Protein 3T24 (pdb70)

Sequence (1112 aa):
QSEFIKDSKASIELRNFYFNRDFRQEGASQSKAEEWAQGFLLRYESGYTEGTIGFGVDAIGLLGVKLDSQDDYGEAGITAKLRASKSTLKIGTLTPKLPVIMPNDSRLLPQTFQGGALNSMEIDGLTLDAGRLKKVNQRDSSDNEDMTITGGGKRQIVVRSGLTSDKFDFAGGSYKWTDNLSTSYHYGKLDNFYKQHYLGLVHTLPIADKQSLKSDIRWARSTDDGSSNVDNKALNAMFTYSLGYHAFGVGYQKMSGDTGFAYINGADPYLVNFIQIGDFANKDEKSWQARYDYNFAGVGIPGLTFMTRYVKGDNIDLLTTSGEGKEWERDMDIAYVFQSGPLKNLGVKWRNATMRTNYTNDYDENRLIVSYTLPLWIKDSKASIELRNFYFNRDFRSQSKAEEWAQGFLLRYESGYTEGTIGFGVDAIGLLGVKLDSQDDYGEAGITAKLRASKSTLKIGTLTPKLPVIMPNDSRLLPQTFQGGALNSMEIDGLTLDAGRLKKVNQRDSDNEDMTITGGGKRQIVVRSGLTSDKFDFAGGSYKWTDNLSTSYHYGKLDNFYKQHYLGLVHTLPIADKQSLKSDIRWARSTDDGSSNVDNKALNAMFTYSLGYHAFGVGYQKMSGDTGFAYINGADPYLVNFIQIGDFANKDEKSWQARYDYNFAGVGIPGLTFMTRYVKGDNIDLLTTSGEGKEWERDMDIAYVFQSGPLKNLGVKWRNATMRTNYTNDYDENRLIVSYTLPLWSEFIKDSKASIELRNFYFNRDFRQEGASQSKAEEWAQGFLLRYESGYTEGTIGFGVDAIGLLGDYGEAGITAKLRASKSTLKIGTLTPKLPVIMPNDSRLLPQTFQGGALNSMEIDGLTLDAGRLKKVNQRDSSDNEDMTITGGGKRQIVVRSGLTSDKFDFAGGSYKWTDNLSTSYHYGKLDNFYKQHYLGLVHTLPIADKQSLKSDIRWARSTDDGSSNVDNKALNAMFTYSLGYHAFGVGYQKMSGDTGFAYINGADPYLVNFIQIGDFANKDEKSWQARYDYNFAGVGIPGLTFMTRYVKGDNIDLLTTSGEGKEWERDMDIAYVFQSGPNLGVKWRNATMRTNYTNDYDENRLIVSYTLPLW

Organism: Pseudomonas aeruginosa (strain ATCC 15692 / DSM 22644 / CIP 104116 / JCM 14847 / LMG 12228 / 1C / PRS 101 / PAO1) (NCBI:txid208964)

Structure (mmCIF, N/CA/C/O backbone):
data_3T24
#
_entry.id   3T24
#
_cell.length_a   64.722
_cell.length_b   78.464
_cell.length_c   97.519
_cell.angle_alpha   77.76
_cell.angle_beta   81.50
_cell.angle_gamma   70.04
#
_symmetry.space_group_name_H-M   'P 1'
#
loop_
_entity.id
_entity.type
_entity.pdbx_description
1 polymer porin
2 non-polymer 'SULFATE ION'
3 non-polymer (HYDROXYETHYLOXY)TRI(ETHYLOXY)OCTANE
4 water water
#
loop_
_atom_site.group_PDB
_atom_site.id
_atom_site.type_symbol
_atom_site.label_atom_id
_atom_site.label_alt_id
_atom_site.label_comp_id
_atom_site.label_asym_id
_atom_site.label_entity_id
_atom_site.label_seq_id
_atom_site.pdbx_PDB_ins_code
_atom_site.Cartn_x
_atom_site.Cartn_y
_atom_site.Cartn_z
_atom_site.occupancy
_atom_site.B_iso_or_equiv
_atom_site.auth_seq_id
_atom_site.auth_comp_id
_atom_site.auth_asym_id
_atom_site.auth_atom_id
_atom_site.pdbx_PDB_model_num
ATOM 1 N N . GLN A 1 6 ? -35.341 6.295 -20.947 1.00 76.06 -1 GLN A N 1
ATOM 2 C CA . GLN A 1 6 ? -35.067 4.898 -21.287 1.00 74.44 -1 GLN A CA 1
ATOM 3 C C . GLN A 1 6 ? -35.318 4.581 -22.770 1.00 72.79 -1 GLN A C 1
ATOM 4 O O . GLN A 1 6 ? -35.015 3.473 -23.228 1.00 67.04 -1 GLN A O 1
ATOM 10 N N . SER A 1 7 ? -35.850 5.554 -23.515 1.00 71.10 0 SER A N 1
ATOM 11 C CA . SER A 1 7 ? -36.082 5.370 -24.949 1.00 72.12 0 SER A CA 1
ATOM 12 C C . SER A 1 7 ? -34.781 5.419 -25.756 1.00 69.28 0 SER A C 1
ATOM 13 O O . SER A 1 7 ? -34.577 4.612 -26.662 1.00 68.59 0 SER A O 1
ATOM 16 N N . GLU A 1 8 ? -33.903 6.364 -25.428 1.00 61.45 1 GLU A N 1
ATOM 17 C CA . GLU A 1 8 ? -32.590 6.423 -26.054 1.00 56.42 1 GLU A CA 1
ATOM 18 C C . GLU A 1 8 ? -31.702 5.289 -25.531 1.00 49.34 1 GLU A C 1
ATOM 19 O O . GLU A 1 8 ? -30.942 4.669 -26.282 1.00 45.12 1 GLU A O 1
ATOM 21 N N . PHE A 1 9 ? -31.826 5.004 -24.243 1.00 44.83 2 PHE A N 1
ATOM 22 C CA . PHE A 1 9 ? -30.963 4.024 -23.611 1.00 44.77 2 PHE A CA 1
ATOM 23 C C . PHE A 1 9 ? -31.008 2.701 -24.350 1.00 53.56 2 PHE A C 1
ATOM 24 O O . PHE A 1 9 ? -29.965 2.092 -24.624 1.00 56.16 2 PHE A O 1
ATOM 32 N N . ILE A 1 10 ? -32.228 2.236 -24.631 1.00 53.88 3 ILE A N 1
ATOM 33 C CA . ILE A 1 10 ? -32.427 0.947 -25.281 1.00 52.48 3 ILE A CA 1
ATOM 34 C C . ILE A 1 10 ? -32.226 1.054 -26.790 1.00 51.69 3 ILE A C 1
ATOM 35 O O . ILE A 1 10 ? -31.613 0.182 -27.419 1.00 38.01 3 ILE A O 1
ATOM 40 N N . LYS A 1 11 ? -32.741 2.138 -27.362 1.00 51.16 4 LYS A N 1
ATOM 41 C CA . LYS A 1 11 ? -32.722 2.326 -28.810 1.00 50.60 4 LYS A CA 1
ATOM 42 C C . LYS A 1 11 ? -31.302 2.561 -29.335 1.00 44.98 4 LYS A C 1
ATOM 43 O O . LYS A 1 11 ? -30.943 2.060 -30.394 1.00 43.01 4 LYS A O 1
ATOM 49 N N . ASP A 1 12 ? -30.501 3.316 -28.585 1.00 39.62 5 ASP A N 1
ATOM 50 C CA . ASP A 1 12 ? -29.103 3.550 -28.950 1.00 44.96 5 ASP A CA 1
ATOM 51 C C . ASP A 1 12 ? -28.187 2.410 -28.501 1.00 49.10 5 ASP A C 1
ATOM 52 O O . ASP A 1 12 ? -26.991 2.450 -28.755 1.00 51.51 5 ASP A O 1
ATOM 57 N N . SER A 1 13 ? -28.749 1.410 -27.823 1.00 46.83 6 SER A N 1
ATOM 58 C CA . SER A 1 13 ? -27.957 0.306 -27.316 1.00 42.18 6 SER A CA 1
ATOM 59 C C . SER A 1 13 ? -27.622 -0.647 -28.444 1.00 42.12 6 SER A C 1
ATOM 60 O O . SER A 1 13 ? -28.426 -0.849 -29.365 1.00 45.89 6 SER A O 1
ATOM 63 N N . LYS A 1 14 ? -26.437 -1.243 -28.363 1.00 37.19 7 LYS A N 1
ATOM 64 C CA . LYS A 1 14 ? -25.974 -2.157 -29.398 1.00 37.10 7 LYS A CA 1
ATOM 65 C C . LYS A 1 14 ? -25.231 -3.331 -28.775 1.00 43.57 7 LYS A C 1
ATOM 66 O O . LYS A 1 14 ? -24.659 -3.218 -27.687 1.00 46.73 7 LYS A O 1
ATOM 70 N N . ALA A 1 15 ? -25.236 -4.464 -29.465 1.00 43.90 8 ALA A N 1
ATOM 71 C CA . ALA A 1 15 ? -24.474 -5.614 -29.012 1.00 35.83 8 ALA A CA 1
ATOM 72 C C . ALA A 1 15 ? -24.037 -6.383 -30.228 1.00 38.25 8 ALA A C 1
ATOM 73 O O . ALA A 1 15 ? -24.675 -6.309 -31.271 1.00 39.58 8 ALA A O 1
ATOM 75 N N . SER A 1 16 ? -22.937 -7.114 -30.108 1.00 37.11 9 SER A N 1
ATOM 76 C CA . SER A 1 16 ? -22.450 -7.861 -31.247 1.00 37.31 9 SER A CA 1
ATOM 77 C C . SER A 1 16 ? -21.482 -8.934 -30.803 1.00 36.08 9 SER A C 1
ATOM 78 O O . SER A 1 16 ? -20.941 -8.908 -29.702 1.00 32.81 9 SER A O 1
ATOM 81 N N . ILE A 1 17 ? -21.315 -9.919 -31.657 1.00 35.60 10 ILE A N 1
ATOM 82 C CA . ILE A 1 17 ? -20.380 -10.966 -31.374 1.00 41.45 10 ILE A CA 1
ATOM 83 C C . ILE A 1 17 ? -19.480 -11.025 -32.583 1.00 40.78 10 ILE A C 1
ATOM 84 O O . ILE A 1 17 ? -19.932 -11.084 -33.728 1.00 45.29 10 ILE A O 1
ATOM 89 N N . GLU A 1 18 ? -18.193 -10.940 -32.334 1.00 39.04 11 GLU A N 1
ATOM 90 C CA . GLU A 1 18 ? -17.251 -11.061 -33.421 1.00 43.56 11 GLU A CA 1
ATOM 91 C C . GLU A 1 18 ? -16.514 -12.397 -33.329 1.00 42.46 11 GLU A C 1
ATOM 92 O O . GLU A 1 18 ? -15.982 -12.753 -32.269 1.00 33.90 11 GLU A O 1
ATOM 98 N N . LEU A 1 19 ? -16.522 -13.136 -34.435 1.00 39.69 12 LEU A N 1
ATOM 99 C CA . LEU A 1 19 ? -15.590 -14.228 -34.634 1.00 37.91 12 LEU A CA 1
ATOM 100 C C . LEU A 1 19 ? -14.297 -13.720 -35.324 1.00 43.22 12 LEU A C 1
ATOM 101 O O . LEU A 1 19 ? -14.334 -13.049 -36.364 1.00 41.54 12 LEU A O 1
ATOM 106 N N . ARG A 1 20 ? -13.154 -14.065 -34.756 1.00 34.92 13 ARG A N 1
ATOM 107 C CA . ARG A 1 20 ? -11.896 -13.519 -35.256 1.00 47.40 13 ARG A CA 1
ATOM 108 C C . ARG A 1 20 ? -10.830 -14.606 -35.334 1.00 43.22 13 ARG A C 1
ATOM 109 O O . ARG A 1 20 ? -10.515 -15.262 -34.337 1.00 40.15 13 ARG A O 1
ATOM 117 N N . ASN A 1 21 ? -10.307 -14.817 -36.535 1.00 44.10 14 ASN A N 1
ATOM 118 C CA . ASN A 1 21 ? -9.243 -15.790 -36.732 1.00 43.95 14 ASN A CA 1
ATOM 119 C C . ASN A 1 21 ? -7.927 -15.105 -37.108 1.00 41.77 14 ASN A C 1
ATOM 120 O O . ASN A 1 21 ? -7.868 -14.296 -38.037 1.00 37.84 14 ASN A O 1
ATOM 125 N N . PHE A 1 22 ? -6.881 -15.415 -36.361 1.00 36.38 15 PHE A N 1
ATOM 126 C CA . PHE A 1 22 ? -5.611 -14.720 -36.516 1.00 33.22 15 PHE A CA 1
ATOM 127 C C . PHE A 1 22 ? -4.546 -15.741 -36.811 1.00 39.18 15 PHE A C 1
ATOM 128 O O . PHE A 1 22 ? -4.325 -16.664 -36.028 1.00 40.94 15 PHE A O 1
ATOM 136 N N . TYR A 1 23 ? -3.898 -15.580 -37.957 1.00 38.73 16 TYR A N 1
ATOM 137 C CA . TYR A 1 23 ? -2.780 -16.428 -38.302 1.00 40.99 16 TYR A CA 1
ATOM 138 C C . TYR A 1 23 ? -1.541 -15.612 -38.654 1.00 39.66 16 TYR A C 1
ATOM 139 O O . TYR A 1 23 ? -1.622 -14.628 -39.383 1.00 41.59 16 TYR A O 1
ATOM 148 N N . PHE A 1 24 ? -0.385 -16.024 -38.161 1.00 35.28 17 PHE A N 1
ATOM 149 C CA . PHE A 1 24 ? 0.833 -15.406 -38.646 1.00 40.86 17 PHE A CA 1
ATOM 150 C C . PHE A 1 24 ? 2.030 -16.352 -38.656 1.00 40.58 17 PHE A C 1
ATOM 151 O O . PHE A 1 24 ? 2.153 -17.249 -37.814 1.00 39.40 17 PHE A O 1
ATOM 159 N N . ASN A 1 25 ? 2.887 -16.172 -39.652 1.00 38.18 18 ASN A N 1
ATOM 160 C CA . ASN A 1 25 ? 4.154 -16.884 -39.675 1.00 43.34 18 ASN A CA 1
ATOM 161 C C . ASN A 1 25 ? 5.301 -15.906 -39.860 1.00 37.53 18 ASN A C 1
ATOM 162 O O . ASN A 1 25 ? 5.153 -14.850 -40.466 1.00 37.65 18 ASN A O 1
ATOM 167 N N . ARG A 1 26 ? 6.439 -16.256 -39.301 1.00 35.93 19 ARG A N 1
ATOM 168 C CA . ARG A 1 26 ? 7.589 -15.368 -39.335 1.00 38.91 19 ARG A CA 1
ATOM 169 C C . ARG A 1 26 ? 8.829 -16.183 -39.654 1.00 38.18 19 ARG A C 1
ATOM 170 O O . ARG A 1 26 ? 9.056 -17.239 -39.073 1.00 38.52 19 ARG A O 1
ATOM 178 N N . ASP A 1 27 ? 9.613 -15.703 -40.606 1.00 33.70 20 ASP A N 1
ATOM 179 C CA . ASP A 1 27 ? 10.818 -16.403 -41.015 1.00 36.08 20 ASP A CA 1
ATOM 180 C C . ASP A 1 27 ? 12.063 -15.521 -40.788 1.00 35.80 20 ASP A C 1
ATOM 181 O O . ASP A 1 27 ? 12.273 -14.544 -41.503 1.00 36.07 20 ASP A O 1
ATOM 186 N N . PHE A 1 28 ? 12.873 -15.850 -39.786 1.00 33.59 21 PHE A N 1
ATOM 187 C CA . PHE A 1 28 ? 14.140 -15.121 -39.592 1.00 34.47 21 PHE A CA 1
ATOM 188 C C . PHE A 1 28 ? 15.179 -15.481 -40.641 1.00 37.38 21 PHE A C 1
ATOM 189 O O . PHE A 1 28 ? 15.515 -16.654 -40.846 1.00 39.13 21 PHE A O 1
ATOM 197 N N . ARG A 1 29 ? 15.676 -14.454 -41.309 1.00 40.83 22 ARG A N 1
ATOM 198 C CA . ARG A 1 29 ? 16.612 -14.630 -42.411 1.00 45.72 22 ARG A CA 1
ATOM 199 C C . ARG A 1 29 ? 18.047 -14.274 -42.008 1.00 50.53 22 ARG A C 1
ATOM 200 O O . ARG A 1 29 ? 18.304 -13.208 -41.446 1.00 49.97 22 ARG A O 1
ATOM 208 N N . GLN A 1 30 ? 18.983 -15.168 -42.304 1.00 60.04 23 GLN A N 1
ATOM 209 C CA . GLN A 1 30 ? 20.399 -14.903 -42.050 1.00 67.55 23 GLN A CA 1
ATOM 210 C C . GLN A 1 30 ? 21.150 -15.332 -43.292 1.00 63.73 23 GLN A C 1
ATOM 211 O O . GLN A 1 30 ? 21.054 -16.486 -43.713 1.00 58.03 23 GLN A O 1
ATOM 217 N N . GLU A 1 31 ? 21.879 -14.402 -43.896 1.00 66.52 24 GLU A N 1
ATOM 218 C CA . GLU A 1 31 ? 22.398 -14.665 -45.223 1.00 74.98 24 GLU A CA 1
ATOM 219 C C . GLU A 1 31 ? 21.136 -14.829 -46.070 1.00 78.14 24 GLU A C 1
ATOM 220 O O . GLU A 1 31 ? 20.094 -14.248 -45.741 1.00 84.57 24 GLU A O 1
ATOM 226 N N . GLY A 1 32 ? 21.200 -15.602 -47.146 1.00 70.08 25 GLY A N 1
ATOM 227 C CA . GLY A 1 32 ? 20.017 -15.826 -47.957 1.00 63.42 25 GLY A CA 1
ATOM 228 C C . GLY A 1 32 ? 19.320 -17.110 -47.569 1.00 64.36 25 GLY A C 1
ATOM 229 O O . GLY A 1 32 ? 18.872 -17.872 -48.432 1.00 68.56 25 GLY A O 1
ATOM 230 N N . ALA A 1 33 ? 19.238 -17.358 -46.264 1.00 53.14 26 ALA A N 1
ATOM 231 C CA . ALA A 1 33 ? 18.638 -18.590 -45.753 1.00 53.22 26 ALA A CA 1
ATOM 232 C C . ALA A 1 33 ? 17.812 -18.397 -44.474 1.00 43.67 26 ALA A C 1
ATOM 233 O O . ALA A 1 33 ? 17.921 -17.377 -43.780 1.00 41.13 26 ALA A O 1
ATOM 235 N N . SER A 1 34 ? 17.014 -19.413 -44.167 1.00 37.37 27 SER A N 1
ATOM 236 C CA . SER A 1 34 ? 16.134 -19.410 -43.014 1.00 40.47 27 SER A CA 1
ATOM 237 C C . SER A 1 34 ? 16.855 -19.913 -41.773 1.00 42.15 27 SER A C 1
ATOM 238 O O . SER A 1 34 ? 17.299 -21.057 -41.718 1.00 48.30 27 SER A O 1
ATOM 241 N N . GLN A 1 35 ? 16.961 -19.052 -40.773 1.00 38.69 28 GLN A N 1
ATOM 242 C CA . GLN A 1 35 ? 17.634 -19.409 -39.536 1.00 39.01 28 GLN A CA 1
ATOM 243 C C . GLN A 1 35 ? 16.656 -20.000 -38.516 1.00 39.39 28 GLN A C 1
ATOM 244 O O . GLN A 1 35 ? 17.024 -20.848 -37.708 1.00 42.36 28 GLN A O 1
ATOM 250 N N . SER A 1 36 ? 15.412 -19.530 -38.552 1.00 33.89 29 SER A N 1
ATOM 251 C CA . SER A 1 36 ? 14.378 -20.015 -37.655 1.00 38.55 29 SER A CA 1
ATOM 252 C C . SER A 1 36 ? 13.005 -19.494 -38.094 1.00 40.51 29 SER A C 1
ATOM 253 O O . SER A 1 36 ? 12.907 -18.507 -38.835 1.00 40.40 29 SER A O 1
ATOM 256 N N . LYS A 1 37 ? 11.951 -20.159 -37.633 1.00 42.65 30 LYS A N 1
ATOM 257 C CA . LYS A 1 37 ? 10.581 -19.812 -38.021 1.00 45.05 30 LYS A CA 1
ATOM 258 C C . LYS A 1 37 ? 9.651 -19.800 -36.825 1.00 51.89 30 LYS A C 1
ATOM 259 O O . LYS A 1 37 ? 9.856 -20.527 -35.856 1.00 56.18 30 LYS A O 1
ATOM 265 N N . ALA A 1 38 ? 8.609 -18.987 -36.907 1.00 48.80 31 ALA A N 1
ATOM 266 C CA . ALA A 1 38 ? 7.553 -19.027 -35.922 1.00 41.80 31 ALA A CA 1
ATOM 267 C C . ALA A 1 38 ? 6.204 -19.054 -36.621 1.00 43.08 31 ALA A C 1
ATOM 268 O O . ALA A 1 38 ? 6.034 -18.510 -37.714 1.00 39.61 31 ALA A O 1
ATOM 270 N N . GLU A 1 39 ? 5.238 -19.677 -35.966 1.00 48.20 32 GLU A N 1
ATOM 271 C CA . GLU A 1 39 ? 3.880 -19.725 -36.478 1.00 42.75 32 GLU A CA 1
ATOM 272 C C . GLU A 1 39 ? 2.912 -19.669 -35.299 1.00 40.95 32 GLU A C 1
ATOM 273 O O . GLU A 1 39 ? 3.043 -20.421 -34.333 1.00 36.16 32 GLU A O 1
ATOM 279 N N . GLU A 1 40 ? 1.966 -18.742 -35.357 1.00 39.78 33 GLU A N 1
ATOM 280 C CA . GLU A 1 40 ? 0.901 -18.702 -34.366 1.00 47.38 33 GLU A CA 1
ATOM 281 C C . GLU A 1 40 ? -0.468 -18.774 -35.040 1.00 42.97 33 GLU A C 1
ATOM 282 O O . GLU A 1 40 ? -0.687 -18.209 -36.110 1.00 38.35 33 GLU A O 1
ATOM 285 N N . TRP A 1 41 ? -1.391 -19.490 -34.417 1.00 42.61 34 TRP A N 1
ATOM 286 C CA . TRP A 1 41 ? -2.741 -19.568 -34.941 1.00 35.99 34 TRP A CA 1
ATOM 287 C C . TRP A 1 41 ? -3.736 -19.500 -33.785 1.00 41.01 34 TRP A C 1
ATOM 288 O O . TRP A 1 41 ? -3.657 -20.273 -32.825 1.00 39.96 34 TRP A O 1
ATOM 299 N N . ALA A 1 42 ? -4.672 -18.561 -33.865 1.00 35.63 35 ALA A N 1
ATOM 300 C CA . ALA A 1 42 ? -5.552 -18.339 -32.741 1.00 32.46 35 ALA A CA 1
ATOM 301 C C . ALA A 1 42 ? -6.988 -18.014 -33.157 1.00 33.45 35 ALA A C 1
ATOM 302 O O . ALA A 1 42 ? -7.218 -17.383 -34.186 1.00 35.67 35 ALA A O 1
ATOM 304 N N . GLN A 1 43 ? -7.958 -18.439 -32.351 1.00 35.58 36 GLN A N 1
ATOM 305 C CA . GLN A 1 43 ? -9.355 -18.095 -32.631 1.00 31.30 36 GLN A CA 1
ATOM 306 C C . GLN A 1 43 ? -9.901 -17.192 -31.541 1.00 34.18 36 GLN A C 1
ATOM 307 O O . GLN A 1 43 ? -9.735 -17.466 -30.344 1.00 34.19 36 GLN A O 1
ATOM 313 N N . GLY A 1 44 ? -10.559 -16.115 -31.957 1.00 35.06 37 GLY A N 1
ATOM 314 C CA . GLY A 1 44 ? -11.106 -15.154 -31.023 1.00 32.93 37 GLY A CA 1
ATOM 315 C C . GLY A 1 44 ? -12.633 -15.078 -31.050 1.00 39.23 37 GLY A C 1
ATOM 316 O O . GLY A 1 44 ? -13.263 -15.284 -32.095 1.00 34.01 37 GLY A O 1
ATOM 317 N N . PHE A 1 45 ? -13.207 -14.765 -29.886 1.00 42.27 38 PHE A N 1
ATOM 318 C CA . PHE A 1 45 ? -14.637 -14.539 -29.706 1.00 40.27 38 PHE A CA 1
ATOM 319 C C . PHE A 1 45 ? -14.766 -13.228 -28.948 1.00 42.07 38 PHE A C 1
ATOM 320 O O . PHE A 1 45 ? -14.333 -13.135 -27.793 1.00 40.92 38 PHE A O 1
ATOM 328 N N . LEU A 1 46 ? -15.344 -12.217 -29.593 1.00 37.45 39 LEU A N 1
ATOM 329 C CA . LEU A 1 46 ? -15.462 -10.895 -28.988 1.00 36.84 39 LEU A CA 1
ATOM 330 C C . LEU A 1 46 ? -16.909 -10.437 -28.809 1.00 39.91 39 LEU A C 1
ATOM 331 O O . LEU A 1 46 ? -17.613 -10.101 -29.778 1.00 37.25 39 LEU A O 1
ATOM 336 N N . LEU A 1 47 ? -17.334 -10.414 -27.553 1.00 38.18 40 LEU A N 1
ATOM 337 C CA . LEU A 1 47 ? -18.682 -10.006 -27.212 1.00 40.98 40 LEU A CA 1
ATOM 338 C C . LEU A 1 47 ? -18.667 -8.574 -26.766 1.00 42.08 40 LEU A C 1
ATOM 339 O O . LEU A 1 47 ? -18.001 -8.229 -25.787 1.00 43.56 40 LEU A O 1
ATOM 344 N N . ARG A 1 48 ? -19.396 -7.737 -27.497 1.00 38.73 41 ARG A N 1
ATOM 345 C CA . ARG A 1 48 ? -19.469 -6.314 -27.181 1.00 37.89 41 ARG A CA 1
ATOM 346 C C . ARG A 1 48 ? -20.895 -5.849 -26.888 1.00 44.19 41 ARG A C 1
ATOM 347 O O . ARG A 1 48 ? -21.865 -6.268 -27.550 1.00 42.55 41 ARG A O 1
ATOM 355 N N . TYR A 1 49 ? -21.009 -4.991 -25.880 1.00 39.86 42 TYR A N 1
ATOM 356 C CA . TYR A 1 49 ? -22.268 -4.338 -25.568 1.00 37.23 42 TYR A CA 1
ATOM 357 C C . TYR A 1 49 ? -22.075 -2.865 -25.230 1.00 32.45 42 TYR A C 1
ATOM 358 O O . TYR A 1 49 ? -21.204 -2.497 -24.432 1.00 32.51 42 TYR A O 1
ATOM 367 N N . GLU A 1 50 ? -22.883 -2.016 -25.852 1.00 36.94 43 GLU A N 1
ATOM 368 C CA . GLU A 1 50 ? -22.864 -0.598 -25.509 1.00 37.10 43 GLU A CA 1
ATOM 369 C C . GLU A 1 50 ? -24.293 -0.090 -25.282 1.00 39.82 43 GLU A C 1
ATOM 370 O O . GLU A 1 50 ? -25.125 -0.089 -26.194 1.00 43.00 43 GLU A O 1
ATOM 376 N N . SER A 1 51 ? -24.597 0.316 -24.061 1.00 35.99 44 SER A N 1
ATOM 377 C CA . SER A 1 51 ? -25.923 0.863 -23.812 1.00 43.37 44 SER A CA 1
ATOM 378 C C . SER A 1 51 ? -25.951 2.259 -24.409 1.00 41.52 44 SER A C 1
ATOM 379 O O . SER A 1 51 ? -24.901 2.827 -24.735 1.00 42.97 44 SER A O 1
ATOM 382 N N . GLY A 1 52 ? -27.148 2.799 -24.564 1.00 34.86 45 GLY A N 1
ATOM 383 C CA . GLY A 1 52 ? -27.324 4.224 -24.791 1.00 40.74 45 GLY A CA 1
ATOM 384 C C . GLY A 1 52 ? -27.237 4.946 -23.458 1.00 39.09 45 GLY A C 1
ATOM 385 O O . GLY A 1 52 ? -26.684 4.411 -22.493 1.00 34.56 45 GLY A O 1
ATOM 386 N N . TYR A 1 53 ? -27.780 6.156 -23.403 1.00 41.40 46 TYR A N 1
ATOM 387 C CA . TYR A 1 53 ? -27.794 6.940 -22.170 1.00 40.16 46 TYR A CA 1
ATOM 388 C C . TYR A 1 53 ? -29.209 7.139 -21.628 1.00 44.14 46 TYR A C 1
ATOM 389 O O . TYR A 1 53 ? -30.144 7.411 -22.390 1.00 39.38 46 TYR A O 1
ATOM 398 N N . THR A 1 54 ? -29.361 6.994 -20.314 1.00 46.18 47 THR A N 1
ATOM 399 C CA . THR A 1 54 ? -30.618 7.339 -19.665 1.00 44.58 47 THR A CA 1
ATOM 400 C C . THR A 1 54 ? -30.896 8.829 -19.866 1.00 42.33 47 THR A C 1
ATOM 401 O O . THR A 1 54 ? -29.977 9.636 -19.981 1.00 41.76 47 THR A O 1
ATOM 405 N N . GLU A 1 55 ? -32.173 9.183 -19.915 1.00 43.55 48 GLU A N 1
ATOM 406 C CA . GLU A 1 55 ? -32.591 10.556 -20.151 1.00 43.50 48 GLU A CA 1
ATOM 407 C C . GLU A 1 55 ? -32.289 11.469 -18.954 1.00 43.31 48 GLU A C 1
ATOM 408 O O . GLU A 1 55 ? -32.184 11.018 -17.811 1.00 40.71 48 GLU A O 1
ATOM 414 N N . GLY A 1 56 ? -32.150 12.759 -19.223 1.00 41.29 49 GLY A N 1
ATOM 415 C CA . GLY A 1 56 ? -31.972 13.726 -18.156 1.00 47.03 49 GLY A CA 1
ATOM 416 C C . GLY A 1 56 ? -30.699 14.553 -18.244 1.00 47.44 49 GLY A C 1
ATOM 417 O O . GLY A 1 56 ? -29.846 14.329 -19.106 1.00 46.48 49 GLY A O 1
ATOM 418 N N . THR A 1 57 ? -30.590 15.523 -17.341 1.00 49.34 50 THR A N 1
ATOM 419 C CA . THR A 1 57 ? -29.412 16.372 -17.234 1.00 43.17 50 THR A CA 1
ATOM 420 C C . THR A 1 57 ? -28.141 15.540 -17.264 1.00 41.54 50 THR A C 1
ATOM 421 O O . THR A 1 57 ? -27.236 15.822 -18.049 1.00 39.46 50 THR A O 1
ATOM 425 N N . ILE A 1 58 ? -28.080 14.506 -16.424 1.00 44.48 51 ILE A N 1
ATOM 426 C CA . ILE A 1 58 ? -26.943 13.586 -16.434 1.00 36.21 51 ILE A CA 1
ATOM 427 C C . ILE A 1 58 ? -27.369 12.186 -16.874 1.00 43.36 51 ILE A C 1
ATOM 428 O O . ILE A 1 58 ? -28.119 11.497 -16.180 1.00 37.86 51 ILE A O 1
ATOM 433 N N . GLY A 1 59 ? -26.882 11.764 -18.034 1.00 40.33 52 GLY A N 1
ATOM 434 C CA . GLY A 1 59 ? -27.196 10.440 -18.535 1.00 41.03 52 GLY A CA 1
ATOM 435 C C . GLY A 1 59 ? -26.196 9.399 -18.070 1.00 43.45 52 GLY A C 1
ATOM 436 O O . GLY A 1 59 ? -24.982 9.666 -17.998 1.00 44.05 52 GLY A O 1
ATOM 437 N N . PHE A 1 60 ? -26.700 8.213 -17.747 1.00 34.10 53 PHE A N 1
ATOM 438 C CA . PHE A 1 60 ? -25.844 7.102 -17.351 1.00 33.14 53 PHE A CA 1
ATOM 439 C C . PHE A 1 60 ? -25.974 5.994 -18.379 1.00 38.11 53 PHE A C 1
ATOM 440 O O . PHE A 1 60 ? -27.059 5.751 -18.922 1.00 37.19 53 PHE A O 1
ATOM 448 N N . GLY A 1 61 ? -24.850 5.348 -18.665 1.00 41.11 54 GLY A N 1
ATOM 449 C CA . GLY A 1 61 ? -24.827 4.174 -19.513 1.00 31.68 54 GLY A CA 1
ATOM 450 C C . GLY A 1 61 ? -23.740 3.237 -19.033 1.00 36.64 54 GLY A C 1
ATOM 451 O O . GLY A 1 61 ? -23.008 3.532 -18.090 1.00 30.25 54 GLY A O 1
ATOM 452 N N . VAL A 1 62 ? -23.638 2.093 -19.687 1.00 36.47 55 VAL A N 1
ATOM 453 C CA . VAL A 1 62 ? -22.643 1.106 -19.318 1.00 33.45 55 VAL A CA 1
ATOM 454 C C . VAL A 1 62 ? -22.262 0.331 -20.564 1.00 32.12 55 VAL A C 1
ATOM 455 O O . VAL A 1 62 ? -23.117 0.030 -21.400 1.00 35.18 55 VAL A O 1
ATOM 459 N N . ASP A 1 63 ? -20.967 0.059 -20.698 1.00 36.18 56 ASP A N 1
ATOM 460 C CA . ASP A 1 63 ? -20.446 -0.823 -21.728 1.00 36.68 56 ASP A CA 1
ATOM 461 C C . ASP A 1 63 ? -19.873 -2.067 -21.074 1.00 34.28 56 ASP A C 1
ATOM 462 O O . ASP A 1 63 ? -19.369 -2.020 -19.954 1.00 37.70 56 ASP A O 1
ATOM 467 N N . ALA A 1 64 ? -19.953 -3.181 -21.784 1.00 31.24 57 ALA A N 1
ATOM 468 C CA . ALA A 1 64 ? -19.360 -4.419 -21.321 1.00 33.79 57 ALA A CA 1
ATOM 469 C C . ALA A 1 64 ? -18.592 -5.057 -22.467 1.00 39.77 57 ALA A C 1
ATOM 470 O O . ALA A 1 64 ? -19.009 -4.988 -23.631 1.00 43.34 57 ALA A O 1
ATOM 472 N N . ILE A 1 65 ? -17.484 -5.702 -22.128 1.00 37.00 58 ILE A N 1
ATOM 473 C CA . ILE A 1 65 ? -16.656 -6.352 -23.129 1.00 40.84 58 ILE A CA 1
ATOM 474 C C . ILE A 1 65 ? -16.275 -7.761 -22.652 1.00 41.68 58 ILE A C 1
ATOM 475 O O . ILE A 1 65 ? -15.843 -7.954 -21.514 1.00 42.12 58 ILE A O 1
ATOM 480 N N . GLY A 1 66 ? -16.492 -8.746 -23.518 1.00 41.13 59 GLY A N 1
ATOM 481 C CA . GLY A 1 66 ? -16.099 -10.124 -23.264 1.00 38.03 59 GLY A CA 1
ATOM 482 C C . GLY A 1 66 ? -15.169 -10.629 -24.362 1.00 42.04 59 GLY A C 1
ATOM 483 O O . GLY A 1 66 ? -15.590 -10.885 -25.494 1.00 43.62 59 GLY A O 1
ATOM 484 N N . LEU A 1 67 ? -13.889 -10.768 -24.032 1.00 36.30 60 LEU A N 1
ATOM 485 C CA . LEU A 1 67 ? -12.907 -11.159 -25.028 1.00 32.37 60 LEU A CA 1
ATOM 486 C C . LEU A 1 67 ? -12.294 -12.518 -24.680 1.00 40.74 60 LEU A C 1
ATOM 487 O O . LEU A 1 67 ? -11.723 -12.705 -23.604 1.00 37.65 60 LEU A O 1
ATOM 492 N N . LEU A 1 68 ? -12.437 -13.477 -25.586 1.00 40.30 61 LEU A N 1
ATOM 493 C CA . LEU A 1 68 ? -11.876 -14.796 -25.348 1.00 40.09 61 LEU A CA 1
ATOM 494 C C . LEU A 1 68 ? -10.988 -15.198 -26.496 1.00 38.21 61 LEU A C 1
ATOM 495 O O . LEU A 1 68 ? -11.448 -15.271 -27.642 1.00 33.34 61 LEU A O 1
ATOM 500 N N . GLY A 1 69 ? -9.725 -15.472 -26.174 1.00 33.31 62 GLY A N 1
ATOM 501 C CA . GLY A 1 69 ? -8.774 -15.959 -27.150 1.00 28.89 62 GLY A CA 1
ATOM 502 C C . GLY A 1 69 ? -8.313 -17.373 -26.851 1.00 32.06 62 GLY A C 1
ATOM 503 O O . GLY A 1 69 ? -8.085 -17.753 -25.697 1.00 33.97 62 GLY A O 1
ATOM 504 N N . VAL A 1 70 ? -8.168 -18.168 -27.897 1.00 30.53 63 VAL A N 1
ATOM 505 C CA . VAL A 1 70 ? -7.693 -19.528 -27.716 1.00 40.38 63 VAL A CA 1
ATOM 506 C C . VAL A 1 70 ? -6.677 -19.897 -28.786 1.00 40.67 63 VAL A C 1
ATOM 507 O O . VAL A 1 70 ? -6.955 -19.797 -29.984 1.00 44.70 63 VAL A O 1
ATOM 511 N N . LYS A 1 71 ? -5.487 -20.288 -28.336 1.00 38.09 64 LYS A N 1
ATOM 512 C CA . LYS A 1 71 ? -4.431 -20.697 -29.246 1.00 41.18 64 LYS A CA 1
ATOM 513 C C . LYS A 1 71 ? -4.852 -21.969 -29.960 1.00 44.20 64 LYS A C 1
ATOM 514 O O . LYS A 1 71 ? -5.251 -22.942 -29.327 1.00 41.36 64 LYS A O 1
ATOM 517 N N . LEU A 1 72 ? -4.763 -21.955 -31.282 1.00 42.74 65 LEU A N 1
ATOM 518 C CA . LEU A 1 72 ? -5.031 -23.142 -32.071 1.00 46.87 65 LEU A CA 1
ATOM 519 C C . LEU A 1 72 ? -3.772 -24.024 -32.170 1.00 57.25 65 LEU A C 1
ATOM 520 O O . LEU A 1 72 ? -3.866 -25.249 -32.112 1.00 63.39 65 LEU A O 1
ATOM 525 N N . ASP A 1 73 ? -2.605 -23.399 -32.334 1.00 59.15 66 ASP A N 1
ATOM 526 C CA . ASP A 1 73 ? -1.316 -24.102 -32.247 1.00 73.25 66 ASP A CA 1
ATOM 527 C C . ASP A 1 73 ? -0.110 -23.191 -32.500 1.00 76.90 66 ASP A C 1
ATOM 528 O O . ASP A 1 73 ? -0.255 -21.975 -32.682 1.00 72.87 66 ASP A O 1
ATOM 533 N N . SER A 1 74 ? 1.077 -23.790 -32.508 1.00 83.98 67 SER A N 1
ATOM 534 C CA . SER A 1 74 ? 2.314 -23.046 -32.724 1.00 88.77 67 SER A CA 1
ATOM 535 C C . SER A 1 74 ? 3.454 -23.622 -31.893 1.00 93.84 67 SER A C 1
ATOM 536 O O . SER A 1 74 ? 3.458 -23.508 -30.666 1.00 96.59 67 SER A O 1
ATOM 537 N N . GLN A 1 94 ? -1.781 -19.448 -22.373 1.00 78.73 87 GLN A N 1
ATOM 538 C CA . GLN A 1 94 ? -2.076 -20.658 -21.619 1.00 76.90 87 GLN A CA 1
ATOM 539 C C . GLN A 1 94 ? -3.010 -21.504 -22.466 1.00 66.95 87 GLN A C 1
ATOM 540 O O . GLN A 1 94 ? -3.541 -22.511 -22.011 1.00 70.99 87 GLN A O 1
ATOM 546 N N . ASP A 1 95 ? -3.185 -21.078 -23.711 1.00 58.86 88 ASP A N 1
ATOM 547 C CA . ASP A 1 95 ? -4.174 -21.644 -24.637 1.00 54.50 88 ASP A CA 1
ATOM 548 C C . ASP A 1 95 ? -5.438 -20.801 -24.617 1.00 43.17 88 ASP A C 1
ATOM 549 O O . ASP A 1 95 ? -5.978 -20.471 -25.660 1.00 45.72 88 ASP A O 1
ATOM 554 N N . ASP A 1 96 ? -5.887 -20.446 -23.420 1.00 33.94 89 ASP A N 1
ATOM 555 C CA . ASP A 1 96 ? -7.025 -19.552 -23.256 1.00 33.72 89 ASP A CA 1
ATOM 556 C C . ASP A 1 96 ? -6.568 -18.303 -22.547 1.00 35.62 89 ASP A C 1
ATOM 557 O O . ASP A 1 96 ? -5.865 -18.372 -21.546 1.00 41.43 89 ASP A O 1
ATOM 562 N N . TYR A 1 97 ? -6.993 -17.161 -23.062 1.00 33.04 90 TYR A N 1
ATOM 563 C CA . TYR A 1 97 ? -6.698 -15.894 -22.432 1.00 36.94 90 TYR A CA 1
ATOM 564 C C . TYR A 1 97 ? -7.770 -14.886 -22.854 1.00 36.16 90 TYR A C 1
ATOM 565 O O . TYR A 1 97 ? -8.640 -15.192 -23.665 1.00 34.29 90 TYR A O 1
ATOM 574 N N . GLY A 1 98 ? -7.697 -13.685 -22.298 1.00 33.77 91 GLY A N 1
ATOM 575 C CA . GLY A 1 98 ? -8.652 -12.645 -22.600 1.00 30.42 91 GLY A CA 1
ATOM 576 C C . GLY A 1 98 ? -9.108 -11.951 -21.328 1.00 39.32 91 GLY A C 1
ATOM 577 O O . GLY A 1 98 ? -8.456 -12.046 -20.280 1.00 37.16 91 GLY A O 1
ATOM 578 N N . GLU A 1 99 ? -10.246 -11.267 -21.417 1.00 43.87 92 GLU A N 1
ATOM 579 C CA . GLU A 1 99 ? -10.735 -10.459 -20.313 1.00 42.69 92 GLU A CA 1
ATOM 580 C C . GLU A 1 99 ? -12.203 -10.087 -20.465 1.00 39.31 92 GLU A C 1
ATOM 581 O O . GLU A 1 99 ? -12.781 -10.158 -21.553 1.00 36.20 92 GLU A O 1
ATOM 587 N N . ALA A 1 100 ? -12.793 -9.689 -19.347 1.00 39.74 93 ALA A N 1
ATOM 588 C CA . ALA A 1 100 ? -14.127 -9.120 -19.335 1.00 40.39 93 ALA A CA 1
ATOM 589 C C . ALA A 1 100 ? -13.987 -7.729 -18.752 1.00 44.11 93 ALA A C 1
ATOM 590 O O . ALA A 1 100 ? -13.276 -7.524 -17.765 1.00 41.23 93 ALA A O 1
ATOM 592 N N . GLY A 1 101 ? -14.637 -6.764 -19.382 1.00 45.72 94 GLY A N 1
ATOM 593 C CA . GLY A 1 101 ? -14.501 -5.383 -18.963 1.00 44.58 94 GLY A CA 1
ATOM 594 C C . GLY A 1 101 ? -15.845 -4.696 -18.906 1.00 43.92 94 GLY A C 1
ATOM 595 O O . GLY A 1 101 ? -16.708 -4.914 -19.771 1.00 42.93 94 GLY A O 1
ATOM 596 N N . ILE A 1 102 ? -16.025 -3.893 -17.865 1.00 40.36 95 ILE A N 1
ATOM 597 C CA . ILE A 1 102 ? -17.188 -3.030 -17.727 1.00 44.45 95 ILE A CA 1
ATOM 598 C C . ILE A 1 102 ? -16.725 -1.574 -17.712 1.00 40.45 95 ILE A C 1
ATOM 599 O O . ILE A 1 102 ? -15.652 -1.254 -17.196 1.00 37.68 95 ILE A O 1
ATOM 604 N N . THR A 1 103 ? -17.528 -0.701 -18.297 1.00 35.23 96 THR A N 1
ATOM 605 C CA . THR A 1 103 ? -17.236 0.716 -18.288 1.00 34.50 96 THR A CA 1
ATOM 606 C C . THR A 1 103 ? -18.502 1.468 -17.925 1.00 35.40 96 THR A C 1
ATOM 607 O O . THR A 1 103 ? -19.530 1.302 -18.581 1.00 33.63 96 THR A O 1
ATOM 611 N N . ALA A 1 104 ? -18.431 2.296 -16.887 1.00 35.99 97 ALA A N 1
ATOM 612 C CA . ALA A 1 104 ? -19.536 3.198 -16.578 1.00 37.71 97 ALA A CA 1
ATOM 613 C C . ALA A 1 104 ? -19.392 4.456 -17.413 1.00 39.26 97 ALA A C 1
ATOM 614 O O . ALA A 1 104 ? -18.290 4.978 -17.559 1.00 36.91 97 ALA A O 1
ATOM 616 N N . LYS A 1 105 ? -20.507 4.932 -17.956 1.00 38.48 98 LYS A N 1
ATOM 617 C CA . LYS A 1 105 ? -20.528 6.124 -18.787 1.00 37.81 98 LYS A CA 1
ATOM 618 C C . LYS A 1 105 ? -21.442 7.186 -18.189 1.00 40.73 98 LYS A C 1
ATOM 619 O O . LYS A 1 105 ? -22.606 6.898 -17.849 1.00 40.67 98 LYS A O 1
ATOM 625 N N . LEU A 1 106 ? -20.920 8.409 -18.095 1.00 35.61 99 LEU A N 1
ATOM 626 C CA . LEU A 1 106 ? -21.710 9.583 -17.718 1.00 35.96 99 LEU A CA 1
ATOM 627 C C . LEU A 1 106 ? -21.630 10.634 -18.804 1.00 33.71 99 LEU A C 1
ATOM 628 O O . LEU A 1 106 ? -20.575 10.852 -19.390 1.00 35.82 99 LEU A O 1
ATOM 633 N N . ARG A 1 107 ? -22.756 11.276 -19.080 1.00 31.24 100 ARG A N 1
ATOM 634 C CA . ARG A 1 107 ? -22.817 12.290 -20.115 1.00 31.54 100 ARG A CA 1
ATOM 635 C C . ARG A 1 107 ? -23.689 13.457 -19.657 1.00 41.39 100 ARG A C 1
ATOM 636 O O . ARG A 1 107 ? -24.857 13.275 -19.335 1.00 43.14 100 ARG A O 1
ATOM 644 N N . ALA A 1 108 ? -23.110 14.650 -19.614 1.00 39.02 101 ALA A N 1
ATOM 645 C CA . ALA A 1 108 ? -23.888 15.878 -19.478 1.00 35.52 101 ALA A CA 1
ATOM 646 C C . ALA A 1 108 ? -23.587 16.800 -20.652 1.00 34.22 101 ALA A C 1
ATOM 647 O O . ALA A 1 108 ? -22.429 17.010 -21.012 1.00 40.43 101 ALA A O 1
ATOM 649 N N . SER A 1 109 ? -24.637 17.354 -21.238 1.00 35.47 102 SER A N 1
ATOM 650 C CA . SER A 1 109 ? -24.521 18.193 -22.425 1.00 35.85 102 SER A CA 1
ATOM 651 C C . SER A 1 109 ? -23.670 17.476 -23.486 1.00 42.61 102 SER A C 1
ATOM 652 O O . SER A 1 109 ? -24.136 16.507 -24.073 1.00 43.97 102 SER A O 1
ATOM 655 N N . LYS A 1 110 ? -22.436 17.922 -23.729 1.00 38.00 103 LYS A N 1
ATOM 656 C CA . LYS A 1 110 ? -21.596 17.260 -24.734 1.00 33.96 103 LYS A CA 1
ATOM 657 C C . LYS A 1 110 ? -20.271 16.772 -24.162 1.00 31.31 103 LYS A C 1
ATOM 658 O O . LYS A 1 110 ? -19.266 16.686 -24.849 1.00 38.05 103 LYS A O 1
ATOM 664 N N . SER A 1 111 ? -20.300 16.460 -22.882 1.00 31.17 104 SER A N 1
ATOM 665 C CA . SER A 1 111 ? -19.150 16.000 -22.155 1.00 35.42 104 SER A CA 1
ATOM 666 C C . SER A 1 111 ? -19.467 14.627 -21.603 1.00 34.26 104 SER A C 1
ATOM 667 O O . SER A 1 111 ? -20.545 14.404 -21.069 1.00 39.58 104 SER A O 1
ATOM 670 N N . THR A 1 112 ? -18.516 13.717 -21.739 1.00 33.95 105 THR A N 1
ATOM 671 C CA . THR A 1 112 ? -18.717 12.312 -21.406 1.00 39.73 105 THR A CA 1
ATOM 672 C C . THR A 1 112 ? -17.552 11.848 -20.540 1.00 42.28 105 THR A C 1
ATOM 673 O O . THR A 1 112 ? -16.389 12.043 -20.899 1.00 45.95 105 THR A O 1
ATOM 677 N N . LEU A 1 113 ? -17.872 11.279 -19.382 1.00 31.73 106 LEU A N 1
ATOM 678 C CA . LEU A 1 113 ? -16.875 10.690 -18.498 1.00 33.86 106 LEU A CA 1
ATOM 679 C C . LEU A 1 113 ? -17.049 9.160 -18.500 1.00 42.20 106 LEU A C 1
ATOM 680 O O . LEU A 1 113 ? -18.167 8.657 -18.353 1.00 41.05 106 LEU A O 1
ATOM 685 N N . LYS A 1 114 ? -15.946 8.435 -18.695 1.00 34.71 107 LYS A N 1
ATOM 686 C CA . LYS A 1 114 ? -15.947 6.981 -18.725 1.00 28.44 107 LYS A CA 1
ATOM 687 C C . LYS A 1 114 ? -15.006 6.437 -17.668 1.00 34.24 107 LYS A C 1
ATOM 688 O O . LYS A 1 114 ? -13.865 6.881 -17.566 1.00 37.45 107 LYS A O 1
ATOM 694 N N . ILE A 1 115 ? -15.471 5.455 -16.902 1.00 33.32 108 ILE A N 1
ATOM 695 C CA . ILE A 1 115 ? -14.657 4.842 -15.857 1.00 30.59 108 ILE A CA 1
ATOM 696 C C . ILE A 1 115 ? -14.638 3.320 -16.018 1.00 33.80 108 ILE A C 1
ATOM 697 O O . ILE A 1 115 ? -15.699 2.683 -16.124 1.00 28.69 108 ILE A O 1
ATOM 702 N N . GLY A 1 116 ? -13.436 2.742 -16.003 1.00 31.03 109 GLY A N 1
ATOM 703 C CA . GLY A 1 116 ? -13.267 1.300 -16.107 1.00 27.51 109 GLY A CA 1
ATOM 704 C C . GLY A 1 116 ? -12.395 0.921 -17.295 1.00 30.34 109 GLY A C 1
ATOM 705 O O . GLY A 1 116 ? -11.270 1.385 -17.426 1.00 36.76 109 GLY A O 1
ATOM 706 N N . THR A 1 117 ? -12.929 0.098 -18.181 1.00 29.91 110 THR A N 1
ATOM 707 C CA . THR A 1 117 ? -12.178 -0.376 -19.332 1.00 34.86 110 THR A CA 1
ATOM 708 C C . THR A 1 117 ? -12.221 0.672 -20.444 1.00 35.15 110 THR A C 1
ATOM 709 O O . THR A 1 117 ? -13.286 0.984 -20.955 1.00 35.98 110 THR A O 1
ATOM 713 N N . LEU A 1 118 ? -11.059 1.238 -20.774 1.00 32.06 111 LEU A N 1
ATOM 714 C CA . LEU A 1 118 ? -10.960 2.309 -21.766 1.00 32.46 111 LEU A CA 1
ATOM 715 C C . LEU A 1 118 ? -10.096 1.910 -22.956 1.00 32.96 111 LEU A C 1
ATOM 716 O O . LEU A 1 118 ? -9.178 1.101 -22.827 1.00 28.62 111 LEU A O 1
ATOM 721 N N . THR A 1 119 ? -10.384 2.489 -24.112 1.00 33.31 112 THR A N 1
ATOM 722 C CA . THR A 1 119 ? -9.533 2.275 -25.280 1.00 37.64 112 THR A CA 1
ATOM 723 C C . THR A 1 119 ? -9.367 3.623 -26.004 1.00 39.00 112 THR A C 1
ATOM 724 O O . THR A 1 119 ? -9.944 3.872 -27.062 1.00 39.78 112 THR A O 1
ATOM 728 N N . PRO A 1 120 ? -8.597 4.525 -25.390 1.00 36.82 113 PRO A N 1
ATOM 729 C CA . PRO A 1 120 ? -8.434 5.889 -25.907 1.00 38.97 113 PRO A CA 1
ATOM 730 C C . PRO A 1 120 ? -7.743 5.881 -27.273 1.00 36.12 113 PRO A C 1
ATOM 731 O O . PRO A 1 120 ? -7.048 4.921 -27.580 1.00 33.25 113 PRO A O 1
ATOM 735 N N . LYS A 1 121 ? -8.001 6.891 -28.099 1.00 30.24 114 LYS A N 1
ATOM 736 C CA . LYS A 1 121 ? -7.327 7.018 -29.399 1.00 32.65 114 LYS A CA 1
ATOM 737 C C . LYS A 1 121 ? -6.753 8.422 -29.501 1.00 29.27 114 LYS A C 1
ATOM 738 O O . LYS A 1 121 ? -7.432 9.344 -29.917 1.00 33.82 114 LYS A O 1
ATOM 744 N N . LEU A 1 122 ? -5.500 8.573 -29.114 1.00 24.86 115 LEU A N 1
ATOM 745 C CA . LEU A 1 122 ? -4.898 9.886 -29.008 1.00 23.52 115 LEU A CA 1
ATOM 746 C C . LEU A 1 122 ? -3.433 9.877 -29.475 1.00 32.25 115 LEU A C 1
ATOM 747 O O . LEU A 1 122 ? -2.773 8.843 -29.443 1.00 43.64 115 LEU A O 1
ATOM 752 N N . PRO A 1 123 ? -2.916 11.042 -29.903 1.00 31.10 116 PRO A N 1
ATOM 753 C CA . PRO A 1 123 ? -1.519 11.050 -30.346 1.00 23.49 116 PRO A CA 1
ATOM 754 C C . PRO A 1 123 ? -0.567 10.547 -29.289 1.00 22.71 116 PRO A C 1
ATOM 755 O O . PRO A 1 123 ? 0.477 10.004 -29.639 1.00 23.22 116 PRO A O 1
ATOM 759 N N . VAL A 1 124 ? -0.920 10.687 -28.017 1.00 21.59 117 VAL A N 1
ATOM 760 C CA . VAL A 1 124 ? -0.042 10.194 -26.966 1.00 22.38 117 VAL A CA 1
ATOM 761 C C . VAL A 1 124 ? -0.376 8.809 -26.436 1.00 23.52 117 VAL A C 1
ATOM 762 O O . VAL A 1 124 ? 0.280 8.339 -25.508 1.00 25.02 117 VAL A O 1
ATOM 766 N N . ILE A 1 125 ? -1.381 8.158 -27.023 1.00 25.59 118 ILE A N 1
ATOM 767 C CA . ILE A 1 125 ? -1.716 6.771 -26.666 1.00 21.74 118 ILE A CA 1
ATOM 768 C C . ILE A 1 125 ? -2.600 6.123 -27.744 1.00 23.25 118 ILE A C 1
ATOM 769 O O . ILE A 1 125 ? -3.805 6.417 -27.865 1.00 25.10 118 ILE A O 1
ATOM 774 N N . MET A 1 126 ? -1.984 5.261 -28.546 1.00 21.10 119 MET A N 1
ATOM 775 C CA . MET A 1 126 ? -2.709 4.489 -29.553 1.00 26.67 119 MET A CA 1
ATOM 776 C C . MET A 1 126 ? -2.620 3.017 -29.208 1.00 25.42 119 MET A C 1
ATOM 777 O O . MET A 1 126 ? -1.623 2.364 -29.482 1.00 26.76 119 MET A O 1
ATOM 782 N N . PRO A 1 127 ? -3.680 2.499 -28.589 1.00 38.11 120 PRO A N 1
ATOM 783 C CA . PRO A 1 127 ? -3.740 1.120 -28.096 1.00 27.11 120 PRO A CA 1
ATOM 784 C C . PRO A 1 127 ? -3.577 0.155 -29.257 1.00 29.51 120 PRO A C 1
ATOM 785 O O . PRO A 1 127 ? -4.110 0.401 -30.335 1.00 32.90 120 PRO A O 1
ATOM 789 N N . ASN A 1 128 ? -2.816 -0.914 -29.059 1.00 27.46 121 ASN A N 1
ATOM 790 C CA . ASN A 1 128 ? -2.680 -1.901 -30.114 1.00 25.76 121 ASN A CA 1
ATOM 791 C C . ASN A 1 128 ? -3.953 -2.714 -30.379 1.00 30.40 121 ASN A C 1
ATOM 792 O O . ASN A 1 128 ? -4.638 -3.139 -29.441 1.00 30.88 121 ASN A O 1
ATOM 797 N N . ASP A 1 129 ? -4.261 -2.928 -31.657 1.00 34.11 122 ASP A N 1
ATOM 798 C CA . ASP A 1 129 ? -5.297 -3.884 -32.032 1.00 37.98 122 ASP A CA 1
ATOM 799 C C . ASP A 1 129 ? -5.004 -4.557 -33.373 1.00 35.53 122 ASP A C 1
ATOM 800 O O . ASP A 1 129 ? -5.867 -4.664 -34.234 1.00 41.12 122 ASP A O 1
ATOM 805 N N . SER A 1 130 ? -3.789 -5.045 -33.522 1.00 34.37 123 SER A N 1
ATOM 806 C CA . SER A 1 130 ? -3.353 -5.630 -34.768 1.00 41.26 123 SER A CA 1
ATOM 807 C C . SER A 1 130 ? -3.318 -7.151 -34.674 1.00 47.14 123 SER A C 1
ATOM 808 O O . SER A 1 130 ? -3.211 -7.821 -35.696 1.00 58.78 123 SER A O 1
ATOM 811 N N . ARG A 1 131 ? -3.384 -7.693 -33.457 1.00 41.30 124 ARG A N 1
ATOM 812 C CA . ARG A 1 131 ? -3.406 -9.154 -33.246 1.00 45.91 124 ARG A CA 1
ATOM 813 C C . ARG A 1 131 ? -4.840 -9.678 -33.096 1.00 40.83 124 ARG A C 1
ATOM 814 O O . ARG A 1 131 ? -5.749 -9.197 -33.757 1.00 36.58 124 ARG A O 1
ATOM 822 N N . LEU A 1 132 ? -5.046 -10.653 -32.212 1.00 36.78 125 LEU A N 1
ATOM 823 C CA . LEU A 1 132 ? -6.379 -11.258 -32.062 1.00 41.09 125 LEU A CA 1
ATOM 824 C C . LEU A 1 132 ? -7.333 -10.391 -31.232 1.00 33.56 125 LEU A C 1
ATOM 825 O O . LEU A 1 132 ? -8.448 -10.120 -31.634 1.00 34.88 125 LEU A O 1
ATOM 830 N N . LEU A 1 133 ? -6.860 -9.988 -30.063 1.00 33.67 126 LEU A N 1
ATOM 831 C CA . LEU A 1 133 ? -7.633 -9.233 -29.105 1.00 35.13 126 LEU A CA 1
ATOM 832 C C . LEU A 1 133 ? -6.958 -7.874 -28.868 1.00 32.91 126 LEU A C 1
ATOM 833 O O . LEU A 1 133 ? -5.728 -7.765 -28.855 1.00 35.88 126 LEU A O 1
ATOM 838 N N . PRO A 1 134 ? -7.765 -6.833 -28.701 1.00 27.08 127 PRO A N 1
ATOM 839 C CA . PRO A 1 134 ? -7.242 -5.480 -28.466 1.00 25.26 127 PRO A CA 1
ATOM 840 C C . PRO A 1 134 ? -6.543 -5.339 -27.118 1.00 35.42 127 PRO A C 1
ATOM 841 O O . PRO A 1 134 ? -6.876 -6.018 -26.150 1.00 35.76 127 PRO A O 1
ATOM 845 N N . GLN A 1 135 ? -5.539 -4.474 -27.090 1.00 32.74 128 GLN A N 1
ATOM 846 C CA . GLN A 1 135 ? -4.966 -3.982 -25.851 1.00 26.19 128 GLN A CA 1
ATOM 847 C C . GLN A 1 135 ? -6.008 -3.043 -25.234 1.00 26.05 128 GLN A C 1
ATOM 848 O O . GLN A 1 135 ? -6.602 -2.231 -25.939 1.00 29.61 128 GLN A O 1
ATOM 854 N N . THR A 1 136 ? -6.254 -3.163 -23.932 1.00 28.08 129 THR A N 1
ATOM 855 C CA . THR A 1 136 ? -7.168 -2.250 -23.260 1.00 28.57 129 THR A CA 1
ATOM 856 C C . THR A 1 136 ? -6.527 -1.697 -21.997 1.00 27.37 129 THR A C 1
ATOM 857 O O . THR A 1 136 ? -5.530 -2.221 -21.528 1.00 24.91 129 THR A O 1
ATOM 861 N N . PHE A 1 137 ? -7.138 -0.665 -21.425 1.00 30.43 130 PHE A N 1
ATOM 862 C CA . PHE A 1 137 ? -6.627 -0.025 -20.219 1.00 29.26 130 PHE A CA 1
ATOM 863 C C . PHE A 1 137 ? -7.722 0.122 -19.166 1.00 34.00 130 PHE A C 1
ATOM 864 O O . PHE A 1 137 ? -8.902 0.120 -19.491 1.00 37.24 130 PHE A O 1
ATOM 872 N N . GLN A 1 138 ? -7.322 0.260 -17.907 1.00 36.01 131 GLN A N 1
ATOM 873 C CA . GLN A 1 138 ? -8.261 0.600 -16.847 1.00 30.00 131 GLN A CA 1
ATOM 874 C C . GLN A 1 138 ? -7.978 2.017 -16.371 1.00 29.17 131 GLN A C 1
ATOM 875 O O . GLN A 1 138 ? -6.828 2.395 -16.166 1.00 35.83 131 GLN A O 1
ATOM 881 N N . GLY A 1 139 ? -9.020 2.809 -16.187 1.00 28.08 132 GLY A N 1
ATOM 882 C CA . GLY A 1 139 ? -8.831 4.160 -15.701 1.00 28.42 132 GLY A CA 1
ATOM 883 C C . GLY A 1 139 ? -10.087 4.975 -15.887 1.00 31.62 132 GLY A C 1
ATOM 884 O O . GLY A 1 139 ? -11.182 4.446 -15.849 1.00 35.47 132 GLY A O 1
ATOM 885 N N . GLY A 1 140 ? -9.915 6.269 -16.105 1.00 36.97 133 GLY A N 1
ATOM 886 C CA . GLY A 1 140 ? -11.026 7.175 -16.274 1.00 36.85 133 GLY A CA 1
ATOM 887 C C . GLY A 1 140 ? -10.658 8.224 -17.293 1.00 34.53 133 GLY A C 1
ATOM 888 O O . GLY A 1 140 ? -9.518 8.701 -17.327 1.00 30.90 133 GLY A O 1
ATOM 889 N N . ALA A 1 141 ? -11.617 8.577 -18.134 1.00 31.03 134 ALA A N 1
ATOM 890 C CA . ALA A 1 141 ? -11.350 9.507 -19.214 1.00 33.39 134 ALA A CA 1
ATOM 891 C C . ALA A 1 141 ? -12.524 10.458 -19.416 1.00 39.44 134 ALA A C 1
ATOM 892 O O . ALA A 1 141 ? -13.696 10.111 -19.197 1.00 38.56 134 ALA A O 1
ATOM 894 N N . LEU A 1 142 ? -12.183 11.669 -19.826 1.00 34.59 135 LEU A N 1
ATOM 895 C CA . LEU A 1 142 ? -13.159 12.694 -20.094 1.00 28.89 135 LEU A CA 1
ATOM 896 C C . LEU A 1 142 ? -12.958 13.202 -21.507 1.00 34.46 135 LEU A C 1
ATOM 897 O O . LEU A 1 142 ? -11.849 13.607 -21.889 1.00 35.73 135 LEU A O 1
ATOM 902 N N . ASN A 1 143 ? -14.033 13.165 -22.288 1.00 41.24 136 ASN A N 1
ATOM 903 C CA . ASN A 1 143 ? -14.072 13.803 -23.595 1.00 37.06 136 ASN A CA 1
ATOM 904 C C . ASN A 1 143 ? -15.151 14.887 -23.605 1.00 40.45 136 ASN A C 1
ATOM 905 O O . ASN A 1 143 ? -16.267 14.673 -23.130 1.00 44.54 136 ASN A O 1
ATOM 910 N N . SER A 1 144 ? -14.819 16.049 -24.155 1.00 45.47 137 SER A N 1
ATOM 911 C CA . SER A 1 144 ? -15.672 17.230 -24.040 1.00 39.10 137 SER A CA 1
ATOM 912 C C . SER A 1 144 ? -15.747 17.971 -25.369 1.00 37.91 137 SER A C 1
ATOM 913 O O . SER A 1 144 ? -14.726 18.295 -25.964 1.00 36.17 137 SER A O 1
ATOM 916 N N . MET A 1 145 ? -16.963 18.259 -25.821 1.00 38.52 138 MET A N 1
ATOM 917 C CA . MET A 1 145 ? -17.132 19.001 -27.056 1.00 40.06 138 MET A CA 1
ATOM 918 C C . MET A 1 145 ? -18.132 20.142 -26.901 1.00 40.61 138 MET A C 1
ATOM 919 O O . MET A 1 145 ? -18.929 20.412 -27.803 1.00 40.53 138 MET A O 1
ATOM 924 N N . GLU A 1 146 ? -18.106 20.810 -25.753 1.00 37.30 139 GLU A N 1
ATOM 925 C CA . GLU A 1 146 ? -19.112 21.857 -25.500 1.00 39.74 139 GLU A CA 1
ATOM 926 C C . GLU A 1 146 ? -19.036 23.000 -26.510 1.00 40.40 139 GLU A C 1
ATOM 927 O O . GLU A 1 146 ? -20.046 23.620 -26.845 1.00 42.80 139 GLU A O 1
ATOM 933 N N . ILE A 1 147 ? -17.830 23.264 -27.002 1.00 42.24 140 ILE A N 1
ATOM 934 C CA . ILE A 1 147 ? -17.595 24.378 -27.907 1.00 41.89 140 ILE A CA 1
ATOM 935 C C . ILE A 1 147 ? -17.356 23.923 -29.345 1.00 45.28 140 ILE A C 1
ATOM 936 O O . ILE A 1 147 ? -16.476 23.097 -29.605 1.00 48.32 140 ILE A O 1
ATOM 941 N N . ASP A 1 148 ? -18.141 24.486 -30.265 1.00 48.07 141 ASP A N 1
ATOM 942 C CA . ASP A 1 148 ? -18.078 24.148 -31.683 1.00 50.91 141 ASP A CA 1
ATOM 943 C C . ASP A 1 148 ? -16.637 24.056 -32.166 1.00 45.82 141 ASP A C 1
ATOM 944 O O . ASP A 1 148 ? -15.908 25.032 -32.115 1.00 44.99 141 ASP A O 1
ATOM 949 N N . GLY A 1 149 ? -16.245 22.878 -32.634 1.00 43.60 142 GLY A N 1
ATOM 950 C CA . GLY A 1 149 ? -14.947 22.674 -33.240 1.00 43.41 142 GLY A CA 1
ATOM 951 C C . GLY A 1 149 ? -13.859 22.334 -32.251 1.00 43.27 142 GLY A C 1
ATOM 952 O O . GLY A 1 149 ? -12.763 21.940 -32.647 1.00 44.92 142 GLY A O 1
ATOM 953 N N . LEU A 1 150 ? -14.151 22.486 -30.962 1.00 39.21 143 LEU A N 1
ATOM 954 C CA . LEU A 1 150 ? -13.145 22.223 -29.941 1.00 40.30 143 LEU A CA 1
ATOM 955 C C . LEU A 1 150 ? -13.428 20.942 -29.171 1.00 40.36 143 LEU A C 1
ATOM 956 O O . LEU A 1 150 ? -14.498 20.769 -28.574 1.00 35.28 143 LEU A O 1
ATOM 961 N N . THR A 1 151 ? -12.446 20.055 -29.185 1.00 39.05 144 THR A N 1
ATOM 962 C CA . THR A 1 151 ? -12.562 18.763 -28.547 1.00 38.95 144 THR A CA 1
ATOM 963 C C . THR A 1 151 ? -11.479 18.645 -27.507 1.00 40.69 144 THR A C 1
ATOM 964 O O . THR A 1 151 ? -10.302 18.705 -27.826 1.00 42.08 144 THR A O 1
ATOM 968 N N . LEU A 1 152 ? -11.882 18.473 -26.256 1.00 37.48 145 LEU A N 1
ATOM 969 C CA . LEU A 1 152 ? -10.933 18.367 -25.168 1.00 30.60 145 LEU A CA 1
ATOM 970 C C . LEU A 1 152 ? -11.003 16.965 -24.581 1.00 36.27 145 LEU A C 1
ATOM 971 O O . LEU A 1 152 ? -12.055 16.333 -24.571 1.00 36.42 145 LEU A O 1
ATOM 976 N N . ASP A 1 153 ? -9.872 16.482 -24.091 1.00 32.82 146 ASP A N 1
ATOM 977 C CA . ASP A 1 153 ? -9.828 15.190 -23.445 1.00 31.92 146 ASP A CA 1
ATOM 978 C C . ASP A 1 153 ? -8.947 15.322 -22.210 1.00 31.77 146 ASP A C 1
ATOM 979 O O . ASP A 1 153 ? -8.188 16.268 -22.077 1.00 36.92 146 ASP A O 1
ATOM 984 N N . ALA A 1 154 ? -9.053 14.373 -21.301 1.00 32.06 147 ALA A N 1
ATOM 985 C CA . ALA A 1 154 ? -8.180 14.339 -20.138 1.00 32.15 147 ALA A CA 1
ATOM 986 C C . ALA A 1 154 ? -8.486 13.038 -19.421 1.00 32.97 147 ALA A C 1
ATOM 987 O O . ALA A 1 154 ? -9.623 12.570 -19.438 1.00 38.12 147 ALA A O 1
ATOM 989 N N . GLY A 1 155 ? -7.481 12.447 -18.795 1.00 30.33 148 GLY A N 1
ATOM 990 C CA . GLY A 1 155 ? -7.696 11.205 -18.096 1.00 28.89 148 GLY A CA 1
ATOM 991 C C . GLY A 1 155 ? -6.484 10.607 -17.410 1.00 35.94 148 GLY A C 1
ATOM 992 O O . GLY A 1 155 ? -5.374 11.150 -17.444 1.00 36.04 148 GLY A O 1
ATOM 993 N N . ARG A 1 156 ? -6.732 9.467 -16.775 1.00 34.58 149 ARG A N 1
ATOM 994 C CA . ARG A 1 156 ? -5.712 8.708 -16.100 1.00 32.82 149 ARG A CA 1
ATOM 995 C C . ARG A 1 156 ? -5.929 7.216 -16.288 1.00 31.65 149 ARG A C 1
ATOM 996 O O . ARG A 1 156 ? -6.965 6.667 -15.898 1.00 37.81 149 ARG A O 1
ATOM 1004 N N . LEU A 1 157 ? -4.931 6.566 -16.868 1.00 28.87 150 LEU A N 1
ATOM 1005 C CA . LEU A 1 157 ? -4.906 5.115 -17.010 1.00 23.99 150 LEU A CA 1
ATOM 1006 C C . LEU A 1 157 ? -4.021 4.519 -15.919 1.00 31.58 150 LEU A C 1
ATOM 1007 O O . LEU A 1 157 ? -2.912 5.004 -15.661 1.00 29.44 150 LEU A O 1
ATOM 1012 N N . LYS A 1 158 ? -4.504 3.457 -15.290 1.00 31.29 151 LYS A N 1
ATOM 1013 C CA . LYS A 1 158 ? -3.807 2.877 -14.149 1.00 36.62 151 LYS A CA 1
ATOM 1014 C C . LYS A 1 158 ? -3.181 1.523 -14.457 1.00 33.16 151 LYS A C 1
ATOM 1015 O O . LYS A 1 158 ? -2.254 1.092 -13.778 1.00 35.64 151 LYS A O 1
ATOM 1021 N N . LYS A 1 159 ? -3.702 0.863 -15.482 1.00 26.06 152 LYS A N 1
ATOM 1022 C CA . LYS A 1 159 ? -3.425 -0.544 -15.734 1.00 25.73 152 LYS A CA 1
ATOM 1023 C C . LYS A 1 159 ? -3.629 -0.810 -17.204 1.00 27.83 152 LYS A C 1
ATOM 1024 O O . LYS A 1 159 ? -4.446 -0.151 -17.861 1.00 25.78 152 LYS A O 1
ATOM 1030 N N . VAL A 1 160 ? -2.896 -1.788 -17.715 1.00 28.27 153 VAL A N 1
ATOM 1031 C CA . VAL A 1 160 ? -3.013 -2.168 -19.099 1.00 25.17 153 VAL A CA 1
ATOM 1032 C C . VAL A 1 160 ? -3.280 -3.656 -19.159 1.00 29.96 153 VAL A C 1
ATOM 1033 O O . VAL A 1 160 ? -2.810 -4.430 -18.304 1.00 29.05 153 VAL A O 1
ATOM 1037 N N . ASN A 1 161 ? -4.090 -4.050 -20.131 1.00 33.43 154 ASN A N 1
ATOM 1038 C CA . ASN A 1 161 ? -4.369 -5.455 -20.363 1.00 35.07 154 ASN A CA 1
ATOM 1039 C C . ASN A 1 161 ? -3.906 -5.704 -21.763 1.00 36.65 154 ASN A C 1
ATOM 1040 O O . ASN A 1 161 ? -4.572 -5.299 -22.732 1.00 36.32 154 ASN A O 1
ATOM 1045 N N . GLN A 1 162 ? -2.738 -6.327 -21.862 1.00 39.71 155 GLN A N 1
ATOM 1046 C CA . GLN A 1 162 ? -2.101 -6.527 -23.146 1.00 38.36 155 GLN A CA 1
ATOM 1047 C C . GLN A 1 162 ? -2.921 -7.506 -23.976 1.00 42.59 155 GLN A C 1
ATOM 1048 O O . GLN A 1 162 ? -3.703 -8.294 -23.449 1.00 44.23 155 GLN A O 1
ATOM 1054 N N . ARG A 1 163 ? -2.732 -7.449 -25.282 1.00 43.49 156 ARG A N 1
ATOM 1055 C CA . ARG A 1 163 ? -3.508 -8.245 -26.224 1.00 43.11 156 ARG A CA 1
ATOM 1056 C C . ARG A 1 163 ? -3.436 -9.768 -26.003 1.00 50.03 156 ARG A C 1
ATOM 1057 O O . ARG A 1 163 ? -4.387 -10.489 -26.283 1.00 49.06 156 ARG A O 1
ATOM 1065 N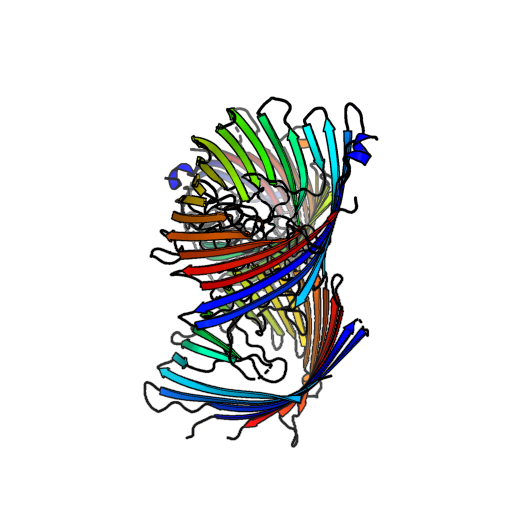 N . ASP A 1 164 ? -2.300 -10.260 -25.523 1.00 55.50 157 ASP A N 1
ATOM 1066 C CA . ASP A 1 164 ? -2.106 -11.703 -25.352 1.00 59.26 157 ASP A CA 1
ATOM 1067 C C . ASP A 1 164 ? -2.300 -12.105 -23.890 1.00 60.94 157 ASP A C 1
ATOM 1068 O O . ASP A 1 164 ? -2.048 -13.242 -23.506 1.00 54.50 157 ASP A O 1
ATOM 1073 N N . SER A 1 165 ? -2.742 -11.157 -23.076 1.00 64.90 158 SER A N 1
ATOM 1074 C CA . SER A 1 165 ? -2.791 -11.332 -21.628 1.00 68.45 158 SER A CA 1
ATOM 1075 C C . SER A 1 165 ? -4.210 -11.553 -21.091 1.00 67.19 158 SER A C 1
ATOM 1076 O O . SER A 1 165 ? -5.194 -11.379 -21.809 1.00 66.66 158 SER A O 1
ATOM 1079 N N . SER A 1 166 ? -4.314 -11.925 -19.820 1.00 65.32 159 SER A N 1
ATOM 1080 C CA . SER A 1 166 ? -5.618 -12.198 -19.234 1.00 66.54 159 SER A CA 1
ATOM 1081 C C . SER A 1 166 ? -6.030 -11.258 -18.113 1.00 75.74 159 SER A C 1
ATOM 1082 O O . SER A 1 166 ? -7.202 -11.226 -17.730 1.00 84.88 159 SER A O 1
ATOM 1085 N N . ASP A 1 167 ? -5.084 -10.497 -17.577 1.00 78.02 160 ASP A N 1
ATOM 1086 C CA . ASP A 1 167 ? -5.443 -9.509 -16.565 1.00 83.07 160 ASP A CA 1
ATOM 1087 C C . ASP A 1 167 ? -4.650 -8.208 -16.647 1.00 75.89 160 ASP A C 1
ATOM 1088 O O . ASP A 1 167 ? -3.821 -8.003 -17.529 1.00 49.21 160 ASP A O 1
ATOM 1093 N N . ASN A 1 168 ? -4.927 -7.335 -15.693 1.00 72.33 161 ASN A N 1
ATOM 1094 C CA . ASN A 1 168 ? -4.430 -5.982 -15.730 1.00 63.57 161 ASN A CA 1
ATOM 1095 C C . ASN A 1 168 ? -3.103 -5.848 -15.003 1.00 46.70 161 ASN A C 1
ATOM 1096 O O . ASN A 1 168 ? -2.901 -6.431 -13.944 1.00 55.02 161 ASN A O 1
ATOM 1101 N N . GLU A 1 169 ? -2.199 -5.081 -15.573 1.00 43.07 162 GLU A N 1
ATOM 1102 C CA . GLU A 1 169 ? -0.882 -4.956 -14.978 1.00 44.67 162 GLU A CA 1
ATOM 1103 C C . GLU A 1 169 ? -0.330 -3.525 -15.128 1.00 39.74 162 GLU A C 1
ATOM 1104 O O . GLU A 1 169 ? -0.809 -2.740 -15.959 1.00 36.55 162 GLU A O 1
ATOM 1110 N N . ASP A 1 170 ? 0.666 -3.188 -14.313 1.00 38.87 163 ASP A N 1
ATOM 1111 C CA . ASP A 1 170 ? 1.317 -1.879 -14.423 1.00 36.46 163 ASP A CA 1
ATOM 1112 C C . ASP A 1 170 ? 1.939 -1.700 -15.808 1.00 34.16 163 ASP A C 1
ATOM 1113 O O . ASP A 1 170 ? 2.378 -2.662 -16.433 1.00 36.74 163 ASP A O 1
ATOM 1118 N N . MET A 1 171 ? 1.972 -0.462 -16.272 1.00 29.85 164 MET A N 1
ATOM 1119 C CA . MET A 1 171 ? 2.522 -0.129 -17.578 1.00 34.58 164 MET A CA 1
ATOM 1120 C C . MET A 1 171 ? 4.049 0.027 -17.583 1.00 34.77 164 MET A C 1
ATOM 1121 O O . MET A 1 171 ? 4.684 0.233 -16.542 1.00 33.71 164 MET A O 1
ATOM 1126 N N . THR A 1 172 ? 4.636 -0.080 -18.765 1.00 26.39 165 THR A N 1
ATOM 1127 C CA . THR A 1 172 ? 6.045 0.227 -18.905 1.00 25.28 165 THR A CA 1
ATOM 1128 C C . THR A 1 172 ? 6.233 0.968 -20.210 1.00 29.76 165 THR A C 1
ATOM 1129 O O . THR A 1 172 ? 5.267 1.304 -20.897 1.00 25.39 165 THR A O 1
ATOM 1133 N N . ILE A 1 173 ? 7.492 1.205 -20.553 1.00 28.92 166 ILE A N 1
ATOM 1134 C CA . ILE A 1 173 ? 7.811 1.922 -21.765 1.00 27.75 166 ILE A CA 1
ATOM 1135 C C . ILE A 1 173 ? 8.303 0.928 -22.811 1.00 19.11 166 ILE A C 1
ATOM 1136 O O . ILE A 1 173 ? 8.887 -0.104 -22.489 1.00 23.85 166 ILE A O 1
ATOM 1141 N N . THR A 1 174 ? 8.049 1.215 -24.070 1.00 19.00 167 THR A N 1
ATOM 1142 C CA . THR A 1 174 ? 8.638 0.394 -25.117 1.00 22.44 167 THR A CA 1
ATOM 1143 C C . THR A 1 174 ? 10.156 0.554 -25.100 1.00 26.12 167 THR A C 1
ATOM 1144 O O . THR A 1 174 ? 10.668 1.670 -25.161 1.00 25.88 167 THR A O 1
ATOM 1148 N N . GLY A 1 175 ? 10.880 -0.554 -25.008 1.00 25.22 168 GLY A N 1
ATOM 1149 C CA . GLY A 1 175 ? 12.331 -0.482 -24.962 1.00 25.64 168 GLY A CA 1
ATOM 1150 C C . GLY A 1 175 ? 12.985 -1.336 -26.034 1.00 29.22 168 GLY A C 1
ATOM 1151 O O . GLY A 1 175 ? 12.313 -1.847 -26.926 1.00 34.35 168 GLY A O 1
ATOM 1152 N N . GLY A 1 176 ? 14.299 -1.499 -25.954 1.00 25.74 169 GLY A N 1
ATOM 1153 C CA . GLY A 1 176 ? 14.977 -2.446 -26.827 1.00 30.04 169 GLY A CA 1
ATOM 1154 C C . GLY A 1 176 ? 15.445 -1.852 -28.144 1.00 28.17 169 GLY A C 1
ATOM 1155 O O . GLY A 1 176 ? 15.486 -0.633 -28.283 1.00 27.56 169 GLY A O 1
ATOM 1156 N N . GLY A 1 177 ? 15.799 -2.720 -29.097 1.00 31.50 170 GLY A N 1
ATOM 1157 C CA . GLY A 1 177 ? 16.384 -2.307 -30.362 1.00 30.30 170 GLY A CA 1
ATOM 1158 C C . GLY A 1 177 ? 17.503 -1.291 -30.144 1.00 28.69 170 GLY A C 1
ATOM 1159 O O . GLY A 1 177 ? 18.299 -1.415 -29.231 1.00 25.79 170 GLY A O 1
ATOM 1160 N N . LYS A 1 178 ? 17.545 -0.253 -30.960 1.00 27.54 171 LYS A N 1
ATOM 1161 C CA . LYS A 1 178 ? 18.521 0.803 -30.738 1.00 34.39 171 LYS A CA 1
ATOM 1162 C C . LYS A 1 178 ? 17.833 2.099 -30.287 1.00 34.53 171 LYS A C 1
ATOM 1163 O O . LYS A 1 178 ? 18.308 3.191 -30.594 1.00 34.64 171 LYS A O 1
ATOM 1169 N N . ARG A 1 179 ? 16.702 1.960 -29.592 1.00 29.55 172 ARG A N 1
ATOM 1170 C CA . ARG A 1 179 ? 15.963 3.102 -29.042 1.00 29.23 172 ARG A CA 1
ATOM 1171 C C . ARG A 1 179 ? 16.811 3.749 -27.976 1.00 28.96 172 ARG A C 1
ATOM 1172 O O . ARG A 1 179 ? 16.735 4.957 -27.728 1.00 28.78 172 ARG A O 1
ATOM 1180 N N . GLN A 1 180 ? 17.603 2.917 -27.319 1.00 28.85 173 GLN A N 1
ATOM 1181 C CA . GLN A 1 180 ? 18.561 3.431 -26.386 1.00 27.19 173 GLN A CA 1
ATOM 1182 C C . GLN A 1 180 ? 17.844 4.080 -25.167 1.00 32.01 173 GLN A C 1
ATOM 1183 O O . GLN A 1 180 ? 18.362 4.960 -24.458 1.00 25.52 173 GLN A O 1
ATOM 1189 N N . ILE A 1 181 ? 16.625 3.605 -24.927 1.00 28.84 174 ILE A N 1
ATOM 1190 C CA . ILE A 1 181 ? 15.879 3.983 -23.738 1.00 27.58 174 ILE A CA 1
ATOM 1191 C C . ILE A 1 181 ? 16.311 3.154 -22.533 1.00 24.59 174 ILE A C 1
ATOM 1192 O O . ILE A 1 181 ? 16.314 1.929 -22.551 1.00 31.63 174 ILE A O 1
ATOM 1197 N N . VAL A 1 182 ? 16.709 3.843 -21.486 1.00 26.45 175 VAL A N 1
ATOM 1198 C CA . VAL A 1 182 ? 17.270 3.176 -20.335 1.00 35.61 175 VAL A CA 1
ATOM 1199 C C . VAL A 1 182 ? 16.501 3.597 -19.100 1.00 33.56 175 VAL A C 1
ATOM 1200 O O . VAL A 1 182 ? 16.270 4.776 -18.852 1.00 36.37 175 VAL A O 1
ATOM 1204 N N . VAL A 1 183 ? 16.156 2.613 -18.297 1.00 28.85 176 VAL A N 1
ATOM 1205 C CA . VAL A 1 183 ? 15.216 2.812 -17.222 1.00 28.43 176 VAL A CA 1
ATOM 1206 C C . VAL A 1 183 ? 15.767 2.161 -15.964 1.00 28.96 176 VAL A C 1
ATOM 1207 O O . VAL A 1 183 ? 16.459 1.137 -16.042 1.00 31.23 176 VAL A O 1
ATOM 1211 N N . ARG A 1 184 ? 15.493 2.768 -14.811 1.00 27.96 177 ARG A N 1
ATOM 1212 C CA . ARG A 1 184 ? 15.820 2.160 -13.527 1.00 34.86 177 ARG A CA 1
ATOM 1213 C C . ARG A 1 184 ? 15.361 0.694 -13.484 1.00 37.50 177 ARG A C 1
ATOM 1214 O O . ARG A 1 184 ? 14.279 0.361 -13.951 1.00 27.22 177 ARG A O 1
ATOM 1222 N N . SER A 1 185 ? 16.185 -0.193 -12.947 1.00 30.47 178 SER A N 1
ATOM 1223 C CA . SER A 1 185 ? 15.792 -1.597 -12.905 1.00 36.42 178 SER A CA 1
ATOM 1224 C C . SER A 1 185 ? 14.443 -1.828 -12.190 1.00 30.36 178 SER A C 1
ATOM 1225 O O . SER A 1 185 ? 14.194 -1.286 -11.115 1.00 32.56 178 SER A O 1
ATOM 1228 N N . GLY A 1 186 ? 13.609 -2.685 -12.774 1.00 32.14 179 GLY A N 1
ATOM 1229 C CA . GLY A 1 186 ? 12.355 -3.079 -12.153 1.00 29.35 179 GLY A CA 1
ATOM 1230 C C . GLY A 1 186 ? 11.280 -2.007 -12.227 1.00 36.74 179 GLY A C 1
ATOM 1231 O O . GLY A 1 186 ? 10.215 -2.155 -11.652 1.00 37.62 179 GLY A O 1
ATOM 1232 N N . LEU A 1 187 ? 11.541 -0.919 -12.940 1.00 32.58 180 LEU A N 1
ATOM 1233 C CA . LEU A 1 187 ? 10.617 0.201 -12.880 1.00 32.57 180 LEU A CA 1
ATOM 1234 C C . LEU A 1 187 ? 9.290 -0.081 -13.568 1.00 29.50 180 LEU A C 1
ATOM 1235 O O . LEU A 1 187 ? 9.236 -0.571 -14.697 1.00 34.38 180 LEU A O 1
ATOM 1240 N N . THR A 1 188 ? 8.216 0.313 -12.920 1.00 30.20 181 THR A N 1
ATOM 1241 C CA . THR A 1 188 ? 6.896 0.123 -13.503 1.00 35.81 181 THR A CA 1
ATOM 1242 C C . THR A 1 188 ? 6.040 1.342 -13.135 1.00 35.61 181 THR A C 1
ATOM 1243 O O . THR A 1 188 ? 6.428 2.102 -12.265 1.00 35.55 181 THR A O 1
ATOM 1247 N N . SER A 1 189 ? 4.906 1.552 -13.802 1.00 36.43 182 SER A N 1
ATOM 1248 C CA . SER A 1 189 ? 4.051 2.723 -13.522 1.00 28.85 182 SER A CA 1
ATOM 1249 C C . SER A 1 189 ? 2.546 2.414 -13.459 1.00 34.59 182 SER A C 1
ATOM 1250 O O . SER A 1 189 ? 1.979 1.829 -14.390 1.00 40.00 182 SER A O 1
ATOM 1253 N N . ASP A 1 190 ? 1.882 2.858 -12.404 1.00 37.14 183 ASP A N 1
ATOM 1254 C CA . ASP A 1 190 ? 0.416 2.759 -12.362 1.00 42.31 183 ASP A CA 1
ATOM 1255 C C . ASP A 1 190 ? -0.286 4.106 -12.568 1.00 35.31 183 ASP A C 1
ATOM 1256 O O . ASP A 1 190 ? -1.409 4.305 -12.119 1.00 42.90 183 ASP A O 1
ATOM 1261 N N . LYS A 1 191 ? 0.370 5.009 -13.282 1.00 35.22 184 LYS A N 1
ATOM 1262 C CA . LYS A 1 191 ? -0.204 6.309 -13.588 1.00 36.55 184 LYS A CA 1
ATOM 1263 C C . LYS A 1 191 ? 0.272 6.797 -14.952 1.00 38.47 184 LYS A C 1
ATOM 1264 O O . LYS A 1 191 ? 1.468 7.074 -15.155 1.00 38.69 184 LYS A O 1
ATOM 1268 N N . PHE A 1 192 ? -0.658 6.845 -15.901 1.00 34.29 185 PHE A N 1
ATOM 1269 C CA . PHE A 1 192 ? -0.437 7.546 -17.157 1.00 25.04 185 PHE A CA 1
ATOM 1270 C C . PHE A 1 192 ? -1.476 8.634 -17.259 1.00 28.23 185 PHE A C 1
ATOM 1271 O O . PHE A 1 192 ? -2.656 8.346 -17.455 1.00 27.59 185 PHE A O 1
ATOM 1279 N N . ASP A 1 193 ? -1.042 9.882 -17.109 1.00 27.99 186 ASP A N 1
ATOM 1280 C CA . ASP A 1 193 ? -1.968 11.003 -17.171 1.00 29.71 186 ASP A CA 1
ATOM 1281 C C . ASP A 1 193 ? -1.922 11.632 -18.540 1.00 35.69 186 ASP A C 1
ATOM 1282 O O . ASP A 1 193 ? -0.840 11.766 -19.138 1.00 36.23 186 ASP A O 1
ATOM 1287 N N . PHE A 1 194 ? -3.088 12.038 -19.037 1.00 30.07 187 PHE A N 1
ATOM 1288 C CA . PHE A 1 194 ? -3.130 12.702 -20.325 1.00 23.10 187 PHE A CA 1
ATOM 1289 C C . PHE A 1 194 ? -4.151 13.821 -20.349 1.00 30.77 187 PHE A C 1
ATOM 1290 O O . PHE A 1 194 ? -5.109 13.826 -19.575 1.00 35.64 187 PHE A O 1
ATOM 1298 N N . ALA A 1 195 ? -3.894 14.808 -21.202 1.00 32.01 188 ALA A N 1
ATOM 1299 C CA . ALA A 1 195 ? -4.808 15.931 -21.425 1.00 35.35 188 ALA A CA 1
ATOM 1300 C C . ALA A 1 195 ? -4.457 16.519 -22.768 1.00 29.16 188 ALA A C 1
ATOM 1301 O O . ALA A 1 195 ? -3.317 16.423 -23.219 1.00 33.20 188 ALA A O 1
ATOM 1303 N N . GLY A 1 196 ? -5.444 17.077 -23.442 1.00 30.20 189 GLY A N 1
ATOM 1304 C CA . GLY A 1 196 ? -5.181 17.657 -24.742 1.00 25.07 189 GLY A CA 1
ATOM 1305 C C . GLY A 1 196 ? -6.418 18.201 -25.403 1.00 32.29 189 GLY A C 1
ATOM 1306 O O . GLY A 1 196 ? -7.493 18.262 -24.805 1.00 39.77 189 GLY A O 1
ATOM 1307 N N . GLY A 1 197 ? -6.272 18.573 -26.661 1.00 33.08 190 GLY A N 1
ATOM 1308 C CA . GLY A 1 197 ? -7.366 19.181 -27.380 1.00 34.68 190 GLY A CA 1
ATOM 1309 C C . GLY A 1 197 ? -7.037 19.312 -28.846 1.00 36.79 190 GLY A C 1
ATOM 1310 O O . GLY A 1 197 ? -5.891 19.140 -29.279 1.00 32.36 190 GLY A O 1
ATOM 1311 N N . SER A 1 198 ? -8.056 19.628 -29.621 1.00 34.89 191 SER A N 1
ATOM 1312 C CA . SER A 1 198 ? -7.868 19.829 -31.029 1.00 38.61 191 SER A CA 1
ATOM 1313 C C . SER A 1 198 ? -8.949 20.791 -31.448 1.00 43.28 191 SER A C 1
ATOM 1314 O O . SER A 1 198 ? -10.049 20.778 -30.888 1.00 41.04 191 SER A O 1
ATOM 1317 N N . TYR A 1 199 ? -8.616 21.632 -32.423 1.00 46.61 192 TYR A N 1
ATOM 1318 C CA . TYR A 1 199 ? -9.493 22.694 -32.881 1.00 47.38 192 TYR A CA 1
ATOM 1319 C C . TYR A 1 199 ? -9.567 22.704 -34.397 1.00 49.45 192 TYR A C 1
ATOM 1320 O O . TYR A 1 199 ? -8.544 22.769 -35.075 1.00 52.64 192 TYR A O 1
ATOM 1329 N N . LYS A 1 200 ? -10.783 22.643 -34.922 1.00 51.49 193 LYS A N 1
ATOM 1330 C CA . LYS A 1 200 ? -11.004 22.740 -36.354 1.00 55.28 193 LYS A CA 1
ATOM 1331 C C . LYS A 1 200 ? -11.133 24.209 -36.726 1.00 55.29 193 LYS A C 1
ATOM 1332 O O . LYS A 1 200 ? -12.140 24.850 -36.434 1.00 60.29 193 LYS A O 1
ATOM 1338 N N . TRP A 1 201 ? -10.090 24.747 -37.342 1.00 52.03 194 TRP A N 1
ATOM 1339 C CA . TRP A 1 201 ? -10.073 26.146 -37.741 1.00 55.25 194 TRP A CA 1
ATOM 1340 C C . TRP A 1 201 ? -11.007 26.351 -38.914 1.00 58.40 194 TRP A C 1
ATOM 1341 O O . TRP A 1 201 ? -11.707 27.356 -39.000 1.00 61.57 194 TRP A O 1
ATOM 1352 N N . THR A 1 202 ? -10.988 25.394 -39.834 1.00 59.37 195 THR A N 1
ATOM 1353 C CA . THR A 1 202 ? -11.931 25.366 -40.940 1.00 65.34 195 THR A CA 1
ATOM 1354 C C . THR A 1 202 ? -12.259 23.905 -41.096 1.00 70.36 195 THR A C 1
ATOM 1355 O O . THR A 1 202 ? -11.658 23.071 -40.422 1.00 68.87 195 THR A O 1
ATOM 1359 N N . ASP A 1 203 ? -13.194 23.580 -41.982 1.00 78.02 196 ASP A N 1
ATOM 1360 C CA . ASP A 1 203 ? -13.524 22.180 -42.204 1.00 84.73 196 ASP A CA 1
ATOM 1361 C C . ASP A 1 203 ? -12.394 21.449 -42.925 1.00 83.04 196 ASP A C 1
ATOM 1362 O O . ASP A 1 203 ? -12.516 20.266 -43.232 1.00 86.40 196 ASP A O 1
ATOM 1367 N N . ASN A 1 204 ? -11.287 22.151 -43.167 1.00 75.10 197 ASN A N 1
ATOM 1368 C CA . ASN A 1 204 ? -10.128 21.551 -43.830 1.00 69.59 197 ASN A CA 1
ATOM 1369 C C . ASN A 1 204 ? -8.823 21.586 -43.030 1.00 61.12 197 ASN A C 1
ATOM 1370 O O . ASN A 1 204 ? -7.861 20.921 -43.390 1.00 64.18 197 ASN A O 1
ATOM 1375 N N . LEU A 1 205 ? -8.792 22.368 -41.957 1.00 59.11 198 LEU A N 1
ATOM 1376 C CA . LEU A 1 205 ? -7.577 22.564 -41.176 1.00 54.79 198 LEU A CA 1
ATOM 1377 C C . LEU A 1 205 ? -7.794 22.421 -39.677 1.00 52.94 198 LEU A C 1
ATOM 1378 O O . LEU A 1 205 ? -8.506 23.208 -39.059 1.00 54.48 198 LEU A O 1
ATOM 1383 N N . SER A 1 206 ? -7.153 21.431 -39.073 1.00 49.80 199 SER A N 1
ATOM 1384 C CA . SER A 1 206 ? -7.191 21.364 -37.625 1.00 54.46 199 SER A CA 1
ATOM 1385 C C . SER A 1 206 ? -5.799 21.272 -37.056 1.00 50.59 199 SER A C 1
ATOM 1386 O O . SER A 1 206 ? -4.877 20.791 -37.710 1.00 50.33 199 SER A O 1
ATOM 1389 N N . THR A 1 207 ? -5.648 21.757 -35.833 1.00 50.31 200 THR A N 1
ATOM 1390 C CA . THR A 1 207 ? -4.411 21.559 -35.102 1.00 49.30 200 THR A CA 1
ATOM 1391 C C . THR A 1 207 ? -4.743 20.926 -33.763 1.00 49.78 200 THR A C 1
ATOM 1392 O O . THR A 1 207 ? -5.880 21.019 -33.278 1.00 42.80 200 THR A O 1
ATOM 1396 N N . SER A 1 208 ? -3.746 20.277 -33.175 1.00 44.97 201 SER A N 1
ATOM 1397 C CA . SER A 1 208 ? -3.922 19.619 -31.898 1.00 41.99 201 SER A CA 1
ATOM 1398 C C . SER A 1 208 ? -2.700 19.779 -31.006 1.00 40.86 201 SER A C 1
ATOM 1399 O O . SER A 1 208 ? -1.572 19.897 -31.477 1.00 41.49 201 SER A O 1
ATOM 1402 N N . TYR A 1 209 ? -2.946 19.786 -29.706 1.00 44.13 202 TYR A N 1
ATOM 1403 C CA . TYR A 1 209 ? -1.897 19.803 -28.704 1.00 39.68 202 TYR A CA 1
ATOM 1404 C C . TYR A 1 209 ? -2.247 18.742 -27.639 1.00 34.10 202 TYR A C 1
ATOM 1405 O O . TYR A 1 209 ? -3.312 18.771 -27.040 1.00 34.83 202 TYR A O 1
ATOM 1414 N N . HIS A 1 210 ? -1.353 17.787 -27.430 1.00 32.09 203 HIS A N 1
ATOM 1415 C CA . HIS A 1 210 ? -1.613 16.720 -26.482 1.00 30.70 203 HIS A CA 1
ATOM 1416 C C . HIS A 1 210 ? -0.430 16.520 -25.557 1.00 34.21 203 HIS A C 1
ATOM 1417 O O . HIS A 1 210 ? 0.719 16.600 -25.984 1.00 29.25 203 HIS A O 1
ATOM 1424 N N . TYR A 1 211 ? -0.752 16.259 -24.293 1.00 37.06 204 TYR A N 1
ATOM 1425 C CA . TYR A 1 211 ? 0.202 15.955 -23.248 1.00 33.28 204 TYR A CA 1
ATOM 1426 C C . TYR A 1 211 ? -0.054 14.571 -22.665 1.00 33.61 204 TYR A C 1
ATOM 1427 O O . TYR A 1 211 ? -1.195 14.194 -22.401 1.00 31.71 204 TYR A O 1
ATOM 1436 N N . GLY A 1 212 ? 1.017 13.827 -22.447 1.00 26.32 205 GLY A N 1
ATOM 1437 C CA . GLY A 1 212 ? 0.945 12.555 -21.761 1.00 31.25 205 GLY A CA 1
ATOM 1438 C C . GLY A 1 212 ? 2.125 12.358 -20.820 1.00 33.70 205 GLY A C 1
ATOM 1439 O O . GLY A 1 212 ? 3.266 12.690 -21.149 1.00 27.66 205 GLY A O 1
ATOM 1440 N N . LYS A 1 213 ? 1.853 11.802 -19.647 1.00 31.96 206 LYS A N 1
ATOM 1441 C CA . LYS A 1 213 ? 2.908 11.489 -18.702 1.00 27.51 206 LYS A CA 1
ATOM 1442 C C . LYS A 1 213 ? 2.783 10.087 -18.126 1.00 27.45 206 LYS A C 1
ATOM 1443 O O . LYS A 1 213 ? 1.852 9.785 -17.388 1.00 30.81 206 LYS A O 1
ATOM 1449 N N . LEU A 1 214 ? 3.724 9.220 -18.467 1.00 24.90 207 LEU A N 1
ATOM 1450 C CA . LEU A 1 214 ? 3.801 7.919 -17.824 1.00 22.58 207 LEU A CA 1
ATOM 1451 C C . LEU A 1 214 ? 4.664 8.104 -16.575 1.00 26.34 207 LEU A C 1
ATOM 1452 O O . LEU A 1 214 ? 5.885 8.280 -16.664 1.00 29.62 207 LEU A O 1
ATOM 1457 N N . ASP A 1 215 ? 4.031 8.082 -15.411 1.00 24.64 208 ASP A N 1
ATOM 1458 C CA . ASP A 1 215 ? 4.725 8.496 -14.200 1.00 29.34 208 ASP A CA 1
ATOM 1459 C C . ASP A 1 215 ? 6.067 7.774 -14.052 1.00 31.15 208 ASP A C 1
ATOM 1460 O O . ASP A 1 215 ? 6.152 6.545 -14.214 1.00 24.62 208 ASP A O 1
ATOM 1465 N N . ASN A 1 216 ? 7.103 8.569 -13.759 1.00 31.04 209 ASN A N 1
ATOM 1466 C CA . ASN A 1 216 ? 8.484 8.103 -13.594 1.00 30.28 209 ASN A CA 1
ATOM 1467 C C . ASN A 1 216 ? 9.229 7.738 -14.885 1.00 33.17 209 ASN A C 1
ATOM 1468 O O . ASN A 1 216 ? 10.468 7.640 -14.892 1.00 36.17 209 ASN A O 1
ATOM 1473 N N . PHE A 1 217 ? 8.490 7.577 -15.978 1.00 26.37 210 PHE A N 1
ATOM 1474 C CA . PHE A 1 217 ? 9.110 7.240 -17.255 1.00 22.29 210 PHE A CA 1
ATOM 1475 C C . PHE A 1 217 ? 9.397 8.453 -18.118 1.00 28.95 210 PHE A C 1
ATOM 1476 O O . PHE A 1 217 ? 10.550 8.718 -18.440 1.00 36.10 210 PHE A O 1
ATOM 1484 N N . TYR A 1 218 ? 8.348 9.184 -18.492 1.00 24.15 211 TYR A N 1
ATOM 1485 C CA . TYR A 1 218 ? 8.484 10.292 -19.432 1.00 22.87 211 TYR A CA 1
ATOM 1486 C C . TYR A 1 218 ? 7.295 11.235 -19.438 1.00 32.65 211 TYR A C 1
ATOM 1487 O O . TYR A 1 218 ? 6.175 10.885 -19.012 1.00 33.60 211 TYR A O 1
ATOM 1496 N N . LYS A 1 219 ? 7.557 12.435 -19.941 1.00 32.92 212 LYS A N 1
ATOM 1497 C CA . LYS A 1 219 ? 6.530 13.410 -20.269 1.00 30.31 212 LYS A CA 1
ATOM 1498 C C . LYS A 1 219 ? 6.640 13.646 -21.756 1.00 31.87 212 LYS A C 1
ATOM 1499 O O . LYS A 1 219 ? 7.737 13.653 -22.318 1.00 33.83 212 LYS A O 1
ATOM 1505 N N . GLN A 1 220 ? 5.515 13.897 -22.400 1.00 34.70 213 GLN A N 1
ATOM 1506 C CA . GLN A 1 220 ? 5.535 14.093 -23.832 1.00 24.89 213 GLN A CA 1
ATOM 1507 C C . GLN A 1 220 ? 4.515 15.156 -24.211 1.00 34.65 213 GLN A C 1
ATOM 1508 O O . GLN A 1 220 ? 3.388 15.156 -23.704 1.00 26.67 213 GLN A O 1
ATOM 1514 N N . HIS A 1 221 ? 4.941 16.070 -25.081 1.00 29.55 214 HIS A N 1
ATOM 1515 C CA . HIS A 1 221 ? 4.064 17.063 -25.690 1.00 33.98 214 HIS A CA 1
ATOM 1516 C C . HIS A 1 221 ? 3.994 16.723 -27.168 1.00 34.58 214 HIS A C 1
ATOM 1517 O O . HIS A 1 221 ? 5.030 16.568 -27.826 1.00 31.50 214 HIS A O 1
ATOM 1524 N N . TYR A 1 222 ? 2.780 16.569 -27.678 1.00 32.70 215 TYR A N 1
ATOM 1525 C CA . TYR A 1 222 ? 2.592 16.221 -29.071 1.00 33.47 215 TYR A CA 1
ATOM 1526 C C . TYR A 1 222 ? 1.855 17.346 -29.769 1.00 34.25 215 TYR A C 1
ATOM 1527 O O . TYR A 1 222 ? 0.763 17.723 -29.350 1.00 41.99 215 TYR A O 1
ATOM 1536 N N . LEU A 1 223 ? 2.434 17.887 -30.830 1.00 31.10 216 LEU A N 1
ATOM 1537 C CA . LEU A 1 223 ? 1.723 18.890 -31.614 1.00 43.45 216 LEU A CA 1
ATOM 1538 C C . LEU A 1 223 ? 1.344 18.319 -32.965 1.00 38.57 216 LEU A C 1
ATOM 1539 O O . LEU A 1 223 ? 2.105 17.577 -33.568 1.00 40.47 216 LEU A O 1
ATOM 1544 N N . GLY A 1 224 ? 0.153 18.656 -33.428 1.00 39.24 217 GLY A N 1
ATOM 1545 C CA . GLY A 1 224 ? -0.314 18.177 -34.708 1.00 34.96 217 GLY A CA 1
ATOM 1546 C C . GLY A 1 224 ? -0.982 19.261 -35.522 1.00 44.12 217 GLY A C 1
ATOM 1547 O O . GLY A 1 224 ? -1.503 20.246 -34.981 1.00 42.10 217 GLY A O 1
ATOM 1548 N N . LEU A 1 225 ? -0.950 19.069 -36.835 1.00 45.88 218 LEU A N 1
ATOM 1549 C CA . LEU A 1 225 ? -1.547 19.977 -37.798 1.00 45.40 218 LEU A CA 1
ATOM 1550 C C . LEU A 1 225 ? -1.973 19.075 -38.934 1.00 44.46 218 LEU A C 1
ATOM 1551 O O . LEU A 1 225 ? -1.150 18.388 -39.521 1.00 44.68 218 LEU A O 1
ATOM 1556 N N . VAL A 1 226 ? -3.264 19.051 -39.227 1.00 47.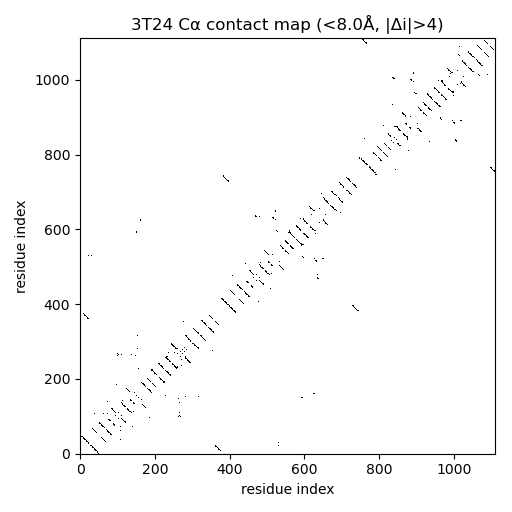00 219 VAL A N 1
ATOM 1557 C CA . VAL A 1 226 ? -3.763 18.247 -40.333 1.00 49.05 219 VAL A CA 1
ATOM 1558 C C . VAL A 1 226 ? -4.493 19.135 -41.337 1.00 49.42 219 VAL A C 1
ATOM 1559 O O . VAL A 1 226 ? -5.431 19.842 -40.992 1.00 52.54 219 VAL A O 1
ATOM 1563 N N . HIS A 1 227 ? -4.053 19.106 -42.585 1.00 56.11 220 HIS A N 1
ATOM 1564 C CA . HIS A 1 227 ? -4.665 19.948 -43.602 1.00 64.04 220 HIS A CA 1
ATOM 1565 C C . HIS A 1 227 ? -5.072 19.110 -44.806 1.00 67.50 220 HIS A C 1
ATOM 1566 O O . HIS A 1 227 ? -4.250 18.400 -45.388 1.00 69.39 220 HIS A O 1
ATOM 1573 N N . THR A 1 228 ? -6.349 19.171 -45.162 1.00 68.28 221 THR A N 1
ATOM 1574 C CA . THR A 1 228 ? -6.816 18.503 -46.367 1.00 69.48 221 THR A CA 1
ATOM 1575 C C . THR A 1 228 ? -7.138 19.567 -47.403 1.00 73.94 221 THR A C 1
ATOM 1576 O O . THR A 1 228 ? -7.840 20.532 -47.114 1.00 71.98 221 THR A O 1
ATOM 1580 N N . LEU A 1 229 ? -6.593 19.394 -48.602 1.00 75.43 222 LEU A N 1
ATOM 1581 C CA . LEU A 1 229 ? -6.686 20.401 -49.644 1.00 75.53 222 LEU A CA 1
ATOM 1582 C C . LEU A 1 229 ? -7.274 19.799 -50.909 1.00 79.89 222 LEU A C 1
ATOM 1583 O O . LEU A 1 229 ? -6.589 19.083 -51.636 1.00 77.58 222 LEU A O 1
ATOM 1588 N N . PRO A 1 230 ? -8.555 20.092 -51.178 1.00 87.78 223 PRO A N 1
ATOM 1589 C CA . PRO A 1 230 ? -9.205 19.570 -52.380 1.00 90.16 223 PRO A CA 1
ATOM 1590 C C . PRO A 1 230 ? -8.787 20.381 -53.592 1.00 89.60 223 PRO A C 1
ATOM 1591 O O . PRO A 1 230 ? -9.112 21.562 -53.663 1.00 87.37 223 PRO A O 1
ATOM 1595 N N . ILE A 1 231 ? -8.051 19.765 -54.511 1.00 91.57 224 ILE A N 1
ATOM 1596 C CA . ILE A 1 231 ? -7.678 20.428 -55.751 1.00 97.42 224 ILE A CA 1
ATOM 1597 C C . ILE A 1 231 ? -8.905 20.485 -56.653 1.00 100.91 224 ILE A C 1
ATOM 1598 O O . ILE A 1 231 ? -9.217 21.518 -57.251 1.00 101.30 224 ILE A O 1
ATOM 1600 N N . ALA A 1 232 ? -9.597 19.354 -56.735 1.00 99.77 225 ALA A N 1
ATOM 1601 C CA . ALA A 1 232 ? -10.868 19.251 -57.437 1.00 102.92 225 ALA A CA 1
ATOM 1602 C C . ALA A 1 232 ? -11.551 18.005 -56.901 1.00 104.34 225 ALA A C 1
ATOM 1603 O O . ALA A 1 232 ? -11.205 17.525 -55.823 1.00 103.01 225 ALA A O 1
ATOM 1605 N N . ASP A 1 233 ? -12.519 17.478 -57.640 1.00 107.95 226 ASP A N 1
ATOM 1606 C CA . ASP A 1 233 ? -13.049 16.159 -57.318 1.00 109.68 226 ASP A CA 1
ATOM 1607 C C . ASP A 1 233 ? -12.910 15.209 -58.502 1.00 112.66 226 ASP A C 1
ATOM 1608 O O . ASP A 1 233 ? -13.294 15.526 -59.628 1.00 119.61 226 ASP A O 1
ATOM 1613 N N . LYS A 1 234 ? -12.352 14.039 -58.222 1.00 106.03 227 LYS A N 1
ATOM 1614 C CA . LYS A 1 234 ? -11.985 13.722 -56.852 1.00 102.08 227 LYS A CA 1
ATOM 1615 C C . LYS A 1 234 ? -10.470 13.739 -56.639 1.00 95.42 227 LYS A C 1
ATOM 1616 O O . LYS A 1 234 ? -9.793 12.720 -56.780 1.00 91.46 227 LYS A O 1
ATOM 1621 N N . GLN A 1 235 ? -9.951 14.918 -56.311 1.00 92.42 228 GLN A N 1
ATOM 1622 C CA . GLN A 1 235 ? -8.533 15.097 -56.039 1.00 87.23 228 GLN A CA 1
ATOM 1623 C C . GLN A 1 235 ? -8.330 15.862 -54.747 1.00 82.75 228 GLN A C 1
ATOM 1624 O O . GLN A 1 235 ? -9.004 16.858 -54.484 1.00 84.18 228 GLN A O 1
ATOM 1630 N N . SER A 1 236 ? -7.373 15.399 -53.955 1.00 78.35 229 SER A N 1
ATOM 1631 C CA . SER A 1 236 ? -7.150 15.959 -52.638 1.00 75.51 229 SER A CA 1
ATOM 1632 C C . SER A 1 236 ? -5.714 15.733 -52.193 1.00 68.58 229 SER A C 1
ATOM 1633 O O . SER A 1 236 ? -5.095 14.719 -52.524 1.00 64.30 229 SER A O 1
ATOM 1636 N N . LEU A 1 237 ? -5.192 16.700 -51.448 1.00 71.04 230 LEU A N 1
ATOM 1637 C CA . LEU A 1 237 ? -3.883 16.583 -50.824 1.00 70.13 230 LEU A CA 1
ATOM 1638 C C . LEU A 1 237 ? -4.019 16.748 -49.316 1.00 66.06 230 LEU A C 1
ATOM 1639 O O . LEU A 1 237 ? -4.323 17.839 -48.829 1.00 65.21 230 LEU A O 1
ATOM 1644 N N . LYS A 1 238 ? -3.795 15.663 -48.582 1.00 62.83 231 LYS A N 1
ATOM 1645 C CA . LYS A 1 238 ? -3.838 15.705 -47.126 1.00 61.76 231 LYS A CA 1
ATOM 1646 C C . LYS A 1 238 ? -2.439 15.904 -46.572 1.00 62.18 231 LYS A C 1
ATOM 1647 O O . LYS A 1 238 ? -1.527 15.149 -46.898 1.00 64.86 231 LYS A O 1
ATOM 1653 N N . SER A 1 239 ? -2.275 16.927 -45.739 1.00 61.23 232 SER A N 1
ATOM 1654 C CA . SER A 1 239 ? -1.003 17.183 -45.073 1.00 57.64 232 SER A CA 1
ATOM 1655 C C . SER A 1 239 ? -1.120 16.876 -43.590 1.00 56.32 232 SER A C 1
ATOM 1656 O O . SER A 1 239 ? -1.914 17.495 -42.883 1.00 59.64 232 SER A O 1
ATOM 1659 N N . ASP A 1 240 ? -0.330 15.912 -43.132 1.00 50.35 233 ASP A N 1
ATOM 1660 C CA . ASP A 1 240 ? -0.356 15.453 -41.750 1.00 45.10 233 ASP A CA 1
ATOM 1661 C C . ASP A 1 240 ? 1.000 15.747 -41.123 1.00 49.18 233 ASP A C 1
ATOM 1662 O O . ASP A 1 240 ? 1.952 14.982 -41.312 1.00 46.80 233 ASP A O 1
ATOM 1667 N N . ILE A 1 241 ? 1.104 16.857 -40.395 1.00 49.67 234 ILE A N 1
ATOM 1668 C CA . ILE A 1 241 ? 2.393 17.249 -39.815 1.00 51.12 234 ILE A CA 1
ATOM 1669 C C . ILE A 1 241 ? 2.359 17.097 -38.294 1.00 44.79 234 ILE A C 1
ATOM 1670 O O . ILE A 1 241 ? 1.387 17.479 -37.647 1.00 46.25 234 ILE A O 1
ATOM 1675 N N . ARG A 1 242 ? 3.432 16.532 -37.747 1.00 42.95 235 ARG A N 1
ATOM 1676 C CA . ARG A 1 242 ? 3.484 16.103 -36.356 1.00 41.75 235 ARG A CA 1
ATOM 1677 C C . ARG A 1 242 ? 4.828 16.410 -35.724 1.00 41.48 235 ARG A C 1
ATOM 1678 O O . ARG A 1 242 ? 5.868 16.342 -36.383 1.00 45.83 235 ARG A O 1
ATOM 1686 N N . TRP A 1 243 ? 4.813 16.709 -34.432 1.00 35.20 236 TRP A N 1
ATOM 1687 C CA . TRP A 1 243 ? 6.052 16.969 -33.715 1.00 33.60 236 TRP A CA 1
ATOM 1688 C C . TRP A 1 243 ? 5.858 16.707 -32.240 1.00 31.83 236 TRP A C 1
ATOM 1689 O O . TRP A 1 243 ? 4.925 17.209 -31.635 1.00 35.29 236 TRP A O 1
ATOM 1700 N N . ALA A 1 244 ? 6.736 15.900 -31.660 1.00 36.56 237 ALA A N 1
ATOM 1701 C CA . ALA A 1 244 ? 6.578 15.507 -30.267 1.00 35.79 237 ALA A CA 1
ATOM 1702 C C . ALA A 1 244 ? 7.894 15.657 -29.533 1.00 36.77 237 ALA A C 1
ATOM 1703 O O . ALA A 1 244 ? 8.943 15.249 -30.029 1.00 29.61 237 ALA A O 1
ATOM 1705 N N . ARG A 1 245 ? 7.819 16.242 -28.346 1.00 35.57 238 ARG A N 1
ATOM 1706 C CA . ARG A 1 245 ? 8.959 16.357 -27.463 1.00 34.91 238 ARG A CA 1
ATOM 1707 C C . ARG A 1 245 ? 8.687 15.431 -26.280 1.00 35.39 238 ARG A C 1
ATOM 1708 O O . ARG A 1 245 ? 7.643 15.539 -25.615 1.00 32.03 238 ARG A O 1
ATOM 1716 N N . SER A 1 246 ? 9.604 14.495 -26.047 1.00 28.33 239 SER A N 1
ATOM 1717 C CA . SER A 1 246 ? 9.487 13.592 -24.913 1.00 31.22 239 SER A CA 1
ATOM 1718 C C . SER A 1 246 ? 10.684 13.826 -24.018 1.00 35.22 239 SER A C 1
ATOM 1719 O O . SER A 1 246 ? 11.783 14.065 -24.498 1.00 37.35 239 SER A O 1
ATOM 1722 N N . THR A 1 247 ? 10.464 13.743 -22.713 1.00 30.06 240 THR A N 1
ATOM 1723 C CA . THR A 1 247 ? 11.478 14.107 -21.751 1.00 28.68 240 THR A CA 1
ATOM 1724 C C . THR A 1 247 ? 11.328 13.133 -20.588 1.00 33.87 240 THR A C 1
ATOM 1725 O O . THR A 1 247 ? 10.267 12.535 -20.407 1.00 34.71 240 THR A O 1
ATOM 1729 N N . ASP A 1 248 ? 12.373 12.936 -19.803 1.00 31.90 241 ASP A N 1
ATOM 1730 C CA . ASP A 1 248 ? 12.290 11.911 -18.772 1.00 34.27 241 ASP A CA 1
ATOM 1731 C C . ASP A 1 248 ? 11.502 12.383 -17.539 1.00 35.89 241 ASP A C 1
ATOM 1732 O O . ASP A 1 248 ? 11.261 13.569 -17.375 1.00 35.54 241 ASP A O 1
ATOM 1737 N N . ASP A 1 249 ? 11.100 11.454 -16.676 1.00 37.71 242 ASP A N 1
ATOM 1738 C CA . ASP A 1 249 ? 10.341 11.808 -15.472 1.00 37.45 242 ASP A CA 1
ATOM 1739 C C . ASP A 1 249 ? 11.019 11.299 -14.191 1.00 40.92 242 ASP A C 1
ATOM 1740 O O . ASP A 1 249 ? 10.354 10.870 -13.251 1.00 39.94 242 ASP A O 1
ATOM 1745 N N . GLY A 1 250 ? 12.346 11.334 -14.170 1.00 42.91 243 GLY A N 1
ATOM 1746 C CA . GLY A 1 250 ? 13.092 11.027 -12.966 1.00 38.06 243 GLY A CA 1
ATOM 1747 C C . GLY A 1 250 ? 13.777 9.668 -12.930 1.00 38.43 243 GLY A C 1
ATOM 1748 O O . GLY A 1 250 ? 14.759 9.487 -12.237 1.00 34.75 243 GLY A O 1
ATOM 1749 N N . SER A 1 251 ? 13.272 8.691 -13.667 1.00 41.57 244 SER A N 1
ATOM 1750 C CA . SER A 1 251 ? 13.829 7.356 -13.524 1.00 27.30 244 SER A CA 1
ATOM 1751 C C . SER A 1 251 ? 14.136 6.698 -14.855 1.00 31.92 244 SER A C 1
ATOM 1752 O O . SER A 1 251 ? 14.361 5.499 -14.890 1.00 27.55 244 SER A O 1
ATOM 1755 N N . SER A 1 252 ? 14.167 7.494 -15.930 1.00 32.85 245 SER A N 1
ATOM 1756 C CA . SER A 1 252 ? 14.649 7.032 -17.237 1.00 34.51 245 SER A CA 1
ATOM 1757 C C . SER A 1 252 ? 15.632 8.033 -17.827 1.00 32.72 245 SER A C 1
ATOM 1758 O O . SER A 1 252 ? 15.974 9.001 -17.182 1.00 32.52 245 SER A O 1
ATOM 1761 N N . ASN A 1 253 ? 16.057 7.807 -19.070 1.00 33.02 246 ASN A N 1
ATOM 1762 C CA . ASN A 1 253 ? 16.945 8.745 -19.759 1.00 37.06 246 ASN A CA 1
ATOM 1763 C C . ASN A 1 253 ? 16.249 9.292 -20.995 1.00 36.18 246 ASN A C 1
ATOM 1764 O O . ASN A 1 253 ? 16.890 9.870 -21.875 1.00 33.61 246 ASN A O 1
ATOM 1769 N N . VAL A 1 254 ? 14.940 9.080 -21.066 1.00 27.67 247 VAL A N 1
ATOM 1770 C CA . VAL A 1 254 ? 14.173 9.516 -22.221 1.00 28.70 247 VAL A CA 1
ATOM 1771 C C . VAL A 1 254 ? 14.484 10.966 -22.598 1.00 23.22 247 VAL A C 1
ATOM 1772 O O . VAL A 1 254 ? 14.449 11.865 -21.762 1.00 27.67 247 VAL A O 1
ATOM 1776 N N . ASP A 1 255 ? 14.774 11.183 -23.871 1.00 25.19 248 ASP A N 1
ATOM 1777 C CA . ASP A 1 255 ? 15.091 12.516 -24.376 1.00 26.89 248 ASP A CA 1
ATOM 1778 C C . ASP A 1 255 ? 14.972 12.496 -25.899 1.00 26.53 248 ASP A C 1
ATOM 1779 O O . ASP A 1 255 ? 15.891 12.056 -26.606 1.00 28.84 248 ASP A O 1
ATOM 1784 N N . ASN A 1 256 ? 13.827 12.938 -26.407 1.00 25.89 249 ASN A N 1
ATOM 1785 C CA . ASN A 1 256 ? 13.527 12.714 -27.808 1.00 25.48 249 ASN A CA 1
ATOM 1786 C C . ASN A 1 256 ? 12.688 13.804 -28.425 1.00 27.46 249 ASN A C 1
ATOM 1787 O O . ASN A 1 256 ? 11.750 14.324 -27.807 1.00 26.76 249 ASN A O 1
ATOM 1792 N N . LYS A 1 257 ? 13.025 14.135 -29.658 1.00 25.21 250 LYS A N 1
ATOM 1793 C CA . LYS A 1 257 ? 12.134 14.925 -30.483 1.00 37.13 250 LYS A CA 1
ATOM 1794 C C . LYS A 1 257 ? 11.814 14.098 -31.719 1.00 31.94 250 LYS A C 1
ATOM 1795 O O . LYS A 1 257 ? 12.693 13.458 -32.297 1.00 33.56 250 LYS A O 1
ATOM 1801 N N . ALA A 1 258 ? 10.553 14.091 -32.112 1.00 31.37 251 ALA A N 1
ATOM 1802 C CA . ALA A 1 258 ? 10.131 13.274 -33.228 1.00 26.95 251 ALA A CA 1
ATOM 1803 C C . ALA A 1 258 ? 9.383 14.130 -34.221 1.00 31.15 251 ALA A C 1
ATOM 1804 O O . ALA A 1 258 ? 8.218 14.452 -34.008 1.00 39.82 251 ALA A O 1
ATOM 1806 N N . LEU A 1 259 ? 10.050 14.502 -35.306 1.00 33.24 252 LEU A N 1
ATOM 1807 C CA . LEU A 1 259 ? 9.370 15.195 -36.385 1.00 38.95 252 LEU A CA 1
ATOM 1808 C C . LEU A 1 259 ? 8.947 14.144 -37.392 1.00 36.80 252 LEU A C 1
ATOM 1809 O O . LEU A 1 259 ? 9.758 13.334 -37.842 1.00 35.37 252 LEU A O 1
ATOM 1814 N N . ASN A 1 260 ? 7.666 14.138 -37.720 1.00 35.16 253 ASN A N 1
ATOM 1815 C CA . ASN A 1 260 ? 7.155 13.175 -38.678 1.00 37.57 253 ASN A CA 1
ATOM 1816 C C . ASN A 1 260 ? 5.925 13.716 -39.388 1.00 42.12 253 ASN A C 1
ATOM 1817 O O . ASN A 1 260 ? 5.016 14.246 -38.765 1.00 47.75 253 ASN A O 1
ATOM 1822 N N . ALA A 1 261 ? 5.933 13.596 -40.707 1.00 39.63 254 ALA A N 1
ATOM 1823 C CA . ALA A 1 261 ? 4.903 14.173 -41.538 1.00 42.67 254 ALA A CA 1
ATOM 1824 C C . ALA A 1 261 ? 4.608 13.264 -42.730 1.00 43.85 254 ALA A C 1
ATOM 1825 O O . ALA A 1 261 ? 5.497 12.604 -43.266 1.00 44.69 254 ALA A O 1
ATOM 1827 N N . MET A 1 262 ? 3.349 13.238 -43.137 1.00 43.02 255 MET A N 1
ATOM 1828 C CA . MET A 1 262 ? 2.934 12.449 -44.282 1.00 45.34 255 MET A CA 1
ATOM 1829 C C . MET A 1 262 ? 2.098 13.313 -45.194 1.00 46.83 255 MET A C 1
ATOM 1830 O O . MET A 1 262 ? 1.271 14.114 -44.739 1.00 41.53 255 MET A O 1
ATOM 1835 N N . PHE A 1 263 ? 2.315 13.139 -46.488 1.00 45.59 256 PHE A N 1
ATOM 1836 C CA . PHE A 1 263 ? 1.563 13.871 -47.484 1.00 47.70 256 PHE A CA 1
ATOM 1837 C C . PHE A 1 263 ? 0.928 12.843 -48.387 1.00 52.16 256 PHE A C 1
ATOM 1838 O O . PHE A 1 263 ? 1.619 11.986 -48.931 1.00 56.89 256 PHE A O 1
ATOM 1846 N N . THR A 1 264 ? -0.391 12.904 -48.521 1.00 45.86 257 THR A N 1
ATOM 1847 C CA . THR A 1 264 ? -1.114 11.905 -49.299 1.00 58.38 257 THR A CA 1
ATOM 1848 C C . THR A 1 264 ? -2.006 12.573 -50.335 1.00 64.99 257 THR A C 1
ATOM 1849 O O . THR A 1 264 ? -3.039 13.165 -50.011 1.00 66.36 257 THR A O 1
ATOM 1853 N N . TYR A 1 265 ? -1.585 12.476 -51.589 1.00 65.92 258 TYR A N 1
ATOM 1854 C CA . TYR A 1 265 ? -2.344 13.016 -52.698 1.00 65.27 258 TYR A CA 1
ATOM 1855 C C . TYR A 1 265 ? -3.303 11.951 -53.204 1.00 61.07 258 TYR A C 1
ATOM 1856 O O . TYR A 1 265 ? -2.874 10.884 -53.639 1.00 58.73 258 TYR A O 1
ATOM 1865 N N . SER A 1 266 ? -4.600 12.233 -53.144 1.00 58.16 259 SER A N 1
ATOM 1866 C CA . SER A 1 266 ? -5.590 11.239 -53.526 1.00 59.06 259 SER A CA 1
ATOM 1867 C C . SER A 1 266 ? -6.239 11.613 -54.847 1.00 68.12 259 SER A C 1
ATOM 1868 O O . SER A 1 266 ? -6.696 12.744 -55.019 1.00 68.59 259 SER A O 1
ATOM 1871 N N . LEU A 1 267 ? -6.288 10.667 -55.780 1.00 71.52 260 LEU A N 1
ATOM 1872 C CA . LEU A 1 267 ? -7.032 10.894 -57.012 1.00 78.76 260 LEU A CA 1
ATOM 1873 C C . LEU A 1 267 ? -7.810 9.657 -57.463 1.00 76.63 260 LEU A C 1
ATOM 1874 O O . LEU A 1 267 ? -7.236 8.603 -57.740 1.00 74.71 260 LEU A O 1
ATOM 1879 N N . GLY A 1 268 ? -9.131 9.805 -57.523 1.00 77.21 261 GLY A N 1
ATOM 1880 C CA . GLY A 1 268 ? -10.009 8.695 -57.837 1.00 76.51 261 GLY A CA 1
ATOM 1881 C C . GLY A 1 268 ? -9.890 7.616 -56.782 1.00 73.04 261 GLY A C 1
ATOM 1882 O O . GLY A 1 268 ? -10.106 7.863 -55.591 1.00 71.23 261 GLY A O 1
ATOM 1883 N N . TYR A 1 269 ? -9.533 6.415 -57.216 1.00 72.53 262 TYR A N 1
ATOM 1884 C CA . TYR A 1 269 ? -9.372 5.300 -56.296 1.00 72.88 262 TYR A CA 1
ATOM 1885 C C . TYR A 1 269 ? -7.893 5.003 -56.000 1.00 73.69 262 TYR A C 1
ATOM 1886 O O . TYR A 1 269 ? -7.551 3.961 -55.439 1.00 73.76 262 TYR A O 1
ATOM 1895 N N . HIS A 1 270 ? -7.026 5.935 -56.381 1.00 70.70 263 HIS A N 1
ATOM 1896 C CA . HIS A 1 270 ? -5.606 5.828 -56.079 1.00 65.12 263 HIS A CA 1
ATOM 1897 C C . HIS A 1 270 ? -5.275 6.817 -54.986 1.00 66.29 263 HIS A C 1
ATOM 1898 O O . HIS A 1 270 ? -5.924 7.860 -54.861 1.00 69.82 263 HIS A O 1
ATOM 1905 N N . ALA A 1 271 ? -4.250 6.487 -54.207 1.00 61.09 264 ALA A N 1
ATOM 1906 C CA . ALA A 1 271 ? -3.655 7.414 -53.259 1.00 54.21 264 ALA A CA 1
ATOM 1907 C C . ALA A 1 271 ? -2.162 7.171 -53.279 1.00 54.79 264 ALA A C 1
ATOM 1908 O O . ALA A 1 271 ? -1.717 6.021 -53.219 1.00 60.59 264 ALA A O 1
ATOM 1910 N N . PHE A 1 272 ? -1.384 8.242 -53.395 1.00 55.44 265 PHE A N 1
ATOM 1911 C CA . PHE A 1 272 ? 0.066 8.126 -53.377 1.00 51.20 265 PHE A CA 1
ATOM 1912 C C . PHE A 1 272 ? 0.567 8.932 -52.196 1.00 55.05 265 PHE A C 1
ATOM 1913 O O . PHE A 1 272 ? 0.287 10.125 -52.089 1.00 58.98 265 PHE A O 1
ATOM 1921 N N . GLY A 1 273 ? 1.303 8.291 -51.300 1.00 51.42 266 GLY A N 1
ATOM 1922 C CA . GLY A 1 273 ? 1.701 8.957 -50.082 1.00 45.38 266 GLY A CA 1
ATOM 1923 C C . GLY A 1 273 ? 3.199 8.981 -49.912 1.00 46.01 266 GLY A C 1
ATOM 1924 O O . GLY A 1 273 ? 3.889 8.050 -50.290 1.00 46.34 266 GLY A O 1
ATOM 1925 N N . VAL A 1 274 ? 3.692 10.067 -49.339 1.00 46.94 267 VAL A N 1
ATOM 1926 C CA . VAL A 1 274 ? 5.087 10.186 -48.981 1.00 45.13 267 VAL A CA 1
ATOM 1927 C C . VAL A 1 274 ? 5.209 10.564 -47.508 1.00 40.01 267 VAL A C 1
ATOM 1928 O O . VAL A 1 274 ? 4.492 11.435 -47.024 1.00 42.94 267 VAL A O 1
ATOM 1932 N N . GLY A 1 275 ? 6.111 9.908 -46.785 1.00 36.82 268 GLY A N 1
ATOM 1933 C CA . GLY A 1 275 ? 6.278 10.211 -45.374 1.00 34.79 268 GLY A CA 1
ATOM 1934 C C . GLY A 1 275 ? 7.726 10.415 -44.987 1.00 39.76 268 GLY A C 1
ATOM 1935 O O . GLY A 1 275 ? 8.621 9.790 -45.555 1.00 37.04 268 GLY A O 1
ATOM 1936 N N . TYR A 1 276 ? 7.946 11.291 -44.013 1.00 37.52 269 TYR A N 1
ATOM 1937 C CA . TYR A 1 276 ? 9.272 11.606 -43.511 1.00 38.78 269 TYR A CA 1
ATOM 1938 C C . TYR A 1 276 ? 9.239 11.553 -42.003 1.00 34.83 269 TYR A C 1
ATOM 1939 O O . TYR A 1 276 ? 8.287 12.009 -41.379 1.00 34.85 269 TYR A O 1
ATOM 1948 N N . GLN A 1 277 ? 10.291 11.014 -41.409 1.00 31.43 270 GLN A N 1
ATOM 1949 C CA . GLN A 1 277 ? 10.309 10.845 -39.970 1.00 31.75 270 GLN A CA 1
ATOM 1950 C C . GLN A 1 277 ? 11.745 10.993 -39.481 1.00 35.15 270 GLN A C 1
ATOM 1951 O O . GLN A 1 277 ? 12.672 10.448 -40.088 1.00 32.62 270 GLN A O 1
ATOM 1957 N N . LYS A 1 278 ? 11.929 11.749 -38.403 1.00 33.94 271 LYS A N 1
ATOM 1958 C CA . LYS A 1 278 ? 13.265 12.007 -37.881 1.00 35.48 271 LYS A CA 1
ATOM 1959 C C . LYS A 1 278 ? 13.280 12.035 -36.358 1.00 35.79 271 LYS A C 1
ATOM 1960 O O . LYS A 1 278 ? 12.569 12.819 -35.729 1.00 37.07 271 LYS A O 1
ATOM 1966 N N . MET A 1 279 ? 14.084 11.143 -35.790 1.00 28.10 272 MET A N 1
ATOM 1967 C CA . MET A 1 279 ? 14.350 11.100 -34.371 1.00 26.70 272 MET A CA 1
ATOM 1968 C C . MET A 1 279 ? 15.605 11.925 -34.073 1.00 35.08 272 MET A C 1
ATOM 1969 O O . MET A 1 279 ? 16.589 11.854 -34.804 1.00 34.35 272 MET A O 1
ATOM 1974 N N . SER A 1 280 ? 15.579 12.680 -32.982 1.00 31.97 273 SER A N 1
ATOM 1975 C CA . SER A 1 280 ? 16.796 13.262 -32.461 1.00 30.51 273 SER A CA 1
ATOM 1976 C C . SER A 1 280 ? 16.722 13.322 -30.950 1.00 30.39 273 SER A C 1
ATOM 1977 O O . SER A 1 280 ? 15.651 13.112 -30.374 1.00 29.04 273 SER A O 1
ATOM 1980 N N . GLY A 1 281 ? 17.871 13.588 -30.325 1.00 27.49 274 GLY A N 1
ATOM 1981 C CA . GLY A 1 281 ? 18.015 13.576 -28.882 1.00 26.60 274 GLY A CA 1
ATOM 1982 C C . GLY A 1 281 ? 18.698 12.288 -28.503 1.00 28.94 274 GLY A C 1
ATOM 1983 O O . GLY A 1 281 ? 19.053 11.507 -29.373 1.00 29.31 274 GLY A O 1
ATOM 1984 N N . ASP A 1 282 ? 18.834 12.029 -27.211 1.00 25.47 275 ASP A N 1
ATOM 1985 C CA . ASP A 1 282 ? 19.605 10.884 -26.747 1.00 32.10 275 ASP A CA 1
ATOM 1986 C C . ASP A 1 282 ? 18.900 9.518 -26.852 1.00 29.21 275 ASP A C 1
ATOM 1987 O O . ASP A 1 282 ? 19.557 8.488 -26.691 1.00 34.00 275 ASP A O 1
ATOM 1992 N N . THR A 1 283 ? 17.593 9.500 -27.131 1.00 23.81 276 THR A N 1
ATOM 1993 C CA . THR A 1 283 ? 16.859 8.229 -27.291 1.00 26.97 276 THR A CA 1
ATOM 1994 C C . THR A 1 283 ? 15.879 8.322 -28.449 1.00 23.78 276 THR A C 1
ATOM 1995 O O . THR A 1 283 ? 15.614 9.409 -28.945 1.00 22.21 276 THR A O 1
ATOM 1999 N N . GLY A 1 284 ? 15.335 7.185 -28.870 1.00 24.52 277 GLY A N 1
ATOM 2000 C CA . GLY A 1 284 ? 14.216 7.186 -29.801 1.00 23.18 277 GLY A CA 1
ATOM 2001 C C . GLY A 1 284 ? 12.867 7.616 -29.176 1.00 24.91 277 GLY A C 1
ATOM 2002 O O . GLY A 1 284 ? 12.793 8.072 -28.023 1.00 22.21 277 GLY A O 1
ATOM 2003 N N . PHE A 1 285 ? 11.796 7.489 -29.953 1.00 25.20 278 PHE A N 1
ATOM 2004 C CA . PHE A 1 285 ? 10.439 7.869 -29.516 1.00 27.50 278 PHE A CA 1
ATOM 2005 C C . PHE A 1 285 ? 9.926 7.139 -28.263 1.00 26.85 278 PHE A C 1
ATOM 2006 O O . PHE A 1 285 ? 10.167 5.942 -28.084 1.00 26.14 278 PHE A O 1
ATOM 2014 N N . ALA A 1 286 ? 9.229 7.868 -27.397 1.00 21.97 279 ALA A N 1
ATOM 2015 C CA . ALA A 1 286 ? 8.675 7.292 -26.159 1.00 22.73 279 ALA A CA 1
ATOM 2016 C C . ALA A 1 286 ? 7.189 6.934 -26.277 1.00 24.51 279 ALA A C 1
ATOM 2017 O O . ALA A 1 286 ? 6.361 7.793 -26.627 1.00 23.08 279 ALA A O 1
ATOM 2019 N N . TYR A 1 287 ? 6.853 5.674 -25.989 1.00 20.13 280 TYR A N 1
ATOM 2020 C CA . TYR A 1 287 ? 5.433 5.250 -25.967 1.00 24.42 280 TYR A CA 1
ATOM 2021 C C . TYR A 1 287 ? 5.176 4.021 -25.103 1.00 23.79 280 TYR A C 1
ATOM 2022 O O . TYR A 1 287 ? 6.075 3.209 -24.892 1.00 25.20 280 TYR A O 1
ATOM 2031 N N . ILE A 1 288 ? 3.952 3.912 -24.581 1.00 21.55 281 ILE A N 1
ATOM 2032 C CA . ILE A 1 288 ? 3.608 2.814 -23.673 1.00 25.25 281 ILE A CA 1
ATOM 2033 C C . ILE A 1 288 ? 3.926 1.474 -24.312 1.00 22.85 281 ILE A C 1
ATOM 2034 O O . ILE A 1 288 ? 3.614 1.236 -25.478 1.00 22.38 281 ILE A O 1
ATOM 2039 N N . ASN A 1 289 ? 4.574 0.612 -23.539 1.00 20.66 282 ASN A N 1
ATOM 2040 C CA . ASN A 1 289 ? 4.924 -0.703 -24.023 1.00 22.31 282 ASN A CA 1
ATOM 2041 C C . ASN A 1 289 ? 3.650 -1.507 -24.336 1.00 24.80 282 ASN A C 1
ATOM 2042 O O . ASN A 1 289 ? 2.789 -1.651 -23.483 1.00 29.30 282 ASN A O 1
ATOM 2047 N N . GLY A 1 290 ? 3.548 -2.016 -25.559 1.00 21.77 283 GLY A N 1
ATOM 2048 C CA . GLY A 1 290 ? 2.375 -2.728 -25.995 1.00 22.75 283 GLY A CA 1
ATOM 2049 C C . GLY A 1 290 ? 1.514 -1.872 -26.906 1.00 30.25 283 GLY A C 1
ATOM 2050 O O . GLY A 1 290 ? 0.793 -2.396 -27.746 1.00 28.83 283 GLY A O 1
ATOM 2051 N N . ALA A 1 291 ? 1.578 -0.553 -26.758 1.00 22.26 284 ALA A N 1
ATOM 2052 C CA . ALA A 1 291 ? 0.775 0.285 -27.631 1.00 24.80 284 ALA A CA 1
ATOM 2053 C C . ALA A 1 291 ? 1.489 0.485 -28.954 1.00 24.10 284 ALA A C 1
ATOM 2054 O O . ALA A 1 291 ? 2.626 0.053 -29.109 1.00 25.00 284 ALA A O 1
ATOM 2056 N N . ASP A 1 292 ? 0.807 1.136 -29.891 1.00 24.67 285 ASP A N 1
ATOM 2057 C CA . ASP A 1 292 ? 1.391 1.596 -31.149 1.00 26.34 285 ASP A CA 1
ATOM 2058 C C . ASP A 1 292 ? 1.888 3.027 -31.014 1.00 32.90 285 ASP A C 1
ATOM 2059 O O . ASP A 1 292 ? 1.203 3.885 -30.419 1.00 35.45 285 ASP A O 1
ATOM 2064 N N . PRO A 1 293 ? 3.039 3.327 -31.629 1.00 31.41 286 PRO A N 1
ATOM 2065 C CA . PRO A 1 293 ? 3.475 4.714 -31.541 1.00 26.42 286 PRO A CA 1
ATOM 2066 C C . PRO A 1 293 ? 2.756 5.464 -32.626 1.00 26.30 286 PRO A C 1
ATOM 2067 O O . PRO A 1 293 ? 2.640 4.973 -33.735 1.00 26.91 286 PRO A O 1
ATOM 2071 N N . TYR A 1 294 ? 2.291 6.657 -32.313 1.00 20.48 287 TYR A N 1
ATOM 2072 C CA . TYR A 1 294 ? 1.677 7.476 -33.313 1.00 21.77 287 TYR A CA 1
ATOM 2073 C C . TYR A 1 294 ? 2.754 8.132 -34.174 1.00 32.62 287 TYR A C 1
ATOM 2074 O O . TYR A 1 294 ? 3.116 9.277 -33.948 1.00 30.99 287 TYR A O 1
ATOM 2083 N N . LEU A 1 295 ? 3.255 7.395 -35.164 1.00 34.24 288 LEU A N 1
ATOM 2084 C CA . LEU A 1 295 ? 4.338 7.861 -36.041 1.00 25.96 288 LEU A CA 1
ATOM 2085 C C . LEU A 1 295 ? 4.035 7.487 -37.493 1.00 28.78 288 LEU A C 1
ATOM 2086 O O . LEU A 1 295 ? 3.643 6.363 -37.778 1.00 30.80 288 LEU A O 1
ATOM 2091 N N . VAL A 1 296 ? 4.248 8.407 -38.422 1.00 27.30 289 VAL A N 1
ATOM 2092 C CA . VAL A 1 296 ? 3.883 8.144 -39.812 1.00 29.54 289 VAL A CA 1
ATOM 2093 C C . VAL A 1 296 ? 4.633 6.976 -40.452 1.00 31.27 289 VAL A C 1
ATOM 2094 O O . VAL A 1 296 ? 4.134 6.369 -41.386 1.00 35.21 289 VAL A O 1
ATOM 2098 N N . ASN A 1 297 ? 5.836 6.669 -39.981 1.00 36.63 290 ASN A N 1
ATOM 2099 C CA . ASN A 1 297 ? 6.585 5.554 -40.572 1.00 36.81 290 ASN A CA 1
ATOM 2100 C C . ASN A 1 297 ? 6.588 4.288 -39.741 1.00 33.76 290 ASN A C 1
ATOM 2101 O O . ASN A 1 297 ? 7.342 3.355 -40.007 1.00 32.71 290 ASN A O 1
ATOM 2106 N N . PHE A 1 298 ? 5.725 4.265 -38.738 1.00 31.97 291 PHE A N 1
ATOM 2107 C CA . PHE A 1 298 ? 5.447 3.052 -38.018 1.00 29.36 291 PHE A CA 1
ATOM 2108 C C . PHE A 1 298 ? 4.618 2.186 -38.946 1.00 34.15 291 PHE A C 1
ATOM 2109 O O . PHE A 1 298 ? 3.530 2.583 -39.351 1.00 36.74 291 PHE A O 1
ATOM 2117 N N . ILE A 1 299 ? 5.128 1.002 -39.277 1.00 30.55 292 ILE A N 1
ATOM 2118 C CA . ILE A 1 299 ? 4.441 0.099 -40.206 1.00 30.49 292 ILE A CA 1
ATOM 2119 C C . ILE A 1 299 ? 4.396 -1.333 -39.671 1.00 34.60 292 ILE A C 1
ATOM 2120 O O . ILE A 1 299 ? 4.338 -1.534 -38.459 1.00 32.18 292 ILE A O 1
ATOM 2125 N N . GLN A 1 300 ? 4.429 -2.334 -40.547 1.00 34.30 293 GLN A N 1
ATOM 2126 C CA . GLN A 1 300 ? 4.098 -3.670 -40.064 1.00 33.98 293 GLN A CA 1
ATOM 2127 C C . GLN A 1 300 ? 5.120 -4.210 -39.089 1.00 31.80 293 GLN A C 1
ATOM 2128 O O . GLN A 1 300 ? 4.761 -4.719 -38.032 1.00 30.59 293 GLN A O 1
ATOM 2134 N N . ILE A 1 301 ? 6.401 -4.105 -39.424 1.00 29.98 294 ILE A N 1
ATOM 2135 C CA . ILE A 1 301 ? 7.399 -4.708 -38.545 1.00 25.01 294 ILE A CA 1
ATOM 2136 C C . ILE A 1 301 ? 8.147 -3.672 -37.733 1.00 32.02 294 ILE A C 1
ATOM 2137 O O . ILE A 1 301 ? 8.242 -3.804 -36.515 1.00 34.78 294 ILE A O 1
ATOM 2142 N N . GLY A 1 302 ? 8.643 -2.633 -38.405 1.00 28.51 295 GLY A N 1
ATOM 2143 C CA . GLY A 1 302 ? 9.458 -1.619 -37.762 1.00 25.63 295 GLY A CA 1
ATOM 2144 C C . GLY A 1 302 ? 8.748 -0.302 -37.490 1.00 27.88 295 GLY A C 1
ATOM 2145 O O . GLY A 1 302 ? 7.847 0.107 -38.226 1.00 31.24 295 GLY A O 1
ATOM 2146 N N . ASP A 1 303 ? 9.140 0.367 -36.414 1.00 23.02 296 ASP A N 1
ATOM 2147 C CA . ASP A 1 303 ? 8.621 1.705 -36.158 1.00 26.22 296 ASP A CA 1
ATOM 2148 C C . ASP A 1 303 ? 9.601 2.826 -36.558 1.00 26.85 296 ASP A C 1
ATOM 2149 O O . ASP A 1 303 ? 9.275 4.011 -36.488 1.00 32.12 296 ASP A O 1
ATOM 2154 N N . PHE A 1 304 ? 10.798 2.434 -36.989 1.00 22.39 297 PHE A N 1
ATOM 2155 C CA . PHE A 1 304 ? 11.809 3.378 -37.447 1.00 24.91 297 PHE A CA 1
ATOM 2156 C C . PHE A 1 304 ? 12.012 4.496 -36.458 1.00 30.09 297 PHE A C 1
ATOM 2157 O O . PHE A 1 304 ? 12.223 5.648 -36.828 1.00 33.49 297 PHE A O 1
ATOM 2165 N N . ALA A 1 305 ? 11.975 4.115 -35.185 1.00 25.56 298 ALA A N 1
ATOM 2166 C CA . ALA A 1 305 ? 12.022 5.058 -34.090 1.00 21.15 298 ALA A CA 1
ATOM 2167 C C . ALA A 1 305 ? 13.258 4.879 -33.205 1.00 23.44 298 ALA A C 1
ATOM 2168 O O . ALA A 1 305 ? 13.205 5.190 -32.019 1.00 24.16 298 ALA A O 1
ATOM 2170 N N . ASN A 1 306 ? 14.348 4.355 -33.770 1.00 25.24 299 ASN A N 1
ATOM 2171 C CA . ASN A 1 306 ? 15.620 4.229 -33.049 1.00 30.54 299 ASN A CA 1
ATOM 2172 C C . ASN A 1 306 ? 16.343 5.577 -32.898 1.00 29.27 299 ASN A C 1
ATOM 2173 O O . ASN A 1 306 ? 16.048 6.530 -33.613 1.00 29.43 299 ASN A O 1
ATOM 2178 N N . LYS A 1 307 ? 17.278 5.654 -31.959 1.00 30.95 300 LYS A N 1
ATOM 2179 C CA . LYS A 1 307 ? 18.049 6.880 -31.736 1.00 25.50 300 LYS A CA 1
ATOM 2180 C C . LYS A 1 307 ? 18.609 7.446 -33.049 1.00 30.91 300 LYS A C 1
ATOM 2181 O O . LYS A 1 307 ? 19.235 6.722 -33.819 1.00 31.16 300 LYS A O 1
ATOM 2187 N N . ASP A 1 308 ? 18.320 8.719 -33.315 1.00 33.56 301 ASP A N 1
ATOM 2188 C CA . ASP A 1 308 ? 18.817 9.433 -34.497 1.00 32.81 301 ASP A CA 1
ATOM 2189 C C . ASP A 1 308 ? 18.258 8.952 -35.832 1.00 29.94 301 ASP A C 1
ATOM 2190 O O . ASP A 1 308 ? 18.590 9.503 -36.887 1.00 35.64 301 ASP A O 1
ATOM 2195 N N . GLU A 1 309 ? 17.416 7.934 -35.806 1.00 27.67 302 GLU A N 1
ATOM 2196 C CA . GLU A 1 309 ? 16.915 7.379 -37.057 1.00 25.91 302 GLU A CA 1
ATOM 2197 C C . GLU A 1 309 ? 16.153 8.403 -37.908 1.00 28.75 302 GLU A C 1
ATOM 2198 O O . GLU A 1 309 ? 15.309 9.142 -37.405 1.00 33.91 302 GLU A O 1
ATOM 2204 N N . LYS A 1 310 ? 16.490 8.456 -39.196 1.00 27.93 303 LYS A N 1
ATOM 2205 C CA . LYS A 1 310 ? 15.727 9.205 -40.183 1.00 30.02 303 LYS A CA 1
ATOM 2206 C C . LYS A 1 310 ? 15.192 8.176 -41.155 1.00 32.97 303 LYS A C 1
ATOM 2207 O O . LYS A 1 310 ? 15.900 7.234 -41.502 1.00 30.31 303 LYS A O 1
ATOM 2210 N N . SER A 1 311 ? 13.966 8.370 -41.622 1.00 28.26 304 SER A N 1
ATOM 2211 C CA . SER A 1 311 ? 13.354 7.409 -42.528 1.00 36.62 304 SER A CA 1
ATOM 2212 C C . SER A 1 311 ? 12.419 8.086 -43.528 1.00 36.88 304 SER A C 1
ATOM 2213 O O . SER A 1 311 ? 11.820 9.129 -43.247 1.00 35.61 304 SER A O 1
ATOM 2216 N N . TRP A 1 312 ? 12.307 7.495 -44.708 1.00 38.09 305 TRP A N 1
ATOM 2217 C CA . TRP A 1 312 ? 11.413 8.013 -45.728 1.00 37.61 305 TRP A CA 1
ATOM 2218 C C . TRP A 1 312 ? 10.491 6.887 -46.098 1.00 39.17 305 TRP A C 1
ATOM 2219 O O . TRP A 1 312 ? 10.925 5.733 -46.173 1.00 38.05 305 TRP A O 1
ATOM 2230 N N . GLN A 1 313 ? 9.227 7.224 -46.346 1.00 39.76 306 GLN A N 1
ATOM 2231 C CA . GLN A 1 313 ? 8.248 6.239 -46.781 1.00 39.75 306 GLN A CA 1
ATOM 2232 C C . GLN A 1 313 ? 7.602 6.623 -48.104 1.00 42.19 306 GLN A C 1
ATOM 2233 O O . GLN A 1 313 ? 7.319 7.794 -48.362 1.00 42.95 306 GLN A O 1
ATOM 2239 N N . ALA A 1 314 ? 7.367 5.619 -48.938 1.00 40.14 307 ALA A N 1
ATOM 2240 C CA . ALA A 1 314 ? 6.522 5.789 -50.104 1.00 42.82 307 ALA A CA 1
ATOM 2241 C C . ALA A 1 314 ? 5.412 4.747 -50.045 1.00 42.42 307 ALA A C 1
ATOM 2242 O O . ALA A 1 314 ? 5.664 3.567 -49.815 1.00 38.62 307 ALA A O 1
ATOM 2244 N N . ARG A 1 315 ? 4.182 5.185 -50.261 1.00 46.36 308 ARG A N 1
ATOM 2245 C CA . ARG A 1 315 ? 3.037 4.293 -50.145 1.00 46.68 308 ARG A CA 1
ATOM 2246 C C . ARG A 1 315 ? 2.078 4.447 -51.318 1.00 46.24 308 ARG A C 1
ATOM 2247 O O . ARG A 1 315 ? 1.824 5.555 -51.791 1.00 53.54 308 ARG A O 1
ATOM 2255 N N . TYR A 1 316 ? 1.565 3.323 -51.796 1.00 44.84 309 TYR A N 1
ATOM 2256 C CA . TYR A 1 316 ? 0.540 3.344 -52.824 1.00 54.07 309 TYR A CA 1
ATOM 2257 C C . TYR A 1 316 ? -0.699 2.573 -52.388 1.00 50.21 309 TYR A C 1
ATOM 2258 O O . TYR A 1 316 ? -0.600 1.452 -51.888 1.00 49.12 309 TYR A O 1
ATOM 2267 N N . ASP A 1 317 ? -1.862 3.182 -52.584 1.00 53.45 310 ASP A N 1
ATOM 2268 C CA . ASP A 1 317 ? -3.132 2.522 -52.316 1.00 55.33 310 ASP A CA 1
ATOM 2269 C C . ASP A 1 317 ? -3.981 2.481 -53.569 1.00 58.70 310 ASP A C 1
ATOM 2270 O O . ASP A 1 317 ? -4.075 3.472 -54.295 1.00 57.60 310 ASP A O 1
ATOM 2275 N N . TYR A 1 318 ? -4.613 1.339 -53.817 1.00 62.02 311 TYR A N 1
ATOM 2276 C CA . TYR A 1 318 ? -5.697 1.303 -54.788 1.00 64.67 311 TYR A CA 1
ATOM 2277 C C . TYR A 1 318 ? -6.926 0.601 -54.243 1.00 63.78 311 TYR A C 1
ATOM 2278 O O . TYR A 1 318 ? -6.830 -0.432 -53.587 1.00 60.73 311 TYR A O 1
ATOM 2287 N N . ASN A 1 319 ? -8.085 1.188 -54.528 1.00 70.01 312 ASN A N 1
ATOM 2288 C CA . ASN A 1 319 ? -9.378 0.622 -54.161 1.00 63.18 312 ASN A CA 1
ATOM 2289 C C . ASN A 1 319 ? -10.079 0.076 -55.411 1.00 65.14 312 ASN A C 1
ATOM 2290 O O . ASN A 1 319 ? -10.537 0.841 -56.261 1.00 69.60 312 ASN A O 1
ATOM 2295 N N . PHE A 1 320 ? -10.146 -1.250 -55.528 1.00 63.54 313 PHE A N 1
ATOM 2296 C CA . PHE A 1 320 ? -10.697 -1.897 -56.724 1.00 67.34 313 PHE A CA 1
ATOM 2297 C C . PHE A 1 320 ? -12.155 -1.547 -57.029 1.00 86.33 313 PHE A C 1
ATOM 2298 O O . PHE A 1 320 ? -12.662 -1.916 -58.092 1.00 91.83 313 PHE A O 1
ATOM 2306 N N . ALA A 1 321 ? -12.840 -0.852 -56.123 1.00 68.89 314 ALA A N 1
ATOM 2307 C CA . ALA A 1 321 ? -14.195 -0.386 -56.443 1.00 87.88 314 ALA A CA 1
ATOM 2308 C C . ALA A 1 321 ? -14.129 0.453 -57.706 1.00 92.13 314 ALA A C 1
ATOM 2309 O O . ALA A 1 321 ? -15.061 0.457 -58.506 1.00 98.44 314 ALA A O 1
ATOM 2311 N N . GLY A 1 322 ? -13.007 1.154 -57.877 1.00 90.50 315 GLY A N 1
ATOM 2312 C CA . GLY A 1 322 ? -12.784 2.009 -59.026 1.00 92.77 315 GLY A CA 1
ATOM 2313 C C . GLY A 1 322 ? -13.047 1.256 -60.305 1.00 99.00 315 GLY A C 1
ATOM 2314 O O . GLY A 1 322 ? -13.112 1.830 -61.394 1.00 105.55 315 GLY A O 1
ATOM 2315 N N . VAL A 1 323 ? -13.200 -0.052 -60.169 1.00 96.44 316 VAL A N 1
ATOM 2316 C CA . VAL A 1 323 ? -13.507 -0.890 -61.306 1.00 96.86 316 VAL A CA 1
ATOM 2317 C C . VAL A 1 323 ? -14.426 -2.007 -60.831 1.00 96.62 316 VAL A C 1
ATOM 2318 O O . VAL A 1 323 ? -15.400 -1.758 -60.104 1.00 93.15 316 VAL A O 1
ATOM 2322 N N . GLY A 1 324 ? -14.133 -3.238 -61.229 1.00 99.77 317 GLY A N 1
ATOM 2323 C CA . GLY A 1 324 ? -14.923 -4.361 -60.715 1.00 104.80 317 GLY A CA 1
ATOM 2324 C C . GLY A 1 324 ? -14.208 -4.952 -59.485 1.00 103.70 317 GLY A C 1
ATOM 2325 O O . GLY A 1 324 ? -12.939 -5.066 -59.485 1.00 97.16 317 GLY A O 1
ATOM 2326 N N . ILE A 1 325 ? -15.008 -5.331 -58.486 1.00 103.05 318 ILE A N 1
ATOM 2327 C CA . ILE A 1 325 ? -14.583 -5.887 -57.193 1.00 91.82 318 ILE A CA 1
ATOM 2328 C C . ILE A 1 325 ? -14.553 -4.820 -56.096 1.00 83.99 318 ILE A C 1
ATOM 2329 O O . ILE A 1 325 ? -13.500 -4.489 -55.548 1.00 83.43 318 ILE A O 1
ATOM 2334 N N . PRO A 1 326 ? -15.728 -4.260 -55.786 1.00 81.45 319 PRO A N 1
ATOM 2335 C CA . PRO A 1 326 ? -15.852 -3.418 -54.599 1.00 70.18 319 PRO A CA 1
ATOM 2336 C C . PRO A 1 326 ? -15.544 -4.261 -53.368 1.00 71.40 319 PRO A C 1
ATOM 2337 O O . PRO A 1 326 ? -15.865 -5.450 -53.352 1.00 71.45 319 PRO A O 1
ATOM 2341 N N . GLY A 1 327 ? -14.927 -3.659 -52.356 1.00 67.26 320 GLY A N 1
ATOM 2342 C CA . GLY A 1 327 ? -14.607 -4.375 -51.136 1.00 67.09 320 GLY A CA 1
ATOM 2343 C C . GLY A 1 327 ? -13.236 -5.022 -51.183 1.00 65.08 320 GLY A C 1
ATOM 2344 O O . GLY A 1 327 ? -12.789 -5.627 -50.206 1.00 61.17 320 GLY A O 1
ATOM 2345 N N . LEU A 1 328 ? -12.576 -4.900 -52.330 1.00 64.66 321 LEU A N 1
ATOM 2346 C CA . LEU A 1 328 ? -11.206 -5.371 -52.492 1.00 61.79 321 LEU A CA 1
ATOM 2347 C C . LEU A 1 328 ? -10.262 -4.177 -52.523 1.00 59.23 321 LEU A C 1
ATOM 2348 O O . LEU A 1 328 ? -10.407 -3.285 -53.361 1.00 62.20 321 LEU A O 1
ATOM 2353 N N . THR A 1 329 ? -9.297 -4.162 -51.613 1.00 53.81 322 THR A N 1
ATOM 2354 C CA . THR A 1 329 ? -8.326 -3.077 -51.558 1.00 58.30 322 THR A CA 1
ATOM 2355 C C . THR A 1 329 ? -6.888 -3.588 -51.593 1.00 56.60 322 THR A C 1
ATOM 2356 O O . THR A 1 329 ? -6.587 -4.672 -51.094 1.00 55.56 322 THR A O 1
ATOM 2360 N N . PHE A 1 330 ? -6.009 -2.796 -52.195 1.00 54.16 323 PHE A N 1
ATOM 2361 C CA . PHE A 1 330 ? -4.599 -3.119 -52.254 1.00 51.79 323 PHE A CA 1
ATOM 2362 C C . PHE A 1 330 ? -3.848 -1.996 -51.594 1.00 56.12 323 PHE A C 1
ATOM 2363 O O . PHE A 1 330 ? -4.281 -0.844 -51.620 1.00 66.28 323 PHE A O 1
ATOM 2371 N N . MET A 1 331 ? -2.723 -2.331 -50.986 1.00 49.39 324 MET A N 1
ATOM 2372 C CA . MET A 1 331 ? -1.844 -1.319 -50.440 1.00 46.03 324 MET A CA 1
ATOM 2373 C C . MET A 1 331 ? -0.432 -1.864 -50.462 1.00 49.16 324 MET A C 1
ATOM 2374 O O . MET A 1 331 ? -0.215 -3.047 -50.217 1.00 51.63 324 MET A O 1
ATOM 2379 N N . THR A 1 332 ? 0.527 -1.010 -50.791 1.00 51.87 325 THR A N 1
ATOM 2380 C CA . THR A 1 332 ? 1.927 -1.365 -50.628 1.00 45.01 325 THR A CA 1
ATOM 2381 C C . THR A 1 332 ? 2.712 -0.144 -50.188 1.00 42.03 325 THR A C 1
ATOM 2382 O O . THR A 1 332 ? 2.390 0.984 -50.557 1.00 45.19 325 THR A O 1
ATOM 2386 N N . ARG A 1 333 ? 3.730 -0.372 -49.373 1.00 38.93 326 ARG A N 1
ATOM 2387 C CA . ARG A 1 333 ? 4.567 0.717 -48.914 1.00 39.86 326 ARG A CA 1
ATOM 2388 C C . ARG A 1 333 ? 6.005 0.277 -48.698 1.00 42.89 326 ARG A C 1
ATOM 2389 O O . ARG A 1 333 ? 6.301 -0.899 -48.452 1.00 38.81 326 ARG A O 1
ATOM 2397 N N . TYR A 1 334 ? 6.893 1.257 -48.784 1.00 44.29 327 TYR A N 1
ATOM 2398 C CA . TYR A 1 334 ? 8.315 1.038 -48.631 1.00 37.86 327 TYR A CA 1
ATOM 2399 C C . TYR A 1 334 ? 8.853 2.083 -47.677 1.00 38.29 327 TYR A C 1
ATOM 2400 O O . TYR A 1 334 ? 8.533 3.266 -47.788 1.00 39.37 327 TYR A O 1
ATOM 2409 N N . VAL A 1 335 ? 9.651 1.648 -46.716 1.00 34.88 328 VAL A N 1
ATOM 2410 C CA . VAL A 1 335 ? 10.274 2.593 -45.808 1.00 36.65 328 VAL A CA 1
ATOM 2411 C C . VAL A 1 335 ? 11.774 2.350 -45.654 1.00 35.87 328 VAL A C 1
ATOM 2412 O O . VAL A 1 335 ? 12.222 1.231 -45.384 1.00 33.69 328 VAL A O 1
ATOM 2416 N N . LYS A 1 336 ? 12.542 3.416 -45.803 1.00 37.28 329 LYS A N 1
ATOM 2417 C CA . LYS A 1 336 ? 13.993 3.320 -45.712 1.00 37.61 329 LYS A CA 1
ATOM 2418 C C . LYS A 1 336 ? 14.506 4.152 -44.544 1.00 38.92 329 LYS A C 1
ATOM 2419 O O . LYS A 1 336 ? 14.231 5.352 -44.459 1.00 39.33 329 LYS A O 1
ATOM 2422 N N . GLY A 1 337 ? 15.226 3.510 -43.629 1.00 34.40 330 GLY A N 1
ATOM 2423 C CA . GLY A 1 337 ? 15.753 4.206 -42.468 1.00 27.84 330 GLY A CA 1
ATOM 2424 C C . GLY A 1 337 ? 17.280 4.183 -42.378 1.00 30.40 330 GLY A C 1
ATOM 2425 O O . GLY A 1 337 ? 17.938 3.194 -42.735 1.00 29.57 330 GLY A O 1
ATOM 2426 N N . ASP A 1 338 ? 17.859 5.273 -41.896 1.00 28.92 331 ASP A N 1
ATOM 2427 C CA . ASP A 1 338 ? 19.297 5.282 -41.667 1.00 40.51 331 ASP A CA 1
ATOM 2428 C C . ASP A 1 338 ? 19.680 6.230 -40.546 1.00 39.00 331 ASP A C 1
ATOM 2429 O O . ASP A 1 338 ? 18.808 6.792 -39.880 1.00 40.31 331 ASP A O 1
ATOM 2434 N N . ASN A 1 339 ? 20.985 6.391 -40.340 1.00 35.00 332 ASN A N 1
ATOM 2435 C CA . ASN A 1 339 ? 21.497 7.352 -39.370 1.00 32.63 332 ASN A CA 1
ATOM 2436 C C . ASN A 1 339 ? 21.291 6.842 -37.961 1.00 31.65 332 ASN A C 1
ATOM 2437 O O . ASN A 1 339 ? 21.344 7.603 -36.996 1.00 35.97 332 ASN A O 1
ATOM 2442 N N . ILE A 1 340 ? 21.061 5.541 -37.852 1.00 27.62 333 ILE A N 1
ATOM 2443 C CA . ILE A 1 340 ? 20.824 4.937 -36.560 1.00 32.24 333 ILE A CA 1
ATOM 2444 C C . ILE A 1 340 ? 22.099 4.873 -35.762 1.00 29.70 333 ILE A C 1
ATOM 2445 O O . ILE A 1 340 ? 23.099 4.354 -36.228 1.00 31.96 333 ILE A O 1
ATOM 2450 N N . ASP A 1 341 ? 22.056 5.413 -34.553 1.00 30.91 334 ASP A N 1
ATOM 2451 C CA . ASP A 1 341 ? 23.149 5.250 -33.630 1.00 34.38 334 ASP A CA 1
ATOM 2452 C C . ASP A 1 341 ? 23.149 3.811 -33.085 1.00 33.16 334 ASP A C 1
ATOM 2453 O O . ASP A 1 341 ? 22.170 3.352 -32.476 1.00 29.89 334 ASP A O 1
ATOM 2458 N N . LEU A 1 342 ? 24.255 3.107 -33.305 1.00 29.81 335 LEU A N 1
ATOM 2459 C CA . LEU A 1 342 ? 24.352 1.708 -32.920 1.00 27.20 335 LEU A CA 1
ATOM 2460 C C . LEU A 1 342 ? 24.745 1.551 -31.466 1.00 29.78 335 LEU A C 1
ATOM 2461 O O . LEU A 1 342 ? 24.717 0.434 -30.934 1.00 32.38 335 LEU A O 1
ATOM 2466 N N . LEU A 1 343 ? 25.128 2.656 -30.827 1.00 25.29 336 LEU A N 1
ATOM 2467 C CA . LEU A 1 343 ? 25.168 2.699 -29.357 1.00 34.23 336 LEU A CA 1
ATOM 2468 C C . LEU A 1 343 ? 26.420 2.051 -28.753 1.00 34.94 336 LEU A C 1
ATOM 2469 O O . LEU A 1 343 ? 27.053 2.609 -27.862 1.00 36.18 336 LEU A O 1
ATOM 2474 N N . THR A 1 344 ? 26.764 0.862 -29.219 1.00 26.54 337 THR A N 1
ATOM 2475 C CA . THR A 1 344 ? 27.893 0.141 -28.639 1.00 34.07 337 THR A CA 1
ATOM 2476 C C . THR A 1 344 ? 28.982 -0.119 -29.659 1.00 37.07 337 THR A C 1
ATOM 2477 O O . THR A 1 344 ? 29.976 -0.771 -29.368 1.00 37.96 337 THR A O 1
ATOM 2481 N N . THR A 1 345 ? 28.769 0.377 -30.865 1.00 37.43 338 THR A N 1
ATOM 2482 C CA . THR A 1 345 ? 29.729 0.220 -31.938 1.00 36.70 338 THR A CA 1
ATOM 2483 C C . THR A 1 345 ? 29.539 1.407 -32.853 1.00 40.40 338 THR A C 1
ATOM 2484 O O . THR A 1 345 ? 28.433 1.973 -32.942 1.00 41.77 338 THR A O 1
ATOM 2488 N N . SER A 1 346 ? 30.628 1.781 -33.506 1.00 40.46 339 SER A N 1
ATOM 2489 C CA . SER A 1 346 ? 30.677 2.875 -34.463 1.00 43.59 339 SER A CA 1
ATOM 2490 C C . SER A 1 346 ? 30.037 2.444 -35.758 1.00 43.24 339 SER A C 1
ATOM 2491 O O . SER A 1 346 ? 29.946 1.245 -36.059 1.00 42.02 339 SER A O 1
ATOM 2494 N N . GLY A 1 347 ? 29.634 3.423 -36.553 1.00 36.28 340 GLY A N 1
ATOM 2495 C CA . GLY A 1 347 ? 29.055 3.098 -37.841 1.00 37.82 340 GLY A CA 1
ATOM 2496 C C . GLY A 1 347 ? 27.576 3.419 -37.846 1.00 44.84 340 GLY A C 1
ATOM 2497 O O . GLY A 1 347 ? 26.955 3.643 -36.799 1.00 45.53 340 GLY A O 1
ATOM 2498 N N . GLU A 1 348 ? 27.013 3.454 -39.041 1.00 41.18 341 GLU A N 1
ATOM 2499 C CA . GLU A 1 348 ? 25.651 3.879 -39.219 1.00 38.93 341 GLU A CA 1
ATOM 2500 C C . GLU A 1 348 ? 24.717 2.666 -39.350 1.00 37.24 341 GLU A C 1
ATOM 2501 O O . GLU A 1 348 ? 24.940 1.787 -40.170 1.00 39.99 341 GLU A O 1
ATOM 2507 N N . GLY A 1 349 ? 23.684 2.610 -38.520 1.00 38.79 342 GLY A N 1
ATOM 2508 C CA . GLY A 1 349 ? 22.677 1.566 -38.635 1.00 36.31 342 GLY A CA 1
ATOM 2509 C C . GLY A 1 349 ? 21.683 1.920 -39.722 1.00 35.89 342 GLY A C 1
ATOM 2510 O O . GLY A 1 349 ? 21.240 3.072 -39.827 1.00 31.39 342 GLY A O 1
ATOM 2511 N N . LYS A 1 350 ? 21.348 0.941 -40.552 1.00 35.31 343 LYS A N 1
ATOM 2512 C CA . LYS A 1 350 ? 20.360 1.158 -41.610 1.00 38.83 343 LYS A CA 1
ATOM 2513 C C . LYS A 1 350 ? 19.374 0.006 -41.663 1.00 35.49 343 LYS A C 1
ATOM 2514 O O . LYS A 1 350 ? 19.721 -1.134 -41.366 1.00 33.86 343 LYS A O 1
ATOM 2520 N N . GLU A 1 351 ? 18.151 0.292 -42.077 1.00 27.26 344 GLU A N 1
ATOM 2521 C CA . GLU A 1 351 ? 17.168 -0.761 -42.164 1.00 31.20 344 GLU A CA 1
ATOM 2522 C C . GLU A 1 351 ? 16.115 -0.367 -43.164 1.00 32.20 344 GLU A C 1
ATOM 2523 O O . GLU A 1 351 ? 15.865 0.818 -43.394 1.00 29.37 344 GLU A O 1
ATOM 2529 N N . TRP A 1 352 ? 15.491 -1.359 -43.777 1.00 34.12 345 TRP A N 1
ATOM 2530 C CA . TRP A 1 352 ? 14.414 -1.036 -44.681 1.00 35.58 345 TRP A CA 1
ATOM 2531 C C . TRP A 1 352 ? 13.345 -2.101 -44.703 1.00 36.06 345 TRP A C 1
ATOM 2532 O O . TRP A 1 352 ? 13.617 -3.298 -44.559 1.00 35.96 345 TRP A O 1
ATOM 2543 N N . GLU A 1 353 ? 12.117 -1.651 -44.903 1.00 35.10 346 GLU A N 1
ATOM 2544 C CA . GLU A 1 353 ? 10.983 -2.550 -44.896 1.00 36.29 346 GLU A CA 1
ATOM 2545 C C . GLU A 1 353 ? 10.082 -2.309 -46.100 1.00 44.25 346 GLU A C 1
ATOM 2546 O O . GLU A 1 353 ? 9.920 -1.175 -46.557 1.00 43.42 346 GLU A O 1
ATOM 2552 N N . ARG A 1 354 ? 9.513 -3.392 -46.617 1.00 31.84 347 ARG A N 1
ATOM 2553 C CA . ARG A 1 354 ? 8.474 -3.295 -47.625 1.00 34.79 347 ARG A CA 1
ATOM 2554 C C . ARG A 1 354 ? 7.254 -4.058 -47.125 1.00 34.94 347 ARG A C 1
ATOM 2555 O O . ARG A 1 354 ? 7.395 -5.184 -46.650 1.00 40.97 347 ARG A O 1
ATOM 2563 N N . ASP A 1 355 ? 6.073 -3.449 -47.246 1.00 35.53 348 ASP A N 1
ATOM 2564 C CA . ASP A 1 355 ? 4.808 -4.096 -46.870 1.00 38.98 348 ASP A CA 1
ATOM 2565 C C . ASP A 1 355 ? 3.862 -4.212 -48.051 1.00 44.31 348 ASP A C 1
ATOM 2566 O O . ASP A 1 355 ? 3.816 -3.333 -48.918 1.00 45.23 348 ASP A O 1
ATOM 2571 N N . MET A 1 356 ? 3.077 -5.282 -48.050 1.00 44.77 349 MET A N 1
ATOM 2572 C CA . MET A 1 356 ? 2.044 -5.483 -49.051 1.00 48.19 349 MET A CA 1
ATOM 2573 C C . MET A 1 356 ? 0.750 -5.988 -48.355 1.00 49.32 349 MET A C 1
ATOM 2574 O O . MET A 1 356 ? 0.748 -7.038 -47.720 1.00 49.63 349 MET A O 1
ATOM 2579 N N . ASP A 1 357 ? -0.331 -5.218 -48.445 1.00 46.82 350 ASP A N 1
ATOM 2580 C CA . ASP A 1 357 ? -1.617 -5.616 -47.865 1.00 47.02 350 ASP A CA 1
ATOM 2581 C C . ASP A 1 357 ? -2.676 -5.855 -48.913 1.00 50.50 350 ASP A C 1
ATOM 2582 O O . ASP A 1 357 ? -2.874 -5.039 -49.804 1.00 56.51 350 ASP A O 1
ATOM 2587 N N . ILE A 1 358 ? -3.357 -6.986 -48.801 1.00 52.61 351 ILE A N 1
ATOM 2588 C CA . ILE A 1 358 ? -4.516 -7.259 -49.634 1.00 52.54 351 ILE A CA 1
ATOM 2589 C C . ILE A 1 358 ? -5.702 -7.590 -48.748 1.00 51.11 351 ILE A C 1
ATOM 2590 O O . ILE A 1 358 ? -5.620 -8.465 -47.896 1.00 56.32 351 ILE A O 1
ATOM 2595 N N . ALA A 1 359 ? -6.801 -6.876 -48.939 1.00 52.41 352 ALA A N 1
ATOM 2596 C CA . ALA A 1 359 ? -7.973 -7.031 -48.084 1.00 50.76 352 ALA A CA 1
ATOM 2597 C C . ALA A 1 359 ? -9.267 -7.120 -48.890 1.00 52.48 352 ALA A C 1
ATOM 2598 O O . ALA A 1 359 ? -9.486 -6.349 -49.823 1.00 59.26 352 ALA A O 1
ATOM 2600 N N . TYR A 1 360 ? -10.119 -8.065 -48.514 1.00 53.11 353 TYR A N 1
ATOM 2601 C CA . TYR A 1 360 ? -11.412 -8.238 -49.160 1.00 56.20 353 TYR A CA 1
ATOM 2602 C C . TYR A 1 360 ? -12.544 -8.324 -48.133 1.00 58.58 353 TYR A C 1
ATOM 2603 O O . TYR A 1 360 ? -12.424 -8.984 -47.090 1.00 51.28 353 TYR A O 1
ATOM 2612 N N . VAL A 1 361 ? -13.637 -7.633 -48.434 1.00 62.60 354 VAL A N 1
ATOM 2613 C CA . VAL A 1 361 ? -14.845 -7.703 -47.626 1.00 55.15 354 VAL A CA 1
ATOM 2614 C C . VAL A 1 361 ? -15.999 -8.132 -48.507 1.00 58.99 354 VAL A C 1
ATOM 2615 O O . VAL A 1 361 ? -16.298 -7.475 -49.506 1.00 63.92 354 VAL A O 1
ATOM 2619 N N . PHE A 1 362 ? -16.630 -9.250 -48.164 1.00 62.34 355 PHE A N 1
ATOM 2620 C CA . PHE A 1 362 ? -17.752 -9.737 -48.968 1.00 68.25 355 PHE A CA 1
ATOM 2621 C C . PHE A 1 362 ? -18.906 -8.742 -48.971 1.00 65.29 355 PHE A C 1
ATOM 2622 O O . PHE A 1 362 ? -19.342 -8.273 -47.916 1.00 63.78 355 PHE A O 1
ATOM 2630 N N . GLN A 1 363 ? -19.375 -8.415 -50.171 1.00 68.42 356 GLN A N 1
ATOM 2631 C CA . GLN A 1 363 ? -20.370 -7.375 -50.362 1.00 70.16 356 GLN A CA 1
ATOM 2632 C C . GLN A 1 363 ? -21.790 -7.956 -50.423 1.00 82.52 356 GLN A C 1
ATOM 2633 O O . GLN A 1 363 ? -22.774 -7.222 -50.319 1.00 74.86 356 GLN A O 1
ATOM 2639 N N . SER A 1 364 ? -21.889 -9.272 -50.600 1.00 82.17 357 SER A N 1
ATOM 2640 C CA . SER A 1 364 ? -23.184 -9.929 -50.732 1.00 86.21 357 SER A CA 1
ATOM 2641 C C . SER A 1 364 ? -23.089 -11.442 -50.574 1.00 86.15 357 SER A C 1
ATOM 2642 O O . SER A 1 364 ? -22.005 -12.002 -50.382 1.00 76.62 357 SER A O 1
ATOM 2645 N N . GLY A 1 365 ? -24.241 -12.099 -50.672 1.00 87.00 358 GLY A N 1
ATOM 2646 C CA . GLY A 1 365 ? -24.336 -13.519 -50.399 1.00 87.81 358 GLY A CA 1
ATOM 2647 C C . GLY A 1 365 ? -24.413 -13.762 -48.904 1.00 88.55 358 GLY A C 1
ATOM 2648 O O . GLY A 1 365 ? -24.413 -12.817 -48.117 1.00 77.84 358 GLY A O 1
ATOM 2649 N N . PRO A 1 366 ? -24.477 -15.037 -48.501 1.00 93.74 359 PRO A N 1
ATOM 2650 C CA . PRO A 1 366 ? -24.571 -15.416 -47.085 1.00 93.47 359 PRO A CA 1
ATOM 2651 C C . PRO A 1 366 ? -23.290 -15.073 -46.341 1.00 89.67 359 PRO A C 1
ATOM 2652 O O . PRO A 1 366 ? -23.257 -15.050 -45.105 1.00 85.47 359 PRO A O 1
ATOM 2656 N N . LEU A 1 367 ? -22.236 -14.815 -47.105 1.00 87.91 360 LEU A N 1
ATOM 2657 C CA . LEU A 1 367 ? -20.935 -14.512 -46.533 1.00 78.02 360 LEU A CA 1
ATOM 2658 C C . LEU A 1 367 ? -20.766 -13.010 -46.307 1.00 73.03 360 LEU A C 1
ATOM 2659 O O . LEU A 1 367 ? -19.728 -12.564 -45.828 1.00 69.77 360 LEU A O 1
ATOM 2664 N N . LYS A 1 368 ? -21.800 -12.239 -46.633 1.00 76.62 361 LYS A N 1
ATOM 2665 C CA . LYS A 1 368 ? -21.704 -10.785 -46.581 1.00 78.74 361 LYS A CA 1
ATOM 2666 C C . LYS A 1 368 ? -21.043 -10.281 -45.297 1.00 74.48 361 LYS A C 1
ATOM 2667 O O . LYS A 1 368 ? -21.289 -10.799 -44.211 1.00 75.58 361 LYS A O 1
ATOM 2673 N N . ASN A 1 369 ? -20.191 -9.273 -45.446 1.00 70.47 362 ASN A N 1
ATOM 2674 C CA . ASN A 1 369 ? -19.500 -8.647 -44.320 1.00 64.00 362 ASN A CA 1
ATOM 2675 C C . ASN A 1 369 ? -18.344 -9.454 -43.747 1.00 56.74 362 ASN A C 1
ATOM 2676 O O . ASN A 1 369 ? -17.619 -8.966 -42.887 1.00 53.65 362 ASN A O 1
ATOM 2681 N N . LEU A 1 370 ? -18.179 -10.688 -44.209 1.00 57.94 363 LEU A N 1
ATOM 2682 C CA . LEU A 1 370 ? -17.003 -11.453 -43.827 1.00 59.58 363 LEU A CA 1
ATOM 2683 C C . LEU A 1 370 ? -15.787 -10.694 -44.330 1.00 53.80 363 LEU A C 1
ATOM 2684 O O . LEU A 1 370 ? -15.722 -10.335 -45.510 1.00 60.78 363 LEU A O 1
ATOM 2689 N N . GLY A 1 371 ? -14.845 -10.430 -43.432 1.00 42.10 364 GLY A N 1
ATOM 2690 C CA . GLY A 1 371 ? -13.614 -9.752 -43.792 1.00 41.40 364 GLY A CA 1
ATOM 2691 C C . GLY A 1 371 ? -12.390 -10.652 -43.753 1.00 45.24 364 GLY A C 1
ATOM 2692 O O . GLY A 1 371 ? -12.215 -11.448 -42.831 1.00 43.83 364 GLY A O 1
ATOM 2693 N N . VAL A 1 372 ? -11.529 -10.518 -44.757 1.00 50.82 365 VAL A N 1
ATOM 2694 C CA . VAL A 1 372 ? -10.283 -11.277 -44.805 1.00 52.50 365 VAL A CA 1
ATOM 2695 C C . VAL A 1 372 ? -9.143 -10.354 -45.218 1.00 50.55 365 VAL A C 1
ATOM 2696 O O . VAL A 1 372 ? -9.254 -9.612 -46.197 1.00 48.07 365 VAL A O 1
ATOM 2700 N N . LYS A 1 373 ? -8.054 -10.377 -44.464 1.00 46.25 366 LYS A N 1
ATOM 2701 C CA . LYS A 1 373 ? -6.951 -9.461 -44.749 1.00 53.27 366 LYS A CA 1
ATOM 2702 C C . LYS A 1 373 ? -5.609 -10.149 -44.638 1.00 43.92 366 LYS A C 1
ATOM 2703 O O . LYS A 1 373 ? -5.312 -10.788 -43.625 1.00 39.87 366 LYS A O 1
ATOM 2709 N N . TRP A 1 374 ? -4.822 -10.032 -45.706 1.00 44.13 367 TRP A N 1
ATOM 2710 C CA . TRP A 1 374 ? -3.468 -10.567 -45.765 1.00 43.84 367 TRP A CA 1
ATOM 2711 C C . TRP A 1 374 ? -2.449 -9.423 -45.671 1.00 42.23 367 TRP A C 1
ATOM 2712 O O . TRP A 1 374 ? -2.487 -8.473 -46.462 1.00 44.00 367 TRP A O 1
ATOM 2723 N N . ARG A 1 375 ? -1.554 -9.515 -44.694 1.00 42.96 368 ARG A N 1
ATOM 2724 C CA . ARG A 1 375 ? -0.507 -8.512 -44.489 1.00 40.93 368 ARG A CA 1
ATOM 2725 C C . ARG A 1 375 ? 0.870 -9.154 -44.614 1.00 41.68 368 ARG A C 1
ATOM 2726 O O . ARG A 1 375 ? 1.251 -10.025 -43.828 1.00 40.26 368 ARG A O 1
ATOM 2734 N N . ASN A 1 376 ? 1.611 -8.721 -45.622 1.00 42.14 369 ASN A N 1
ATOM 2735 C CA . ASN A 1 376 ? 2.921 -9.284 -45.902 1.00 45.47 369 ASN A CA 1
ATOM 2736 C C . ASN A 1 376 ? 4.072 -8.296 -45.691 1.00 39.18 369 ASN A C 1
ATOM 2737 O O . ASN A 1 376 ? 4.021 -7.159 -46.172 1.00 37.75 369 ASN A O 1
ATOM 2742 N N . ALA A 1 377 ? 5.125 -8.731 -45.009 1.00 34.04 370 ALA A N 1
ATOM 2743 C CA . ALA A 1 377 ? 6.216 -7.803 -44.706 1.00 35.16 370 ALA A CA 1
ATOM 2744 C C . ALA A 1 377 ? 7.610 -8.404 -44.832 1.00 39.13 370 ALA A C 1
ATOM 2745 O O . ALA A 1 377 ? 7.829 -9.561 -44.461 1.00 39.35 370 ALA A O 1
ATOM 2747 N N . THR A 1 378 ? 8.545 -7.597 -45.342 1.00 38.68 371 THR A N 1
ATOM 2748 C CA . THR A 1 378 ? 9.966 -7.934 -45.338 1.00 34.64 371 THR A CA 1
ATOM 2749 C C . THR A 1 378 ? 10.737 -6.824 -44.641 1.00 33.93 371 THR A C 1
ATOM 2750 O O . THR A 1 378 ? 10.566 -5.647 -44.970 1.00 34.57 371 THR A O 1
ATOM 2754 N N . MET A 1 379 ? 11.567 -7.200 -43.672 1.00 30.21 372 MET A N 1
ATOM 2755 C CA . MET A 1 379 ? 12.409 -6.251 -42.948 1.00 30.96 372 MET A CA 1
ATOM 2756 C C . MET A 1 379 ? 13.880 -6.643 -43.118 1.00 30.21 372 MET A C 1
ATOM 2757 O O . MET A 1 379 ? 14.259 -7.783 -42.828 1.00 30.60 372 MET A O 1
ATOM 2762 N N . ARG A 1 380 ? 14.704 -5.727 -43.615 1.00 27.26 373 ARG A N 1
ATOM 2763 C CA . ARG A 1 380 ? 16.152 -6.006 -43.699 1.00 33.46 373 ARG A CA 1
ATOM 2764 C C . ARG A 1 380 ? 16.993 -4.938 -43.010 1.00 32.10 373 ARG A C 1
ATOM 2765 O O . ARG A 1 380 ? 16.675 -3.743 -43.060 1.00 31.02 373 ARG A O 1
ATOM 2773 N N . THR A 1 381 ? 18.072 -5.361 -42.366 1.00 38.66 374 THR A N 1
ATOM 2774 C CA . THR A 1 381 ? 18.938 -4.401 -41.686 1.00 35.26 374 THR A CA 1
ATOM 2775 C C . THR A 1 381 ? 20.415 -4.683 -41.922 1.00 37.89 374 THR A C 1
ATOM 2776 O O . THR A 1 381 ? 20.786 -5.710 -42.494 1.00 30.67 374 THR A O 1
ATOM 2780 N N . ASN A 1 382 ? 21.260 -3.753 -41.492 1.00 41.12 375 ASN A N 1
ATOM 2781 C CA . ASN A 1 382 ? 22.698 -3.967 -41.576 1.00 38.39 375 ASN A CA 1
ATOM 2782 C C . ASN A 1 382 ? 23.299 -4.222 -40.209 1.00 32.72 375 ASN A C 1
ATOM 2783 O O . ASN A 1 382 ? 24.496 -4.177 -40.062 1.00 34.47 375 ASN A O 1
ATOM 2788 N N . TYR A 1 383 ? 22.471 -4.483 -39.204 1.00 30.47 376 TYR A N 1
ATOM 2789 C CA . TYR A 1 383 ? 22.994 -4.553 -37.847 1.00 30.10 376 TYR A CA 1
ATOM 2790 C C . TYR A 1 383 ? 22.290 -5.528 -36.894 1.00 35.05 376 TYR A C 1
ATOM 2791 O O . TYR A 1 383 ? 22.827 -5.823 -35.840 1.00 38.88 376 TYR A O 1
ATOM 2800 N N . THR A 1 384 ? 21.100 -6.014 -37.245 1.00 34.69 377 THR A N 1
ATOM 2801 C CA . THR A 1 384 ? 20.359 -6.900 -36.350 1.00 34.57 377 THR A CA 1
ATOM 2802 C C . THR A 1 384 ? 19.548 -7.965 -37.113 1.00 40.69 377 THR A C 1
ATOM 2803 O O . THR A 1 384 ? 19.784 -8.183 -38.297 1.00 39.33 377 THR A O 1
ATOM 2807 N N . ASN A 1 385 ? 18.603 -8.623 -36.434 1.00 47.41 378 ASN A N 1
ATOM 2808 C CA . ASN A 1 385 ? 17.857 -9.751 -37.022 1.00 48.30 378 ASN A CA 1
ATOM 2809 C C . ASN A 1 385 ? 17.007 -9.338 -38.204 1.00 42.35 378 ASN A C 1
ATOM 2810 O O . ASN A 1 385 ? 16.289 -8.362 -38.133 1.00 36.77 378 ASN A O 1
ATOM 2815 N N . ASP A 1 386 ? 17.059 -10.098 -39.285 1.00 49.75 379 ASP A N 1
ATOM 2816 C CA . ASP A 1 386 ? 16.138 -9.877 -40.396 1.00 42.95 379 ASP A CA 1
ATOM 2817 C C . ASP A 1 386 ? 15.000 -10.891 -40.380 1.00 34.20 379 ASP A C 1
ATOM 2818 O O . ASP A 1 386 ? 15.229 -12.077 -40.151 1.00 35.02 379 ASP A O 1
ATOM 2823 N N . TYR A 1 387 ? 13.780 -10.456 -40.668 1.00 31.34 380 TYR A N 1
ATOM 2824 C CA . TYR A 1 387 ? 12.740 -11.444 -40.945 1.00 34.18 380 TYR A CA 1
ATOM 2825 C C . TYR A 1 387 ? 11.644 -11.011 -41.895 1.00 27.82 380 TYR A C 1
ATOM 2826 O O . TYR A 1 387 ? 11.432 -9.826 -42.111 1.00 34.21 380 TYR A O 1
ATOM 2835 N N . ASP A 1 388 ? 10.993 -12.016 -42.477 1.00 28.86 381 ASP A N 1
ATOM 2836 C CA . ASP A 1 388 ? 9.746 -11.875 -43.220 1.00 33.34 381 ASP A CA 1
ATOM 2837 C C . ASP A 1 388 ? 8.598 -12.329 -42.339 1.00 37.65 381 ASP A C 1
ATOM 2838 O O . ASP A 1 388 ? 8.775 -13.132 -41.421 1.00 38.54 381 ASP A O 1
ATOM 2843 N N . GLU A 1 389 ? 7.402 -11.856 -42.653 1.00 42.73 382 GLU A N 1
ATOM 2844 C CA . GLU A 1 389 ? 6.255 -12.146 -41.819 1.00 39.27 382 GLU A CA 1
ATOM 2845 C C . GLU A 1 389 ? 4.994 -12.039 -42.644 1.00 38.03 382 GLU A C 1
ATOM 2846 O O . GLU A 1 389 ? 4.851 -11.122 -43.446 1.00 39.17 382 GLU A O 1
ATOM 2852 N N . ASN A 1 390 ? 4.099 -13.005 -42.466 1.00 40.51 383 ASN A N 1
ATOM 2853 C CA . ASN A 1 390 ? 2.765 -12.962 -43.063 1.00 40.60 383 ASN A CA 1
ATOM 2854 C C . ASN A 1 390 ? 1.713 -13.034 -41.967 1.00 38.76 383 ASN A C 1
ATOM 2855 O O . ASN A 1 390 ? 1.797 -13.879 -41.077 1.00 41.27 383 ASN A O 1
ATOM 2860 N N . ARG A 1 391 ? 0.733 -12.145 -42.037 1.00 39.38 384 ARG A N 1
ATOM 2861 C CA . ARG A 1 391 ? -0.448 -12.220 -41.184 1.00 38.51 384 ARG A CA 1
ATOM 2862 C C . ARG A 1 391 ? -1.694 -12.435 -42.022 1.00 40.97 384 ARG A C 1
ATOM 2863 O O . ARG A 1 391 ? -1.934 -11.707 -42.991 1.00 40.83 384 ARG A O 1
ATOM 2871 N N . LEU A 1 392 ? -2.499 -13.413 -41.632 1.00 41.97 385 LEU A N 1
ATOM 2872 C CA . LEU A 1 392 ? -3.858 -13.522 -42.157 1.00 42.34 385 LEU A CA 1
ATOM 2873 C C . LEU A 1 392 ? -4.856 -13.276 -41.024 1.00 41.88 385 LEU A C 1
ATOM 2874 O O . LEU A 1 392 ? -4.807 -13.933 -39.980 1.00 41.65 385 LEU A O 1
ATOM 2879 N N . ILE A 1 393 ? -5.737 -12.301 -41.214 1.00 37.45 386 ILE A N 1
ATOM 2880 C CA . ILE A 1 393 ? -6.781 -12.028 -40.238 1.00 37.57 386 ILE A CA 1
ATOM 2881 C C . ILE A 1 393 ? -8.164 -12.266 -40.881 1.00 40.54 386 ILE A C 1
ATOM 2882 O O . ILE A 1 393 ? -8.498 -11.653 -41.894 1.00 40.53 386 ILE A O 1
ATOM 2887 N N . VAL A 1 394 ? -8.941 -13.192 -40.321 1.00 42.35 387 VAL A N 1
ATOM 2888 C CA . VAL A 1 394 ? -10.296 -13.457 -40.815 1.00 42.71 387 VAL A CA 1
ATOM 2889 C C . VAL A 1 394 ? -11.298 -12.970 -39.791 1.00 40.94 387 VAL A C 1
ATOM 2890 O O . VAL A 1 394 ? -11.233 -13.342 -38.619 1.00 43.69 387 VAL A O 1
ATOM 2894 N N . SER A 1 395 ? -12.224 -12.125 -40.224 1.00 43.23 388 SER A N 1
ATOM 2895 C CA . SER A 1 395 ? -13.097 -11.449 -39.276 1.00 42.94 388 SER A CA 1
ATOM 2896 C C . SER A 1 395 ? -14.570 -11.370 -39.702 1.00 45.11 388 SER A C 1
ATOM 2897 O O . SER A 1 395 ? -14.903 -10.987 -40.829 1.00 45.66 388 SER A O 1
ATOM 2900 N N . TYR A 1 396 ? -15.456 -11.721 -38.783 1.00 41.06 389 TYR A N 1
ATOM 2901 C CA . TYR A 1 396 ? -16.885 -11.636 -39.061 1.00 39.45 389 TYR A CA 1
ATOM 2902 C C . TYR A 1 396 ? -17.608 -11.130 -37.835 1.00 40.17 389 TYR A C 1
ATOM 2903 O O . TYR A 1 396 ? -17.527 -11.750 -36.771 1.00 40.03 389 TYR A O 1
ATOM 2912 N N . THR A 1 397 ? -18.308 -10.005 -37.985 1.00 42.36 390 THR A N 1
ATOM 2913 C CA . THR A 1 397 ? -19.059 -9.404 -36.884 1.00 45.95 390 THR A CA 1
ATOM 2914 C C . THR A 1 397 ? -20.580 -9.544 -37.044 1.00 53.83 390 THR A C 1
ATOM 2915 O O . THR A 1 397 ? -21.151 -9.138 -38.055 1.00 58.57 390 THR A O 1
ATOM 2919 N N . LEU A 1 398 ? -21.236 -10.121 -36.044 1.00 54.03 391 LEU A N 1
ATOM 2920 C CA . LEU A 1 398 ? -22.686 -10.298 -36.096 1.00 48.36 391 LEU A CA 1
ATOM 2921 C C . LEU A 1 398 ? -23.393 -9.517 -34.994 1.00 46.65 391 LEU A C 1
ATOM 2922 O O . LEU A 1 398 ? -23.282 -9.845 -33.814 1.00 43.37 391 LEU A O 1
ATOM 2927 N N . PRO A 1 399 ? -24.124 -8.471 -35.384 1.00 54.69 392 PRO A N 1
ATOM 2928 C CA . PRO A 1 399 ? -24.947 -7.697 -34.454 1.00 57.04 392 PRO A CA 1
ATOM 2929 C C . PRO A 1 399 ? -25.908 -8.639 -33.773 1.00 59.75 392 PRO A C 1
ATOM 2930 O O . PRO A 1 399 ? -26.361 -9.597 -34.392 1.00 59.14 392 PRO A O 1
ATOM 2934 N N . LEU A 1 400 ? -26.208 -8.393 -32.509 1.00 58.98 393 LEU A N 1
ATOM 2935 C CA . LEU A 1 400 ? -27.197 -9.212 -31.845 1.00 54.62 393 LEU A CA 1
ATOM 2936 C C . LEU A 1 400 ? -28.547 -8.548 -32.082 1.00 58.83 393 LEU A C 1
ATOM 2937 O O . LEU A 1 400 ? -29.592 -9.133 -31.806 1.00 54.69 393 LEU A O 1
ATOM 2942 N N . TRP A 1 401 ? -28.509 -7.324 -32.611 1.00 57.66 394 TRP A N 1
ATOM 2943 C CA . TRP A 1 401 ? -29.732 -6.582 -32.916 1.00 64.63 394 TRP A CA 1
ATOM 2944 C C . TRP A 1 401 ? -29.415 -5.206 -33.491 1.00 71.53 394 TRP A C 1
ATOM 2945 O O . TRP A 1 401 ? -28.742 -5.084 -34.514 1.00 76.26 394 TRP A O 1
ATOM 2956 N N . ILE B 1 10 ? 48.572 -44.325 -30.888 1.00 113.58 3 ILE B N 1
ATOM 2957 C CA . ILE B 1 10 ? 47.650 -43.283 -30.448 1.00 111.81 3 ILE B CA 1
ATOM 2958 C C . ILE B 1 10 ? 48.061 -42.724 -29.089 1.00 114.67 3 ILE B C 1
ATOM 2959 O O . ILE B 1 10 ? 48.522 -41.584 -28.988 1.00 118.68 3 ILE B O 1
ATOM 2960 N N . LYS B 1 11 ? 47.885 -43.537 -28.050 1.00 112.90 4 LYS B N 1
ATOM 2961 C CA . LYS B 1 11 ? 48.321 -43.189 -26.700 1.00 112.23 4 LYS B CA 1
ATOM 2962 C C . LYS B 1 11 ? 49.676 -42.468 -26.723 1.00 113.99 4 LYS B C 1
ATOM 2963 O O . LYS B 1 11 ? 50.439 -42.607 -27.682 1.00 112.99 4 LYS B O 1
ATOM 2965 N N . ASP B 1 12 ? 49.993 -41.712 -25.674 1.00 116.53 5 ASP B N 1
ATOM 2966 C CA . ASP B 1 12 ? 49.185 -41.618 -24.463 1.00 116.29 5 ASP B CA 1
ATOM 2967 C C . ASP B 1 12 ? 47.882 -40.849 -24.666 1.00 114.69 5 ASP B C 1
ATOM 2968 O O . ASP B 1 12 ? 47.883 -39.693 -25.092 1.00 118.10 5 ASP B O 1
ATOM 2973 N N . SER B 1 13 ? 46.772 -41.511 -24.356 1.00 106.58 6 SER B N 1
ATOM 2974 C CA . SER B 1 13 ? 45.468 -40.877 -24.353 1.00 94.53 6 SER B CA 1
ATOM 2975 C C . SER B 1 13 ? 44.751 -41.282 -23.072 1.00 90.32 6 SER B C 1
ATOM 2976 O O . SER B 1 13 ? 45.272 -42.074 -22.283 1.00 90.70 6 SER B O 1
ATOM 2979 N N . LYS B 1 14 ? 43.567 -40.719 -22.864 1.00 68.46 7 LYS B N 1
ATOM 2980 C CA . LYS B 1 14 ? 42.633 -41.234 -21.875 1.00 68.80 7 LYS B CA 1
ATOM 2981 C C . LYS B 1 14 ? 41.367 -41.655 -22.611 1.00 64.98 7 LYS B C 1
ATOM 2982 O O . LYS B 1 14 ? 41.028 -41.090 -23.655 1.00 65.55 7 LYS B O 1
ATOM 2985 N N . ALA B 1 15 ? 40.674 -42.654 -22.080 1.00 64.71 8 ALA B N 1
ATOM 2986 C CA . ALA B 1 15 ? 39.441 -43.120 -22.695 1.00 60.13 8 ALA B CA 1
ATOM 2987 C C . ALA B 1 15 ? 38.553 -43.813 -21.664 1.00 60.34 8 ALA B C 1
ATOM 2988 O O . ALA B 1 15 ? 39.031 -44.596 -20.833 1.00 62.34 8 ALA B O 1
ATOM 2990 N N . SER B 1 16 ? 37.260 -43.510 -21.705 1.00 56.93 9 SER B N 1
ATOM 2991 C CA . SER B 1 16 ? 36.345 -44.115 -20.752 1.00 63.07 9 SER B CA 1
ATOM 2992 C C . SER B 1 16 ? 34.956 -44.467 -21.318 1.00 54.00 9 SER B C 1
ATOM 2993 O O . SER B 1 16 ? 34.498 -43.924 -22.325 1.00 52.87 9 SER B O 1
ATOM 2996 N N . ILE B 1 17 ? 34.301 -45.397 -20.645 1.00 54.42 10 ILE B N 1
ATOM 2997 C CA . ILE B 1 17 ? 32.951 -45.788 -20.975 1.00 52.59 10 ILE B CA 1
ATOM 2998 C C . ILE B 1 17 ? 32.111 -45.555 -19.743 1.00 52.03 10 ILE B C 1
ATOM 2999 O O . ILE B 1 17 ? 32.496 -45.927 -18.633 1.00 53.90 10 ILE B O 1
ATOM 3004 N N . GLU B 1 18 ? 30.967 -44.923 -19.938 1.00 49.69 11 GLU B N 1
ATOM 3005 C CA . GLU B 1 18 ? 30.013 -44.825 -18.862 1.00 55.47 11 GLU B CA 1
ATOM 3006 C C . GLU B 1 18 ? 28.678 -45.450 -19.241 1.00 55.13 11 GLU B C 1
ATOM 3007 O O . GLU B 1 18 ? 28.112 -45.148 -20.294 1.00 46.74 11 GLU B O 1
ATOM 3013 N N . LEU B 1 19 ? 28.203 -46.334 -18.368 1.00 49.29 12 LEU B N 1
ATOM 3014 C CA . LEU B 1 19 ? 26.866 -46.898 -18.447 1.00 48.81 12 LEU B CA 1
ATOM 3015 C C . LEU B 1 19 ? 25.961 -46.180 -17.461 1.00 49.28 12 LEU B C 1
ATOM 3016 O O . LEU B 1 19 ? 26.222 -46.177 -16.258 1.00 48.55 12 LEU B O 1
ATOM 3021 N N . ARG B 1 20 ? 24.909 -45.561 -17.980 1.00 50.84 13 ARG B N 1
ATOM 3022 C CA . ARG B 1 20 ? 23.936 -44.854 -17.155 1.00 54.43 13 ARG B CA 1
ATOM 3023 C C . ARG B 1 20 ? 22.549 -45.466 -17.289 1.00 59.67 13 ARG B C 1
ATOM 3024 O O . ARG B 1 20 ? 22.037 -45.610 -18.398 1.00 57.95 13 ARG B O 1
ATOM 3032 N N . ASN B 1 21 ? 21.942 -45.818 -16.160 1.00 64.87 14 ASN B N 1
ATOM 3033 C CA . ASN B 1 21 ? 20.517 -46.131 -16.136 1.00 66.69 14 ASN B CA 1
ATOM 3034 C C . ASN B 1 21 ? 19.751 -45.043 -15.394 1.00 63.08 14 ASN B C 1
ATOM 3035 O O . ASN B 1 21 ? 20.132 -44.624 -14.293 1.00 59.71 14 ASN B O 1
ATOM 3040 N N . PHE B 1 22 ? 18.679 -44.571 -16.015 1.00 60.39 15 PHE B N 1
ATOM 3041 C CA . PHE B 1 22 ? 17.918 -43.455 -15.469 1.00 62.22 15 PHE B CA 1
ATOM 3042 C C . PHE B 1 22 ? 16.434 -43.799 -15.372 1.00 61.37 15 PHE B C 1
ATOM 3043 O O . PHE B 1 22 ? 15.822 -44.257 -16.344 1.00 55.78 15 PHE B O 1
ATOM 3051 N N . TYR B 1 23 ? 15.871 -43.605 -14.183 1.00 65.52 16 TYR B N 1
ATOM 3052 C CA . TYR B 1 23 ? 14.435 -43.766 -13.985 1.00 64.79 16 TYR B CA 1
ATOM 3053 C C . TYR B 1 23 ? 13.829 -42.544 -13.321 1.00 55.70 16 TYR B C 1
ATOM 3054 O O . TYR B 1 23 ? 14.355 -42.030 -12.338 1.00 48.83 16 TYR B O 1
ATOM 3063 N N . PHE B 1 24 ? 12.699 -42.105 -13.854 1.00 58.22 17 PHE B N 1
ATOM 3064 C CA . PHE B 1 24 ? 12.112 -40.834 -13.469 1.00 60.48 17 PHE B CA 1
ATOM 3065 C C . PHE B 1 24 ? 10.595 -40.986 -13.456 1.00 64.03 17 PHE B C 1
ATOM 3066 O O . PHE B 1 24 ? 9.998 -41.444 -14.437 1.00 65.30 17 PHE B O 1
ATOM 3074 N N . ASN B 1 25 ? 9.976 -40.646 -12.330 1.00 60.02 18 ASN B N 1
ATOM 3075 C CA . ASN B 1 25 ? 8.523 -40.523 -12.286 1.00 59.41 18 ASN B CA 1
ATOM 3076 C C . ASN B 1 25 ? 8.093 -39.164 -11.744 1.00 57.56 18 ASN B C 1
ATOM 3077 O O . ASN B 1 25 ? 8.731 -38.607 -10.847 1.00 52.08 18 ASN B O 1
ATOM 3082 N N . ARG B 1 26 ? 7.032 -38.617 -12.326 1.00 61.59 19 ARG B N 1
ATOM 3083 C CA . ARG B 1 26 ? 6.543 -37.296 -11.953 1.00 62.69 19 ARG B CA 1
ATOM 3084 C C . ARG B 1 26 ? 5.050 -37.369 -11.701 1.00 63.20 19 ARG B C 1
ATOM 3085 O O . ARG B 1 26 ? 4.295 -37.912 -12.505 1.00 60.49 19 ARG B O 1
ATOM 3087 N N . ASP B 1 27 ? 4.633 -36.833 -10.565 1.00 67.11 20 ASP B N 1
ATOM 3088 C CA . ASP B 1 27 ? 3.228 -36.781 -10.219 1.00 70.29 20 ASP B CA 1
ATOM 3089 C C . ASP B 1 27 ? 2.805 -35.316 -10.205 1.00 70.18 20 ASP B C 1
ATOM 3090 O O . ASP B 1 27 ? 3.207 -34.560 -9.321 1.00 69.30 20 ASP B O 1
ATOM 3095 N N . PHE B 1 28 ? 2.036 -34.913 -11.216 1.00 73.79 21 PHE B N 1
ATOM 3096 C CA . PHE B 1 28 ? 1.453 -33.572 -11.270 1.00 79.06 21 PHE B CA 1
ATOM 3097 C C . PHE B 1 28 ? 0.137 -33.551 -10.501 1.00 90.02 21 PHE B C 1
ATOM 3098 O O . PHE B 1 28 ? -0.786 -34.295 -10.824 1.00 96.12 21 PHE B O 1
ATOM 3101 N N . ARG B 1 29 ? 0.051 -32.700 -9.484 1.00 93.61 22 ARG B N 1
ATOM 3102 C CA . ARG B 1 29 ? -1.106 -32.694 -8.589 1.00 93.99 22 ARG B CA 1
ATOM 3103 C C . ARG B 1 29 ? -1.944 -31.421 -8.723 1.00 93.68 22 ARG B C 1
ATOM 3104 O O . ARG B 1 29 ? -1.501 -30.427 -9.302 1.00 93.08 22 ARG B O 1
ATOM 3112 N N . SER B 1 34 ? -3.190 -36.967 -6.686 1.00 111.09 27 SER B N 1
ATOM 3113 C CA . SER B 1 34 ? -2.374 -37.411 -7.813 1.00 110.05 27 SER B CA 1
ATOM 3114 C C . SER B 1 34 ? -3.135 -37.351 -9.141 1.00 110.04 27 SER B C 1
ATOM 3115 O O . SER B 1 34 ? -3.688 -38.356 -9.594 1.00 116.30 27 SER B O 1
ATOM 3118 N N . GLN B 1 35 ? -3.153 -36.173 -9.762 1.00 101.29 28 GLN B N 1
ATOM 3119 C CA . GLN B 1 35 ? -3.883 -35.969 -11.014 1.00 95.54 28 GLN B CA 1
ATOM 3120 C C . GLN B 1 35 ? -3.289 -36.774 -12.173 1.00 94.02 28 GLN B C 1
ATOM 3121 O O . GLN B 1 35 ? -3.920 -37.709 -12.670 1.00 99.33 28 GLN B O 1
ATOM 3124 N N . SER B 1 36 ? -2.081 -36.415 -12.603 1.00 84.98 29 SER B N 1
ATOM 3125 C CA . SER B 1 36 ? -1.431 -37.130 -13.698 1.00 78.60 29 SER B CA 1
ATOM 3126 C C . SER B 1 36 ? -0.005 -37.560 -13.360 1.00 75.92 29 SER B C 1
ATOM 3127 O O . SER B 1 36 ? 0.826 -36.761 -12.928 1.00 74.42 29 SER B O 1
ATOM 3130 N N . LYS B 1 37 ? 0.261 -38.843 -13.561 1.00 73.68 30 LYS B N 1
ATOM 3131 C CA . LYS B 1 37 ? 1.568 -39.416 -13.315 1.00 64.41 30 LYS B CA 1
ATOM 3132 C C . LYS B 1 37 ? 2.284 -39.595 -14.650 1.00 66.79 30 LYS B C 1
ATOM 3133 O O . LYS B 1 37 ? 1.652 -39.629 -15.709 1.00 66.07 30 LYS B O 1
ATOM 3139 N N . ALA B 1 38 ? 3.607 -39.692 -14.596 1.00 65.45 31 ALA B N 1
ATOM 3140 C CA . ALA B 1 38 ? 4.406 -39.885 -15.797 1.00 66.65 31 ALA B CA 1
ATOM 3141 C C . ALA B 1 38 ? 5.708 -40.585 -15.433 1.00 64.99 31 ALA B C 1
ATOM 3142 O O . ALA B 1 38 ? 6.390 -40.179 -14.492 1.00 59.42 31 ALA B O 1
ATOM 3144 N N . GLU B 1 39 ? 6.050 -41.634 -16.175 1.00 67.72 32 GLU B N 1
ATOM 3145 C CA . GLU B 1 39 ? 7.310 -42.338 -15.958 1.00 67.86 32 GLU B CA 1
ATOM 3146 C C . GLU B 1 39 ? 8.250 -42.235 -17.158 1.00 64.74 32 GLU B C 1
ATOM 3147 O O . GLU B 1 39 ? 7.813 -42.045 -18.289 1.00 66.54 32 GLU B O 1
ATOM 3153 N N . GLU B 1 40 ? 9.545 -42.364 -16.896 1.00 55.46 33 GLU B N 1
ATOM 3154 C CA . GLU B 1 40 ? 10.527 -42.453 -17.964 1.00 56.96 33 GLU B CA 1
ATOM 3155 C C . GLU B 1 40 ? 11.611 -43.489 -17.661 1.00 49.98 33 GLU B C 1
ATOM 3156 O O . GLU B 1 40 ? 12.134 -43.552 -16.550 1.00 45.58 33 GLU B O 1
ATOM 3162 N N . TRP B 1 41 ? 11.945 -44.289 -18.664 1.00 48.91 34 TRP B N 1
ATOM 3163 C CA . TRP B 1 41 ? 13.058 -45.219 -18.569 1.00 56.36 34 TRP B CA 1
ATOM 3164 C C . TRP B 1 41 ? 14.084 -44.901 -19.653 1.00 45.82 34 TRP B C 1
ATOM 3165 O O . TRP B 1 41 ? 13.800 -45.005 -20.840 1.00 49.65 34 TRP B O 1
ATOM 3176 N N . ALA B 1 42 ? 15.289 -44.537 -19.244 1.00 44.33 35 ALA B N 1
ATOM 3177 C CA . ALA B 1 42 ? 16.339 -44.222 -20.200 1.00 49.31 35 ALA B CA 1
ATOM 3178 C C . ALA B 1 42 ? 17.627 -44.996 -19.899 1.00 51.91 35 ALA B C 1
ATOM 3179 O O . ALA B 1 42 ? 18.015 -45.147 -18.737 1.00 49.81 35 ALA B O 1
ATOM 3181 N N . GLN B 1 43 ? 18.282 -45.484 -20.949 1.00 48.97 36 GLN B N 1
ATOM 3182 C CA . GLN B 1 43 ? 19.607 -46.076 -20.809 1.00 50.63 36 GLN B CA 1
ATOM 3183 C C . GLN B 1 43 ? 20.615 -45.379 -21.711 1.00 46.13 36 GLN B C 1
ATOM 3184 O O . GLN B 1 43 ? 20.334 -45.114 -22.882 1.00 44.03 36 GLN B O 1
ATOM 3190 N N . GLY B 1 44 ? 21.797 -45.106 -21.166 1.00 47.42 37 GLY B N 1
ATOM 3191 C CA . GLY B 1 44 ? 22.814 -44.357 -21.881 1.00 45.34 37 GLY B CA 1
ATOM 3192 C C . GLY B 1 44 ? 24.158 -45.061 -21.948 1.00 50.82 37 GLY B C 1
ATOM 3193 O O . GLY B 1 44 ? 24.506 -45.877 -21.084 1.00 47.66 37 GLY B O 1
ATOM 3194 N N . PHE B 1 45 ? 24.911 -44.745 -22.997 1.00 50.21 38 PHE B N 1
ATOM 3195 C CA . PHE B 1 45 ? 26.256 -45.262 -23.162 1.00 53.07 38 PHE B CA 1
ATOM 3196 C C . PHE B 1 45 ? 27.134 -44.109 -23.573 1.00 54.63 38 PHE B C 1
ATOM 3197 O O . PHE B 1 45 ? 26.924 -43.527 -24.637 1.00 54.59 38 PHE B O 1
ATOM 3205 N N . LEU B 1 46 ? 28.108 -43.779 -22.725 1.00 50.53 39 LEU B N 1
ATOM 3206 C CA . LEU B 1 46 ? 28.956 -42.609 -22.936 1.00 48.31 39 LEU B CA 1
ATOM 3207 C C . LEU B 1 46 ? 30.420 -43.003 -23.190 1.00 53.32 39 LEU B C 1
ATOM 3208 O O . LEU B 1 46 ? 31.087 -43.618 -22.349 1.00 51.80 39 LEU B O 1
ATOM 3213 N N . LEU B 1 47 ? 30.889 -42.669 -24.384 1.00 50.93 40 LEU B N 1
ATOM 3214 C CA . LEU B 1 47 ? 32.260 -42.912 -24.787 1.00 49.29 40 LEU B CA 1
ATOM 3215 C C . LEU B 1 47 ? 33.001 -41.571 -24.746 1.00 46.88 40 LEU B C 1
ATOM 3216 O O . LEU B 1 47 ? 32.630 -40.652 -25.463 1.00 45.65 40 LEU B O 1
ATOM 3221 N N . ARG B 1 48 ? 34.014 -41.451 -23.889 1.00 51.74 41 ARG B N 1
ATOM 3222 C CA . ARG B 1 48 ? 34.801 -40.203 -23.781 1.00 54.50 41 ARG B CA 1
ATOM 3223 C C . ARG B 1 48 ? 36.270 -40.423 -24.118 1.00 60.06 41 ARG B C 1
ATOM 3224 O O . ARG B 1 48 ? 36.942 -41.248 -23.497 1.00 65.99 41 ARG B O 1
ATOM 3232 N N . TYR B 1 49 ? 36.780 -39.684 -25.092 1.00 61.34 42 TYR B N 1
ATOM 3233 C CA . TYR B 1 49 ? 38.174 -39.845 -25.478 1.00 60.25 42 TYR B CA 1
ATOM 3234 C C . TYR B 1 49 ? 38.956 -38.529 -25.510 1.00 62.98 42 TYR B C 1
ATOM 3235 O O . TYR B 1 49 ? 38.575 -37.594 -26.209 1.00 64.75 42 TYR B O 1
ATOM 3244 N N . GLU B 1 50 ? 40.056 -38.464 -24.761 1.00 66.55 43 GLU B N 1
ATOM 3245 C CA . GLU B 1 50 ? 40.960 -37.309 -24.835 1.00 65.62 43 GLU B CA 1
ATOM 3246 C C . GLU B 1 50 ? 42.341 -37.751 -25.294 1.00 66.71 43 GLU B C 1
ATOM 3247 O O . GLU B 1 50 ? 43.071 -38.417 -24.553 1.00 66.56 43 GLU B O 1
ATOM 3253 N N . SER B 1 51 ? 42.698 -37.396 -26.524 1.00 68.68 44 SER B N 1
ATOM 3254 C CA . SER B 1 51 ? 44.030 -37.719 -27.028 1.00 72.65 44 SER B CA 1
ATOM 3255 C C . SER B 1 51 ? 45.076 -37.015 -26.185 1.00 75.98 44 SER B C 1
ATOM 3256 O O . SER B 1 51 ? 44.752 -36.191 -25.324 1.00 68.37 44 SER B O 1
ATOM 3259 N N . GLY B 1 52 ? 46.336 -37.347 -26.440 1.00 69.57 45 GLY B N 1
ATOM 3260 C CA . GLY B 1 52 ? 47.437 -36.599 -25.873 1.00 72.18 45 GLY B CA 1
ATOM 3261 C C . GLY B 1 52 ? 47.834 -35.506 -26.844 1.00 69.96 45 GLY B C 1
ATOM 3262 O O . GLY B 1 52 ? 47.497 -35.562 -28.032 1.00 69.14 45 GLY B O 1
ATOM 3263 N N . TYR B 1 53 ? 48.556 -34.511 -26.349 1.00 69.86 46 TYR B N 1
ATOM 3264 C CA . TYR B 1 53 ? 49.082 -33.470 -27.221 1.00 66.33 46 TYR B CA 1
ATOM 3265 C C . TYR B 1 53 ? 50.326 -33.957 -27.937 1.00 63.90 46 TYR B C 1
ATOM 3266 O O . TYR B 1 53 ? 51.166 -34.615 -27.340 1.00 67.38 46 TYR B O 1
ATOM 3275 N N . THR B 1 54 ? 50.435 -33.644 -29.222 1.00 60.69 47 THR B N 1
ATOM 3276 C CA . THR B 1 54 ? 51.653 -33.921 -29.955 1.00 56.88 47 THR B CA 1
ATOM 3277 C C . THR B 1 54 ? 52.837 -33.205 -29.278 1.00 59.37 47 THR B C 1
ATOM 3278 O O . THR B 1 54 ? 52.658 -32.176 -28.626 1.00 61.80 47 THR B O 1
ATOM 3282 N N . GLU B 1 55 ? 54.036 -33.755 -29.445 1.00 59.73 48 GLU B N 1
ATOM 3283 C CA . GLU B 1 55 ? 55.232 -33.272 -28.757 1.00 60.74 48 GLU B CA 1
ATOM 3284 C C . GLU B 1 55 ? 55.633 -31.916 -29.290 1.00 62.19 48 GLU B C 1
ATOM 3285 O O . GLU B 1 55 ? 55.406 -31.605 -30.461 1.00 59.33 48 GLU B O 1
ATOM 3291 N N . GLY B 1 56 ? 56.239 -31.108 -28.431 1.00 59.12 49 GLY B N 1
ATOM 3292 C CA . GLY B 1 56 ? 56.689 -29.800 -28.843 1.00 57.90 49 GLY B CA 1
ATOM 3293 C C . GLY B 1 56 ? 56.121 -28.642 -28.052 1.00 61.27 49 GLY B C 1
ATOM 3294 O O . GLY B 1 56 ? 55.309 -28.772 -27.130 1.00 60.98 49 GLY B O 1
ATOM 3295 N N . THR B 1 57 ? 56.548 -27.468 -28.452 1.00 57.88 50 THR B N 1
ATOM 3296 C CA . THR B 1 57 ? 56.349 -26.300 -27.637 1.00 52.77 50 THR B CA 1
ATOM 3297 C C . THR B 1 57 ? 54.940 -25.779 -27.915 1.00 50.11 50 THR B C 1
ATOM 3298 O O . THR B 1 57 ? 54.322 -25.119 -27.080 1.00 48.49 50 THR B O 1
ATOM 3302 N N . ILE B 1 58 ? 54.433 -26.106 -29.096 1.00 50.69 51 ILE B N 1
ATOM 3303 C CA . ILE B 1 58 ? 53.017 -25.948 -29.373 1.00 48.75 51 ILE B CA 1
ATOM 3304 C C . ILE B 1 58 ? 52.402 -27.322 -29.641 1.00 52.42 51 ILE B C 1
ATOM 3305 O O . ILE B 1 58 ? 52.786 -28.008 -30.588 1.00 50.11 51 ILE B O 1
ATOM 3310 N N . GLY B 1 59 ? 51.456 -27.720 -28.794 1.00 48.20 52 GLY B N 1
ATOM 3311 C CA . GLY B 1 59 ? 50.871 -29.045 -28.879 1.00 49.28 52 GLY B CA 1
ATOM 3312 C C . GLY B 1 59 ? 49.530 -29.043 -29.585 1.00 58.89 52 GLY B C 1
ATOM 3313 O O . GLY B 1 59 ? 48.738 -28.100 -29.442 1.00 52.38 52 GLY B O 1
ATOM 3314 N N . PHE B 1 60 ? 49.281 -30.095 -30.362 1.00 53.52 53 PHE B N 1
ATOM 3315 C CA . PHE B 1 60 ? 47.980 -30.294 -30.979 1.00 53.52 53 PHE B CA 1
ATOM 3316 C C . PHE B 1 60 ? 47.403 -31.575 -30.431 1.00 57.01 53 PHE B C 1
ATOM 3317 O O . PHE B 1 60 ? 48.146 -32.512 -30.111 1.00 57.24 53 PHE B O 1
ATOM 3325 N N . GLY B 1 61 ? 46.077 -31.617 -30.334 1.00 51.01 54 GLY B N 1
ATOM 3326 C CA . GLY B 1 61 ? 45.394 -32.778 -29.811 1.00 52.15 54 GLY B CA 1
ATOM 3327 C C . GLY B 1 61 ? 43.967 -32.844 -30.301 1.00 53.59 54 GLY B C 1
ATOM 3328 O O . GLY B 1 61 ? 43.476 -31.907 -30.939 1.00 57.60 54 GLY B O 1
ATOM 3329 N N . VAL B 1 62 ? 43.295 -33.950 -30.000 1.00 55.03 55 VAL B N 1
ATOM 3330 C CA . VAL B 1 62 ? 41.890 -34.085 -30.367 1.00 55.60 55 VAL B CA 1
ATOM 3331 C C . VAL B 1 62 ? 41.071 -34.861 -29.333 1.00 53.53 55 VAL B C 1
ATOM 3332 O O . VAL B 1 62 ? 41.514 -35.886 -28.804 1.00 53.58 55 VAL B O 1
ATOM 3336 N N . ASP B 1 63 ? 39.877 -34.353 -29.041 1.00 50.53 56 ASP B N 1
ATOM 3337 C CA . ASP B 1 63 ? 38.931 -35.071 -28.194 1.00 49.07 56 ASP B CA 1
ATOM 3338 C C . ASP B 1 63 ? 37.683 -35.477 -28.959 1.00 48.17 56 ASP B C 1
ATOM 3339 O O . ASP B 1 63 ? 37.240 -34.788 -29.880 1.00 47.16 56 ASP B O 1
ATOM 3344 N N . ALA B 1 64 ? 37.114 -36.604 -28.562 1.00 52.60 57 ALA B N 1
ATOM 3345 C CA . ALA B 1 64 ? 35.861 -37.066 -29.134 1.00 51.90 57 ALA B CA 1
ATOM 3346 C C . ALA B 1 64 ? 34.948 -37.541 -28.021 1.00 57.64 57 ALA B C 1
ATOM 3347 O O . ALA B 1 64 ? 35.410 -38.062 -27.004 1.00 57.19 57 ALA B O 1
ATOM 3349 N N . ILE B 1 65 ? 33.647 -37.349 -28.213 1.00 57.60 58 ILE B N 1
ATOM 3350 C CA . ILE B 1 65 ? 32.666 -37.861 -27.271 1.00 54.37 58 ILE B CA 1
ATOM 3351 C C . ILE B 1 65 ? 31.576 -38.627 -28.017 1.00 52.50 58 ILE B C 1
ATOM 3352 O O . ILE B 1 65 ? 31.088 -38.188 -29.057 1.00 48.93 58 ILE B O 1
ATOM 3357 N N . GLY B 1 66 ? 31.221 -39.796 -27.495 1.00 54.16 59 GLY B N 1
ATOM 3358 C CA . GLY B 1 66 ? 30.229 -40.633 -28.130 1.00 51.20 59 GLY B CA 1
ATOM 3359 C C . GLY B 1 66 ? 29.127 -40.943 -27.147 1.00 52.71 59 GLY B C 1
ATOM 3360 O O . GLY B 1 66 ? 29.350 -41.615 -26.139 1.00 55.07 59 GLY B O 1
ATOM 3361 N N . LEU B 1 67 ? 27.929 -40.452 -27.442 1.00 50.66 60 LEU B N 1
ATOM 3362 C CA . LEU B 1 67 ? 26.805 -40.599 -26.532 1.00 51.02 60 LEU B CA 1
ATOM 3363 C C . LEU B 1 67 ? 25.666 -41.335 -27.209 1.00 55.44 60 LEU B C 1
ATOM 3364 O O . LEU B 1 67 ? 25.142 -40.886 -28.220 1.00 55.30 60 LEU B O 1
ATOM 3369 N N . LEU B 1 68 ? 25.307 -42.486 -26.654 1.00 59.45 61 LEU B N 1
ATOM 3370 C CA . LEU B 1 68 ? 24.178 -43.266 -27.146 1.00 59.98 61 LEU B CA 1
ATOM 3371 C C . LEU B 1 68 ? 23.092 -43.339 -26.083 1.00 61.19 61 LEU B C 1
ATOM 3372 O O . LEU B 1 68 ? 23.376 -43.522 -24.898 1.00 58.06 61 LEU B O 1
ATOM 3377 N N . GLY B 1 69 ? 21.840 -43.218 -26.506 1.00 65.21 62 GLY B N 1
ATOM 3378 C CA . GLY B 1 69 ? 20.740 -43.268 -25.567 1.00 58.47 62 GLY B CA 1
ATOM 3379 C C . GLY B 1 69 ? 19.451 -43.830 -26.122 1.00 58.32 62 GLY B C 1
ATOM 3380 O O . GLY B 1 69 ? 19.095 -43.612 -27.276 1.00 58.14 62 GLY B O 1
ATOM 3381 N N . VAL B 1 70 ? 18.743 -44.566 -25.281 1.00 58.22 63 VAL B N 1
ATOM 3382 C CA . VAL B 1 70 ? 17.391 -44.964 -25.602 1.00 59.10 63 VAL B CA 1
ATOM 3383 C C . VAL B 1 70 ? 16.479 -44.462 -24.489 1.00 59.12 63 VAL B C 1
ATOM 3384 O O . VAL B 1 70 ? 16.837 -44.486 -23.316 1.00 59.57 63 VAL B O 1
ATOM 3388 N N . LYS B 1 71 ? 15.305 -43.982 -24.871 1.00 58.66 64 LYS B N 1
ATOM 3389 C CA . LYS B 1 71 ? 14.396 -43.378 -23.914 1.00 58.56 64 LYS B CA 1
ATOM 3390 C C . LYS B 1 71 ? 13.011 -43.948 -24.105 1.00 60.04 64 LYS B C 1
ATOM 3391 O O . LYS B 1 71 ? 12.490 -43.947 -25.213 1.00 68.45 64 LYS B O 1
ATOM 3397 N N . LEU B 1 72 ? 12.418 -44.445 -23.026 1.00 64.03 65 LEU B N 1
ATOM 3398 C CA . LEU B 1 72 ? 11.004 -44.804 -23.030 1.00 63.04 65 LEU B CA 1
ATOM 3399 C C . LEU B 1 72 ? 10.229 -43.969 -22.009 1.00 66.35 65 LEU B C 1
ATOM 3400 O O . LEU B 1 72 ? 10.715 -43.716 -20.908 1.00 62.64 65 LEU B O 1
ATOM 3405 N N . ASP B 1 73 ? 9.034 -43.520 -22.378 1.00 68.81 66 ASP B N 1
ATOM 3406 C CA . ASP B 1 73 ? 8.128 -42.925 -21.394 1.00 75.96 66 ASP B CA 1
ATOM 3407 C C . ASP B 1 73 ? 6.641 -43.106 -21.713 1.00 80.29 66 ASP B C 1
ATOM 3408 O O . ASP B 1 73 ? 6.262 -43.453 -22.832 1.00 76.73 66 ASP B O 1
ATOM 3413 N N . SER B 1 74 ? 5.811 -42.881 -20.701 1.00 84.57 67 SER B N 1
ATOM 3414 C CA . SER B 1 74 ? 4.379 -43.112 -20.798 1.00 86.30 67 SER B CA 1
ATOM 3415 C C . SER B 1 74 ? 3.640 -41.821 -21.109 1.00 84.11 67 SER B C 1
ATOM 3416 O O . SER B 1 74 ? 4.070 -40.740 -20.701 1.00 79.74 67 SER B O 1
ATOM 3419 N N . GLN B 1 94 ? 11.147 -46.507 -27.291 1.00 93.74 87 GLN B N 1
ATOM 3420 C CA . GLN B 1 94 ? 10.682 -45.502 -28.237 1.00 90.48 87 GLN B CA 1
ATOM 3421 C C . GLN B 1 94 ? 11.843 -44.763 -28.910 1.00 86.82 87 GLN B C 1
ATOM 3422 O O . GLN B 1 94 ? 12.369 -45.199 -29.930 1.00 89.42 87 GLN B O 1
ATOM 3423 N N . ASP B 1 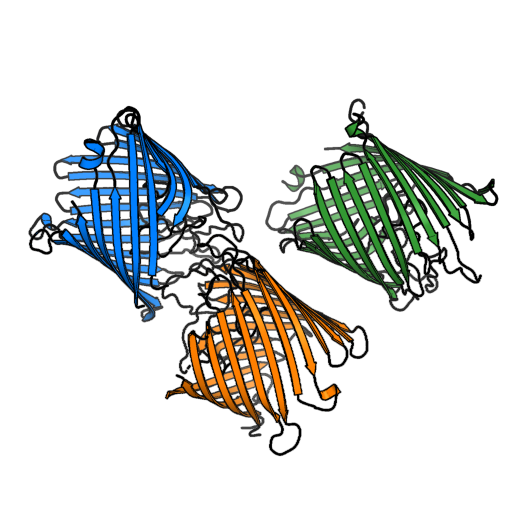95 ? 12.247 -43.646 -28.320 1.00 81.06 88 ASP B N 1
ATOM 3424 C CA . ASP B 1 95 ? 13.199 -42.751 -28.960 1.00 83.51 88 ASP B CA 1
ATOM 3425 C C . ASP B 1 95 ? 14.665 -43.164 -28.817 1.00 76.91 88 ASP B C 1
ATOM 3426 O O . ASP B 1 95 ? 15.155 -43.384 -27.712 1.00 70.60 88 ASP B O 1
ATOM 3431 N N . ASP B 1 96 ? 15.362 -43.249 -29.945 1.00 76.78 89 ASP B N 1
ATOM 3432 C CA . ASP B 1 96 ? 16.802 -43.461 -29.935 1.00 76.11 89 ASP B CA 1
ATOM 3433 C C . ASP B 1 96 ? 17.544 -42.222 -30.379 1.00 75.79 89 ASP B C 1
ATOM 3434 O O . ASP B 1 96 ? 17.343 -41.724 -31.483 1.00 81.50 89 ASP B O 1
ATOM 3439 N N . TYR B 1 97 ? 18.413 -41.724 -29.516 1.00 71.23 90 TYR B N 1
ATOM 3440 C CA . TYR B 1 97 ? 19.142 -40.522 -29.839 1.00 76.12 90 TYR B CA 1
ATOM 3441 C C . TYR B 1 97 ? 20.594 -40.622 -29.405 1.00 77.38 90 TYR B C 1
ATOM 3442 O O . TYR B 1 97 ? 20.978 -41.542 -28.691 1.00 74.54 90 TYR B O 1
ATOM 3451 N N . GLY B 1 98 ? 21.399 -39.665 -29.848 1.00 84.14 91 GLY B N 1
ATOM 3452 C CA . GLY B 1 98 ? 22.812 -39.650 -29.520 1.00 84.14 91 GLY B CA 1
ATOM 3453 C C . GLY B 1 98 ? 23.564 -38.470 -30.113 1.00 73.20 91 GLY B C 1
ATOM 3454 O O . GLY B 1 98 ? 22.996 -37.396 -30.315 1.00 73.93 91 GLY B O 1
ATOM 3455 N N . GLU B 1 99 ? 24.846 -38.682 -30.397 1.00 64.48 92 GLU B N 1
ATOM 3456 C CA . GLU B 1 99 ? 25.712 -37.627 -30.881 1.00 58.01 92 GLU B CA 1
ATOM 3457 C C . GLU B 1 99 ? 27.187 -38.037 -30.791 1.00 60.85 92 GLU B C 1
ATOM 3458 O O . GLU B 1 99 ? 27.610 -38.671 -29.823 1.00 59.80 92 GLU B O 1
ATOM 3464 N N . ALA B 1 100 ? 27.964 -37.675 -31.808 1.00 58.36 93 ALA B N 1
ATOM 3465 C CA . ALA B 1 100 ? 29.418 -37.770 -31.737 1.00 57.09 93 ALA B CA 1
ATOM 3466 C C . ALA B 1 100 ? 29.986 -36.374 -31.827 1.00 53.60 93 ALA B C 1
ATOM 3467 O O . ALA B 1 100 ? 29.629 -35.618 -32.725 1.00 56.50 93 ALA B O 1
ATOM 3469 N N . GLY B 1 101 ? 30.857 -36.029 -30.888 1.00 51.35 94 GLY B N 1
ATOM 3470 C CA . GLY B 1 101 ? 31.499 -34.726 -30.889 1.00 51.47 94 GLY B CA 1
ATOM 3471 C C . GLY B 1 101 ? 33.004 -34.817 -31.042 1.00 53.93 94 GLY B C 1
ATOM 3472 O O . GLY B 1 101 ? 33.641 -35.683 -30.447 1.00 53.85 94 GLY B O 1
ATOM 3473 N N . ILE B 1 102 ? 33.569 -33.929 -31.856 1.00 57.29 95 ILE B N 1
ATOM 3474 C CA . ILE B 1 102 ? 35.016 -33.837 -32.006 1.00 56.52 95 ILE B CA 1
ATOM 3475 C C . ILE B 1 102 ? 35.486 -32.468 -31.548 1.00 48.91 95 ILE B C 1
ATOM 3476 O O . ILE B 1 102 ? 34.787 -31.478 -31.737 1.00 42.17 95 ILE B O 1
ATOM 3481 N N . THR B 1 103 ? 36.674 -32.418 -30.951 1.00 49.11 96 THR B N 1
ATOM 3482 C CA . THR B 1 103 ? 37.257 -31.159 -30.504 1.00 50.96 96 THR B CA 1
ATOM 3483 C C . THR B 1 103 ? 38.747 -31.084 -30.825 1.00 48.17 96 THR B C 1
ATOM 3484 O O . THR B 1 103 ? 39.534 -31.963 -30.445 1.00 46.33 96 THR B O 1
ATOM 3488 N N . ALA B 1 104 ? 39.128 -30.040 -31.550 1.00 44.43 97 ALA B N 1
ATOM 3489 C CA . ALA B 1 104 ? 40.539 -29.796 -31.801 1.00 48.19 97 ALA B CA 1
ATOM 3490 C C . ALA B 1 104 ? 41.103 -29.035 -30.603 1.00 44.08 97 ALA B C 1
ATOM 3491 O O . ALA B 1 104 ? 40.453 -28.135 -30.055 1.00 41.88 97 ALA B O 1
ATOM 3493 N N . LYS B 1 105 ? 42.295 -29.449 -30.188 1.00 43.08 98 LYS B N 1
ATOM 3494 C CA . LYS B 1 105 ? 42.988 -28.909 -29.037 1.00 41.26 98 LYS B CA 1
ATOM 3495 C C . LYS B 1 105 ? 44.362 -28.389 -29.472 1.00 46.76 98 LYS B C 1
ATOM 3496 O O . LYS B 1 105 ? 45.138 -29.107 -30.108 1.00 43.28 98 LYS B O 1
ATOM 3502 N N . LEU B 1 106 ? 44.668 -27.161 -29.088 1.00 42.15 99 LEU B N 1
ATOM 3503 C CA . LEU B 1 106 ? 45.957 -26.550 -29.356 1.00 40.73 99 LEU B CA 1
ATOM 3504 C C . LEU B 1 106 ? 46.469 -25.929 -28.048 1.00 42.58 99 LEU B C 1
ATOM 3505 O O . LEU B 1 106 ? 45.787 -25.110 -27.406 1.00 41.83 99 LEU B O 1
ATOM 3510 N N . ARG B 1 107 ? 47.664 -26.345 -27.650 1.00 42.29 100 ARG B N 1
ATOM 3511 C CA . ARG B 1 107 ? 48.218 -26.004 -26.355 1.00 42.57 100 ARG B CA 1
ATOM 3512 C C . ARG B 1 107 ? 49.567 -25.295 -26.485 1.00 49.14 100 ARG B C 1
ATOM 3513 O O . ARG B 1 107 ? 50.441 -25.709 -27.258 1.00 44.49 100 ARG B O 1
ATOM 3521 N N . ALA B 1 108 ? 49.729 -24.222 -25.717 1.00 50.11 101 ALA B N 1
ATOM 3522 C CA . ALA B 1 108 ? 50.998 -23.495 -25.653 1.00 47.89 101 ALA B CA 1
ATOM 3523 C C . ALA B 1 108 ? 51.187 -22.886 -24.269 1.00 43.83 101 ALA B C 1
ATOM 3524 O O . ALA B 1 108 ? 50.267 -22.264 -23.720 1.00 44.07 101 ALA B O 1
ATOM 3526 N N . SER B 1 109 ? 52.387 -23.036 -23.723 1.00 43.77 102 SER B N 1
ATOM 3527 C CA . SER B 1 109 ? 52.682 -22.525 -22.393 1.00 43.72 102 SER B CA 1
ATOM 3528 C C . SER B 1 109 ? 51.555 -23.017 -21.460 1.00 43.24 102 SER B C 1
ATOM 3529 O O . SER B 1 109 ? 51.353 -24.224 -21.342 1.00 48.11 102 SER B O 1
ATOM 3532 N N . LYS B 1 110 ? 50.811 -22.115 -20.828 1.00 41.33 103 LYS B N 1
ATOM 3533 C CA . LYS B 1 110 ? 49.740 -22.523 -19.913 1.00 40.94 103 LYS B CA 1
ATOM 3534 C C . LYS B 1 110 ? 48.356 -22.172 -20.469 1.00 41.00 103 LYS B C 1
ATOM 3535 O O . LYS B 1 110 ? 47.454 -21.771 -19.729 1.00 39.22 103 LYS B O 1
ATOM 3541 N N . SER B 1 111 ? 48.199 -22.314 -21.780 1.00 38.54 104 SER B N 1
ATOM 3542 C CA . SER B 1 111 ? 47.012 -21.839 -22.467 1.00 36.59 104 SER B CA 1
ATOM 3543 C C . SER B 1 111 ? 46.513 -22.891 -23.438 1.00 40.14 104 SER B C 1
ATOM 3544 O O . SER B 1 111 ? 47.303 -23.614 -24.043 1.00 42.66 104 SER B O 1
ATOM 3547 N N . THR B 1 112 ? 45.197 -22.969 -23.585 1.00 37.78 105 THR B N 1
ATOM 3548 C CA . THR B 1 112 ? 44.592 -23.984 -24.429 1.00 42.15 105 THR B CA 1
ATOM 3549 C C . THR B 1 112 ? 43.444 -23.407 -25.223 1.00 42.18 105 THR B C 1
ATOM 3550 O O . THR B 1 112 ? 42.629 -22.634 -24.716 1.00 45.03 105 THR B O 1
ATOM 3554 N N . LEU B 1 113 ? 43.421 -23.762 -26.495 1.00 41.22 106 LEU B N 1
ATOM 3555 C CA . LEU B 1 113 ? 42.350 -23.378 -27.374 1.00 33.72 106 LEU B CA 1
ATOM 3556 C C . LEU B 1 113 ? 41.676 -24.675 -27.763 1.00 39.91 106 LEU B C 1
ATOM 3557 O O . LEU B 1 113 ? 42.354 -25.656 -28.083 1.00 41.70 106 LEU B O 1
ATOM 3562 N N . LYS B 1 114 ? 40.351 -24.681 -27.693 1.00 33.89 107 LYS B N 1
ATOM 3563 C CA . LYS B 1 114 ? 39.539 -25.817 -28.116 1.00 43.05 107 LYS B CA 1
ATOM 3564 C C . LYS B 1 114 ? 38.528 -25.323 -29.144 1.00 42.06 107 LYS B C 1
ATOM 3565 O O . LYS B 1 114 ? 37.892 -24.275 -28.955 1.00 34.83 107 LYS B O 1
ATOM 3571 N N . ILE B 1 115 ? 38.397 -26.076 -30.229 1.00 35.46 108 ILE B N 1
ATOM 3572 C CA . ILE B 1 115 ? 37.447 -25.760 -31.287 1.00 35.15 108 ILE B CA 1
ATOM 3573 C C . ILE B 1 115 ? 36.649 -27.018 -31.634 1.00 36.96 108 ILE B C 1
ATOM 3574 O O . ILE B 1 115 ? 37.223 -28.057 -31.984 1.00 38.66 108 ILE B O 1
ATOM 3579 N N . GLY B 1 116 ? 35.329 -26.916 -31.546 1.00 33.56 109 GLY B N 1
ATOM 3580 C CA . GLY B 1 116 ? 34.447 -28.023 -31.847 1.00 34.56 109 GLY B CA 1
ATOM 3581 C C . GLY B 1 116 ? 33.430 -28.163 -30.733 1.00 41.01 109 GLY B C 1
ATOM 3582 O O . GLY B 1 116 ? 32.809 -27.172 -30.306 1.00 32.92 109 GLY B O 1
ATOM 3583 N N . THR B 1 117 ? 33.292 -29.388 -30.235 1.00 38.27 110 THR B N 1
ATOM 3584 C CA . THR B 1 117 ? 32.327 -29.683 -29.192 1.00 39.91 110 THR B CA 1
ATOM 3585 C C . THR B 1 117 ? 32.876 -29.241 -27.842 1.00 38.33 110 THR B C 1
ATOM 3586 O O . THR B 1 117 ? 33.985 -29.593 -27.473 1.00 41.01 110 THR B O 1
ATOM 3590 N N . LEU B 1 118 ? 32.093 -28.450 -27.122 1.00 34.77 111 LEU B N 1
ATOM 3591 C CA . LEU B 1 118 ? 32.522 -27.900 -25.852 1.00 34.43 111 LEU B CA 1
ATOM 3592 C C . LEU B 1 118 ? 31.472 -28.151 -24.785 1.00 43.49 111 LEU B C 1
ATOM 3593 O O . LEU B 1 118 ? 30.266 -28.094 -25.047 1.00 41.35 111 LEU B O 1
ATOM 3598 N N . THR B 1 119 ? 31.933 -28.406 -23.571 1.00 42.80 112 THR B N 1
ATOM 3599 C CA . THR B 1 119 ? 31.050 -28.381 -22.418 1.00 42.76 112 THR B CA 1
ATOM 3600 C C . THR B 1 119 ? 31.651 -27.442 -21.384 1.00 40.52 112 THR B C 1
ATOM 3601 O O . THR B 1 119 ? 32.348 -27.872 -20.473 1.00 45.16 112 THR B O 1
ATOM 3605 N N . PRO B 1 120 ? 31.394 -26.148 -21.529 1.00 38.19 113 PRO B N 1
ATOM 3606 C CA . PRO B 1 120 ? 31.995 -25.175 -20.610 1.00 40.53 113 PRO B CA 1
ATOM 3607 C C . PRO B 1 120 ? 31.430 -25.262 -19.185 1.00 38.06 113 PRO B C 1
ATOM 3608 O O . PRO B 1 120 ? 30.367 -25.805 -18.994 1.00 45.48 113 PRO B O 1
ATOM 3612 N N . LYS B 1 121 ? 32.168 -24.780 -18.195 1.00 40.26 114 LYS B N 1
ATOM 3613 C CA . LYS B 1 121 ? 31.687 -24.768 -16.820 1.00 42.66 114 LYS B CA 1
ATOM 3614 C C . LYS B 1 121 ? 32.034 -23.432 -16.163 1.00 40.16 114 LYS B C 1
ATOM 3615 O O . LYS B 1 121 ? 33.090 -23.274 -15.567 1.00 40.12 114 LYS B O 1
ATOM 3621 N N . LEU B 1 122 ? 31.117 -22.485 -16.280 1.00 38.37 115 LEU B N 1
ATOM 3622 C CA . LEU B 1 122 ? 31.332 -21.116 -15.860 1.00 33.23 115 LEU B CA 1
ATOM 3623 C C . LEU B 1 122 ? 30.086 -20.568 -15.208 1.00 39.21 115 LEU B C 1
ATOM 3624 O O . LEU B 1 122 ? 28.982 -21.041 -15.477 1.00 39.65 115 LEU B O 1
ATOM 3629 N N . PRO B 1 123 ? 30.256 -19.543 -14.366 1.00 40.96 116 PRO B N 1
ATOM 3630 C CA . PRO B 1 123 ? 29.090 -18.874 -13.783 1.00 36.82 116 PRO B CA 1
ATOM 3631 C C . PRO B 1 123 ? 28.059 -18.425 -14.816 1.00 31.58 116 PRO B C 1
ATOM 3632 O O . PRO B 1 123 ? 26.887 -18.373 -14.488 1.00 30.90 116 PRO B O 1
ATOM 3636 N N . VAL B 1 124 ? 28.477 -18.115 -16.037 1.00 29.58 117 VAL B N 1
ATOM 3637 C CA . VAL B 1 124 ? 27.520 -17.688 -17.048 1.00 29.34 117 VAL B CA 1
ATOM 3638 C C . VAL B 1 124 ? 27.086 -18.820 -17.983 1.00 23.90 117 VAL B C 1
ATOM 3639 O O . VAL B 1 124 ? 26.317 -18.599 -18.910 1.00 23.48 117 VAL B O 1
ATOM 3643 N N . ILE B 1 125 ? 27.601 -20.020 -17.774 1.00 29.42 118 ILE B N 1
ATOM 3644 C CA . ILE B 1 125 ? 27.143 -21.164 -18.566 1.00 30.84 118 ILE B CA 1
ATOM 3645 C C . ILE B 1 125 ? 27.485 -22.450 -17.840 1.00 28.66 118 ILE B C 1
ATOM 3646 O O . ILE B 1 125 ? 28.636 -22.863 -17.823 1.00 32.38 118 ILE B O 1
ATOM 3651 N N . MET B 1 126 ? 26.473 -23.026 -17.188 1.00 29.65 1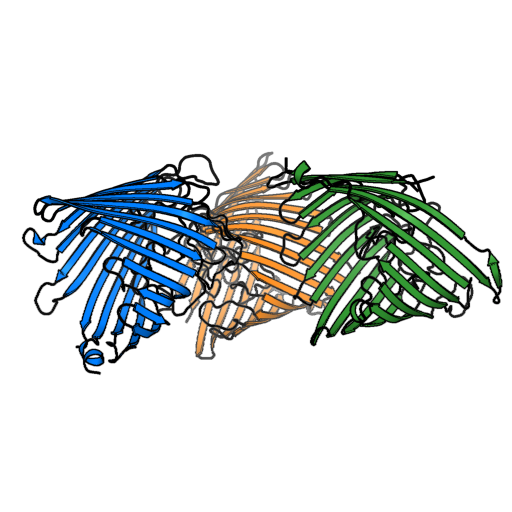19 MET B N 1
ATOM 3652 C CA . MET B 1 126 ? 26.571 -24.335 -16.540 1.00 34.77 119 MET B CA 1
ATOM 3653 C C . MET B 1 126 ? 25.725 -25.345 -17.314 1.00 35.62 119 MET B C 1
ATOM 3654 O O . MET B 1 126 ? 24.513 -25.396 -17.136 1.00 38.64 119 MET B O 1
ATOM 3659 N N . PRO B 1 127 ? 26.351 -26.135 -18.197 1.00 47.60 120 PRO B N 1
ATOM 3660 C CA . PRO B 1 127 ? 25.558 -27.078 -18.995 1.00 48.17 120 PRO B CA 1
ATOM 3661 C C . PRO B 1 127 ? 24.827 -28.102 -18.108 1.00 46.10 120 PRO B C 1
ATOM 3662 O O . PRO B 1 127 ? 25.311 -28.475 -17.043 1.00 42.97 120 PRO B O 1
ATOM 3666 N N . ASN B 1 128 ? 23.646 -28.528 -18.540 1.00 46.90 121 ASN B N 1
ATOM 3667 C CA . ASN B 1 128 ? 22.852 -29.446 -17.737 1.00 46.48 121 ASN B CA 1
ATOM 3668 C C . ASN B 1 128 ? 23.405 -30.844 -17.872 1.00 52.94 121 ASN B C 1
ATOM 3669 O O . ASN B 1 128 ? 23.932 -31.218 -18.925 1.00 53.75 121 ASN B O 1
ATOM 3674 N N . ASP B 1 129 ? 23.337 -31.605 -16.795 1.00 41.90 122 ASP B N 1
ATOM 3675 C CA . ASP B 1 129 ? 23.687 -33.007 -16.895 1.00 69.82 122 ASP B CA 1
ATOM 3676 C C . ASP B 1 129 ? 22.943 -33.780 -15.827 1.00 67.29 122 ASP B C 1
ATOM 3677 O O . ASP B 1 129 ? 23.369 -34.841 -15.389 1.00 69.51 122 ASP B O 1
ATOM 3682 N N . SER B 1 130 ? 21.832 -33.208 -15.391 1.00 65.05 123 SER B N 1
ATOM 3683 C CA . SER B 1 130 ? 20.819 -33.986 -14.737 1.00 63.74 123 SER B CA 1
ATOM 3684 C C . SER B 1 130 ? 20.284 -34.815 -15.901 1.00 69.30 123 SER B C 1
ATOM 3685 O O . SER B 1 130 ? 20.594 -34.529 -17.072 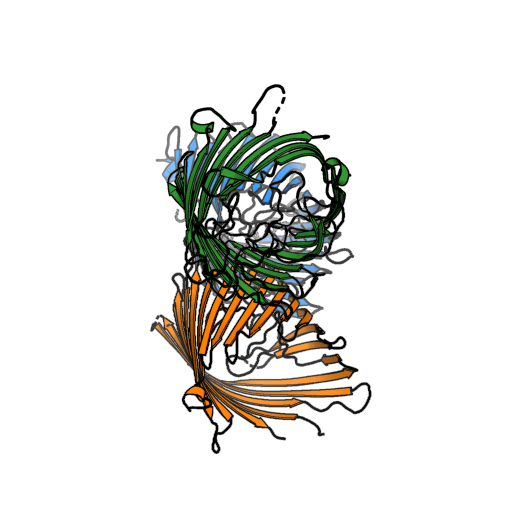1.00 72.86 123 SER B O 1
ATOM 3688 N N . ARG B 1 131 ? 19.518 -35.850 -15.599 1.00 66.78 124 ARG B N 1
ATOM 3689 C CA . ARG B 1 131 ? 19.069 -36.762 -16.639 1.00 79.86 124 ARG B CA 1
ATOM 3690 C C . ARG B 1 131 ? 20.239 -37.364 -17.439 1.00 85.08 124 ARG B C 1
ATOM 3691 O O . ARG B 1 131 ? 21.398 -37.252 -17.039 1.00 86.14 124 ARG B O 1
ATOM 3699 N N . LEU B 1 132 ? 19.923 -37.978 -18.578 1.00 84.45 125 LEU B N 1
ATOM 3700 C CA . LEU B 1 132 ? 20.784 -39.003 -19.180 1.00 78.04 125 LEU B CA 1
ATOM 3701 C C . LEU B 1 132 ? 22.072 -38.520 -19.836 1.00 70.73 125 LEU B C 1
ATOM 3702 O O . LEU B 1 132 ? 23.176 -38.803 -19.359 1.00 71.60 125 LEU B O 1
ATOM 3707 N N . LEU B 1 133 ? 21.914 -37.827 -20.955 1.00 64.11 126 LEU B N 1
ATOM 3708 C CA . LEU B 1 133 ? 23.042 -37.373 -21.752 1.00 60.58 126 LEU B CA 1
ATOM 3709 C C . LEU B 1 133 ? 23.270 -35.871 -21.570 1.00 58.48 126 LEU B C 1
ATOM 3710 O O . LEU B 1 133 ? 22.313 -35.088 -21.520 1.00 58.22 126 LEU B O 1
ATOM 3715 N N . PRO B 1 134 ? 24.542 -35.461 -21.480 1.00 53.88 127 PRO B N 1
ATOM 3716 C CA . PRO B 1 134 ? 24.863 -34.061 -21.172 1.00 43.29 127 PRO B CA 1
ATOM 3717 C C . PRO B 1 134 ? 24.500 -33.094 -22.287 1.00 45.17 127 PRO B C 1
ATOM 3718 O O . PRO B 1 134 ? 24.448 -33.474 -23.454 1.00 46.11 127 PRO B O 1
ATOM 3722 N N . GLN B 1 135 ? 24.214 -31.854 -21.909 1.00 39.85 128 GLN B N 1
ATOM 3723 C CA . GLN B 1 135 ? 24.085 -30.780 -22.872 1.00 40.15 128 GLN B CA 1
ATOM 3724 C C . GLN B 1 135 ? 25.489 -30.363 -23.356 1.00 41.28 128 GLN B C 1
ATOM 3725 O O . GLN B 1 135 ? 26.397 -30.177 -22.545 1.00 37.28 128 GLN B O 1
ATOM 3731 N N . THR B 1 136 ? 25.665 -30.237 -24.669 1.00 43.16 129 THR B N 1
ATOM 3732 C CA . THR B 1 136 ? 26.952 -29.827 -25.227 1.00 45.31 129 THR B CA 1
ATOM 3733 C C . THR B 1 136 ? 26.764 -28.663 -26.180 1.00 46.23 129 THR B C 1
ATOM 3734 O O . THR B 1 136 ? 25.637 -28.376 -26.599 1.00 39.37 129 THR B O 1
ATOM 3738 N N . PHE B 1 137 ? 27.870 -27.996 -26.511 1.00 38.75 130 PHE B N 1
ATOM 3739 C CA . PHE B 1 137 ? 27.841 -26.852 -27.410 1.00 36.76 130 PHE B CA 1
ATOM 3740 C C . PHE B 1 137 ? 28.851 -26.983 -28.553 1.00 41.91 130 PHE B C 1
ATOM 3741 O O . PHE B 1 137 ? 29.830 -27.745 -28.454 1.00 40.72 130 PHE B O 1
ATOM 3749 N N . GLN B 1 138 ? 28.601 -26.269 -29.651 1.00 39.87 131 GLN B N 1
ATOM 3750 C CA . GLN B 1 138 ? 29.606 -26.157 -30.706 1.00 46.23 131 GLN B CA 1
ATOM 3751 C C . GLN B 1 138 ? 30.150 -24.740 -30.700 1.00 44.06 131 GLN B C 1
ATOM 3752 O O . GLN B 1 138 ? 29.378 -23.780 -30.609 1.00 49.03 131 GLN B O 1
ATOM 3758 N N . GLY B 1 139 ? 31.470 -24.602 -30.797 1.00 40.91 132 GLY B N 1
ATOM 3759 C CA . GLY B 1 139 ? 32.095 -23.283 -30.815 1.00 35.01 132 GLY B CA 1
ATOM 3760 C C . GLY B 1 139 ? 33.595 -23.331 -30.579 1.00 34.12 132 GLY B C 1
ATOM 3761 O O . GLY B 1 139 ? 34.256 -24.292 -30.968 1.00 37.70 132 GLY B O 1
ATOM 3762 N N . GLY B 1 140 ? 34.127 -22.301 -29.934 1.00 32.42 133 GLY B N 1
ATOM 3763 C CA . GLY B 1 140 ? 35.545 -22.227 -29.627 1.00 32.81 133 GLY B CA 1
ATOM 3764 C C . GLY B 1 140 ? 35.782 -21.546 -28.289 1.00 38.81 133 GLY B C 1
ATOM 3765 O O . GLY B 1 140 ? 35.068 -20.620 -27.920 1.00 32.61 133 GLY B O 1
ATOM 3766 N N . ALA B 1 141 ? 36.778 -22.009 -27.546 1.00 38.53 134 ALA B N 1
ATOM 3767 C CA . ALA B 1 141 ? 37.055 -21.431 -26.237 1.00 37.69 134 ALA B CA 1
ATOM 3768 C C . ALA B 1 141 ? 38.530 -21.456 -25.910 1.00 39.22 134 ALA B C 1
ATOM 3769 O O . ALA B 1 141 ? 39.267 -22.351 -26.337 1.00 41.05 134 ALA B O 1
ATOM 3771 N N . LEU B 1 142 ? 38.932 -20.485 -25.102 1.00 33.31 135 LEU B N 1
ATOM 3772 C CA . LEU B 1 142 ? 40.314 -20.322 -24.713 1.00 34.20 135 LEU B CA 1
ATOM 3773 C C . LEU B 1 142 ? 40.404 -20.373 -23.204 1.00 34.89 135 LEU B C 1
ATOM 3774 O O . LEU B 1 142 ? 39.682 -19.659 -22.516 1.00 31.73 135 LEU B O 1
ATOM 3779 N N . ASN B 1 143 ? 41.285 -21.224 -22.694 1.00 36.39 136 ASN B N 1
ATOM 3780 C CA . ASN B 1 143 ? 41.621 -21.200 -21.277 1.00 44.00 136 ASN B CA 1
ATOM 3781 C C . ASN B 1 143 ? 43.073 -20.766 -21.077 1.00 46.05 136 ASN B C 1
ATOM 3782 O O . ASN B 1 143 ? 43.978 -21.213 -21.788 1.00 50.60 136 ASN B O 1
ATOM 3787 N N . SER B 1 144 ? 43.295 -19.892 -20.107 1.00 39.23 137 SER B N 1
ATOM 3788 C CA . SER B 1 144 ? 44.616 -19.328 -19.921 1.00 42.98 137 SER B CA 1
ATOM 3789 C C . SER B 1 144 ? 44.918 -19.212 -18.438 1.00 41.14 137 SER B C 1
ATOM 3790 O O . SER B 1 144 ? 44.139 -18.643 -17.682 1.00 38.82 137 SER B O 1
ATOM 3793 N N . MET B 1 145 ? 46.060 -19.762 -18.041 1.00 38.31 138 MET B N 1
ATOM 3794 C CA . MET B 1 145 ? 46.507 -19.717 -16.667 1.00 41.28 138 MET B CA 1
ATOM 3795 C C . MET B 1 145 ? 47.945 -19.199 -16.615 1.00 40.87 138 MET B C 1
ATOM 3796 O O . MET B 1 145 ? 48.727 -19.637 -15.772 1.00 48.94 138 MET B O 1
ATOM 3801 N N . GLU B 1 146 ? 48.313 -18.296 -17.526 1.00 41.05 139 GLU B N 1
ATOM 3802 C CA . GLU B 1 146 ? 49.711 -17.846 -17.604 1.00 49.15 139 GLU B CA 1
ATOM 3803 C C . GLU B 1 146 ? 50.144 -17.192 -16.294 1.00 41.83 139 GLU B C 1
ATOM 3804 O O . GLU B 1 146 ? 51.288 -17.314 -15.891 1.00 43.87 139 GLU B O 1
ATOM 3810 N N . ILE B 1 147 ? 49.220 -16.522 -15.616 1.00 42.18 140 ILE B N 1
ATOM 3811 C CA . ILE B 1 147 ? 49.568 -15.824 -14.387 1.00 47.02 140 ILE B CA 1
ATOM 3812 C C . ILE B 1 147 ? 49.138 -16.618 -13.180 1.00 47.93 140 ILE B C 1
ATOM 3813 O O . ILE B 1 147 ? 47.975 -16.990 -13.059 1.00 50.00 140 ILE B O 1
ATOM 3818 N N . ASP B 1 148 ? 50.085 -16.889 -12.290 1.00 55.43 141 ASP B N 1
ATOM 3819 C CA . ASP B 1 148 ? 49.821 -17.753 -11.143 1.00 63.03 141 ASP B CA 1
ATOM 3820 C C . ASP B 1 148 ? 48.564 -17.325 -10.395 1.00 57.78 141 ASP B C 1
ATOM 3821 O O . ASP B 1 148 ? 48.422 -16.168 -10.001 1.00 54.37 141 ASP B O 1
ATOM 3826 N N . GLY B 1 149 ? 47.637 -18.262 -10.232 1.00 59.20 142 GLY B N 1
ATOM 3827 C CA . GLY B 1 149 ? 46.399 -18.006 -9.511 1.00 50.89 142 GLY B CA 1
ATOM 3828 C C . GLY B 1 149 ? 45.304 -17.353 -10.327 1.00 43.72 142 GLY B C 1
ATOM 3829 O O . GLY B 1 149 ? 44.160 -17.233 -9.863 1.00 48.88 142 GLY B O 1
ATOM 3830 N N . LEU B 1 150 ? 45.644 -16.918 -11.538 1.00 42.91 143 LEU B N 1
ATOM 3831 C CA . LEU B 1 150 ? 44.664 -16.282 -12.412 1.00 44.20 143 LEU B CA 1
ATOM 3832 C C . LEU B 1 150 ? 44.279 -17.225 -13.548 1.00 41.85 143 LEU B C 1
ATOM 3833 O O . LEU B 1 150 ? 45.111 -17.630 -14.357 1.00 45.49 143 LEU B O 1
ATOM 3838 N N . THR B 1 151 ? 43.001 -17.556 -13.596 1.00 39.53 144 THR B N 1
ATOM 3839 C CA . THR B 1 151 ? 42.447 -18.402 -14.640 1.00 40.91 144 THR B CA 1
ATOM 3840 C C . THR B 1 151 ? 41.530 -17.558 -15.495 1.00 38.37 144 THR B C 1
ATOM 3841 O O . THR B 1 151 ? 40.546 -16.994 -15.002 1.00 36.63 144 THR B O 1
ATOM 3845 N N . LEU B 1 152 ? 41.871 -17.445 -16.771 1.00 34.33 145 LEU B N 1
ATOM 3846 C CA . LEU B 1 152 ? 41.092 -16.640 -17.693 1.00 30.12 145 LEU B CA 1
ATOM 3847 C C . LEU B 1 152 ? 40.436 -17.569 -18.700 1.00 32.73 145 LEU B C 1
ATOM 3848 O O . LEU B 1 152 ? 40.983 -18.605 -19.042 1.00 31.29 145 LEU B O 1
ATOM 3853 N N . ASP B 1 153 ? 39.242 -17.208 -19.144 1.00 33.85 146 ASP B N 1
ATOM 3854 C CA . ASP B 1 153 ? 38.564 -17.959 -20.187 1.00 38.02 146 ASP B CA 1
ATOM 3855 C C . ASP B 1 153 ? 37.878 -16.980 -21.126 1.00 37.74 146 ASP B C 1
ATOM 3856 O O . ASP B 1 153 ? 37.555 -15.846 -20.746 1.00 32.85 146 ASP B O 1
ATOM 3861 N N . ALA B 1 154 ? 37.657 -17.422 -22.355 1.00 30.21 147 ALA B N 1
ATOM 3862 C CA . ALA B 1 154 ? 36.893 -16.631 -23.301 1.00 32.43 147 ALA B CA 1
ATOM 3863 C C . ALA B 1 154 ? 36.450 -17.520 -24.445 1.00 30.96 147 ALA B C 1
ATOM 3864 O O . ALA B 1 154 ? 37.089 -18.526 -24.746 1.00 32.60 147 ALA B O 1
ATOM 3866 N N . GLY B 1 155 ? 35.345 -17.165 -25.082 1.00 34.09 148 GLY B N 1
ATOM 3867 C CA . GLY B 1 155 ? 34.909 -17.963 -26.202 1.00 31.46 148 GLY B CA 1
ATOM 3868 C C . GLY B 1 155 ? 33.604 -17.572 -26.831 1.00 31.96 148 GLY B C 1
ATOM 3869 O O . GLY B 1 155 ? 33.007 -16.540 -26.496 1.00 27.92 148 GLY B O 1
ATOM 3870 N N . ARG B 1 156 ? 33.175 -18.416 -27.765 1.00 29.78 149 ARG B N 1
ATOM 3871 C CA . ARG B 1 156 ? 31.956 -18.194 -28.504 1.00 31.46 149 ARG B CA 1
ATOM 3872 C C . ARG B 1 156 ? 31.297 -19.527 -28.795 1.00 33.03 149 ARG B C 1
ATOM 3873 O O . ARG B 1 156 ? 31.907 -20.400 -29.402 1.00 33.28 149 ARG B O 1
ATOM 3881 N N . LEU B 1 157 ? 30.050 -19.673 -28.349 1.00 32.23 150 LEU B N 1
ATOM 3882 C CA . LEU B 1 157 ? 29.240 -20.847 -28.649 1.00 30.87 150 LEU B CA 1
ATOM 3883 C C . LEU B 1 157 ? 28.285 -20.486 -29.795 1.00 28.17 150 LEU B C 1
ATOM 3884 O O . LEU B 1 157 ? 27.620 -19.449 -29.761 1.00 28.27 150 LEU B O 1
ATOM 3889 N N . LYS B 1 158 ? 28.237 -21.331 -30.812 1.00 31.60 151 LYS B N 1
ATOM 3890 C CA . LYS B 1 158 ? 27.406 -21.084 -31.988 1.00 40.37 151 LYS B CA 1
ATOM 3891 C C . LYS B 1 158 ? 26.130 -21.933 -31.947 1.00 43.79 151 LYS B C 1
ATOM 3892 O O . LYS B 1 158 ? 25.105 -21.547 -32.496 1.00 45.80 151 LYS B O 1
ATOM 3896 N N . LYS B 1 159 ? 26.207 -23.090 -31.297 1.00 32.61 152 LYS B N 1
ATOM 3897 C CA . LYS B 1 159 ? 25.124 -24.058 -31.300 1.00 36.96 152 LYS B CA 1
ATOM 3898 C C . LYS B 1 159 ? 25.075 -24.861 -30.003 1.00 42.65 152 LYS B C 1
ATOM 3899 O O . LYS B 1 159 ? 26.075 -25.013 -29.306 1.00 42.17 152 LYS B O 1
ATOM 3905 N N . VAL B 1 160 ? 23.893 -25.384 -29.696 1.00 46.19 153 VAL B N 1
ATOM 3906 C CA . VAL B 1 160 ? 23.691 -26.216 -28.522 1.00 47.03 153 VAL B CA 1
ATOM 3907 C C . VAL B 1 160 ? 23.094 -27.523 -28.975 1.00 48.71 153 VAL B C 1
ATOM 3908 O O . VAL B 1 160 ? 22.350 -27.563 -29.945 1.00 47.66 153 VAL B O 1
ATOM 3912 N N . ASN B 1 161 ? 23.451 -28.594 -28.282 1.00 60.95 154 ASN B N 1
ATOM 3913 C CA . 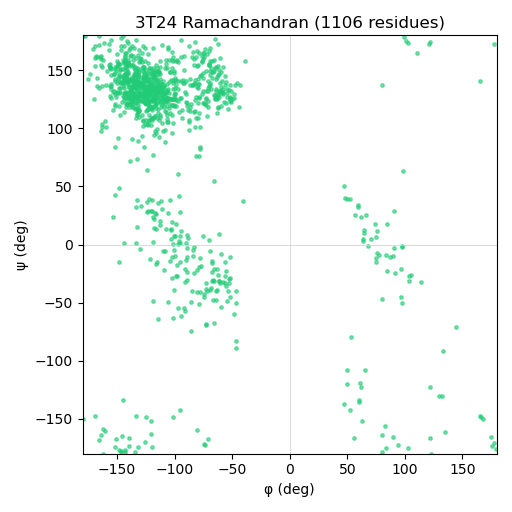ASN B 1 161 ? 22.764 -29.870 -28.414 1.00 64.90 154 ASN B CA 1
ATOM 3914 C C . ASN B 1 161 ? 22.184 -30.280 -27.055 1.00 62.52 154 ASN B C 1
ATOM 3915 O O . ASN B 1 161 ? 22.929 -30.637 -26.134 1.00 49.80 154 ASN B O 1
ATOM 3920 N N . GLN B 1 162 ? 20.858 -30.213 -26.929 1.00 69.31 155 GLN B N 1
ATOM 3921 C CA . GLN B 1 162 ? 20.180 -30.511 -25.657 1.00 74.49 155 GLN B CA 1
ATOM 3922 C C . GLN B 1 162 ? 20.379 -31.956 -25.168 1.00 77.44 155 GLN B C 1
ATOM 3923 O O . GLN B 1 162 ? 20.608 -32.868 -25.963 1.00 85.94 155 GLN B O 1
ATOM 3929 N N . ARG B 1 163 ? 20.281 -32.147 -23.854 1.00 72.94 156 ARG B N 1
ATOM 3930 C CA . ARG B 1 163 ? 20.367 -33.467 -23.226 1.00 79.37 156 ARG B CA 1
ATOM 3931 C C . ARG B 1 163 ? 19.330 -34.456 -23.793 1.00 91.04 156 ARG B C 1
ATOM 3932 O O . ARG B 1 163 ? 19.420 -35.676 -23.589 1.00 92.74 156 ARG B O 1
ATOM 3940 N N . ASP B 1 164 ? 18.342 -33.916 -24.500 1.00 93.71 157 ASP B N 1
ATOM 3941 C CA . ASP B 1 164 ? 17.194 -34.686 -24.965 1.00 99.96 157 ASP B CA 1
ATOM 3942 C C . ASP B 1 164 ? 17.342 -35.146 -26.411 1.00 100.02 157 ASP B C 1
ATOM 3943 O O . ASP B 1 164 ? 16.507 -35.898 -26.915 1.00 101.22 157 ASP B O 1
ATOM 3948 N N . SER B 1 166 ? 19.080 -35.210 -30.792 1.00 59.27 159 SER B N 1
ATOM 3949 C CA . SER B 1 166 ? 20.218 -35.774 -31.505 1.00 79.15 159 SER B CA 1
ATOM 3950 C C . SER B 1 166 ? 20.949 -34.717 -32.339 1.00 82.88 159 SER B C 1
ATOM 3951 O O . SER B 1 166 ? 21.993 -34.990 -32.935 1.00 77.88 159 SER B O 1
ATOM 3953 N N . ASP B 1 167 ? 20.405 -33.502 -32.353 1.00 87.27 160 ASP B N 1
ATOM 3954 C CA . ASP B 1 167 ? 20.898 -32.444 -33.231 1.00 84.14 160 ASP B CA 1
ATOM 3955 C C . ASP B 1 167 ? 21.494 -31.254 -32.492 1.00 71.69 160 ASP B C 1
ATOM 3956 O O . ASP B 1 167 ? 21.127 -30.950 -31.357 1.00 67.84 160 ASP B O 1
ATOM 3961 N N . ASN B 1 168 ? 22.431 -30.588 -33.153 1.00 70.06 161 ASN B N 1
ATOM 3962 C CA . ASN B 1 168 ? 22.851 -29.256 -32.746 1.00 63.32 161 ASN B CA 1
ATOM 3963 C C . ASN B 1 168 ? 21.810 -28.264 -33.252 1.00 58.92 161 ASN B C 1
ATOM 3964 O O . ASN B 1 168 ? 21.107 -28.550 -34.221 1.00 60.50 161 ASN B O 1
ATOM 3969 N N . GLU B 1 169 ? 21.691 -27.116 -32.595 1.00 52.03 162 GLU B N 1
ATOM 3970 C CA . GLU B 1 169 ? 20.660 -26.158 -32.962 1.00 49.22 162 GLU B CA 1
ATOM 3971 C C . GLU B 1 169 ? 20.941 -24.813 -32.319 1.00 43.55 162 GLU B C 1
ATOM 3972 O O . GLU B 1 169 ? 21.831 -24.690 -31.486 1.00 42.70 162 GLU B O 1
ATOM 3978 N N . ASP B 1 170 ? 20.175 -23.804 -32.710 1.00 42.57 163 ASP B N 1
ATOM 3979 C CA . ASP B 1 170 ? 20.377 -22.456 -32.204 1.00 42.37 163 ASP B CA 1
ATOM 3980 C C . ASP B 1 170 ? 19.861 -22.295 -30.765 1.00 45.73 163 ASP B C 1
ATOM 3981 O O . ASP B 1 170 ? 18.880 -22.921 -30.356 1.00 43.10 163 ASP B O 1
ATOM 3986 N N . MET B 1 171 ? 20.538 -21.444 -30.006 1.00 40.85 164 MET B N 1
ATOM 3987 C CA . MET B 1 171 ? 20.241 -21.293 -28.608 1.00 35.18 164 MET B CA 1
ATOM 3988 C C . MET B 1 171 ? 19.069 -20.340 -28.386 1.00 40.31 164 MET B C 1
ATOM 3989 O O . MET B 1 171 ? 18.787 -19.466 -29.215 1.00 31.63 164 MET B O 1
ATOM 3994 N N . THR B 1 172 ? 18.392 -20.525 -27.264 1.00 27.52 165 THR B N 1
ATOM 3995 C CA . THR B 1 172 ? 17.412 -19.563 -26.803 1.00 30.16 165 THR B CA 1
ATOM 3996 C C . THR B 1 172 ? 17.621 -19.306 -25.312 1.00 32.53 165 THR B C 1
ATOM 3997 O O . THR B 1 172 ? 18.522 -19.853 -24.687 1.00 25.69 165 THR B O 1
ATOM 4001 N N . ILE B 1 173 ? 16.781 -18.467 -24.745 1.00 29.64 166 ILE B N 1
ATOM 4002 C CA . ILE B 1 173 ? 16.816 -18.220 -23.324 1.00 28.61 166 ILE B CA 1
ATOM 4003 C C . ILE B 1 173 ? 15.740 -19.095 -22.641 1.00 31.31 166 ILE B C 1
ATOM 4004 O O . ILE B 1 173 ? 14.814 -19.550 -23.285 1.00 30.68 166 ILE B O 1
ATOM 4009 N N . THR B 1 174 ? 15.895 -19.346 -21.345 1.00 27.91 167 THR B N 1
ATOM 4010 C CA . THR B 1 174 ? 14.874 -20.015 -20.577 1.00 27.18 167 THR B CA 1
ATOM 4011 C C . THR B 1 174 ? 13.722 -19.059 -20.290 1.00 29.04 167 THR B C 1
ATOM 4012 O O . THR B 1 174 ? 13.897 -17.979 -19.731 1.00 32.83 167 THR B O 1
ATOM 4016 N N . GLY B 1 175 ? 12.539 -19.442 -20.724 1.00 27.67 168 GLY B N 1
ATOM 4017 C CA . GLY B 1 175 ? 11.349 -18.645 -20.486 1.00 27.50 168 GLY B CA 1
ATOM 4018 C C . GLY B 1 175 ? 10.330 -19.451 -19.707 1.00 29.29 168 GLY B C 1
ATOM 4019 O O . GLY B 1 175 ? 10.663 -20.481 -19.115 1.00 38.38 168 GLY B O 1
ATOM 4020 N N . GLY B 1 176 ? 9.085 -18.999 -19.708 1.00 34.63 169 GLY B N 1
ATOM 4021 C CA . GLY B 1 176 ? 8.033 -19.726 -19.018 1.00 31.55 169 GLY B CA 1
ATOM 4022 C C . GLY B 1 176 ? 8.074 -19.444 -17.531 1.00 36.31 169 GLY B C 1
ATOM 4023 O O . GLY B 1 176 ? 8.702 -18.479 -17.086 1.00 34.98 169 GLY B O 1
ATOM 4024 N N . GLY B 1 177 ? 7.395 -20.285 -16.763 1.00 42.52 170 GLY B N 1
ATOM 4025 C CA . GLY B 1 177 ? 7.232 -20.066 -15.340 1.00 45.94 170 GLY B CA 1
ATOM 4026 C C . GLY B 1 177 ? 6.688 -18.677 -15.109 1.00 43.48 170 GLY B C 1
ATOM 4027 O O . GLY B 1 177 ? 5.871 -18.193 -15.886 1.00 36.84 170 GLY B O 1
ATOM 4028 N N . LYS B 1 178 ? 7.169 -18.035 -14.051 1.00 38.76 171 LYS B N 1
ATOM 4029 C CA . LYS B 1 178 ? 6.770 -16.680 -13.717 1.00 37.79 171 LYS B CA 1
ATOM 4030 C C . LYS B 1 178 ? 7.971 -15.742 -13.856 1.00 36.99 171 LYS B C 1
ATOM 4031 O O . LYS B 1 178 ? 8.117 -14.795 -13.091 1.00 35.07 171 LYS B O 1
ATOM 4037 N N . ARG B 1 179 ? 8.813 -16.022 -14.845 1.00 36.16 172 ARG B N 1
ATOM 4038 C CA . ARG B 1 179 ? 10.044 -15.280 -15.075 1.00 33.15 172 ARG B CA 1
ATOM 4039 C C . ARG B 1 179 ? 9.739 -13.990 -15.807 1.00 33.14 172 ARG B C 1
ATOM 4040 O O . ARG B 1 179 ? 10.535 -13.042 -15.794 1.00 31.16 172 ARG B O 1
ATOM 4048 N N . GLN B 1 180 ? 8.593 -13.971 -16.476 1.00 29.66 173 GLN B N 1
ATOM 4049 C CA . GLN B 1 180 ? 8.133 -12.753 -17.108 1.00 28.60 173 GLN B CA 1
ATOM 4050 C C . GLN B 1 180 ? 9.181 -12.272 -18.144 1.00 31.26 173 GLN B C 1
ATOM 4051 O O . GLN B 1 180 ? 9.382 -11.090 -18.403 1.00 31.76 173 GLN B O 1
ATOM 4057 N N . ILE B 1 181 ? 9.824 -13.245 -18.766 1.00 27.48 174 ILE B N 1
ATOM 4058 C CA . ILE B 1 181 ? 10.745 -12.973 -19.830 1.00 31.88 174 ILE B CA 1
ATOM 4059 C C . ILE B 1 181 ? 9.983 -12.950 -21.145 1.00 36.39 174 ILE B C 1
ATOM 4060 O O . ILE B 1 181 ? 9.329 -13.926 -21.501 1.00 38.83 174 ILE B O 1
ATOM 4065 N N . VAL B 1 182 ? 10.051 -11.822 -21.848 1.00 34.98 175 VAL B N 1
ATOM 4066 C CA . VAL B 1 182 ? 9.342 -11.671 -23.113 1.00 35.50 175 VAL B CA 1
ATOM 4067 C C . VAL B 1 182 ? 10.318 -11.508 -24.276 1.00 31.16 175 VAL B C 1
ATOM 4068 O O . VAL B 1 182 ? 11.172 -10.639 -24.252 1.00 34.16 175 VAL B O 1
ATOM 4072 N N . VAL B 1 183 ? 10.153 -12.334 -25.303 1.00 27.06 176 VAL B N 1
ATOM 4073 C CA . VAL B 1 183 ? 11.021 -12.303 -26.465 1.00 25.89 176 VAL B CA 1
ATOM 4074 C C . VAL B 1 183 ? 10.256 -12.326 -27.782 1.00 33.55 176 VAL B C 1
ATOM 4075 O O . VAL B 1 183 ? 9.159 -12.873 -27.861 1.00 36.65 176 VAL B O 1
ATOM 4079 N N . ARG B 1 184 ? 10.847 -11.738 -28.819 1.00 41.40 177 ARG B N 1
ATOM 4080 C CA . ARG B 1 184 ? 10.311 -11.845 -30.170 1.00 45.93 177 ARG B CA 1
ATOM 4081 C C . ARG B 1 184 ? 10.049 -13.301 -30.517 1.00 46.40 177 ARG B C 1
ATOM 4082 O O . ARG B 1 184 ? 10.957 -14.121 -30.504 1.00 49.73 177 ARG B O 1
ATOM 4090 N N . SER B 1 185 ? 8.816 -13.617 -30.865 1.00 43.57 178 SER B N 1
ATOM 4091 C CA . SER B 1 185 ? 8.457 -14.983 -31.228 1.00 43.41 178 SER B CA 1
ATOM 4092 C C . SER B 1 185 ? 9.264 -15.523 -32.411 1.00 41.79 178 SER B C 1
ATOM 4093 O O . SER B 1 185 ? 9.369 -14.876 -33.451 1.00 46.30 178 SER B O 1
ATOM 4096 N N . GLY B 1 186 ? 9.823 -16.720 -32.242 1.00 33.65 179 GLY B N 1
ATOM 4097 C CA . GLY B 1 186 ? 10.589 -17.379 -33.289 1.00 33.67 179 GLY B CA 1
ATOM 4098 C C . GLY B 1 186 ? 12.079 -17.056 -33.277 1.00 32.31 179 GLY B C 1
ATOM 4099 O O . GLY B 1 186 ? 12.878 -17.686 -33.998 1.00 35.54 179 GLY B O 1
ATOM 4100 N N . LEU B 1 187 ? 12.449 -16.076 -32.455 1.00 30.35 180 LEU B N 1
ATOM 4101 C CA . LEU B 1 187 ? 13.818 -15.550 -32.409 1.00 32.87 180 LEU B CA 1
ATOM 4102 C C . LEU B 1 187 ? 14.747 -16.591 -31.829 1.00 30.65 180 LEU B C 1
ATOM 4103 O O . LEU B 1 187 ? 14.436 -17.271 -30.852 1.00 34.31 180 LEU B O 1
ATOM 4108 N N . THR B 1 188 ? 15.911 -16.691 -32.417 1.00 28.80 181 THR B N 1
ATOM 4109 C CA . THR B 1 188 ? 16.856 -17.683 -31.994 1.00 29.96 181 THR B CA 1
ATOM 4110 C C . THR B 1 188 ? 18.207 -16.965 -31.951 1.00 33.51 181 THR B C 1
ATOM 4111 O O . THR B 1 188 ? 18.335 -15.879 -32.521 1.00 32.44 181 THR B O 1
ATOM 4115 N N . SER B 1 189 ? 19.199 -17.520 -31.260 1.00 30.47 182 SER B N 1
ATOM 4116 C CA . SER B 1 189 ? 20.501 -16.840 -31.177 1.00 30.69 182 SER B CA 1
ATOM 4117 C C . SER B 1 189 ? 21.665 -17.545 -31.885 1.00 35.32 182 SER B C 1
ATOM 4118 O O . SER B 1 189 ? 21.849 -18.757 -31.745 1.00 41.49 182 SER B O 1
ATOM 4121 N N . ASP B 1 190 ? 22.465 -16.771 -32.620 1.00 33.78 183 ASP B N 1
ATOM 4122 C CA . ASP B 1 190 ? 23.585 -17.337 -33.397 1.00 48.37 183 ASP B CA 1
ATOM 4123 C C . ASP B 1 190 ? 24.893 -17.395 -32.609 1.00 34.22 183 ASP B C 1
ATOM 4124 O O . ASP B 1 190 ? 25.833 -18.075 -33.000 1.00 38.88 183 ASP B O 1
ATOM 4129 N N . LYS B 1 191 ? 24.935 -16.700 -31.483 1.00 27.24 184 LYS B N 1
ATOM 4130 C CA . LYS B 1 191 ? 26.206 -16.387 -30.855 1.00 36.68 184 LYS B CA 1
ATOM 4131 C C . LYS B 1 191 ? 26.072 -16.239 -29.337 1.00 30.38 184 LYS B C 1
ATOM 4132 O O . LYS B 1 191 ? 25.300 -15.423 -28.873 1.00 24.86 184 LYS B O 1
ATOM 4137 N N . PHE B 1 192 ? 26.798 -17.051 -28.571 1.00 31.95 185 PHE B N 1
ATOM 4138 C CA . PHE B 1 192 ? 26.984 -16.768 -27.141 1.00 22.63 185 PHE B CA 1
ATOM 4139 C C . PHE B 1 192 ? 28.449 -16.472 -26.830 1.00 27.43 185 PHE B C 1
ATOM 4140 O O . PHE B 1 192 ? 29.307 -17.370 -26.864 1.00 26.84 185 PHE B O 1
ATOM 4148 N N . ASP B 1 193 ? 28.728 -15.208 -26.530 1.00 24.02 186 ASP B N 1
ATOM 4149 C CA . ASP B 1 193 ? 30.086 -14.770 -26.240 1.00 21.41 186 ASP B CA 1
ATOM 4150 C C . ASP B 1 193 ? 30.314 -14.725 -24.734 1.00 33.36 186 ASP B C 1
ATOM 4151 O O . ASP B 1 193 ? 29.482 -14.193 -23.980 1.00 25.07 186 ASP B O 1
ATOM 4156 N N . PHE B 1 194 ? 31.437 -15.272 -24.283 1.00 27.29 187 PHE B N 1
ATOM 4157 C CA . PHE B 1 194 ? 31.769 -15.160 -22.870 1.00 27.58 187 PHE B CA 1
ATOM 4158 C C . PHE B 1 194 ? 33.233 -14.805 -22.625 1.00 28.83 187 PHE B C 1
ATOM 4159 O O . PHE B 1 194 ? 34.101 -15.016 -23.471 1.00 28.82 187 PHE B O 1
ATOM 4167 N N . ALA B 1 195 ? 33.489 -14.279 -21.442 1.00 22.44 188 ALA B N 1
ATOM 4168 C CA . ALA B 1 195 ? 34.827 -13.915 -21.037 1.00 24.27 188 ALA B CA 1
ATOM 4169 C C . ALA B 1 195 ? 34.824 -13.635 -19.550 1.00 30.07 188 ALA B C 1
ATOM 4170 O O . ALA B 1 195 ? 33.864 -13.074 -19.000 1.00 34.95 188 ALA B O 1
ATOM 4172 N N . GLY B 1 196 ? 35.900 -14.028 -18.896 1.00 25.46 189 GLY B N 1
ATOM 4173 C CA . GLY B 1 196 ? 36.056 -13.731 -17.496 1.00 28.45 189 GLY B CA 1
ATOM 4174 C C . GLY B 1 196 ? 37.288 -14.355 -16.887 1.00 31.66 189 GLY B C 1
ATOM 4175 O O . GLY B 1 196 ? 38.194 -14.838 -17.578 1.00 27.34 189 GLY B O 1
ATOM 4176 N N . GLY B 1 197 ? 37.308 -14.351 -15.567 1.00 31.64 190 GLY B N 1
ATOM 4177 C CA . GLY B 1 197 ? 38.471 -14.776 -14.846 1.00 40.32 190 GLY B CA 1
ATOM 4178 C C . GLY B 1 197 ? 38.127 -15.044 -13.405 1.00 40.22 190 GLY B C 1
ATOM 4179 O O . GLY B 1 197 ? 37.169 -14.498 -12.862 1.00 37.25 190 GLY B O 1
ATOM 4180 N N . SER B 1 198 ? 38.925 -15.903 -12.797 1.00 39.99 191 SER B N 1
ATOM 4181 C CA . SER B 1 198 ? 38.822 -16.193 -11.388 1.00 46.01 191 SER B CA 1
ATOM 4182 C C . SER B 1 198 ? 40.224 -16.019 -10.794 1.00 43.77 191 SER B C 1
ATOM 4183 O O . SER B 1 198 ? 41.217 -16.406 -11.402 1.00 35.79 191 SER B O 1
ATOM 4186 N N . TYR B 1 199 ? 40.304 -15.400 -9.623 1.00 42.94 192 TYR B N 1
ATOM 4187 C CA . TYR B 1 199 ? 41.595 -15.176 -8.992 1.00 43.75 192 TYR B CA 1
ATOM 4188 C C . TYR B 1 199 ? 41.661 -15.734 -7.567 1.00 44.60 192 TYR B C 1
ATOM 4189 O O . TYR B 1 199 ? 40.795 -15.462 -6.739 1.00 46.06 192 TYR B O 1
ATOM 4198 N N . LYS B 1 200 ? 42.684 -16.539 -7.298 1.00 49.80 193 LYS B N 1
ATOM 4199 C CA . LYS B 1 200 ? 42.912 -17.050 -5.952 1.00 57.94 193 LYS B CA 1
ATOM 4200 C C . LYS B 1 200 ? 43.765 -16.063 -5.155 1.00 60.14 193 LYS B C 1
ATOM 4201 O O . LYS B 1 200 ? 44.989 -16.043 -5.291 1.00 58.38 193 LYS B O 1
ATOM 4207 N N . TRP B 1 201 ? 43.119 -15.244 -4.328 1.00 58.27 194 TRP B N 1
ATOM 4208 C CA . TRP B 1 201 ? 43.840 -14.305 -3.474 1.00 58.20 194 TRP B CA 1
ATOM 4209 C C . TRP B 1 201 ? 44.687 -15.072 -2.477 1.00 68.14 194 TRP B C 1
ATOM 4210 O O . TRP B 1 201 ? 45.825 -14.702 -2.177 1.00 70.31 194 TRP B O 1
ATOM 4221 N N . THR B 1 202 ? 44.111 -16.147 -1.960 1.00 71.50 195 THR B N 1
ATOM 4222 C CA . THR B 1 202 ? 44.836 -17.062 -1.096 1.00 70.72 195 THR B CA 1
ATOM 4223 C C . THR B 1 202 ? 44.247 -18.428 -1.341 1.00 68.81 195 THR B C 1
ATOM 4224 O O . THR B 1 202 ? 43.355 -18.586 -2.188 1.00 66.71 195 THR B O 1
ATOM 4228 N N . ASP B 1 203 ? 44.739 -19.408 -0.595 1.00 68.39 196 ASP B N 1
ATOM 4229 C CA . ASP B 1 203 ? 44.201 -20.754 -0.652 1.00 78.82 196 ASP B CA 1
ATOM 4230 C C . ASP B 1 203 ? 42.749 -20.762 -0.179 1.00 81.43 196 ASP B C 1
ATOM 4231 O O . ASP B 1 203 ? 41.979 -21.672 -0.496 1.00 80.82 196 ASP B O 1
ATOM 4236 N N . ASN B 1 204 ? 42.381 -19.728 0.574 1.00 80.61 197 ASN B N 1
ATOM 4237 C CA . ASN B 1 204 ? 41.065 -19.657 1.200 1.00 73.51 197 ASN B CA 1
ATOM 4238 C C . ASN B 1 204 ? 40.130 -18.625 0.579 1.00 67.19 197 ASN B C 1
ATOM 4239 O O . ASN B 1 204 ? 38.969 -18.530 0.975 1.00 66.86 197 ASN B O 1
ATOM 4244 N N . LEU B 1 205 ? 40.630 -17.839 -0.370 1.00 53.76 198 LEU B N 1
ATOM 4245 C CA . LEU B 1 205 ? 39.837 -16.742 -0.909 1.00 51.97 198 LEU B CA 1
ATOM 4246 C C . LEU B 1 205 ? 39.944 -16.582 -2.422 1.00 52.07 198 LEU B C 1
ATOM 4247 O O . LEU B 1 205 ? 41.022 -16.368 -2.963 1.00 64.22 198 LEU B O 1
ATOM 4252 N N . SER B 1 206 ? 38.803 -16.678 -3.088 1.00 49.86 199 SER B N 1
ATOM 4253 C CA . SER B 1 206 ? 38.713 -16.472 -4.522 1.00 49.60 199 SER B CA 1
ATOM 4254 C C . SER B 1 206 ? 37.676 -15.414 -4.806 1.00 47.50 199 SER B C 1
ATOM 4255 O O . SER B 1 206 ? 36.699 -15.268 -4.066 1.00 49.32 199 SER B O 1
ATOM 4258 N N . THR B 1 207 ? 37.878 -14.685 -5.890 1.00 40.46 200 THR B N 1
ATOM 4259 C CA . THR B 1 207 ? 36.824 -13.843 -6.434 1.00 39.33 200 THR B CA 1
ATOM 4260 C C . THR B 1 207 ? 36.785 -14.056 -7.935 1.00 39.51 200 THR B C 1
ATOM 4261 O O . THR B 1 207 ? 37.794 -14.412 -8.557 1.00 43.55 200 THR B O 1
ATOM 4265 N N . SER B 1 208 ? 35.622 -13.850 -8.531 1.00 35.61 201 SER B N 1
ATOM 4266 C CA . SER B 1 208 ? 35.516 -14.042 -9.961 1.00 32.83 201 SER B CA 1
ATOM 4267 C C . SER B 1 208 ? 34.668 -12.983 -10.650 1.00 37.48 201 SER B C 1
ATOM 4268 O O . SER B 1 208 ? 33.817 -12.326 -10.046 1.00 35.75 201 SER B O 1
ATOM 4271 N N . TYR B 1 209 ? 34.940 -12.808 -11.931 1.00 36.41 202 TYR B N 1
ATOM 4272 C CA . TYR B 1 209 ? 34.175 -11.906 -12.737 1.00 31.68 202 TYR B CA 1
ATOM 4273 C C . TYR B 1 209 ? 33.972 -12.576 -14.074 1.00 30.66 202 TYR B C 1
ATOM 4274 O O . TYR B 1 209 ? 34.925 -13.029 -14.714 1.00 30.71 202 TYR B O 1
ATOM 4283 N N . HIS B 1 210 ? 32.724 -12.635 -14.503 1.00 30.96 203 HIS B N 1
ATOM 4284 C CA . HIS B 1 210 ? 32.410 -13.257 -15.774 1.00 28.36 203 HIS B CA 1
ATOM 4285 C C . HIS B 1 210 ? 31.401 -12.458 -16.560 1.00 31.49 203 HIS B C 1
ATOM 4286 O O . HIS B 1 210 ? 30.455 -11.886 -15.998 1.00 29.56 203 HIS B O 1
ATOM 4293 N N . TYR B 1 211 ? 31.612 -12.434 -17.867 1.00 27.43 204 TYR B N 1
ATOM 4294 C CA . TYR B 1 211 ? 30.704 -11.774 -18.776 1.00 25.47 204 TYR B CA 1
ATOM 4295 C C . TYR B 1 211 ? 30.121 -12.821 -19.737 1.00 29.49 204 TYR B C 1
ATOM 4296 O O . TYR B 1 211 ? 30.852 -13.645 -20.279 1.00 29.95 204 TYR B O 1
ATOM 4305 N N . GLY B 1 212 ? 28.809 -12.783 -19.945 1.00 27.17 205 GLY B N 1
ATOM 4306 C CA . GLY B 1 212 ? 28.178 -13.611 -20.964 1.00 22.96 205 GLY B CA 1
ATOM 4307 C C . GLY B 1 212 ? 27.172 -12.809 -21.781 1.00 27.10 205 GLY B C 1
ATOM 4308 O O . GLY B 1 212 ? 26.406 -12.000 -21.240 1.00 24.08 205 GLY B O 1
ATOM 4309 N N . LYS B 1 213 ? 27.181 -13.003 -23.093 1.00 22.13 206 LYS B N 1
ATOM 4310 C CA . LYS B 1 213 ? 26.165 -12.379 -23.929 1.00 27.46 206 LYS B CA 1
ATOM 4311 C C . LYS B 1 213 ? 25.532 -13.336 -24.956 1.00 28.28 206 LYS B C 1
ATOM 4312 O O . LYS B 1 213 ? 26.176 -13.735 -25.938 1.00 26.98 206 LYS B O 1
ATOM 4318 N N . LEU B 1 214 ? 24.272 -13.692 -24.716 1.00 30.66 207 LEU B N 1
ATOM 4319 C CA . LEU B 1 214 ? 23.465 -14.419 -25.695 1.00 24.56 207 LEU B CA 1
ATOM 4320 C C . LEU B 1 214 ? 22.944 -13.425 -26.721 1.00 28.94 207 LEU B C 1
ATOM 4321 O O . LEU B 1 214 ? 22.063 -12.614 -26.420 1.00 25.43 207 LEU B O 1
ATOM 4326 N N . ASP B 1 215 ? 23.478 -13.486 -27.939 1.00 24.07 208 ASP B N 1
ATOM 4327 C CA . ASP B 1 215 ? 23.195 -12.441 -28.908 1.00 22.24 208 ASP B CA 1
ATOM 4328 C C . ASP B 1 215 ? 21.694 -12.228 -29.113 1.00 30.47 208 ASP B C 1
ATOM 4329 O O . ASP B 1 215 ? 20.942 -13.171 -29.408 1.00 27.92 208 ASP B O 1
ATOM 4334 N N . ASN B 1 216 ? 21.288 -10.972 -28.957 1.00 31.68 209 ASN B N 1
ATOM 4335 C CA . ASN B 1 216 ? 19.905 -10.540 -29.125 1.00 35.81 209 ASN B CA 1
ATOM 4336 C C . ASN B 1 216 ? 18.984 -10.877 -27.948 1.00 33.89 209 ASN B C 1
ATOM 4337 O O . ASN B 1 216 ? 17.864 -10.399 -27.883 1.00 36.91 209 ASN B O 1
ATOM 4342 N N . PHE B 1 217 ? 19.474 -11.664 -26.999 1.00 29.11 210 PHE B N 1
ATOM 4343 C CA . PHE B 1 217 ? 18.692 -11.953 -25.808 1.00 25.34 210 PHE B CA 1
ATOM 4344 C C . PHE B 1 217 ? 19.108 -11.148 -24.572 1.00 27.62 210 PHE B C 1
ATOM 4345 O O . PHE B 1 217 ? 18.320 -10.348 -24.063 1.00 30.79 210 PHE B O 1
ATOM 4353 N N . TYR B 1 218 ? 20.335 -11.341 -24.096 1.00 20.00 211 TYR B N 1
ATOM 4354 C CA . TYR B 1 218 ? 20.771 -10.671 -22.873 1.00 24.04 211 TYR B CA 1
ATOM 4355 C C . TYR B 1 218 ? 22.298 -10.549 -22.772 1.00 24.95 211 TYR B C 1
ATOM 4356 O O . TYR B 1 218 ? 23.046 -11.161 -23.541 1.00 28.26 211 TYR B O 1
ATOM 4365 N N . LYS B 1 219 ? 22.718 -9.725 -21.820 1.00 26.27 212 LYS B N 1
ATOM 4366 C CA . LYS B 1 219 ? 24.107 -9.528 -21.427 1.00 27.93 212 LYS B CA 1
ATOM 4367 C C . LYS B 1 219 ? 24.112 -9.679 -19.924 1.00 25.90 212 LYS B C 1
ATOM 4368 O O . LYS B 1 219 ? 23.222 -9.188 -19.241 1.00 23.14 212 LYS B O 1
ATOM 4374 N N . GLN B 1 220 ? 25.124 -10.343 -19.407 1.00 24.75 213 GLN B N 1
ATOM 4375 C CA . GLN B 1 220 ? 25.161 -10.653 -18.007 1.00 20.72 213 GLN B CA 1
ATOM 4376 C C . GLN B 1 220 ? 26.551 -10.375 -17.487 1.00 25.03 213 GLN B C 1
ATOM 4377 O O . GLN B 1 220 ? 27.549 -10.720 -18.126 1.00 27.18 213 GLN B O 1
ATOM 4383 N N . HIS B 1 221 ? 26.613 -9.760 -16.317 1.00 23.00 214 HIS B N 1
ATOM 4384 C CA . HIS B 1 221 ? 27.865 -9.651 -15.612 1.00 29.64 214 HIS B CA 1
ATOM 4385 C C . HIS B 1 221 ? 27.682 -10.407 -14.317 1.00 29.12 214 HIS B C 1
ATOM 4386 O O . HIS B 1 221 ? 26.736 -10.152 -13.592 1.00 27.62 214 HIS B O 1
ATOM 4393 N N . TYR B 1 222 ? 28.571 -11.362 -14.055 1.00 35.86 215 TYR B N 1
ATOM 4394 C CA . TYR B 1 222 ? 28.482 -12.208 -12.867 1.00 32.95 215 TYR B CA 1
ATOM 4395 C C . TYR B 1 222 ? 29.687 -11.958 -11.977 1.00 40.04 215 TYR B C 1
ATOM 4396 O O . TYR B 1 222 ? 30.824 -12.037 -12.444 1.00 40.75 215 TYR B O 1
ATOM 4405 N N . LEU B 1 223 ? 29.441 -11.627 -10.709 1.00 37.43 216 LEU B N 1
ATOM 4406 C CA . LEU B 1 223 ? 30.532 -11.477 -9.738 1.00 42.59 216 LEU B CA 1
ATOM 4407 C C . LEU B 1 223 ? 30.450 -12.572 -8.680 1.00 39.71 216 LEU B C 1
ATOM 4408 O O . LEU B 1 223 ? 29.363 -12.968 -8.267 1.00 34.44 216 LEU B O 1
ATOM 4413 N N . GLY B 1 224 ? 31.600 -13.068 -8.246 1.00 35.11 217 GLY B N 1
ATOM 4414 C CA . GLY B 1 224 ? 31.621 -14.131 -7.265 1.00 33.54 217 GLY B CA 1
ATOM 4415 C C . GLY B 1 224 ? 32.716 -13.943 -6.240 1.00 38.98 217 GLY B C 1
ATOM 4416 O O . GLY B 1 224 ? 33.808 -13.481 -6.562 1.00 44.05 217 GLY B O 1
ATOM 4417 N N . LEU B 1 225 ? 32.418 -14.281 -4.994 1.00 37.39 218 LEU B N 1
ATOM 4418 C CA . LEU B 1 225 ? 33.446 -14.347 -3.971 1.00 45.46 218 LEU B CA 1
ATOM 4419 C C . LEU B 1 225 ? 33.236 -15.607 -3.153 1.00 47.39 218 LEU B C 1
ATOM 4420 O O . LEU B 1 225 ? 32.156 -15.840 -2.625 1.00 47.79 218 LEU B O 1
ATOM 4425 N N . VAL B 1 226 ? 34.280 -16.418 -3.068 1.00 45.07 219 VAL B N 1
ATOM 4426 C CA . VAL B 1 226 ? 34.215 -17.677 -2.351 1.00 43.44 219 VAL B CA 1
ATOM 4427 C C . VAL B 1 226 ? 35.281 -17.722 -1.260 1.00 50.17 219 VAL B C 1
ATOM 4428 O O . VAL B 1 226 ? 36.485 -17.678 -1.537 1.00 50.23 219 VAL B O 1
ATOM 4432 N N . HIS B 1 227 ? 34.832 -17.803 -0.014 1.00 50.08 220 HIS B N 1
ATOM 4433 C CA . HIS B 1 227 ? 35.738 -17.684 1.112 1.00 51.41 220 HIS B CA 1
ATOM 4434 C C . HIS B 1 227 ? 35.556 -18.811 2.117 1.00 52.50 220 HIS B C 1
ATOM 4435 O O . HIS B 1 227 ? 34.463 -19.028 2.641 1.00 57.36 220 HIS B O 1
ATOM 4442 N N . THR B 1 228 ? 36.641 -19.523 2.391 1.00 52.14 221 THR B N 1
ATOM 4443 C CA . THR B 1 228 ? 36.594 -20.605 3.353 1.00 56.35 221 THR B CA 1
ATOM 4444 C C . THR B 1 228 ? 37.370 -20.275 4.614 1.00 63.31 221 THR B C 1
ATOM 4445 O O . THR B 1 228 ? 38.524 -19.874 4.554 1.00 68.41 221 THR B O 1
ATOM 4449 N N . LEU B 1 229 ? 36.716 -20.451 5.756 1.00 70.94 222 LEU B N 1
ATOM 4450 C CA . LEU B 1 229 ? 37.312 -20.145 7.045 1.00 73.85 222 LEU B CA 1
ATOM 4451 C C . LEU B 1 229 ? 37.423 -21.387 7.904 1.00 78.34 222 LEU B C 1
ATOM 4452 O O . LEU B 1 229 ? 36.475 -21.745 8.600 1.00 74.17 222 LEU B O 1
ATOM 4457 N N . PRO B 1 230 ? 38.587 -22.051 7.862 1.00 86.75 223 PRO B N 1
ATOM 4458 C CA . PRO B 1 230 ? 38.796 -23.208 8.738 1.00 88.94 223 PRO B CA 1
ATOM 4459 C C . PRO B 1 230 ? 38.721 -22.760 10.183 1.00 86.99 223 PRO B C 1
ATOM 4460 O O . PRO B 1 230 ? 39.527 -21.937 10.607 1.00 86.91 223 PRO B O 1
ATOM 4464 N N . ILE B 1 231 ? 37.748 -23.281 10.920 1.00 86.62 224 ILE B N 1
ATOM 4465 C CA . ILE B 1 231 ? 37.576 -22.901 12.310 1.00 92.88 224 ILE B CA 1
ATOM 4466 C C . ILE B 1 231 ? 38.401 -23.813 13.215 1.00 97.71 224 ILE B C 1
ATOM 4467 O O . ILE B 1 231 ? 38.863 -23.392 14.272 1.00 103.44 224 ILE B O 1
ATOM 4469 N N . ALA B 1 232 ? 38.592 -25.059 12.788 1.00 97.05 225 ALA B N 1
ATOM 4470 C CA . ALA B 1 232 ? 39.426 -26.008 13.526 1.00 100.90 225 ALA B CA 1
ATOM 4471 C C . ALA B 1 232 ? 39.701 -27.267 12.706 1.00 101.61 225 ALA B C 1
ATOM 4472 O O . ALA B 1 232 ? 39.798 -27.203 11.481 1.00 101.62 225 ALA B O 1
ATOM 4474 N N . ASP B 1 233 ? 39.822 -28.405 13.390 1.00 103.32 226 ASP B N 1
ATOM 4475 C CA . ASP B 1 233 ? 40.136 -29.684 12.750 1.00 104.60 226 ASP B CA 1
ATOM 4476 C C . ASP B 1 233 ? 39.277 -29.934 11.515 1.00 105.33 226 ASP B C 1
ATOM 4477 O O . ASP B 1 233 ? 39.657 -29.575 10.398 1.00 104.40 226 ASP B O 1
ATOM 4478 N N . LYS B 1 234 ? 38.121 -30.559 11.714 1.00 105.91 227 LYS B N 1
ATOM 4479 C CA . LYS B 1 234 ? 37.164 -30.729 10.627 1.00 101.23 227 LYS B CA 1
ATOM 4480 C C . LYS B 1 234 ? 36.009 -29.749 10.796 1.00 96.60 227 LYS B C 1
ATOM 4481 O O . LYS B 1 234 ? 34.856 -30.092 10.550 1.00 95.46 227 LYS B O 1
ATOM 4483 N N . GLN B 1 235 ? 36.331 -28.536 11.239 1.00 94.58 228 GLN B N 1
ATOM 4484 C CA . GLN B 1 235 ? 35.349 -27.461 11.359 1.00 88.75 228 GLN B CA 1
ATOM 4485 C C . GLN B 1 235 ? 35.685 -26.334 10.400 1.00 80.76 228 GLN B C 1
ATOM 4486 O O . GLN B 1 235 ? 36.825 -25.875 10.343 1.00 81.55 228 GLN B O 1
ATOM 4492 N N . SER B 1 236 ? 34.684 -25.875 9.662 1.00 77.33 229 SER B N 1
ATOM 4493 C CA . SER B 1 236 ? 34.928 -24.928 8.587 1.00 71.17 229 SER B CA 1
ATOM 4494 C C . SER B 1 236 ? 33.652 -24.222 8.148 1.00 65.36 229 SER B C 1
ATOM 4495 O O . SER B 1 236 ? 32.607 -24.851 8.001 1.00 65.55 229 SER B O 1
ATOM 4498 N N . LEU B 1 237 ? 33.748 -22.911 7.950 1.00 62.82 230 LEU B N 1
ATOM 4499 C CA . LEU B 1 237 ? 32.658 -22.137 7.373 1.00 62.61 230 LEU B CA 1
ATOM 4500 C C . LEU B 1 237 ? 32.997 -21.729 5.941 1.00 60.29 230 LEU B C 1
ATOM 4501 O O . LEU B 1 237 ? 34.023 -21.084 5.687 1.00 58.28 230 LEU B O 1
ATOM 4506 N N . LYS B 1 238 ? 32.132 -22.107 5.006 1.00 55.74 231 LYS B N 1
ATOM 4507 C CA . LYS B 1 238 ? 32.294 -21.696 3.620 1.00 51.74 231 LYS B CA 1
ATOM 4508 C C . LYS B 1 238 ? 31.263 -20.629 3.270 1.00 49.63 231 LYS B C 1
ATOM 4509 O O . LYS B 1 238 ? 30.084 -20.776 3.571 1.00 54.85 231 LYS B O 1
ATOM 4515 N N . SER B 1 239 ? 31.715 -19.538 2.663 1.00 49.58 232 SER B N 1
ATOM 4516 C CA . SER B 1 239 ? 30.812 -18.476 2.226 1.00 42.29 232 SER B CA 1
ATOM 4517 C C . SER B 1 239 ? 30.921 -18.335 0.715 1.00 41.56 232 SER B C 1
ATOM 4518 O O . SER B 1 239 ? 32.008 -18.155 0.168 1.00 46.96 232 SER B O 1
ATOM 4521 N N . ASP B 1 240 ? 29.787 -18.441 0.045 1.00 42.99 233 ASP B N 1
ATOM 4522 C CA . ASP B 1 240 ? 29.741 -18.418 -1.404 1.00 41.25 233 ASP B CA 1
ATOM 4523 C C . ASP B 1 240 ? 28.820 -17.292 -1.802 1.00 40.30 233 ASP B C 1
ATOM 4524 O O . ASP B 1 240 ? 27.595 -17.428 -1.724 1.00 33.92 233 ASP B O 1
ATOM 4529 N N . ILE B 1 241 ? 29.407 -16.181 -2.237 1.00 42.69 234 ILE B N 1
ATOM 4530 C CA . ILE B 1 241 ? 28.648 -14.955 -2.442 1.00 40.39 234 ILE B CA 1
ATOM 4531 C C . ILE B 1 241 ? 28.665 -14.538 -3.908 1.00 39.50 234 ILE B C 1
ATOM 4532 O O . ILE B 1 241 ? 29.719 -14.412 -4.509 1.00 43.69 234 ILE B O 1
ATOM 4537 N N . ARG B 1 242 ? 27.479 -14.331 -4.475 1.00 39.53 235 ARG B N 1
ATOM 4538 C CA . ARG B 1 242 ? 27.332 -14.128 -5.906 1.00 32.65 235 ARG B CA 1
ATOM 4539 C C . ARG B 1 242 ? 26.409 -12.965 -6.234 1.00 36.94 235 ARG B C 1
ATOM 4540 O O . ARG B 1 242 ? 25.435 -12.693 -5.522 1.00 36.69 235 ARG B O 1
ATOM 4548 N N . TRP B 1 243 ? 26.698 -12.292 -7.340 1.00 34.52 236 TRP B N 1
ATOM 4549 C CA . TRP B 1 243 ? 25.800 -11.264 -7.825 1.00 34.13 236 TRP B CA 1
ATOM 4550 C C . TRP B 1 243 ? 25.826 -11.192 -9.347 1.00 33.30 236 TRP B C 1
ATOM 4551 O O . TRP B 1 243 ? 26.891 -11.167 -9.964 1.00 31.56 236 TRP B O 1
ATOM 4562 N N . ALA B 1 244 ? 24.648 -11.174 -9.961 1.00 28.33 237 ALA B N 1
ATOM 4563 C CA . ALA B 1 244 ? 24.586 -11.065 -11.417 1.00 28.34 237 ALA B CA 1
ATOM 4564 C C . ALA B 1 244 ? 23.600 -10.008 -11.875 1.00 28.63 237 ALA B C 1
ATOM 4565 O O . ALA B 1 244 ? 22.511 -9.870 -11.316 1.00 27.06 237 ALA B O 1
ATOM 4567 N N . ARG B 1 245 ? 24.016 -9.254 -12.886 1.00 28.22 238 ARG B N 1
ATOM 4568 C CA . ARG B 1 245 ? 23.188 -8.253 -13.536 1.00 28.35 238 ARG B CA 1
ATOM 4569 C C . ARG B 1 245 ? 22.936 -8.747 -14.941 1.00 28.51 238 ARG B C 1
ATOM 4570 O O . ARG B 1 245 ? 23.868 -8.997 -15.688 1.00 30.31 238 ARG B O 1
ATOM 4578 N N . SER B 1 246 ? 21.673 -8.918 -15.297 1.00 31.43 239 SER B N 1
ATOM 4579 C CA . SER B 1 246 ? 21.334 -9.276 -16.660 1.00 29.35 239 SER B CA 1
ATOM 4580 C C . SER B 1 246 ? 20.549 -8.113 -17.279 1.00 35.69 239 SER B C 1
ATOM 4581 O O . SER B 1 246 ? 19.663 -7.538 -16.643 1.00 34.46 239 SER B O 1
ATOM 4584 N N . THR B 1 247 ? 20.869 -7.772 -18.519 1.00 24.09 240 THR B N 1
ATOM 4585 C CA . THR B 1 247 ? 20.117 -6.762 -19.225 1.00 18.05 240 THR B CA 1
ATOM 4586 C C . THR B 1 247 ? 19.875 -7.270 -20.609 1.00 25.20 240 THR B C 1
ATOM 4587 O O . THR B 1 247 ? 20.482 -8.256 -21.043 1.00 30.84 240 THR B O 1
ATOM 4591 N N . ASP B 1 248 ? 19.003 -6.571 -21.318 1.00 24.09 241 ASP B N 1
ATOM 4592 C CA . ASP B 1 248 ? 18.556 -7.050 -22.597 1.00 25.37 241 ASP B CA 1
ATOM 4593 C C . ASP B 1 248 ? 19.554 -6.733 -23.701 1.00 26.57 241 ASP B C 1
ATOM 4594 O O . ASP B 1 248 ? 20.420 -5.867 -23.567 1.00 24.55 241 ASP B O 1
ATOM 4599 N N . ASP B 1 249 ? 19.421 -7.457 -24.797 1.00 26.52 242 ASP B N 1
ATOM 4600 C CA . ASP B 1 249 ? 20.246 -7.223 -25.961 1.00 23.48 242 ASP B CA 1
ATOM 4601 C C . ASP B 1 249 ? 19.396 -6.915 -27.190 1.00 33.85 242 ASP B C 1
ATOM 4602 O O . ASP B 1 249 ? 19.712 -7.357 -28.296 1.00 36.49 242 ASP B O 1
ATOM 4607 N N . GLY B 1 250 ? 18.318 -6.147 -26.996 1.00 35.79 243 GLY B N 1
ATOM 4608 C CA . GLY B 1 250 ? 17.613 -5.542 -28.120 1.00 27.56 243 GLY B CA 1
ATOM 4609 C C . GLY B 1 250 ? 16.310 -6.207 -28.502 1.00 34.41 243 GLY B C 1
ATOM 4610 O O . GLY B 1 250 ? 15.393 -5.547 -28.963 1.00 43.80 243 GLY B O 1
ATOM 4611 N N . SER B 1 251 ? 16.214 -7.513 -28.302 1.00 30.89 244 SER B N 1
ATOM 4612 C CA . SER B 1 251 ? 15.044 -8.260 -28.736 1.00 31.42 244 SER B CA 1
ATOM 4613 C C . SER B 1 251 ? 14.305 -8.955 -27.579 1.00 37.97 244 SER B C 1
ATOM 4614 O O . SER B 1 251 ? 13.649 -9.993 -27.775 1.00 39.31 244 SER B O 1
ATOM 4617 N N . SER B 1 252 ? 14.388 -8.367 -26.387 1.00 30.18 245 SER B N 1
ATOM 4618 C CA . SER B 1 252 ? 13.829 -8.982 -25.191 1.00 23.93 245 SER B CA 1
ATOM 4619 C C . SER B 1 252 ? 13.669 -7.920 -24.133 1.00 27.36 245 SER B C 1
ATOM 4620 O O . SER B 1 252 ? 14.125 -6.793 -24.316 1.00 33.49 245 SER B O 1
ATOM 4623 N N . ASN B 1 253 ? 13.044 -8.280 -23.015 1.00 31.76 246 ASN B N 1
ATOM 4624 C CA . ASN B 1 253 ? 12.819 -7.336 -21.927 1.00 20.54 246 ASN B CA 1
ATOM 4625 C C . ASN B 1 253 ? 13.629 -7.697 -20.680 1.00 23.11 246 ASN B C 1
ATOM 4626 O O . ASN B 1 253 ? 13.324 -7.249 -19.584 1.00 25.34 246 ASN B O 1
ATOM 4631 N N . VAL B 1 254 ? 14.632 -8.548 -20.840 1.00 23.36 247 VAL B N 1
ATOM 4632 C CA . VAL B 1 254 ? 15.418 -9.008 -19.715 1.00 26.56 247 VAL B CA 1
ATOM 4633 C C . VAL B 1 254 ? 15.993 -7.852 -18.904 1.00 27.11 247 VAL B C 1
ATOM 4634 O O . VAL B 1 254 ? 16.595 -6.936 -19.442 1.00 29.92 247 VAL B O 1
ATOM 4638 N N . ASP B 1 255 ? 15.807 -7.919 -17.596 1.00 28.24 248 ASP B N 1
ATOM 4639 C CA . ASP B 1 255 ? 16.309 -6.915 -16.678 1.00 24.48 248 ASP B CA 1
ATOM 4640 C C . ASP B 1 255 ? 16.256 -7.567 -15.306 1.00 29.07 248 ASP B C 1
ATOM 4641 O O . ASP B 1 255 ? 15.189 -7.692 -14.704 1.00 30.40 248 ASP B O 1
ATOM 4646 N N . ASN B 1 256 ? 17.404 -8.026 -14.830 1.00 31.76 249 ASN B N 1
ATOM 4647 C CA . ASN B 1 256 ? 17.442 -8.793 -13.592 1.00 27.24 249 ASN B CA 1
ATOM 4648 C C . ASN B 1 256 ? 18.713 -8.512 -12.812 1.00 30.36 249 ASN B C 1
ATOM 4649 O O . ASN B 1 256 ? 19.794 -8.362 -13.396 1.00 24.80 249 ASN B O 1
ATOM 4654 N N . LYS B 1 257 ? 18.541 -8.398 -11.497 1.00 26.19 250 LYS B N 1
ATOM 4655 C CA . LYS B 1 257 ? 19.623 -8.436 -10.542 1.00 24.59 250 LYS B CA 1
ATOM 4656 C C . LYS B 1 257 ? 19.388 -9.685 -9.709 1.00 28.91 250 LYS B C 1
ATOM 4657 O O . LYS B 1 257 ? 18.289 -9.919 -9.212 1.00 30.40 250 LYS B O 1
ATOM 4663 N N . ALA B 1 258 ? 20.427 -10.490 -9.565 1.00 28.11 251 ALA B N 1
ATOM 4664 C CA . ALA B 1 258 ? 20.338 -11.713 -8.801 1.00 23.84 251 ALA B CA 1
ATOM 4665 C C . ALA B 1 258 ? 21.405 -11.729 -7.715 1.00 25.12 251 ALA B C 1
ATOM 4666 O O . ALA B 1 258 ? 22.591 -11.878 -7.993 1.00 34.04 251 ALA B O 1
ATOM 4668 N N . LEU B 1 259 ? 20.966 -11.555 -6.475 1.00 26.95 252 LEU B N 1
ATOM 4669 C CA . LEU B 1 259 ? 21.838 -11.643 -5.313 1.00 28.54 252 LEU B CA 1
ATOM 4670 C C . LEU B 1 259 ? 21.582 -12.986 -4.669 1.00 30.95 252 LEU B C 1
ATOM 4671 O O . LEU B 1 259 ? 20.438 -13.340 -4.375 1.00 32.99 252 LEU B O 1
ATOM 4676 N N . ASN B 1 260 ? 22.636 -13.764 -4.489 1.00 30.53 253 ASN B N 1
ATOM 4677 C CA . ASN B 1 260 ? 22.453 -15.080 -3.921 1.00 33.53 253 ASN B CA 1
ATOM 4678 C C . ASN B 1 260 ? 23.713 -15.595 -3.242 1.00 40.84 253 ASN B C 1
ATOM 4679 O O . ASN B 1 260 ? 24.815 -15.462 -3.778 1.00 40.85 253 ASN B O 1
ATOM 4684 N N . ALA B 1 261 ? 23.541 -16.135 -2.033 1.00 40.46 254 ALA B N 1
ATOM 4685 C CA . ALA B 1 261 ? 24.670 -16.584 -1.229 1.00 41.68 254 ALA B CA 1
ATOM 4686 C C . ALA B 1 261 ? 24.376 -17.858 -0.432 1.00 45.92 254 ALA B C 1
ATOM 4687 O O . ALA B 1 261 ? 23.256 -18.086 0.020 1.00 48.70 254 ALA B O 1
ATOM 4689 N N . MET B 1 262 ? 25.406 -18.680 -0.264 1.00 44.89 255 MET B N 1
ATOM 4690 C CA . MET B 1 262 ? 25.308 -19.897 0.517 1.00 42.38 255 MET B CA 1
ATOM 4691 C C . MET B 1 262 ? 26.380 -19.904 1.599 1.00 49.08 255 MET B C 1
ATOM 4692 O O . MET B 1 262 ? 27.563 -19.702 1.324 1.00 53.44 255 MET B O 1
ATOM 4697 N N . PHE B 1 263 ? 25.966 -20.133 2.835 1.00 46.11 256 PHE B N 1
ATOM 4698 C CA . PHE B 1 263 ? 26.914 -20.269 3.919 1.00 50.27 256 PHE B CA 1
ATOM 4699 C C . PHE B 1 263 ? 26.773 -21.656 4.487 1.00 53.13 256 PHE B C 1
ATOM 4700 O O . PHE B 1 263 ? 25.683 -22.055 4.897 1.00 53.46 256 PHE B O 1
ATOM 4708 N N . THR B 1 264 ? 27.883 -22.386 4.513 1.00 58.65 257 THR B N 1
ATOM 4709 C CA . THR B 1 264 ? 27.866 -23.770 4.950 1.00 57.70 257 THR B CA 1
ATOM 4710 C C . THR B 1 264 ? 28.824 -24.047 6.091 1.00 62.31 257 THR B C 1
ATOM 4711 O O . THR B 1 264 ? 30.045 -23.941 5.952 1.00 65.99 257 THR B O 1
ATOM 4715 N N . TYR B 1 265 ? 28.246 -24.418 7.221 1.00 62.30 258 TYR B N 1
ATOM 4716 C CA . TYR B 1 265 ? 29.023 -24.794 8.376 1.00 62.96 258 TYR B CA 1
ATOM 4717 C C . TYR B 1 265 ? 29.302 -26.298 8.331 1.00 65.41 258 TYR B C 1
ATOM 4718 O O . TYR B 1 265 ? 28.386 -27.115 8.238 1.00 62.13 258 TYR B O 1
ATOM 4727 N N . SER B 1 266 ? 30.582 -26.651 8.361 1.00 71.65 259 SER B N 1
ATOM 4728 C CA . SER B 1 266 ? 30.996 -28.045 8.299 1.00 73.04 259 SER B CA 1
ATOM 4729 C C . SER B 1 266 ? 31.613 -28.470 9.615 1.00 77.82 259 SER B C 1
ATOM 4730 O O . SER B 1 266 ? 32.571 -27.857 10.086 1.00 68.58 259 SER B O 1
ATOM 4733 N N . LEU B 1 267 ? 31.049 -29.522 10.200 1.00 80.38 260 LEU B N 1
ATOM 4734 C CA . LEU B 1 267 ? 31.567 -30.093 11.432 1.00 85.56 260 LEU B CA 1
ATOM 4735 C C . LEU B 1 267 ? 31.570 -31.609 11.326 1.00 86.06 260 LEU B C 1
ATOM 4736 O O . LEU B 1 267 ? 30.518 -32.234 11.164 1.00 73.67 260 LEU B O 1
ATOM 4738 N N . GLY B 1 268 ? 32.760 -32.193 11.408 1.00 77.33 261 GLY B N 1
ATOM 4739 C CA . GLY B 1 268 ? 32.904 -33.634 11.367 1.00 79.40 261 GLY B CA 1
ATOM 4740 C C . GLY B 1 268 ? 32.395 -34.194 10.060 1.00 82.18 261 GLY B C 1
ATOM 4741 O O . GLY B 1 268 ? 32.906 -33.856 8.994 1.00 78.43 261 GLY B O 1
ATOM 4742 N N . TYR B 1 269 ? 31.382 -35.050 10.136 1.00 83.27 262 TYR B N 1
ATOM 4743 C CA . TYR B 1 269 ? 30.795 -35.623 8.931 1.00 79.03 262 TYR B CA 1
ATOM 4744 C C . TYR B 1 269 ? 29.460 -34.950 8.590 1.00 73.90 262 TYR B C 1
ATOM 4745 O O . TYR B 1 269 ? 28.768 -35.342 7.655 1.00 68.91 262 TYR B O 1
ATOM 4754 N N . HIS B 1 270 ? 29.114 -33.924 9.358 1.00 76.68 263 HIS B N 1
ATOM 4755 C CA . HIS B 1 270 ? 27.886 -33.179 9.134 1.00 74.68 263 HIS B CA 1
ATOM 4756 C C . HIS B 1 270 ? 28.180 -31.970 8.263 1.00 70.41 263 HIS B C 1
ATOM 4757 O O . HIS B 1 270 ? 29.333 -31.693 7.918 1.00 70.91 263 HIS B O 1
ATOM 4764 N N . ALA B 1 271 ? 27.117 -31.254 7.917 1.00 66.09 264 ALA B N 1
ATOM 4765 C CA . ALA B 1 271 ? 27.219 -29.951 7.284 1.00 57.83 264 ALA B CA 1
ATOM 4766 C C . ALA B 1 271 ? 25.836 -29.331 7.258 1.00 56.56 264 ALA B C 1
ATOM 4767 O O . ALA B 1 271 ? 24.871 -29.938 6.783 1.00 54.81 264 ALA B O 1
ATOM 4769 N N . PHE B 1 272 ? 25.736 -28.126 7.800 1.00 55.90 265 PHE B N 1
ATOM 4770 C CA . PHE B 1 272 ? 24.491 -27.381 7.759 1.00 55.49 265 PHE B CA 1
ATOM 4771 C C . PHE B 1 272 ? 24.715 -26.160 6.894 1.00 53.68 265 PHE B C 1
ATOM 4772 O O . PHE B 1 272 ? 25.698 -25.439 7.062 1.00 59.09 265 PHE B O 1
ATOM 4780 N N . GLY B 1 273 ? 23.806 -25.929 5.962 1.00 48.60 266 GLY B N 1
ATOM 4781 C CA . GLY B 1 273 ? 23.959 -24.815 5.055 1.00 45.90 266 GLY B CA 1
ATOM 4782 C C . GLY B 1 273 ? 22.693 -24.001 4.946 1.00 49.77 266 GLY B C 1
ATOM 4783 O O . GLY B 1 273 ? 21.581 -24.546 4.932 1.00 46.93 266 GLY B O 1
ATOM 4784 N N . VAL B 1 274 ? 22.878 -22.689 4.865 1.00 47.97 267 VAL B N 1
ATOM 4785 C CA . VAL B 1 274 ? 21.792 -21.752 4.656 1.00 42.33 267 VAL B CA 1
ATOM 4786 C C . VAL B 1 274 ? 22.042 -21.022 3.352 1.00 44.62 267 VAL B C 1
ATOM 4787 O O . VAL B 1 274 ? 23.195 -20.770 2.980 1.00 43.66 267 VAL B O 1
ATOM 4791 N N . GLY B 1 275 ? 20.961 -20.692 2.654 1.00 37.70 268 GLY B N 1
ATOM 4792 C CA . GLY B 1 275 ? 21.055 -20.043 1.367 1.00 37.73 268 GLY B CA 1
ATOM 4793 C C . GLY B 1 275 ? 20.052 -18.911 1.270 1.00 42.89 268 GLY B C 1
ATOM 4794 O O . GLY B 1 275 ? 18.918 -19.030 1.752 1.00 42.71 268 GLY B O 1
ATOM 4795 N N . TYR B 1 276 ? 20.475 -17.807 0.658 1.00 38.71 269 TYR B N 1
ATOM 4796 C CA . TYR B 1 276 ? 19.595 -16.675 0.410 1.00 38.27 269 TYR B CA 1
ATOM 4797 C C . TYR B 1 276 ? 19.674 -16.301 -1.055 1.00 37.95 269 TYR B C 1
ATOM 4798 O O . TYR B 1 276 ? 20.757 -16.280 -1.641 1.00 40.32 269 TYR B O 1
ATOM 4807 N N . GLN B 1 277 ? 18.522 -15.998 -1.642 1.00 37.84 270 GLN B N 1
ATOM 4808 C CA . GLN B 1 277 ? 18.457 -15.669 -3.052 1.00 30.20 270 GLN B CA 1
ATOM 4809 C C . GLN B 1 277 ? 17.408 -14.595 -3.272 1.00 37.70 270 GLN B C 1
ATOM 4810 O O . GLN B 1 277 ? 16.343 -14.626 -2.653 1.00 41.15 270 GLN B O 1
ATOM 4816 N N . LYS B 1 278 ? 17.721 -13.634 -4.136 1.00 35.45 271 LYS B N 1
ATOM 4817 C CA . LYS B 1 278 ? 16.823 -12.513 -4.387 1.00 34.39 271 LYS B CA 1
ATOM 4818 C C . LYS B 1 278 ? 16.865 -12.075 -5.854 1.00 33.78 271 LYS B C 1
ATOM 4819 O O . LYS B 1 278 ? 17.927 -11.779 -6.401 1.00 30.24 271 LYS B O 1
ATOM 4825 N N . MET B 1 279 ? 15.695 -12.064 -6.478 1.00 32.66 272 MET B N 1
ATOM 4826 C CA . MET B 1 279 ? 15.524 -11.534 -7.811 1.00 31.51 272 MET B CA 1
ATOM 4827 C C . MET B 1 279 ? 14.874 -10.179 -7.682 1.00 27.13 272 MET B C 1
ATOM 4828 O O . MET B 1 279 ? 13.986 -10.002 -6.871 1.00 25.66 272 MET B O 1
ATOM 4833 N N . SER B 1 280 ? 15.291 -9.236 -8.514 1.00 26.59 273 SER B N 1
ATOM 4834 C CA . SER B 1 280 ? 14.559 -7.989 -8.672 1.00 29.78 273 SER B CA 1
ATOM 4835 C C . SER B 1 280 ? 14.734 -7.558 -10.137 1.00 27.04 273 SER B C 1
ATOM 4836 O O . SER B 1 280 ? 15.534 -8.139 -10.862 1.00 23.45 273 SER B O 1
ATOM 4839 N N . GLY B 1 281 ? 13.995 -6.534 -10.566 1.00 32.78 274 GLY B N 1
ATOM 4840 C CA . GLY B 1 281 ? 13.925 -6.182 -11.977 1.00 29.15 274 GLY B CA 1
ATOM 4841 C C . GLY B 1 281 ? 12.635 -6.712 -12.608 1.00 33.34 274 GLY B C 1
ATOM 4842 O O . GLY B 1 281 ? 11.852 -7.428 -11.969 1.00 29.47 274 GLY B O 1
ATOM 4843 N N . ASP B 1 282 ? 12.423 -6.359 -13.871 1.00 25.94 275 ASP B N 1
ATOM 4844 C CA . ASP B 1 282 ? 11.269 -6.806 -14.623 1.00 29.20 275 ASP B CA 1
ATOM 4845 C C . ASP B 1 282 ? 11.230 -8.309 -14.888 1.00 33.01 275 ASP B C 1
ATOM 4846 O O . ASP B 1 282 ? 10.163 -8.847 -15.168 1.00 33.30 275 ASP B O 1
ATOM 4851 N N . THR B 1 283 ? 12.374 -8.986 -14.820 1.00 30.69 276 THR B N 1
ATOM 4852 C CA . THR B 1 283 ? 12.389 -10.420 -15.095 1.00 28.75 276 THR B CA 1
ATOM 4853 C C . THR B 1 283 ? 13.142 -11.175 -14.028 1.00 26.95 276 THR B C 1
ATOM 4854 O O . THR B 1 283 ? 13.901 -10.589 -13.259 1.00 29.36 276 THR B O 1
ATOM 4858 N N . GLY B 1 284 ? 12.940 -12.484 -13.981 1.00 26.23 277 GLY B N 1
ATOM 4859 C CA . GLY B 1 284 ? 13.833 -13.336 -13.216 1.00 22.00 277 GLY B CA 1
ATOM 4860 C C . GLY B 1 284 ? 15.190 -13.529 -13.915 1.00 21.83 277 GLY B C 1
ATOM 4861 O O . GLY B 1 284 ? 15.492 -12.905 -14.939 1.00 21.19 277 GLY B O 1
ATOM 4862 N N . PHE B 1 285 ? 15.989 -14.435 -13.370 1.00 25.77 278 PHE B N 1
ATOM 4863 C CA . PHE B 1 285 ? 17.322 -14.751 -13.880 1.00 23.64 278 PHE B CA 1
ATOM 4864 C C . PHE B 1 285 ? 17.395 -15.160 -15.354 1.00 25.31 278 PHE B C 1
ATOM 4865 O O . PHE B 1 285 ? 16.553 -15.905 -15.857 1.00 24.95 278 PHE B O 1
ATOM 4873 N N . ALA B 1 286 ? 18.425 -14.672 -16.041 1.00 25.66 279 ALA B N 1
ATOM 4874 C CA . ALA B 1 286 ? 18.637 -15.006 -17.440 1.00 21.86 279 ALA B CA 1
ATOM 4875 C C . ALA B 1 286 ? 19.715 -16.102 -17.594 1.00 26.43 279 ALA B C 1
ATOM 4876 O O . ALA B 1 286 ? 20.838 -15.988 -17.062 1.00 17.64 279 ALA B O 1
ATOM 4878 N N . TYR B 1 287 ? 19.342 -17.177 -18.286 1.00 17.47 280 TYR B N 1
ATOM 4879 C CA . TYR B 1 287 ? 20.279 -18.230 -18.606 1.00 19.52 280 TYR B CA 1
ATOM 4880 C C . TYR B 1 287 ? 19.834 -19.004 -19.835 1.00 24.91 280 TYR B C 1
ATOM 4881 O O . TYR B 1 287 ? 18.647 -19.029 -20.191 1.00 31.14 280 TYR B O 1
ATOM 4890 N N . ILE B 1 288 ? 20.814 -19.604 -20.496 1.00 24.43 281 ILE B N 1
ATOM 4891 C CA . ILE B 1 288 ? 20.601 -20.297 -21.757 1.00 27.00 281 ILE B CA 1
ATOM 4892 C C . ILE B 1 288 ? 19.600 -21.437 -21.595 1.00 22.54 281 ILE B C 1
ATOM 4893 O O . ILE B 1 288 ? 19.655 -22.192 -20.619 1.00 29.48 281 ILE B O 1
ATOM 4898 N N . ASN B 1 289 ? 18.677 -21.551 -22.534 1.00 19.24 282 ASN B N 1
ATOM 4899 C CA . ASN B 1 289 ? 17.645 -22.594 -22.428 1.00 24.86 282 ASN B CA 1
ATOM 4900 C C . ASN B 1 289 ? 18.252 -23.993 -22.493 1.00 32.21 282 ASN B C 1
ATOM 4901 O O . ASN B 1 289 ? 19.004 -24.301 -23.427 1.00 30.75 282 ASN B O 1
ATOM 4906 N N . GLY B 1 290 ? 17.926 -24.828 -21.501 1.00 32.26 283 GLY B N 1
ATOM 4907 C CA . GLY B 1 290 ? 18.520 -26.150 -21.378 1.00 29.16 283 GLY B CA 1
ATOM 4908 C C . GLY B 1 290 ? 19.710 -26.205 -20.415 1.00 37.88 283 GLY B C 1
ATOM 4909 O O . GLY B 1 290 ? 20.065 -27.269 -19.923 1.00 36.69 283 GLY B O 1
ATOM 4910 N N . ALA B 1 291 ? 20.342 -25.066 -20.142 1.00 28.31 284 ALA B N 1
ATOM 4911 C CA . ALA B 1 291 ? 21.406 -25.065 -19.158 1.00 32.34 284 ALA B CA 1
ATOM 4912 C C . ALA B 1 291 ? 20.803 -25.022 -17.756 1.00 31.25 284 ALA B C 1
ATOM 4913 O O . ALA B 1 291 ? 19.605 -24.761 -17.584 1.00 27.48 284 ALA B O 1
ATOM 4915 N N . ASP B 1 292 ? 21.642 -25.293 -16.765 1.00 29.65 285 ASP B N 1
ATOM 4916 C CA . ASP B 1 292 ? 21.305 -25.049 -15.371 1.00 32.37 285 ASP B CA 1
ATOM 4917 C C . ASP B 1 292 ? 21.649 -23.613 -14.993 1.00 36.31 285 ASP B C 1
ATOM 4918 O O . ASP B 1 292 ? 22.683 -23.092 -15.400 1.00 34.50 285 ASP B O 1
ATOM 4923 N N . PRO B 1 293 ? 20.816 -22.976 -14.167 1.00 38.10 286 PRO B N 1
ATOM 4924 C CA . PRO B 1 293 ? 21.219 -21.632 -13.747 1.00 34.69 286 PRO B CA 1
ATOM 4925 C C . PRO B 1 293 ? 22.265 -21.730 -12.628 1.00 40.32 286 PRO B C 1
ATOM 4926 O O . PRO B 1 293 ? 22.145 -22.620 -11.781 1.00 43.96 286 PRO B O 1
ATOM 4930 N N . TYR B 1 294 ? 23.266 -20.847 -12.616 1.00 33.33 287 TYR B N 1
ATOM 4931 C CA . TYR B 1 294 ? 24.226 -20.827 -11.515 1.00 31.68 287 TYR B CA 1
ATOM 4932 C C . TYR B 1 294 ? 23.675 -20.055 -10.312 1.00 30.82 287 TYR B C 1
ATOM 4933 O O . TYR B 1 294 ? 24.062 -18.910 -10.059 1.00 26.74 287 TYR B O 1
ATOM 4942 N N . LEU B 1 295 ? 22.767 -20.681 -9.572 1.00 29.60 288 LEU B N 1
ATOM 4943 C CA . LEU B 1 295 ? 22.118 -20.030 -8.434 1.00 28.55 288 LEU B CA 1
ATOM 4944 C C . LEU B 1 295 ? 22.090 -20.961 -7.234 1.00 29.02 288 LEU B C 1
ATOM 4945 O O . LEU B 1 295 ? 21.823 -22.151 -7.375 1.00 33.12 288 LEU B O 1
ATOM 4950 N N . VAL B 1 296 ? 22.307 -20.426 -6.044 1.00 26.80 289 VAL B N 1
ATOM 4951 C CA . VAL B 1 296 ? 22.442 -21.302 -4.878 1.00 32.38 289 VAL B CA 1
ATOM 4952 C C . VAL B 1 296 ? 21.154 -22.039 -4.535 1.00 37.37 289 VAL B C 1
ATOM 4953 O O . VAL B 1 296 ? 21.195 -23.168 -4.040 1.00 42.02 289 VAL B O 1
ATOM 4957 N N . ASN B 1 297 ? 20.016 -21.415 -4.829 1.00 31.96 290 ASN B N 1
ATOM 4958 C CA . ASN B 1 297 ? 18.723 -22.004 -4.500 1.00 34.32 290 ASN B CA 1
ATOM 4959 C C . ASN B 1 297 ? 18.056 -22.708 -5.664 1.00 35.49 290 ASN B C 1
ATOM 4960 O O . ASN B 1 297 ? 16.850 -22.957 -5.641 1.00 36.37 290 ASN B O 1
ATOM 4965 N N . PHE B 1 298 ? 18.848 -23.008 -6.683 1.00 33.26 291 PHE B N 1
ATOM 4966 C CA . PHE B 1 298 ? 18.398 -23.840 -7.771 1.00 27.70 291 PHE B CA 1
ATOM 4967 C C . PHE B 1 298 ? 18.572 -25.283 -7.342 1.00 35.67 291 PHE B C 1
ATOM 4968 O O . PHE B 1 298 ? 19.701 -25.755 -7.172 1.00 32.88 291 PHE B O 1
ATOM 4976 N N . ILE B 1 299 ? 17.461 -25.992 -7.183 1.00 39.97 292 ILE B N 1
ATOM 4977 C CA . ILE B 1 299 ? 17.520 -27.361 -6.700 1.00 37.94 292 ILE B CA 1
ATOM 4978 C C . ILE B 1 299 ? 16.820 -28.334 -7.647 1.00 42.64 292 ILE B C 1
ATOM 4979 O O . ILE B 1 299 ? 16.833 -28.128 -8.851 1.00 47.41 292 ILE B O 1
ATOM 4984 N N . GLN B 1 300 ? 16.228 -29.403 -7.128 1.00 42.66 293 GLN B N 1
ATOM 4985 C CA . GLN B 1 300 ? 15.804 -30.471 -8.023 1.00 33.02 293 GLN B CA 1
ATOM 4986 C C . GLN B 1 300 ? 14.746 -30.047 -9.023 1.00 32.87 293 GLN B C 1
ATOM 4987 O O . GLN B 1 300 ? 14.770 -30.474 -10.168 1.00 35.41 293 GLN B O 1
ATOM 4993 N N . ILE B 1 301 ? 13.799 -29.228 -8.586 1.00 36.02 294 ILE B N 1
ATOM 4994 C CA . ILE B 1 301 ? 12.649 -28.918 -9.426 1.00 36.38 294 ILE B CA 1
ATOM 4995 C C . ILE B 1 301 ? 12.540 -27.452 -9.758 1.00 38.39 294 ILE B C 1
ATOM 4996 O O . ILE B 1 301 ? 12.339 -27.084 -10.917 1.00 44.49 294 ILE B O 1
ATOM 5001 N N . GLY B 1 302 ? 12.649 -26.618 -8.733 1.00 32.51 295 GLY B N 1
ATOM 5002 C CA . GLY B 1 302 ? 12.549 -25.188 -8.922 1.00 33.22 295 GLY B CA 1
ATOM 5003 C C . GLY B 1 302 ? 13.898 -24.507 -8.954 1.00 33.02 295 GLY B C 1
ATOM 5004 O O . GLY B 1 302 ? 14.851 -24.950 -8.309 1.00 36.87 295 GLY B O 1
ATOM 5005 N N . ASP B 1 303 ? 13.981 -23.421 -9.713 1.00 25.04 296 ASP B N 1
ATOM 5006 C CA . ASP B 1 303 ? 15.177 -22.589 -9.705 1.00 29.90 296 ASP B CA 1
ATOM 5007 C C . ASP B 1 303 ? 14.978 -21.361 -8.813 1.00 29.72 296 ASP B C 1
ATOM 5008 O O . ASP B 1 303 ? 15.922 -20.633 -8.510 1.00 32.42 296 ASP B O 1
ATOM 5013 N N . PHE B 1 304 ? 13.739 -21.150 -8.385 1.00 28.92 297 PHE B N 1
ATOM 5014 C CA . PHE B 1 304 ? 13.410 -20.033 -7.509 1.00 34.24 297 PHE B CA 1
ATOM 5015 C C . PHE B 1 304 ? 13.920 -18.737 -8.099 1.00 34.87 297 PHE B C 1
ATOM 5016 O O . PHE B 1 304 ? 14.394 -17.856 -7.386 1.00 41.15 297 PHE B O 1
ATOM 5024 N N . ALA B 1 305 ? 13.789 -18.629 -9.417 1.00 34.25 298 ALA B N 1
ATOM 5025 C CA . ALA B 1 305 ? 14.314 -17.488 -10.151 1.00 35.24 298 ALA B CA 1
ATOM 5026 C C . ALA B 1 305 ? 13.223 -16.716 -10.905 1.00 35.14 298 ALA B C 1
ATOM 5027 O O . ALA B 1 305 ? 13.500 -16.103 -11.937 1.00 34.21 298 ALA B O 1
ATOM 5029 N N . ASN B 1 306 ? 11.993 -16.752 -10.387 1.00 30.75 299 ASN B N 1
ATOM 5030 C CA . ASN B 1 306 ? 10.889 -15.964 -10.936 1.00 31.13 299 ASN B CA 1
ATOM 5031 C C . ASN B 1 306 ? 10.974 -14.473 -10.573 1.00 32.54 299 ASN B C 1
ATOM 5032 O O . ASN B 1 306 ? 11.711 -14.085 -9.666 1.00 31.48 299 ASN B O 1
ATOM 5037 N N . LYS B 1 307 ? 10.197 -13.648 -11.273 1.00 31.11 300 LYS B N 1
ATOM 5038 C CA . LYS B 1 307 ? 10.215 -12.202 -11.058 1.00 33.22 300 LYS B CA 1
ATOM 5039 C C . LYS B 1 307 ? 10.032 -11.822 -9.575 1.00 38.41 300 LYS B C 1
ATOM 5040 O O . LYS B 1 307 ? 9.062 -12.232 -8.934 1.00 43.27 300 LYS B O 1
ATOM 5046 N N . ASP B 1 308 ? 10.978 -11.041 -9.055 1.00 34.73 301 ASP B N 1
ATOM 5047 C CA . ASP B 1 308 ? 10.987 -10.552 -7.670 1.00 32.01 301 ASP B CA 1
ATOM 5048 C C . ASP B 1 308 ? 11.095 -11.610 -6.580 1.00 31.41 301 ASP B C 1
ATOM 5049 O O . ASP B 1 308 ? 11.014 -11.285 -5.399 1.00 33.84 301 ASP B O 1
ATOM 5054 N N . GLU B 1 309 ? 11.275 -12.873 -6.958 1.00 36.39 302 GLU B N 1
ATOM 5055 C CA . GLU B 1 309 ? 11.320 -13.949 -5.962 1.00 29.89 302 GLU B CA 1
ATOM 5056 C C . GLU B 1 309 ? 12.468 -13.814 -4.953 1.00 29.33 302 GLU B C 1
ATOM 5057 O O . GLU B 1 309 ? 13.624 -13.586 -5.329 1.00 32.94 302 GLU B O 1
ATOM 5063 N N . LYS B 1 310 ? 12.127 -13.961 -3.673 1.00 29.90 303 LYS B N 1
ATOM 5064 C CA . LYS B 1 310 ? 13.098 -14.049 -2.588 1.00 33.13 303 LYS B CA 1
ATOM 5065 C C . LYS B 1 310 ? 12.993 -15.424 -1.963 1.00 38.77 303 LYS B C 1
ATOM 5066 O O . LYS B 1 310 ? 11.891 -15.885 -1.671 1.00 35.19 303 LYS B O 1
ATOM 5072 N N . SER B 1 311 ? 14.120 -16.088 -1.739 1.00 37.45 304 SER B N 1
ATOM 5073 C CA . SER B 1 311 ? 14.044 -17.434 -1.184 1.00 38.07 304 SER B CA 1
ATOM 5074 C C . SER B 1 311 ? 15.108 -17.772 -0.143 1.00 40.33 304 SER B C 1
ATOM 5075 O O . SER B 1 311 ? 16.231 -17.286 -0.206 1.00 48.67 304 SER B O 1
ATOM 5078 N N . TRP B 1 312 ? 14.737 -18.620 0.812 1.00 42.02 305 TRP B N 1
ATOM 5079 C CA . TRP B 1 312 ? 15.662 -19.111 1.824 1.00 44.88 305 TRP B CA 1
ATOM 5080 C C . TRP B 1 312 ? 15.846 -20.616 1.699 1.00 44.97 305 TRP B C 1
ATOM 5081 O O . TRP B 1 312 ? 14.898 -21.344 1.378 1.00 44.97 305 TRP B O 1
ATOM 5092 N N . GLN B 1 313 ? 17.063 -21.085 1.953 1.00 42.51 306 GLN B N 1
ATOM 5093 C CA . GLN B 1 313 ? 17.337 -22.514 1.890 1.00 39.15 306 GLN B CA 1
ATOM 5094 C C . GLN B 1 313 ? 17.967 -22.999 3.162 1.00 42.82 306 GLN B C 1
ATOM 5095 O O . GLN B 1 313 ? 18.774 -22.303 3.763 1.00 49.65 306 GLN B O 1
ATOM 5101 N N . ALA B 1 314 ? 17.591 -24.204 3.576 1.00 43.16 307 ALA B N 1
ATOM 5102 C CA . ALA B 1 314 ? 18.280 -24.872 4.665 1.00 44.57 307 ALA B CA 1
ATOM 5103 C C . ALA B 1 314 ? 18.649 -26.258 4.164 1.00 50.85 307 ALA B C 1
ATOM 5104 O O . ALA B 1 314 ? 17.817 -26.962 3.599 1.00 48.99 307 ALA B O 1
ATOM 5106 N N . ARG B 1 315 ? 19.913 -26.629 4.326 1.00 54.21 308 ARG B N 1
ATOM 5107 C CA . ARG B 1 315 ? 20.401 -27.880 3.755 1.00 53.36 308 ARG B CA 1
ATOM 5108 C C . ARG B 1 315 ? 21.205 -28.687 4.759 1.00 54.36 308 ARG B C 1
ATOM 5109 O O . ARG B 1 315 ? 22.054 -28.149 5.472 1.00 56.49 308 ARG B O 1
ATOM 5117 N N . TYR B 1 316 ? 20.929 -29.985 4.806 1.00 53.88 309 TYR B N 1
ATOM 5118 C CA . TYR B 1 316 ? 21.654 -30.884 5.690 1.00 56.84 309 TYR B CA 1
ATOM 5119 C C . TYR B 1 316 ? 22.377 -31.975 4.925 1.00 51.47 309 TYR B C 1
ATOM 5120 O O . TYR B 1 316 ? 21.822 -32.611 4.031 1.00 48.85 309 TYR B O 1
ATOM 5129 N N . ASP B 1 317 ? 23.628 -32.189 5.296 1.00 52.10 310 ASP B N 1
ATOM 5130 C CA . ASP B 1 317 ? 24.439 -33.194 4.645 1.00 55.97 310 ASP B CA 1
ATOM 5131 C C . ASP B 1 317 ? 25.004 -34.146 5.685 1.00 59.84 310 ASP B C 1
ATOM 5132 O O . ASP B 1 317 ? 25.459 -33.720 6.746 1.00 63.72 310 ASP B O 1
ATOM 5137 N N . TYR B 1 318 ? 24.943 -35.439 5.395 1.00 56.00 311 TYR B N 1
ATOM 5138 C CA . TYR B 1 318 ? 25.624 -36.407 6.229 1.00 59.59 311 TYR B CA 1
ATOM 5139 C C . TYR B 1 318 ? 26.316 -37.496 5.411 1.00 64.18 311 TYR B C 1
ATOM 5140 O O . TYR B 1 318 ? 25.727 -38.066 4.496 1.00 61.65 311 TYR B O 1
ATOM 5149 N N . ASN B 1 319 ? 27.576 -37.762 5.750 1.00 61.40 312 ASN B N 1
ATOM 5150 C CA . ASN B 1 319 ? 28.368 -38.808 5.109 1.00 73.43 312 ASN B CA 1
ATOM 5151 C C . ASN B 1 319 ? 28.585 -39.991 6.059 1.00 74.01 312 ASN B C 1
ATOM 5152 O O . ASN B 1 319 ? 29.252 -39.858 7.085 1.00 72.94 312 ASN B O 1
ATOM 5157 N N . PHE B 1 320 ? 28.027 -41.146 5.703 1.00 71.89 313 PHE B N 1
ATOM 5158 C CA . PHE B 1 320 ? 27.984 -42.298 6.605 1.00 74.87 313 PHE B CA 1
ATOM 5159 C C . PHE B 1 320 ? 29.315 -43.037 6.772 1.00 78.69 313 PHE B C 1
ATOM 5160 O O . PHE B 1 320 ? 29.363 -44.095 7.405 1.00 82.63 313 PHE B O 1
ATOM 5168 N N . ALA B 1 321 ? 30.389 -42.488 6.209 1.00 79.78 314 ALA B N 1
ATOM 5169 C CA . ALA B 1 321 ? 31.727 -43.017 6.467 1.00 79.38 314 ALA B CA 1
ATOM 5170 C C . ALA B 1 321 ? 31.997 -42.892 7.959 1.00 82.48 314 ALA B C 1
ATOM 5171 O O . ALA B 1 321 ? 32.707 -43.711 8.559 1.00 83.11 314 ALA B O 1
ATOM 5173 N N . GLY B 1 322 ? 31.405 -41.857 8.550 1.00 80.14 315 GLY B N 1
ATOM 5174 C CA . GLY B 1 322 ? 31.490 -41.625 9.976 1.00 85.10 315 GLY B CA 1
ATOM 5175 C C . GLY B 1 322 ? 31.180 -42.870 10.776 1.00 92.00 315 GLY B C 1
ATOM 5176 O O . GLY B 1 322 ? 32.023 -43.339 11.537 1.00 101.14 315 GLY B O 1
ATOM 5177 N N . VAL B 1 323 ? 29.977 -43.410 10.594 1.00 91.39 316 VAL B N 1
ATOM 5178 C CA . VAL B 1 323 ? 29.518 -44.566 11.364 1.00 94.93 316 VAL B CA 1
ATOM 5179 C C . VAL B 1 323 ? 29.737 -45.895 10.646 1.00 93.91 316 VAL B C 1
ATOM 5180 O O . VAL B 1 323 ? 29.003 -46.858 10.867 1.00 95.64 316 VAL B O 1
ATOM 5184 N N . GLY B 1 324 ? 30.744 -45.940 9.783 1.00 91.99 317 GLY B N 1
ATOM 5185 C CA . GLY B 1 324 ? 31.170 -47.193 9.192 1.00 90.15 317 GLY B CA 1
ATOM 5186 C C . GLY B 1 324 ? 30.434 -47.680 7.958 1.00 95.09 317 GLY B C 1
ATOM 5187 O O . GLY B 1 324 ? 30.528 -48.858 7.625 1.00 101.27 317 GLY B O 1
ATOM 5188 N N . ILE B 1 325 ? 29.702 -46.806 7.274 1.00 88.33 318 ILE B N 1
ATOM 5189 C CA . ILE B 1 325 ? 29.177 -47.170 5.958 1.00 86.32 318 ILE B CA 1
ATOM 5190 C C . ILE B 1 325 ? 29.724 -46.228 4.893 1.00 82.72 318 ILE B C 1
ATOM 5191 O O . ILE B 1 325 ? 29.029 -45.315 4.445 1.00 76.53 318 ILE B O 1
ATOM 5196 N N . PRO B 1 326 ? 30.988 -46.446 4.496 1.00 86.65 319 PRO B N 1
ATOM 5197 C CA . PRO B 1 326 ? 31.664 -45.652 3.463 1.00 82.08 319 PRO B CA 1
ATOM 5198 C C . PRO B 1 326 ? 30.912 -45.686 2.135 1.00 76.78 319 PRO B C 1
ATOM 5199 O O . PRO B 1 326 ? 30.564 -46.762 1.652 1.00 77.79 319 PRO B O 1
ATOM 5203 N N . GLY B 1 327 ? 30.666 -44.514 1.558 1.00 74.85 320 GLY B N 1
ATOM 5204 C CA . GLY B 1 327 ? 30.047 -44.416 0.250 1.00 71.64 320 GLY B CA 1
ATOM 5205 C C . GLY B 1 327 ? 28.554 -44.157 0.316 1.00 71.85 320 GLY B C 1
ATOM 5206 O O . GLY B 1 327 ? 27.890 -44.039 -0.714 1.00 71.50 320 GLY B O 1
ATOM 5207 N N . LEU B 1 328 ? 28.022 -44.078 1.529 1.00 70.02 321 LEU B N 1
ATOM 5208 C CA . LEU B 1 328 ? 26.613 -43.772 1.712 1.00 67.36 321 LEU B CA 1
ATOM 5209 C C . LEU B 1 328 ? 26.440 -42.326 2.154 1.00 66.75 321 LEU B C 1
ATOM 5210 O O . LEU B 1 328 ? 26.958 -41.918 3.194 1.00 70.21 321 LEU B O 1
ATOM 5215 N N . THR B 1 329 ? 25.713 -41.546 1.366 1.00 63.86 322 THR B N 1
ATOM 5216 C CA . THR B 1 329 ? 25.510 -40.147 1.702 1.00 63.13 322 THR B CA 1
ATOM 5217 C C . THR B 1 329 ? 24.034 -39.801 1.781 1.00 63.85 322 THR B C 1
ATOM 5218 O O . THR B 1 329 ? 23.202 -40.374 1.078 1.00 54.95 322 THR B O 1
ATOM 5222 N N . PHE B 1 330 ? 23.717 -38.863 2.659 1.00 65.01 323 PHE B N 1
ATOM 5223 C CA . PHE B 1 330 ? 22.360 -38.365 2.767 1.00 62.79 323 PHE B CA 1
ATOM 5224 C C . PHE B 1 330 ? 22.351 -36.851 2.657 1.00 61.01 323 PHE B C 1
ATOM 5225 O O . PHE B 1 330 ? 23.209 -36.165 3.222 1.00 60.26 323 PHE B O 1
ATOM 5233 N N . MET B 1 331 ? 21.382 -36.332 1.915 1.00 56.10 324 MET B N 1
ATOM 5234 C CA . MET B 1 331 ? 21.165 -34.899 1.865 1.00 49.00 324 MET B CA 1
ATOM 5235 C C . MET B 1 331 ? 19.684 -34.618 1.862 1.00 48.25 324 MET B C 1
ATOM 5236 O O . MET B 1 331 ? 18.895 -35.328 1.225 1.00 48.99 324 MET B O 1
ATOM 5241 N N . THR B 1 332 ? 19.303 -33.579 2.585 1.00 47.48 325 THR B N 1
ATOM 5242 C CA . THR B 1 332 ? 17.950 -33.075 2.485 1.00 50.88 325 THR B CA 1
ATOM 5243 C C . THR B 1 332 ? 18.022 -31.572 2.589 1.00 50.51 325 THR B C 1
ATOM 5244 O O . THR B 1 332 ? 18.860 -31.029 3.307 1.00 49.17 325 THR B O 1
ATOM 5248 N N . ARG B 1 333 ? 17.160 -30.898 1.847 1.00 50.82 326 ARG B N 1
ATOM 5249 C CA . ARG B 1 333 ? 17.125 -29.449 1.878 1.00 48.48 326 ARG B CA 1
ATOM 5250 C C . ARG B 1 333 ? 15.714 -28.953 1.624 1.00 47.65 326 ARG B C 1
ATOM 5251 O O . ARG B 1 333 ? 14.888 -29.630 0.986 1.00 44.09 326 ARG B O 1
ATOM 5259 N N . TYR B 1 334 ? 15.463 -27.749 2.114 1.00 43.82 327 TYR B N 1
ATOM 5260 C CA . TYR B 1 334 ? 14.165 -27.134 2.016 1.00 48.20 327 TYR B CA 1
ATOM 5261 C C . TYR B 1 334 ? 14.372 -25.731 1.475 1.00 47.02 327 TYR B C 1
ATOM 5262 O O . TYR B 1 334 ? 15.221 -24.975 1.962 1.00 50.72 327 TYR B O 1
ATOM 5271 N N . VAL B 1 335 ? 13.628 -25.387 0.434 1.00 41.68 328 VAL B N 1
ATOM 5272 C CA . VAL B 1 335 ? 13.658 -24.024 -0.044 1.00 38.56 328 VAL B CA 1
ATOM 5273 C C . VAL B 1 335 ? 12.264 -23.452 -0.044 1.00 41.02 328 VAL B C 1
ATOM 5274 O O . VAL B 1 335 ? 11.304 -24.103 -0.454 1.00 45.80 328 VAL B O 1
ATOM 5278 N N . LYS B 1 336 ? 12.159 -22.225 0.438 1.00 40.23 329 LYS B N 1
ATOM 5279 C CA . LYS B 1 336 ? 10.883 -21.545 0.497 1.00 46.02 329 LYS B CA 1
ATOM 5280 C C . LYS B 1 336 ? 11.031 -20.185 -0.145 1.00 46.61 329 LYS B C 1
ATOM 5281 O O . LYS B 1 336 ? 11.886 -19.384 0.258 1.00 46.30 329 LYS B O 1
ATOM 5285 N N . GLY B 1 337 ? 10.185 -19.917 -1.128 1.00 36.73 330 GLY B N 1
ATOM 5286 C CA . GLY B 1 337 ? 10.236 -18.654 -1.828 1.00 35.05 330 GLY B CA 1
ATOM 5287 C C . GLY B 1 337 ? 8.937 -17.882 -1.751 1.00 40.90 330 GLY B C 1
ATOM 5288 O O . GLY B 1 337 ? 7.867 -18.466 -1.631 1.00 46.83 330 GLY B O 1
ATOM 5289 N N . ASP B 1 338 ? 9.029 -16.562 -1.834 1.00 36.33 331 ASP B N 1
ATOM 5290 C CA . ASP B 1 338 ? 7.842 -15.731 -1.859 1.00 39.83 331 ASP B CA 1
ATOM 5291 C C . ASP B 1 338 ? 8.090 -14.450 -2.636 1.00 36.30 331 ASP B C 1
ATOM 5292 O O . ASP B 1 338 ? 9.069 -14.338 -3.352 1.00 37.86 331 ASP B O 1
ATOM 5297 N N . ASN B 1 339 ? 7.179 -13.499 -2.509 1.00 45.27 332 ASN B N 1
ATOM 5298 C CA . ASN B 1 339 ? 7.322 -12.200 -3.142 1.00 47.30 332 ASN B CA 1
ATOM 5299 C C . ASN B 1 339 ? 7.308 -12.305 -4.656 1.00 47.38 332 ASN B C 1
ATOM 5300 O O . ASN B 1 339 ? 7.636 -11.346 -5.357 1.00 39.47 332 ASN B O 1
ATOM 5305 N N . ILE B 1 340 ? 6.920 -13.466 -5.168 1.00 45.21 333 ILE B N 1
ATOM 5306 C CA . ILE B 1 340 ? 6.809 -13.595 -6.603 1.00 40.87 333 ILE B CA 1
ATOM 5307 C C . ILE B 1 340 ? 5.759 -12.631 -7.118 1.00 41.15 333 ILE B C 1
ATOM 5308 O O . ILE B 1 340 ? 4.651 -12.572 -6.597 1.00 40.59 333 ILE B O 1
ATOM 5313 N N . ASP B 1 341 ? 6.136 -11.867 -8.136 1.00 42.75 334 ASP B N 1
ATOM 5314 C CA . ASP B 1 341 ? 5.229 -10.957 -8.791 1.00 44.23 334 ASP B CA 1
ATOM 5315 C C . ASP B 1 341 ? 4.582 -11.626 -9.987 1.00 46.31 334 ASP B C 1
ATOM 5316 O O . ASP B 1 341 ? 5.237 -11.838 -11.014 1.00 41.82 334 ASP B O 1
ATOM 5321 N N . LEU B 1 342 ? 3.290 -11.924 -9.847 1.00 51.19 335 LEU B N 1
ATOM 5322 C CA . LEU B 1 342 ? 2.518 -12.677 -10.833 1.00 53.45 335 LEU B CA 1
ATOM 5323 C C . LEU B 1 342 ? 1.894 -11.760 -11.871 1.00 52.90 335 LEU B C 1
ATOM 5324 O O . LEU B 1 342 ? 1.080 -12.195 -12.687 1.00 56.65 335 LEU B O 1
ATOM 5329 N N . LEU B 1 343 ? 2.266 -10.486 -11.826 1.00 53.77 336 LEU B N 1
ATOM 5330 C CA . LEU B 1 343 ? 1.734 -9.505 -12.763 1.00 56.70 336 LEU B CA 1
ATOM 5331 C C . LEU B 1 343 ? 0.211 -9.534 -12.741 1.00 71.62 336 LEU B C 1
ATOM 5332 O O . LEU B 1 343 ? -0.432 -8.687 -12.121 1.00 79.11 336 LEU B O 1
ATOM 5337 N N . THR B 1 344 ? -0.353 -10.513 -13.438 1.00 73.00 337 THR B N 1
ATOM 5338 C CA . THR B 1 344 ? -1.797 -10.671 -13.526 1.00 88.99 337 THR B CA 1
ATOM 5339 C C . THR B 1 344 ? -2.449 -10.560 -12.155 1.00 92.52 337 THR B C 1
ATOM 5340 O O . THR B 1 344 ? -2.935 -9.494 -11.760 1.00 89.37 337 THR B O 1
ATOM 5342 N N . THR B 1 345 ? -2.442 -11.680 -11.437 1.00 96.24 338 THR B N 1
ATOM 5343 C CA . THR B 1 345 ? -3.079 -11.785 -10.130 1.00 102.88 338 THR B CA 1
ATOM 5344 C C . THR B 1 345 ? -2.449 -10.869 -9.087 1.00 103.32 338 THR B C 1
ATOM 5345 O O . THR B 1 345 ? -1.235 -10.641 -9.085 1.00 101.09 338 THR B O 1
ATOM 5347 N N . SER B 1 346 ? -3.291 -10.341 -8.206 1.00 102.97 339 SER B N 1
ATOM 5348 C CA . SER B 1 346 ? -2.822 -9.588 -7.054 1.00 102.16 339 SER B CA 1
ATOM 5349 C C . SER B 1 346 ? -2.306 -10.595 -6.033 1.00 97.28 339 SER B C 1
ATOM 5350 O O . SER B 1 346 ? -2.616 -11.782 -6.123 1.00 100.13 339 SER B O 1
ATOM 5353 N N . GLY B 1 347 ? -1.512 -10.138 -5.072 1.00 87.60 340 GLY B N 1
ATOM 5354 C CA . GLY B 1 347 ? -1.032 -11.026 -4.029 1.00 77.87 340 GLY B CA 1
ATOM 5355 C C . GLY B 1 347 ? 0.137 -11.855 -4.510 1.00 66.17 340 GLY B C 1
ATOM 5356 O O . GLY B 1 347 ? 0.129 -12.363 -5.631 1.00 58.29 340 GLY B O 1
ATOM 5357 N N . GLU B 1 348 ? 1.141 -11.993 -3.651 1.00 63.89 341 GLU B N 1
ATOM 5358 C CA . GLU B 1 348 ? 2.425 -12.574 -4.033 1.00 62.56 341 GLU B CA 1
ATOM 5359 C C . GLU B 1 348 ? 2.356 -14.072 -4.323 1.00 55.52 341 GLU B C 1
ATOM 5360 O O . GLU B 1 348 ? 1.605 -14.806 -3.691 1.00 55.48 341 GLU B O 1
ATOM 5366 N N . GLY B 1 349 ? 3.161 -14.521 -5.278 1.00 49.67 342 GLY B N 1
ATOM 5367 C CA . GLY B 1 349 ? 3.314 -15.941 -5.524 1.00 48.81 342 GLY B CA 1
ATOM 5368 C C . GLY B 1 349 ? 4.252 -16.560 -4.505 1.00 46.28 342 GLY B C 1
ATOM 5369 O O . GLY B 1 349 ? 5.282 -15.974 -4.152 1.00 46.04 342 GLY B O 1
ATOM 5370 N N . LYS B 1 350 ? 3.888 -17.743 -4.021 1.00 45.97 343 LYS B N 1
ATOM 5371 C CA . LYS B 1 350 ? 4.712 -18.480 -3.073 1.00 44.31 343 LYS B CA 1
ATOM 5372 C C . LYS B 1 350 ? 4.942 -19.883 -3.577 1.00 45.20 343 LYS B C 1
ATOM 5373 O O . LYS B 1 350 ? 4.115 -20.447 -4.296 1.00 46.35 343 LYS B O 1
ATOM 5377 N N . GLU B 1 351 ? 6.059 -20.465 -3.170 1.00 43.95 344 GLU B N 1
ATOM 5378 C CA . GLU B 1 351 ? 6.317 -21.863 -3.456 1.00 45.17 344 GLU B CA 1
ATOM 5379 C C . GLU B 1 351 ? 7.298 -22.383 -2.438 1.00 43.23 344 GLU B C 1
ATOM 5380 O O . GLU B 1 351 ? 8.075 -21.616 -1.877 1.00 44.11 344 GLU B O 1
ATOM 5386 N N . TRP B 1 352 ? 7.257 -23.685 -2.198 1.00 43.15 345 TRP B N 1
ATOM 5387 C CA . TRP B 1 352 ? 8.308 -24.334 -1.434 1.00 49.80 345 TRP B CA 1
ATOM 5388 C C . TRP B 1 352 ? 8.584 -25.745 -1.920 1.00 49.67 345 TRP B C 1
ATOM 5389 O O . TRP B 1 352 ? 7.706 -26.441 -2.441 1.00 50.46 345 TRP B O 1
ATOM 5400 N N . GLU B 1 353 ? 9.824 -26.162 -1.739 1.00 40.32 346 GLU B N 1
ATOM 5401 C CA . GLU B 1 353 ? 10.258 -27.438 -2.251 1.00 44.36 346 GLU B CA 1
ATOM 5402 C C . GLU B 1 353 ? 11.051 -28.172 -1.197 1.00 45.99 346 GLU B C 1
ATOM 5403 O O . GLU B 1 353 ? 11.844 -27.584 -0.471 1.00 48.15 346 GLU B O 1
ATOM 5409 N N . ARG B 1 354 ? 10.839 -29.470 -1.110 1.00 43.43 347 ARG B N 1
ATOM 5410 C CA . ARG B 1 354 ? 11.686 -30.266 -0.251 1.00 52.36 347 ARG B CA 1
ATOM 5411 C C . ARG B 1 354 ? 12.338 -31.334 -1.097 1.00 48.11 347 ARG B C 1
ATOM 5412 O O . ARG B 1 354 ? 11.665 -32.034 -1.853 1.00 49.92 347 ARG B O 1
ATOM 5420 N N . ASP B 1 355 ? 13.651 -31.440 -0.977 1.00 42.51 348 ASP B N 1
ATOM 5421 C CA . ASP B 1 355 ? 14.411 -32.439 -1.702 1.00 43.68 348 ASP B CA 1
ATOM 5422 C C . ASP B 1 355 ? 14.996 -33.410 -0.708 1.00 48.37 348 ASP B C 1
ATOM 5423 O O . ASP B 1 355 ? 15.366 -33.028 0.399 1.00 47.99 348 ASP B O 1
ATOM 5428 N N . MET B 1 356 ? 15.107 -34.663 -1.122 1.00 52.71 349 MET B N 1
ATOM 5429 C CA . MET B 1 356 ? 15.846 -35.647 -0.356 1.00 56.77 349 MET B CA 1
ATOM 5430 C C . MET B 1 356 ? 16.736 -36.482 -1.287 1.00 55.50 349 MET B C 1
ATOM 5431 O O . MET B 1 356 ? 16.293 -36.945 -2.339 1.00 57.57 349 MET B O 1
ATOM 5436 N N . ASP B 1 357 ? 17.994 -36.657 -0.902 1.00 52.55 350 ASP B N 1
ATOM 5437 C CA . ASP B 1 357 ? 18.929 -37.456 -1.686 1.00 54.76 350 ASP B CA 1
ATOM 5438 C C . ASP B 1 357 ? 19.592 -38.541 -0.851 1.00 57.48 350 ASP B C 1
ATOM 5439 O O . ASP B 1 357 ? 20.146 -38.285 0.224 1.00 60.51 350 ASP B O 1
ATOM 5444 N N . ILE B 1 358 ? 19.535 -39.759 -1.363 1.00 54.91 351 ILE B N 1
ATOM 5445 C CA . ILE B 1 358 ? 20.299 -40.851 -0.805 1.00 57.97 351 ILE B CA 1
ATOM 5446 C C . ILE B 1 358 ? 21.162 -41.377 -1.934 1.00 58.25 351 ILE B C 1
ATOM 5447 O O . ILE B 1 358 ? 20.656 -41.722 -3.001 1.00 56.41 351 ILE B O 1
ATOM 5452 N N . ALA B 1 359 ? 22.469 -41.404 -1.706 1.00 56.33 352 ALA B N 1
ATOM 5453 C CA . ALA B 1 359 ? 23.409 -41.889 -2.701 1.00 55.42 352 ALA B CA 1
ATOM 5454 C C . ALA B 1 359 ? 24.298 -42.950 -2.087 1.00 58.98 352 ALA B C 1
ATOM 5455 O O . ALA B 1 359 ? 24.701 -42.846 -0.928 1.00 64.37 352 ALA B O 1
ATOM 5457 N N . TYR B 1 360 ? 24.594 -43.981 -2.863 1.00 57.95 353 TYR B N 1
ATOM 5458 C CA . TYR B 1 360 ? 25.554 -44.969 -2.426 1.00 61.19 353 TYR B CA 1
ATOM 5459 C C . TYR B 1 360 ? 26.524 -45.339 -3.537 1.00 65.24 353 TYR B C 1
ATOM 5460 O O . TYR B 1 360 ? 26.155 -45.397 -4.707 1.00 67.99 353 TYR B O 1
ATOM 5469 N N . VAL B 1 361 ? 27.774 -45.574 -3.158 1.00 65.55 354 VAL B N 1
ATOM 5470 C CA . VAL B 1 361 ? 28.789 -46.007 -4.102 1.00 63.23 354 VAL B CA 1
ATOM 5471 C C . VAL B 1 361 ? 29.422 -47.283 -3.569 1.00 72.42 354 VAL B C 1
ATOM 5472 O O . VAL B 1 361 ? 29.943 -47.307 -2.450 1.00 75.52 354 VAL B O 1
ATOM 5476 N N . PHE B 1 362 ? 29.375 -48.349 -4.358 1.00 75.89 355 PHE B N 1
ATOM 5477 C CA . PHE B 1 362 ? 29.955 -49.610 -3.922 1.00 81.09 355 PHE B CA 1
ATOM 5478 C C . PHE B 1 362 ? 31.472 -49.491 -3.751 1.00 82.94 355 PHE B C 1
ATOM 5479 O O . PHE B 1 362 ? 32.175 -49.017 -4.646 1.00 83.72 355 PHE B O 1
ATOM 5487 N N . GLN B 1 363 ? 31.959 -49.905 -2.582 1.00 82.67 356 GLN B N 1
ATOM 5488 C CA . GLN B 1 363 ? 33.373 -49.793 -2.240 1.00 83.49 356 GLN B CA 1
ATOM 5489 C C . GLN B 1 363 ? 34.113 -51.065 -2.624 1.00 90.67 356 GLN B C 1
ATOM 5490 O O . GLN B 1 363 ? 35.108 -51.035 -3.349 1.00 93.19 356 GLN B O 1
ATOM 5496 N N . SER B 1 364 ? 33.611 -52.187 -2.124 1.00 93.79 357 SER B N 1
ATOM 5497 C CA . SER B 1 364 ? 34.256 -53.471 -2.332 1.00 105.08 357 SER B CA 1
ATOM 5498 C C . SER B 1 364 ? 33.545 -54.278 -3.407 1.00 109.17 357 SER B C 1
ATOM 5499 O O . SER B 1 364 ? 32.418 -53.964 -3.799 1.00 108.93 357 SER B O 1
ATOM 5502 N N . GLY B 1 365 ? 34.221 -55.319 -3.879 1.00 111.13 358 GLY B N 1
ATOM 5503 C CA . GLY B 1 365 ? 33.623 -56.274 -4.790 1.00 111.47 358 GLY B CA 1
ATOM 5504 C C . GLY B 1 365 ? 33.635 -55.866 -6.248 1.00 108.09 358 GLY B C 1
ATOM 5505 O O . GLY B 1 365 ? 34.206 -54.834 -6.616 1.00 102.89 358 GLY B O 1
ATOM 5506 N N . PRO B 1 366 ? 32.999 -56.693 -7.091 1.00 110.23 359 PRO B N 1
ATOM 5507 C CA . PRO B 1 366 ? 32.862 -56.504 -8.540 1.00 109.20 359 PRO B CA 1
ATOM 5508 C C . PRO B 1 366 ? 31.940 -55.338 -8.899 1.00 100.79 359 PRO B C 1
ATOM 5509 O O . PRO B 1 366 ? 31.817 -54.994 -10.073 1.00 100.20 359 PRO B O 1
ATOM 5513 N N . LEU B 1 367 ? 31.306 -54.739 -7.897 1.00 97.01 360 LEU B N 1
ATOM 5514 C CA . LEU B 1 367 ? 30.428 -53.599 -8.126 1.00 93.74 360 LEU B CA 1
ATOM 5515 C C . LEU B 1 367 ? 31.124 -52.285 -7.775 1.00 93.20 360 LEU B C 1
ATOM 5516 O O . LEU B 1 367 ? 30.535 -51.211 -7.899 1.00 90.87 360 LEU B O 1
ATOM 5517 N N . LYS B 1 368 ? 32.378 -52.375 -7.337 1.00 95.12 361 LYS B N 1
ATOM 5518 C CA . LYS B 1 368 ? 33.136 -51.194 -6.915 1.00 90.05 361 LYS B CA 1
ATOM 5519 C C . LYS B 1 368 ? 32.964 -50.006 -7.868 1.00 83.29 361 LYS B C 1
ATOM 5520 O O . LYS B 1 368 ? 32.979 -50.176 -9.083 1.00 82.60 361 LYS B O 1
ATOM 5522 N N . ASN B 1 369 ? 32.794 -48.810 -7.303 1.00 81.72 362 ASN B N 1
ATOM 5523 C CA . ASN B 1 369 ? 32.666 -47.562 -8.076 1.00 76.59 362 ASN B CA 1
ATOM 5524 C C . ASN B 1 369 ? 31.314 -47.362 -8.766 1.00 72.77 362 ASN B C 1
ATOM 5525 O O . ASN B 1 369 ? 31.021 -46.276 -9.287 1.00 65.67 362 ASN B O 1
ATOM 5530 N N . LEU B 1 370 ? 30.503 -48.411 -8.791 1.00 73.71 363 LEU B N 1
ATOM 5531 C CA . LEU B 1 370 ? 29.164 -48.311 -9.338 1.00 71.41 363 LEU B CA 1
ATOM 5532 C C . LEU B 1 370 ? 28.384 -47.340 -8.474 1.00 67.24 363 LEU B C 1
ATOM 5533 O O . LEU B 1 370 ? 28.415 -47.435 -7.245 1.00 67.32 363 LEU B O 1
ATOM 5538 N N . GLY B 1 371 ? 27.694 -46.399 -9.114 1.00 57.02 364 GLY B N 1
ATOM 5539 C CA . GLY B 1 371 ? 26.936 -45.396 -8.393 1.00 52.66 364 GLY B CA 1
ATOM 5540 C C . GLY B 1 371 ? 25.431 -45.528 -8.542 1.00 54.81 364 GLY B C 1
ATOM 5541 O O . GLY B 1 371 ? 24.912 -45.710 -9.644 1.00 59.51 364 GLY B O 1
ATOM 5542 N N . VAL B 1 372 ? 24.728 -45.441 -7.420 1.00 54.20 365 VAL B N 1
ATOM 5543 C CA . VAL B 1 372 ? 23.271 -45.427 -7.412 1.00 56.99 365 VAL B CA 1
ATOM 5544 C C . VAL B 1 372 ? 22.821 -44.254 -6.569 1.00 60.88 365 VAL B C 1
ATOM 5545 O O . VAL B 1 372 ? 23.308 -44.059 -5.457 1.00 66.82 365 VAL B O 1
ATOM 5549 N N . LYS B 1 373 ? 21.896 -43.465 -7.096 1.00 59.86 366 LYS B N 1
ATOM 5550 C CA . LYS B 1 373 ? 21.456 -42.277 -6.391 1.00 58.95 366 LYS B CA 1
ATOM 5551 C C . LYS B 1 373 ? 19.967 -42.092 -6.560 1.00 57.40 366 LYS B C 1
ATOM 5552 O O . LYS B 1 373 ? 19.456 -42.133 -7.672 1.00 55.07 366 LYS B O 1
ATOM 5558 N N . TRP B 1 374 ? 19.282 -41.905 -5.439 1.00 57.81 367 TRP B N 1
ATOM 5559 C CA . TRP B 1 374 ? 17.858 -41.639 -5.429 1.00 57.93 367 TRP B CA 1
ATOM 5560 C C . TRP B 1 374 ? 17.617 -40.172 -5.091 1.00 52.17 367 TRP B C 1
ATOM 5561 O O . TRP B 1 374 ? 18.115 -39.676 -4.080 1.00 53.06 367 TRP B O 1
ATOM 5572 N N . ARG B 1 375 ? 16.865 -39.479 -5.941 1.00 46.65 368 ARG B N 1
ATOM 5573 C CA . ARG B 1 375 ? 16.483 -38.096 -5.670 1.00 45.73 368 ARG B CA 1
ATOM 5574 C C . ARG B 1 375 ? 14.975 -37.943 -5.587 1.00 51.50 368 ARG B C 1
ATOM 5575 O O . ARG B 1 375 ? 14.261 -38.180 -6.568 1.00 49.14 368 ARG B O 1
ATOM 5583 N N . ASN B 1 376 ? 14.497 -37.546 -4.410 1.00 55.46 369 ASN B N 1
ATOM 5584 C CA . ASN B 1 376 ? 13.080 -37.284 -4.196 1.00 47.60 369 ASN B CA 1
ATOM 5585 C C . ASN B 1 376 ? 12.783 -35.802 -3.982 1.00 51.40 369 ASN B C 1
ATOM 5586 O O . ASN B 1 376 ? 13.503 -35.105 -3.257 1.00 46.62 369 ASN B O 1
ATOM 5591 N N . ALA B 1 377 ? 11.714 -35.310 -4.587 1.00 46.46 370 ALA B N 1
ATOM 5592 C CA . ALA B 1 377 ? 11.435 -33.888 -4.473 1.00 45.57 370 ALA B CA 1
ATOM 5593 C C . ALA B 1 377 ? 9.947 -33.599 -4.464 1.00 51.32 370 ALA B C 1
ATOM 5594 O O . ALA B 1 377 ? 9.184 -34.202 -5.203 1.00 54.97 370 ALA B O 1
ATOM 5596 N N . THR B 1 378 ? 9.548 -32.662 -3.618 1.00 51.09 371 THR B N 1
ATOM 5597 C CA . THR B 1 378 ? 8.159 -32.264 -3.512 1.00 51.18 371 THR B CA 1
ATOM 5598 C C . THR B 1 378 ? 8.094 -30.754 -3.613 1.00 49.16 371 THR B C 1
ATOM 5599 O O . THR B 1 378 ? 8.867 -30.054 -2.962 1.00 47.12 371 THR B O 1
ATOM 5603 N N . MET B 1 379 ? 7.156 -30.256 -4.410 1.00 46.60 372 MET B N 1
ATOM 5604 C CA . MET B 1 379 ? 7.021 -28.824 -4.630 1.00 45.52 372 MET B CA 1
ATOM 5605 C C . MET B 1 379 ? 5.571 -28.371 -4.559 1.00 49.52 372 MET B C 1
ATOM 5606 O O . MET B 1 379 ? 4.710 -28.888 -5.265 1.00 49.51 372 MET B O 1
ATOM 5611 N N . ARG B 1 380 ? 5.314 -27.386 -3.708 1.00 53.69 373 ARG B N 1
ATOM 5612 C CA . ARG B 1 380 ? 3.978 -26.831 -3.557 1.00 58.85 373 ARG B CA 1
ATOM 5613 C C . ARG B 1 380 ? 4.018 -25.333 -3.811 1.00 53.98 373 ARG B C 1
ATOM 5614 O O . ARG B 1 380 ? 4.988 -24.661 -3.462 1.00 54.06 373 ARG B O 1
ATOM 5622 N N . THR B 1 381 ? 2.968 -24.817 -4.434 1.00 49.12 374 THR B N 1
ATOM 5623 C CA . THR B 1 381 ? 2.880 -23.402 -4.750 1.00 46.98 374 THR B CA 1
ATOM 5624 C C . THR B 1 381 ? 1.449 -22.943 -4.501 1.00 48.99 374 THR B C 1
ATOM 5625 O O . THR B 1 381 ? 0.571 -23.756 -4.238 1.00 51.09 374 THR B O 1
ATOM 5629 N N . ASN B 1 382 ? 1.210 -21.641 -4.604 1.00 49.65 375 ASN B N 1
ATOM 5630 C CA . ASN B 1 382 ? -0.122 -21.086 -4.374 1.00 50.50 375 ASN B CA 1
ATOM 5631 C C . ASN B 1 382 ? -0.651 -20.450 -5.649 1.00 56.73 375 ASN B C 1
ATOM 5632 O O . ASN B 1 382 ? -1.607 -19.690 -5.614 1.00 51.41 375 ASN B O 1
ATOM 5637 N N . TYR B 1 383 ? -0.002 -20.735 -6.774 1.00 54.49 376 TYR B N 1
ATOM 5638 C CA . TYR B 1 383 ? -0.293 -20.016 -8.013 1.00 56.17 376 TYR B CA 1
ATOM 5639 C C . TYR B 1 383 ? -0.200 -20.912 -9.234 1.00 56.91 376 TYR B C 1
ATOM 5640 O O . TYR B 1 383 ? -0.365 -20.452 -10.360 1.00 64.18 376 TYR B O 1
ATOM 5649 N N . THR B 1 384 ? 0.086 -22.184 -9.019 1.00 53.69 377 THR B N 1
ATOM 5650 C CA . THR B 1 384 ? 0.294 -23.088 -10.139 1.00 65.89 377 THR B CA 1
ATOM 5651 C C . THR B 1 384 ? 0.214 -24.548 -9.709 1.00 73.18 377 THR B C 1
ATOM 5652 O O . THR B 1 384 ? -0.291 -24.873 -8.627 1.00 67.64 377 THR B O 1
ATOM 5656 N N . ASN B 1 385 ? 0.709 -25.424 -10.574 1.00 79.35 378 ASN B N 1
ATOM 5657 C CA . ASN B 1 385 ? 0.667 -26.851 -10.310 1.00 84.56 378 ASN B CA 1
ATOM 5658 C C . ASN B 1 385 ? 1.639 -27.227 -9.206 1.00 82.43 378 ASN B C 1
ATOM 5659 O O . ASN B 1 385 ? 2.795 -26.798 -9.202 1.00 86.28 378 ASN B O 1
ATOM 5661 N N . ASP B 1 386 ? 1.146 -27.998 -8.249 1.00 78.78 379 ASP B N 1
ATOM 5662 C CA . ASP B 1 386 ? 2.008 -28.648 -7.285 1.00 76.54 379 ASP B CA 1
ATOM 5663 C C . ASP B 1 386 ? 2.543 -29.883 -7.976 1.00 72.68 379 ASP B C 1
ATOM 5664 O O . ASP B 1 386 ? 1.909 -30.384 -8.901 1.00 75.32 379 ASP B O 1
ATOM 5669 N N . TYR B 1 387 ? 3.712 -30.369 -7.571 1.00 69.77 380 TYR B N 1
ATOM 5670 C CA . TYR B 1 387 ? 4.097 -31.707 -8.010 1.00 71.02 380 TYR B CA 1
ATOM 5671 C C . TYR B 1 387 ? 5.278 -32.381 -7.329 1.00 58.41 380 TYR B C 1
ATOM 5672 O O . TYR B 1 387 ? 6.074 -31.748 -6.654 1.00 55.44 380 TYR B O 1
ATOM 5681 N N . ASP B 1 388 ? 5.325 -33.697 -7.493 1.00 49.23 381 ASP B N 1
ATOM 5682 C CA . ASP B 1 388 ? 6.288 -34.558 -6.834 1.00 52.45 381 ASP B CA 1
ATOM 5683 C C . ASP B 1 388 ? 7.056 -35.317 -7.886 1.00 51.68 381 ASP B C 1
ATOM 5684 O O . ASP B 1 388 ? 6.624 -35.425 -9.041 1.00 50.79 381 ASP B O 1
ATOM 5689 N N . GLU B 1 389 ? 8.178 -35.886 -7.476 1.00 51.48 382 GLU B N 1
ATOM 5690 C CA . GLU B 1 389 ? 9.113 -36.404 -8.439 1.00 50.27 382 GLU B CA 1
ATOM 5691 C C . GLU B 1 389 ? 10.177 -37.267 -7.799 1.00 51.13 382 GLU B C 1
ATOM 5692 O O . GLU B 1 389 ? 10.714 -36.946 -6.739 1.00 52.66 382 GLU B O 1
ATOM 5698 N N . ASN B 1 390 ? 10.449 -38.384 -8.462 1.00 51.39 383 ASN B N 1
ATOM 5699 C CA . ASN B 1 390 ? 11.450 -39.345 -8.032 1.00 50.95 383 ASN B CA 1
ATOM 5700 C C . ASN B 1 390 ? 12.425 -39.619 -9.149 1.00 52.44 383 ASN B C 1
ATOM 5701 O O . ASN B 1 390 ? 12.034 -40.008 -10.260 1.00 53.70 383 ASN B O 1
ATOM 5706 N N . ARG B 1 391 ? 13.698 -39.406 -8.850 1.00 48.49 384 ARG B N 1
ATOM 5707 C CA . ARG B 1 391 ? 14.736 -39.784 -9.767 1.00 50.96 384 ARG B CA 1
ATOM 5708 C C . ARG B 1 391 ? 15.564 -40.913 -9.195 1.00 53.63 384 ARG B C 1
ATOM 5709 O O . ARG B 1 391 ? 15.987 -40.896 -8.044 1.00 54.15 384 ARG B O 1
ATOM 5717 N N . LEU B 1 392 ? 15.880 -41.852 -10.056 1.00 53.41 385 LEU B N 1
ATOM 5718 C CA . LEU B 1 392 ? 16.799 -42.896 -9.689 1.00 56.01 385 LEU B CA 1
ATOM 5719 C C . LEU B 1 392 ? 17.841 -43.044 -10.794 1.00 57.97 385 LEU B C 1
ATOM 5720 O O . LEU B 1 392 ? 17.518 -43.417 -11.932 1.00 60.14 385 LEU B O 1
ATOM 5725 N N . ILE B 1 393 ? 19.097 -42.794 -10.440 1.00 55.98 386 ILE B N 1
ATOM 5726 C CA . ILE B 1 393 ? 20.199 -42.810 -11.389 1.00 49.81 386 ILE B CA 1
ATOM 5727 C C . ILE B 1 393 ? 21.202 -43.916 -11.054 1.00 52.91 386 ILE B C 1
ATOM 5728 O O . ILE B 1 393 ? 21.761 -43.950 -9.960 1.00 52.83 386 ILE B O 1
ATOM 5733 N N . VAL B 1 394 ? 21.424 -44.831 -11.992 1.00 56.67 387 VAL B N 1
ATOM 5734 C CA . VAL B 1 394 ? 22.457 -45.854 -11.822 1.00 57.14 387 VAL B CA 1
ATOM 5735 C C . VAL B 1 394 ? 23.588 -45.579 -12.797 1.00 58.89 387 VAL B C 1
ATOM 5736 O O . VAL B 1 394 ? 23.353 -45.421 -13.997 1.00 56.83 387 VAL B O 1
ATOM 5740 N N . SER B 1 395 ? 24.815 -45.533 -12.288 1.00 55.49 388 SER B N 1
ATOM 5741 C CA . SER B 1 395 ? 25.924 -45.061 -13.093 1.00 55.08 388 SER B CA 1
ATOM 5742 C C . SER B 1 395 ? 27.213 -45.815 -12.822 1.00 57.34 388 SER B C 1
ATOM 5743 O O . SER B 1 395 ? 27.630 -45.990 -11.675 1.00 52.40 388 SER B O 1
ATOM 5746 N N . TYR B 1 396 ? 27.848 -46.255 -13.896 1.00 57.30 389 TYR B N 1
ATOM 5747 C CA . TYR B 1 396 ? 29.087 -46.996 -13.773 1.00 60.07 389 TYR B CA 1
ATOM 5748 C C . TYR B 1 396 ? 30.076 -46.510 -14.809 1.00 62.34 389 TYR B C 1
ATOM 5749 O O . TYR B 1 396 ? 29.813 -46.529 -16.014 1.00 54.26 389 TYR B O 1
ATOM 5758 N N . THR B 1 397 ? 31.220 -46.061 -14.322 1.00 55.30 390 THR B N 1
ATOM 5759 C CA . THR B 1 397 ? 32.241 -45.540 -15.191 1.00 56.01 390 THR B CA 1
ATOM 5760 C C . THR B 1 397 ? 33.482 -46.410 -15.089 1.00 61.95 390 THR B C 1
ATOM 5761 O O . THR B 1 397 ? 33.898 -46.785 -13.992 1.00 59.18 390 THR B O 1
ATOM 5765 N N . LEU B 1 398 ? 34.052 -46.749 -16.241 1.00 64.70 391 LEU B N 1
ATOM 5766 C CA . LEU B 1 398 ? 35.308 -47.486 -16.275 1.00 71.94 391 LEU B CA 1
ATOM 5767 C C . LEU B 1 398 ? 36.210 -47.033 -17.423 1.00 68.90 391 LEU B C 1
ATOM 5768 O O . LEU B 1 398 ? 35.743 -46.752 -18.526 1.00 65.36 391 LEU B O 1
ATOM 5773 N N . PRO B 1 399 ? 37.518 -46.979 -17.159 1.00 75.16 392 PRO B N 1
ATOM 5774 C CA . PRO B 1 399 ? 38.524 -46.690 -18.184 1.00 76.23 392 PRO B CA 1
ATOM 5775 C C . PRO B 1 399 ? 38.598 -47.822 -19.189 1.00 74.25 392 PRO B C 1
ATOM 5776 O O . PRO B 1 399 ? 38.448 -48.974 -18.797 1.00 73.88 392 PRO B O 1
ATOM 5780 N N . LEU B 1 400 ? 38.805 -47.499 -20.460 1.00 68.62 393 LEU B N 1
ATOM 5781 C CA . LEU B 1 400 ? 39.243 -48.489 -21.430 1.00 77.59 393 LEU B CA 1
ATOM 5782 C C . LEU B 1 400 ? 40.740 -48.705 -21.208 1.00 83.12 393 LEU B C 1
ATOM 5783 O O . LEU B 1 400 ? 41.239 -49.836 -21.248 1.00 85.47 393 LEU B O 1
ATOM 5788 N N . TRP B 1 401 ? 41.448 -47.602 -20.959 1.00 88.47 394 TRP B N 1
ATOM 5789 C CA . TRP B 1 401 ? 42.870 -47.640 -20.595 1.00 98.11 394 TRP B CA 1
ATOM 5790 C C . TRP B 1 401 ? 43.270 -46.375 -19.834 1.00 103.45 394 TRP B C 1
ATOM 5791 O O . TRP B 1 401 ? 43.652 -46.435 -18.664 1.00 105.02 394 TRP B O 1
ATOM 5802 N N . SER C 1 7 ? 32.484 24.377 -14.089 1.00 90.45 0 SER C N 1
ATOM 5803 C CA . SER C 1 7 ? 33.255 23.591 -13.141 1.00 94.85 0 SER C CA 1
ATOM 5804 C C . SER C 1 7 ? 32.420 23.291 -11.905 1.00 100.24 0 SER C C 1
ATOM 5805 O O . SER C 1 7 ? 32.270 24.136 -11.019 1.00 102.08 0 SER C O 1
ATOM 5807 N N . GLU C 1 8 ? 31.868 22.082 -11.863 1.00 98.87 1 GLU C N 1
ATOM 5808 C CA . GLU C 1 8 ? 31.103 21.607 -10.715 1.00 95.31 1 GLU C CA 1
ATOM 5809 C C . GLU C 1 8 ? 32.011 21.415 -9.499 1.00 91.92 1 GLU C C 1
ATOM 5810 O O . GLU C 1 8 ? 31.584 21.578 -8.353 1.00 93.56 1 GLU C O 1
ATOM 5816 N N . PHE C 1 9 ? 33.264 21.059 -9.764 1.00 87.91 2 PHE C N 1
ATOM 5817 C CA . PHE C 1 9 ? 34.285 20.938 -8.731 1.00 84.53 2 PHE C CA 1
ATOM 5818 C C . PHE C 1 9 ? 34.244 22.166 -7.822 1.00 84.83 2 PHE C C 1
ATOM 5819 O O . PHE C 1 9 ? 34.382 22.063 -6.595 1.00 81.51 2 PHE C O 1
ATOM 5827 N N . ILE C 1 10 ? 34.034 23.328 -8.438 1.00 88.93 3 ILE C N 1
ATOM 5828 C CA . ILE C 1 10 ? 33.942 24.590 -7.710 1.00 88.83 3 ILE C CA 1
ATOM 5829 C C . ILE C 1 10 ? 32.529 24.857 -7.191 1.00 87.77 3 ILE C C 1
ATOM 5830 O O . ILE C 1 10 ? 32.347 25.181 -6.021 1.00 85.52 3 ILE C O 1
ATOM 5835 N N . LYS C 1 11 ? 31.533 24.718 -8.062 1.00 92.80 4 LYS C N 1
ATOM 5836 C CA . LYS C 1 11 ? 30.139 24.939 -7.673 1.00 95.92 4 LYS C CA 1
ATOM 5837 C C . LYS C 1 11 ? 29.699 24.125 -6.453 1.00 95.15 4 LYS C C 1
ATOM 5838 O O . LYS C 1 11 ? 28.968 24.632 -5.606 1.00 100.05 4 LYS C O 1
ATOM 5840 N N . ASP C 1 12 ? 30.130 22.871 -6.354 1.00 92.02 5 ASP C N 1
ATOM 5841 C CA . ASP C 1 12 ? 29.754 22.053 -5.196 1.00 93.18 5 ASP C CA 1
ATOM 5842 C C . ASP C 1 12 ? 30.723 22.205 -4.023 1.00 91.88 5 ASP C C 1
ATOM 5843 O O . ASP C 1 12 ? 30.607 21.504 -3.014 1.00 92.02 5 ASP C O 1
ATOM 5848 N N . SER C 1 13 ? 31.672 23.126 -4.162 1.00 92.75 6 SER C N 1
ATOM 5849 C CA . SER C 1 13 ? 32.729 23.317 -3.172 1.00 93.07 6 SER C CA 1
ATOM 5850 C C . SER C 1 13 ? 32.174 23.825 -1.843 1.00 88.64 6 SER C C 1
ATOM 5851 O O . SER C 1 13 ? 31.167 24.530 -1.814 1.00 89.49 6 SER C O 1
ATOM 5854 N N . LYS C 1 14 ? 32.836 23.465 -0.747 1.00 86.29 7 LYS C N 1
ATOM 5855 C CA . LYS C 1 14 ? 32.437 23.922 0.585 1.00 86.59 7 LYS C CA 1
ATOM 5856 C C . LYS C 1 14 ? 33.638 24.120 1.507 1.00 84.81 7 LYS C C 1
ATOM 5857 O O . LYS C 1 14 ? 34.614 23.369 1.453 1.00 74.94 7 LYS C O 1
ATOM 5860 N N . ALA C 1 15 ? 33.556 25.136 2.359 1.00 82.28 8 ALA C N 1
ATOM 5861 C CA . ALA C 1 15 ? 34.633 25.426 3.291 1.00 85.13 8 ALA C CA 1
ATOM 5862 C C . ALA C 1 15 ? 34.076 25.897 4.626 1.00 90.40 8 ALA C C 1
ATOM 5863 O O . ALA C 1 15 ? 32.945 26.382 4.704 1.00 93.73 8 ALA C O 1
ATOM 5865 N N . SER C 1 16 ? 34.873 25.752 5.678 1.00 89.88 9 SER C N 1
ATOM 5866 C CA . SER C 1 16 ? 34.472 26.212 7.002 1.00 86.62 9 SER C CA 1
ATOM 5867 C C . SER C 1 16 ? 35.636 26.174 7.987 1.00 81.77 9 SER C C 1
ATOM 5868 O O . SER C 1 16 ? 36.580 25.396 7.839 1.00 80.44 9 SER C O 1
ATOM 5871 N N . ILE C 1 17 ? 35.561 27.035 8.992 1.00 81.90 10 ILE C N 1
ATOM 5872 C CA . ILE C 1 17 ? 36.503 27.007 10.094 1.00 83.17 10 ILE C CA 1
ATOM 5873 C C . ILE C 1 17 ? 35.687 26.736 11.350 1.00 80.48 10 ILE C C 1
ATOM 5874 O O . ILE C 1 17 ? 34.699 27.417 11.609 1.00 79.61 10 ILE C O 1
ATOM 5879 N N . GLU C 1 18 ? 36.065 25.713 12.105 1.00 82.13 11 GLU C N 1
ATOM 5880 C CA . GLU C 1 18 ? 35.418 25.476 13.388 1.00 82.51 11 GLU C CA 1
ATOM 5881 C C . GLU C 1 18 ? 36.289 25.996 14.526 1.00 81.41 11 GLU C C 1
ATOM 5882 O O . GLU C 1 18 ? 37.481 25.693 14.602 1.00 79.17 11 GLU C O 1
ATOM 5888 N N . LEU C 1 19 ? 35.685 26.795 15.398 1.00 83.95 12 LEU C N 1
ATOM 5889 C CA . LEU C 1 19 ? 36.362 27.278 16.592 1.00 87.23 12 LEU C CA 1
ATOM 5890 C C . LEU C 1 19 ? 35.887 26.484 17.798 1.00 85.19 12 LEU C C 1
ATOM 5891 O O . LEU C 1 19 ? 34.689 26.402 18.074 1.00 76.36 12 LEU C O 1
ATOM 5896 N N . ARG C 1 20 ? 36.839 25.900 18.513 1.00 85.65 13 ARG C N 1
ATOM 5897 C CA . ARG C 1 20 ? 36.517 24.936 19.552 1.00 83.89 13 ARG C CA 1
ATOM 5898 C C . ARG C 1 20 ? 37.269 25.201 20.857 1.00 83.99 13 ARG C C 1
ATOM 5899 O O . ARG C 1 20 ? 38.483 25.404 20.859 1.00 83.54 13 ARG C O 1
ATOM 5907 N N . ASN C 1 21 ? 36.539 25.209 21.966 1.00 85.58 14 ASN C N 1
ATOM 5908 C CA . ASN C 1 21 ? 37.164 25.370 23.273 1.00 87.93 14 ASN C CA 1
ATOM 5909 C C . ASN C 1 21 ? 36.815 24.226 24.214 1.00 83.91 14 ASN C C 1
ATOM 5910 O O . ASN C 1 21 ? 35.644 23.882 24.398 1.00 78.94 14 ASN C O 1
ATOM 5915 N N . PHE C 1 22 ? 37.847 23.647 24.814 1.00 85.75 15 PHE C N 1
ATOM 5916 C CA . PHE C 1 22 ? 37.693 22.422 25.581 1.00 85.69 15 PHE C CA 1
ATOM 5917 C C . PHE C 1 22 ? 38.369 22.503 26.949 1.00 88.83 15 PHE C C 1
ATOM 5918 O O . PHE C 1 22 ? 39.594 22.612 27.047 1.00 84.26 15 PHE C O 1
ATOM 5926 N N . TYR C 1 23 ? 37.557 22.467 28.002 1.00 96.48 16 TYR C N 1
ATOM 5927 C CA . TYR C 1 23 ? 38.071 22.336 29.360 1.00 98.51 16 TYR C CA 1
ATOM 5928 C C . TYR C 1 23 ? 37.736 20.968 29.947 1.00 95.37 16 TYR C C 1
ATOM 5929 O O . TYR C 1 23 ? 36.574 20.560 29.992 1.00 89.09 16 TYR C O 1
ATOM 5938 N N . PHE C 1 24 ? 38.776 20.277 30.400 1.00 98.42 17 PHE C N 1
ATOM 5939 C CA . PHE C 1 24 ? 38.661 18.940 30.962 1.00 97.62 17 PHE C CA 1
ATOM 5940 C C . PHE C 1 24 ? 39.475 18.843 32.247 1.00 96.22 17 PHE C C 1
ATOM 5941 O O . PHE C 1 24 ? 40.694 19.013 32.241 1.00 95.19 17 PHE C O 1
ATOM 5949 N N . ASN C 1 25 ? 38.796 18.596 33.358 1.00 94.08 18 ASN C N 1
ATOM 5950 C CA . ASN C 1 25 ? 39.497 18.282 34.590 1.00 93.25 18 ASN C CA 1
ATOM 5951 C C . ASN C 1 25 ? 39.031 16.954 35.161 1.00 85.85 18 ASN C C 1
ATOM 5952 O O . ASN C 1 25 ? 37.842 16.735 35.375 1.00 77.10 18 ASN C O 1
ATOM 5957 N N . ARG C 1 26 ? 39.983 16.053 35.353 1.00 87.30 19 ARG C N 1
ATOM 5958 C CA . ARG C 1 26 ? 39.745 14.835 36.092 1.00 87.06 19 ARG C CA 1
ATOM 5959 C C . ARG C 1 26 ? 40.004 15.150 37.548 1.00 87.58 19 ARG C C 1
ATOM 5960 O O . ARG C 1 26 ? 40.483 16.232 37.879 1.00 91.40 19 ARG C O 1
ATOM 5968 N N . ASP C 1 27 ? 39.663 14.209 38.417 1.00 84.59 20 ASP C N 1
ATOM 5969 C CA . ASP C 1 27 ? 40.096 14.246 39.798 1.00 81.15 20 ASP C CA 1
ATOM 5970 C C . ASP C 1 27 ? 40.346 12.813 40.231 1.00 74.21 20 ASP C C 1
ATOM 5971 O O . ASP C 1 27 ? 39.427 12.001 40.274 1.00 73.43 20 ASP C O 1
ATOM 5976 N N . PHE C 1 28 ? 41.602 12.493 40.515 1.00 82.53 21 PHE C N 1
ATOM 5977 C CA . PHE C 1 28 ? 41.950 11.189 41.057 1.00 86.29 21 PHE C CA 1
ATOM 5978 C C . PHE C 1 28 ? 41.641 11.207 42.552 1.00 85.69 21 PHE C C 1
ATOM 5979 O O . PHE C 1 28 ? 42.163 12.044 43.290 1.00 85.76 21 PHE C O 1
ATOM 5987 N N . ARG C 1 29 ? 40.782 10.300 43.002 1.00 76.01 22 ARG C N 1
ATOM 5988 C CA . ARG C 1 29 ? 40.384 10.321 44.398 1.00 77.16 22 ARG C CA 1
ATOM 5989 C C . ARG C 1 29 ? 40.577 8.985 45.105 1.00 79.00 22 ARG C C 1
ATOM 5990 O O . ARG C 1 29 ? 40.437 7.917 44.509 1.00 76.92 22 ARG C O 1
ATOM 5998 N N . GLN C 1 30 ? 40.919 9.073 46.385 1.00 60.40 23 GLN C N 1
ATOM 5999 C CA . GLN C 1 30 ? 41.096 7.915 47.248 1.00 64.00 23 GLN C CA 1
ATOM 6000 C C . GLN C 1 30 ? 40.608 8.279 48.644 1.00 64.61 23 GLN C C 1
ATOM 6001 O O . GLN C 1 30 ? 40.977 9.321 49.183 1.00 63.39 23 GLN C O 1
ATOM 6007 N N . GLU C 1 31 ? 39.772 7.432 49.231 1.00 67.47 24 GLU C N 1
ATOM 6008 C CA . GLU C 1 31 ? 39.331 7.678 50.596 1.00 68.64 24 GLU C CA 1
ATOM 6009 C C . GLU C 1 31 ? 38.611 9.026 50.692 1.00 61.26 24 GLU C C 1
ATOM 6010 O O . GLU C 1 31 ? 38.693 9.712 51.710 1.00 60.29 24 GLU C O 1
ATOM 6016 N N . GLY C 1 32 ? 37.931 9.413 49.616 1.00 60.84 25 GLY C N 1
ATOM 6017 C CA . GLY C 1 32 ? 37.140 10.633 49.601 1.00 63.48 25 GLY C CA 1
ATOM 6018 C C . GLY C 1 32 ? 37.907 11.938 49.494 1.00 71.14 25 GLY C C 1
ATOM 6019 O O . GLY C 1 32 ? 37.339 13.012 49.681 1.00 74.09 25 GLY C O 1
ATOM 6020 N N . ALA C 1 33 ? 39.195 11.850 49.181 1.00 77.71 26 ALA C N 1
ATOM 6021 C CA . ALA C 1 33 ? 40.036 13.038 49.069 1.00 79.15 26 ALA C CA 1
ATOM 6022 C C . ALA C 1 33 ? 40.793 13.063 47.748 1.00 79.40 26 ALA C C 1
ATOM 6023 O O . ALA C 1 33 ? 41.329 12.044 47.312 1.00 76.17 26 ALA C O 1
ATOM 6025 N N . SER C 1 34 ? 40.840 14.233 47.120 1.00 83.39 27 SER C N 1
ATOM 6026 C CA . SER C 1 34 ? 41.606 14.415 45.893 1.00 88.32 27 SER C CA 1
ATOM 6027 C C . SER C 1 34 ? 43.091 14.109 46.108 1.00 91.82 27 SER C C 1
ATOM 6028 O O . SER C 1 34 ? 43.754 14.756 46.919 1.00 94.50 27 SER C O 1
ATOM 6031 N N . GLN C 1 35 ? 43.604 13.115 45.387 1.00 91.33 28 GLN C N 1
ATOM 6032 C CA . GLN C 1 35 ? 45.019 12.766 45.458 1.00 93.70 28 GLN C CA 1
ATOM 6033 C C . GLN C 1 35 ? 45.817 13.626 44.492 1.00 96.98 28 GLN C C 1
ATOM 6034 O O . GLN C 1 35 ? 46.528 14.544 44.897 1.00 101.44 28 GLN C O 1
ATOM 6040 N N . SER C 1 36 ? 45.703 13.309 43.210 1.00 94.86 29 SER C N 1
ATOM 6041 C CA . SER C 1 36 ? 46.206 14.179 42.160 1.00 101.43 29 SER C CA 1
ATOM 6042 C C . SER C 1 36 ? 44.986 14.739 41.437 1.00 98.42 29 SER C C 1
ATOM 6043 O O . SER C 1 36 ? 43.866 14.309 41.707 1.00 98.00 29 SER C O 1
ATOM 6046 N N . LYS C 1 37 ? 45.184 15.696 40.535 1.00 96.15 30 LYS C N 1
ATOM 6047 C CA . LYS C 1 37 ? 44.041 16.372 39.916 1.00 92.64 30 LYS C CA 1
ATOM 6048 C C . LYS C 1 37 ? 44.313 16.903 38.501 1.00 98.70 30 LYS C C 1
ATOM 6049 O O . LYS C 1 37 ? 44.632 18.078 38.321 1.00 103.78 30 LYS C O 1
ATOM 6052 N N . ALA C 1 38 ? 44.168 16.038 37.501 1.00 97.12 31 ALA C N 1
ATOM 6053 C CA . ALA C 1 38 ? 44.369 16.435 36.110 1.00 99.46 31 ALA C CA 1
ATOM 6054 C C . ALA C 1 38 ? 43.447 17.584 35.694 1.00 102.38 31 ALA C C 1
ATOM 6055 O O . ALA C 1 38 ? 42.251 17.577 35.985 1.00 103.02 31 ALA C O 1
ATOM 6057 N N . GLU C 1 39 ? 44.024 18.574 35.021 1.00 102.96 32 GLU C N 1
ATOM 6058 C CA . GLU C 1 39 ? 43.263 19.684 34.461 1.00 97.82 32 GLU C CA 1
ATOM 6059 C C . GLU C 1 39 ? 43.829 20.058 33.090 1.00 95.26 32 GLU C C 1
ATOM 6060 O O . GLU C 1 39 ? 45.042 20.045 32.879 1.00 94.79 32 GLU C O 1
ATOM 6062 N N . GLU C 1 40 ? 42.941 20.382 32.157 1.00 91.33 33 GLU C N 1
ATOM 6063 C CA . GLU C 1 40 ? 43.347 20.711 30.798 1.00 90.78 33 GLU C CA 1
ATOM 6064 C C . GLU C 1 40 ? 42.407 21.731 30.155 1.00 91.44 33 GLU C C 1
ATOM 6065 O O . GLU C 1 40 ? 41.190 21.579 30.182 1.00 89.39 33 GLU C O 1
ATOM 6067 N N . TRP C 1 41 ? 42.983 22.777 29.578 1.00 94.42 34 TRP C N 1
ATOM 6068 C CA . TRP C 1 41 ? 42.205 23.759 28.835 1.00 93.38 34 TRP C CA 1
ATOM 6069 C C . TRP C 1 41 ? 42.913 24.079 27.519 1.00 93.29 34 TRP C C 1
ATOM 6070 O O . TRP C 1 41 ? 44.100 24.406 27.509 1.00 96.29 34 TRP C O 1
ATOM 6072 N N . ALA C 1 42 ? 42.186 23.973 26.411 1.00 86.80 35 ALA C N 1
ATOM 6073 C CA . ALA C 1 42 ? 42.779 24.219 25.102 1.00 87.68 35 ALA C CA 1
ATOM 6074 C C . ALA C 1 42 ? 41.838 24.966 24.157 1.00 89.59 35 ALA C C 1
ATOM 6075 O O . ALA C 1 42 ? 40.619 24.975 24.352 1.00 88.03 35 ALA C O 1
ATOM 6077 N N . GLN C 1 43 ? 42.415 25.605 23.142 1.00 93.19 36 GLN C N 1
ATOM 6078 C CA . GLN C 1 43 ? 41.633 26.267 22.104 1.00 96.52 36 GLN C CA 1
ATOM 6079 C C . GLN C 1 43 ? 42.067 25.782 20.722 1.00 94.69 36 GLN C C 1
ATOM 6080 O O . GLN C 1 43 ? 43.259 25.733 20.414 1.00 96.62 36 GLN C O 1
ATOM 6086 N N . GLY C 1 44 ? 41.097 25.428 19.887 1.00 93.39 37 GLY C N 1
ATOM 6087 C CA . GLY C 1 44 ? 41.404 24.819 18.608 1.00 91.86 37 GLY C CA 1
ATOM 6088 C C . GLY C 1 44 ? 40.701 25.422 17.410 1.00 90.71 37 GLY C C 1
ATOM 6089 O O . GLY C 1 44 ? 39.599 25.959 17.513 1.00 90.79 37 GLY C O 1
ATOM 6090 N N . PHE C 1 45 ? 41.353 25.324 16.259 1.00 89.20 38 PHE C N 1
ATOM 6091 C CA . PHE C 1 45 ? 40.763 25.767 15.011 1.00 87.44 38 PHE C CA 1
ATOM 6092 C C . PHE C 1 45 ? 40.737 24.619 14.014 1.00 79.85 38 PHE C C 1
ATOM 6093 O O . PHE C 1 45 ? 41.775 24.040 13.695 1.00 79.75 38 PHE C O 1
ATOM 6101 N N . LEU C 1 46 ? 39.542 24.288 13.535 1.00 75.52 39 LEU C N 1
ATOM 6102 C CA . LEU C 1 46 ? 39.377 23.221 12.554 1.00 74.32 39 LEU C CA 1
ATOM 6103 C C . LEU C 1 46 ? 39.014 23.773 11.171 1.00 73.61 39 LEU C C 1
ATOM 6104 O O . LEU C 1 46 ? 37.850 24.080 10.898 1.00 75.15 39 LEU C O 1
ATOM 6105 N N . LEU C 1 47 ? 40.013 23.892 10.302 1.00 69.12 40 LEU C N 1
ATOM 6106 C CA . LEU C 1 47 ? 39.793 24.357 8.935 1.00 71.71 40 LEU C CA 1
ATOM 6107 C C . LEU C 1 47 ? 39.420 23.178 8.032 1.00 71.55 40 LEU C C 1
ATOM 6108 O O . LEU C 1 47 ? 40.226 22.272 7.825 1.00 62.46 40 LEU C O 1
ATOM 6113 N N . ARG C 1 48 ? 38.196 23.189 7.505 1.00 73.15 41 ARG C N 1
ATOM 6114 C CA . ARG C 1 48 ? 37.716 22.104 6.645 1.00 74.63 41 ARG C CA 1
ATOM 6115 C C . ARG C 1 48 ? 37.494 22.543 5.200 1.00 74.99 41 ARG C C 1
ATOM 6116 O O . ARG C 1 48 ? 36.979 23.637 4.945 1.00 76.52 41 ARG C O 1
ATOM 6124 N N . TYR C 1 49 ? 37.880 21.682 4.259 1.00 69.08 42 TYR C N 1
ATOM 6125 C CA . TYR C 1 49 ? 37.651 21.948 2.838 1.00 68.22 42 TYR C CA 1
ATOM 6126 C C . TYR C 1 49 ? 37.246 20.702 2.044 1.00 63.53 42 TYR C C 1
ATOM 6127 O O . TYR C 1 49 ? 37.944 19.678 2.059 1.00 57.98 42 TYR C O 1
ATOM 6136 N N . GLU C 1 50 ? 36.116 20.810 1.347 1.00 66.68 43 GLU C N 1
ATOM 6137 C CA . GLU C 1 50 ? 35.585 19.726 0.521 1.00 66.33 43 GLU C CA 1
ATOM 6138 C C . GLU C 1 50 ? 35.224 20.240 -0.874 1.00 63.27 43 GLU C C 1
ATOM 6139 O O . GLU C 1 50 ? 34.266 20.998 -1.038 1.00 66.52 43 GLU C O 1
ATOM 6145 N N . SER C 1 51 ? 35.996 19.831 -1.874 1.00 54.46 44 SER C N 1
ATOM 6146 C CA . SER C 1 51 ? 35.751 20.265 -3.244 1.00 55.82 44 SER C CA 1
ATOM 6147 C C . SER C 1 51 ? 34.570 19.499 -3.799 1.00 52.55 44 SER C C 1
ATOM 6148 O O . SER C 1 51 ? 34.262 18.417 -3.329 1.00 55.20 44 SER C O 1
ATOM 6151 N N . GLY C 1 52 ? 33.908 20.049 -4.804 1.00 59.83 45 GLY C N 1
ATOM 6152 C CA . GLY C 1 52 ? 32.868 19.296 -5.477 1.00 58.26 45 GLY C CA 1
ATOM 6153 C C . GLY C 1 52 ? 33.527 18.119 -6.165 1.00 53.62 45 GLY C C 1
ATOM 6154 O O . GLY C 1 52 ? 34.750 17.973 -6.104 1.00 52.94 45 GLY C O 1
ATOM 6155 N N . TYR C 1 53 ? 32.730 17.264 -6.796 1.00 49.87 46 TYR C N 1
ATOM 6156 C CA . TYR C 1 53 ? 33.286 16.267 -7.702 1.00 50.33 46 TYR C CA 1
ATOM 6157 C C . TYR C 1 53 ? 33.289 16.849 -9.107 1.00 52.92 46 TYR C C 1
ATOM 6158 O O . TYR C 1 53 ? 32.444 17.674 -9.440 1.00 55.39 46 TYR C O 1
ATOM 6167 N N . THR C 1 54 ? 34.240 16.436 -9.931 1.00 50.31 47 THR C N 1
ATOM 6168 C CA . THR C 1 54 ? 34.144 16.736 -11.355 1.00 49.10 47 THR C CA 1
ATOM 6169 C C . THR C 1 54 ? 32.959 15.974 -11.957 1.00 47.13 47 THR C C 1
ATOM 6170 O O . THR C 1 54 ? 32.613 14.892 -11.505 1.00 46.80 47 THR C O 1
ATOM 6174 N N . GLU C 1 55 ? 32.329 16.557 -12.964 1.00 46.15 48 GLU C N 1
ATOM 6175 C CA . GLU C 1 55 ? 31.142 15.973 -13.565 1.00 37.74 48 GLU C CA 1
ATOM 6176 C C . GLU C 1 55 ? 31.514 14.718 -14.331 1.00 37.15 48 GLU C C 1
ATOM 6177 O O . GLU C 1 55 ? 32.651 14.564 -14.769 1.00 42.65 48 GLU C O 1
ATOM 6183 N N . GLY C 1 56 ? 30.568 13.805 -14.491 1.00 40.21 49 GLY C N 1
ATOM 6184 C CA . GLY C 1 56 ? 30.836 12.595 -15.252 1.00 40.07 49 GLY C CA 1
ATOM 6185 C C . GLY C 1 56 ? 30.665 11.254 -14.561 1.00 37.40 49 GLY C C 1
ATOM 6186 O O . GLY C 1 56 ? 30.443 11.159 -13.352 1.00 36.00 49 GLY C O 1
ATOM 6187 N N . THR C 1 57 ? 30.781 10.200 -15.357 1.00 37.59 50 THR C N 1
ATOM 6188 C CA . THR C 1 57 ? 30.673 8.841 -14.864 1.00 35.98 50 THR C CA 1
ATOM 6189 C C . THR C 1 57 ? 31.603 8.635 -13.677 1.00 37.45 50 THR C C 1
ATOM 6190 O O . THR C 1 57 ? 31.222 8.065 -12.663 1.00 46.20 50 THR C O 1
ATOM 6194 N N . ILE C 1 58 ? 32.825 9.112 -13.797 1.00 37.73 51 ILE C N 1
ATOM 6195 C CA . ILE C 1 58 ? 33.746 9.031 -12.686 1.00 39.96 51 ILE C CA 1
ATOM 6196 C C . ILE C 1 58 ? 34.158 10.421 -12.232 1.00 43.01 51 ILE C C 1
ATOM 6197 O O . ILE C 1 58 ? 34.731 11.191 -12.997 1.00 42.75 51 ILE C O 1
ATOM 6202 N N . GLY C 1 59 ? 33.852 10.738 -10.980 1.00 40.81 52 GLY C N 1
ATOM 6203 C CA . GLY C 1 59 ? 34.168 12.044 -10.436 1.00 39.22 52 GLY C CA 1
ATOM 6204 C C . GLY C 1 59 ? 35.414 12.062 -9.576 1.00 38.74 52 GLY C C 1
ATOM 6205 O O . GLY C 1 59 ? 35.672 11.135 -8.808 1.00 39.71 52 GLY C O 1
ATOM 6206 N N . PHE C 1 60 ? 36.194 13.128 -9.715 1.00 41.27 53 PHE C N 1
ATOM 6207 C CA . PHE C 1 60 ? 37.341 13.363 -8.849 1.00 45.06 53 PHE C CA 1
ATOM 6208 C C . PHE C 1 60 ? 37.139 14.633 -8.034 1.00 48.88 53 PHE C C 1
ATOM 6209 O O . PHE C 1 60 ? 36.719 15.667 -8.561 1.00 44.92 53 PHE C O 1
ATOM 6217 N N . GLY C 1 61 ? 37.436 14.541 -6.741 1.00 53.52 54 GLY C N 1
ATOM 6218 C CA . GLY C 1 61 ? 37.394 15.685 -5.854 1.00 55.46 54 GLY C CA 1
ATOM 6219 C C . GLY C 1 61 ? 38.502 15.578 -4.828 1.00 57.65 54 GLY C C 1
ATOM 6220 O O . GLY C 1 61 ? 39.167 14.547 -4.719 1.00 55.93 54 GLY C O 1
ATOM 6221 N N . VAL C 1 62 ? 38.711 16.643 -4.067 1.00 59.79 55 VAL C N 1
ATOM 6222 C CA . VAL C 1 62 ? 39.730 16.612 -3.026 1.00 57.49 55 VAL C CA 1
ATOM 6223 C C . VAL C 1 62 ? 39.232 17.246 -1.734 1.00 62.25 55 VAL C C 1
ATOM 6224 O O . VAL C 1 62 ? 38.503 18.234 -1.751 1.00 63.61 55 VAL C O 1
ATOM 6228 N N . ASP C 1 63 ? 39.610 16.649 -0.611 1.00 64.01 56 ASP C N 1
ATOM 6229 C CA . ASP C 1 63 ? 39.321 17.237 0.689 1.00 62.86 56 ASP C CA 1
ATOM 6230 C C . ASP C 1 63 ? 40.619 17.549 1.412 1.00 61.93 56 ASP C C 1
ATOM 6231 O O . ASP C 1 63 ? 41.631 16.861 1.247 1.00 61.86 56 ASP C O 1
ATOM 6236 N N . ALA C 1 64 ? 40.583 18.597 2.218 1.00 59.63 57 ALA C N 1
ATOM 6237 C CA . ALA C 1 64 ? 41.751 19.006 2.979 1.00 65.04 57 ALA C CA 1
ATOM 6238 C C . ALA C 1 64 ? 41.298 19.441 4.355 1.00 67.03 57 ALA C C 1
ATOM 6239 O O . ALA C 1 64 ? 40.152 19.854 4.548 1.00 68.78 57 ALA C O 1
ATOM 6241 N N . ILE C 1 65 ? 42.201 19.354 5.316 1.00 67.11 58 ILE C N 1
ATOM 6242 C CA . ILE C 1 65 ? 41.873 19.786 6.658 1.00 70.42 58 ILE C CA 1
ATOM 6243 C C . ILE C 1 65 ? 43.107 20.350 7.366 1.00 68.27 58 ILE C C 1
ATOM 6244 O O . ILE C 1 65 ? 44.207 19.825 7.225 1.00 68.08 58 ILE C O 1
ATOM 6249 N N . GLY C 1 66 ? 42.920 21.446 8.094 1.00 69.54 59 GLY C N 1
ATOM 6250 C CA . GLY C 1 66 ? 43.981 22.030 8.891 1.00 68.33 59 GLY C CA 1
ATOM 6251 C C . GLY C 1 66 ? 43.550 22.008 10.344 1.00 72.39 59 GLY C C 1
ATOM 6252 O O . GLY C 1 66 ? 42.471 22.505 10.690 1.00 69.83 59 GLY C O 1
ATOM 6253 N N . LEU C 1 67 ? 44.386 21.425 11.198 1.00 75.82 60 LEU C N 1
ATOM 6254 C CA . LEU C 1 67 ? 44.043 21.264 12.605 1.00 72.73 60 LEU C CA 1
ATOM 6255 C C . LEU C 1 67 ? 45.113 21.868 13.487 1.00 76.73 60 LEU C C 1
ATOM 6256 O O . LEU C 1 67 ? 46.270 21.461 13.431 1.00 77.60 60 LEU C O 1
ATOM 6261 N N . LEU C 1 68 ? 44.718 22.835 14.309 1.00 80.97 61 LEU C N 1
ATOM 6262 C CA . LEU C 1 68 ? 45.651 23.505 15.202 1.00 84.67 61 LEU C CA 1
ATOM 6263 C C . LEU C 1 68 ? 45.027 23.774 16.568 1.00 84.49 61 LEU C C 1
ATOM 6264 O O . LEU C 1 68 ? 43.951 24.362 16.668 1.00 87.45 61 LEU C O 1
ATOM 6265 N N . GLY C 1 69 ? 45.712 23.342 17.618 1.00 80.55 62 GLY C N 1
ATOM 6266 C CA . GLY C 1 69 ? 45.250 23.586 18.970 1.00 82.21 62 GLY C CA 1
ATOM 6267 C C . GLY C 1 69 ? 46.196 24.492 19.727 1.00 84.58 62 GLY C C 1
ATOM 6268 O O . GLY C 1 69 ? 47.409 24.326 19.638 1.00 86.02 62 GLY C O 1
ATOM 6269 N N . ASP C 1 96 ? 51.537 24.002 21.421 1.00 110.31 89 ASP C N 1
ATOM 6270 C CA . ASP C 1 96 ? 50.796 23.995 20.160 1.00 112.07 89 ASP C CA 1
ATOM 6271 C C . ASP C 1 96 ? 51.019 22.716 19.366 1.00 107.27 89 ASP C C 1
ATOM 6272 O O . ASP C 1 96 ? 52.154 22.281 19.178 1.00 107.84 89 ASP C O 1
ATOM 6277 N N . TYR C 1 97 ? 49.924 22.124 18.898 1.00 101.58 90 TYR C N 1
ATOM 6278 C CA . TYR C 1 97 ? 49.979 20.863 18.174 1.00 97.55 90 TYR C CA 1
ATOM 6279 C C . TYR C 1 97 ? 48.892 20.824 17.107 1.00 96.30 90 TYR C C 1
ATOM 6280 O O . TYR C 1 97 ? 48.138 21.783 16.945 1.00 95.47 90 TYR C O 1
ATOM 6282 N N . GLY C 1 98 ? 48.811 19.710 16.387 1.00 95.12 91 GLY C N 1
ATOM 6283 C CA . GLY C 1 98 ? 47.831 19.562 15.325 1.00 97.44 91 GLY C CA 1
ATOM 6284 C C . GLY C 1 98 ? 48.477 19.270 13.984 1.00 101.53 91 GLY C C 1
ATOM 6285 O O . GLY C 1 98 ? 49.660 18.935 13.920 1.00 106.36 91 GLY C O 1
ATOM 6286 N N . GLU C 1 99 ? 47.708 19.399 12.907 1.00 100.02 92 GLU C N 1
ATOM 6287 C CA . GLU C 1 99 ? 48.244 19.129 11.578 1.00 99.26 92 GLU C CA 1
ATOM 6288 C C . GLU C 1 99 ? 47.312 19.566 10.447 1.00 88.54 92 GLU C C 1
ATOM 6289 O O . GLU C 1 99 ? 46.169 19.963 10.675 1.00 81.73 92 GLU C O 1
ATOM 6295 N N . ALA C 1 100 ? 47.838 19.517 9.228 1.00 86.34 93 ALA C N 1
ATOM 6296 C CA . ALA C 1 100 ? 47.034 19.661 8.030 1.00 84.76 93 ALA C CA 1
ATOM 6297 C C . ALA C 1 100 ? 46.882 18.274 7.411 1.00 84.39 93 ALA C C 1
ATOM 6298 O O . ALA C 1 100 ? 47.676 17.371 7.681 1.00 83.95 93 ALA C O 1
ATOM 6300 N N . GLY C 1 101 ? 45.858 18.099 6.588 1.00 84.03 94 GLY C N 1
ATOM 6301 C CA . GLY C 1 101 ? 45.605 16.805 5.986 1.00 84.11 94 GLY C CA 1
ATOM 6302 C C . GLY C 1 101 ? 44.892 16.913 4.656 1.00 81.83 94 GLY C C 1
ATOM 6303 O O . GLY C 1 101 ? 44.075 17.815 4.446 1.00 80.66 94 GLY C O 1
ATOM 6304 N N . ILE C 1 102 ? 45.198 15.984 3.756 1.00 78.32 95 ILE C N 1
ATOM 6305 C CA . ILE C 1 102 ? 44.582 15.984 2.438 1.00 76.90 95 ILE C CA 1
ATOM 6306 C C . ILE C 1 102 ? 44.030 14.610 2.074 1.00 70.05 95 ILE C C 1
ATOM 6307 O O . ILE C 1 102 ? 44.551 13.578 2.490 1.00 71.81 95 ILE C O 1
ATOM 6312 N N . THR C 1 103 ? 42.963 14.611 1.292 1.00 64.47 96 THR C N 1
ATOM 6313 C CA . THR C 1 103 ? 42.338 13.371 0.868 1.00 59.15 96 THR C CA 1
ATOM 6314 C C . THR C 1 103 ? 41.855 13.500 -0.568 1.00 53.22 96 THR C C 1
ATOM 6315 O O . THR C 1 103 ? 41.015 14.347 -0.888 1.00 51.91 96 THR C O 1
ATOM 6319 N N . ALA C 1 104 ? 42.409 12.667 -1.435 1.00 51.23 97 ALA C N 1
ATOM 6320 C CA . ALA C 1 104 ? 41.941 12.578 -2.805 1.00 51.76 97 ALA C CA 1
ATOM 6321 C C . ALA C 1 104 ? 40.663 11.716 -2.831 1.00 44.66 97 ALA C C 1
ATOM 6322 O O . ALA C 1 104 ? 40.620 10.660 -2.204 1.00 46.03 97 ALA C O 1
ATOM 6324 N N . LYS C 1 105 ? 39.639 12.173 -3.552 1.00 41.89 98 LYS C N 1
ATOM 6325 C CA . LYS C 1 105 ? 38.338 11.498 -3.617 1.00 45.41 98 LYS C CA 1
ATOM 6326 C C . LYS C 1 105 ? 37.993 11.014 -5.017 1.00 47.21 98 LYS C C 1
ATOM 6327 O O . LYS C 1 105 ? 37.995 11.801 -5.966 1.00 48.65 98 LYS C O 1
ATOM 6333 N N . LEU C 1 106 ? 37.648 9.737 -5.141 1.00 47.34 99 LEU C N 1
ATOM 6334 C CA . LEU C 1 106 ? 37.150 9.205 -6.407 1.00 46.76 99 LEU C CA 1
ATOM 6335 C C . LEU C 1 106 ? 35.744 8.605 -6.241 1.00 45.69 99 LEU C C 1
ATOM 6336 O O . LEU C 1 106 ? 35.494 7.837 -5.322 1.00 46.46 99 LEU C O 1
ATOM 6341 N N . ARG C 1 107 ? 34.833 8.951 -7.139 1.00 46.37 100 ARG C N 1
ATOM 6342 C CA . ARG C 1 107 ? 33.444 8.522 -7.021 1.00 48.43 100 ARG C CA 1
ATOM 6343 C C . ARG C 1 107 ? 32.903 8.022 -8.350 1.00 49.45 100 ARG C C 1
ATOM 6344 O O . ARG C 1 107 ? 33.118 8.645 -9.393 1.00 52.20 100 ARG C O 1
ATOM 6352 N N . ALA C 1 108 ? 32.191 6.901 -8.302 1.00 46.45 101 ALA C N 1
ATOM 6353 C CA . ALA C 1 108 ? 31.583 6.316 -9.487 1.00 40.55 101 ALA C CA 1
ATOM 6354 C C . ALA C 1 108 ? 30.352 5.529 -9.098 1.00 40.35 101 ALA C C 1
ATOM 6355 O O . ALA C 1 108 ? 30.438 4.565 -8.326 1.00 44.71 101 ALA C O 1
ATOM 6357 N N . SER C 1 109 ? 29.208 5.935 -9.634 1.00 44.14 102 SER C N 1
ATOM 6358 C CA . SER C 1 109 ? 27.957 5.234 -9.367 1.00 42.33 102 SER C CA 1
ATOM 6359 C C . SER C 1 109 ? 27.596 5.379 -7.885 1.00 44.25 102 SER C C 1
ATOM 6360 O O . SER C 1 109 ? 27.230 6.462 -7.440 1.00 53.28 102 SER C O 1
ATOM 6363 N N . LYS C 1 110 ? 27.722 4.304 -7.114 1.00 41.79 103 LYS C N 1
ATOM 6364 C CA . LYS C 1 110 ? 27.338 4.335 -5.698 1.00 42.47 103 LYS C CA 1
ATOM 6365 C C . LYS C 1 110 ? 28.497 3.916 -4.818 1.00 42.17 103 LYS C C 1
ATOM 6366 O O . LYS C 1 110 ? 28.299 3.384 -3.728 1.00 43.38 103 LYS C O 1
ATOM 6371 N N . SER C 1 111 ? 29.708 4.152 -5.312 1.00 30.30 104 SER C N 1
ATOM 6372 C CA . SER C 1 111 ? 30.905 3.704 -4.645 1.00 38.72 104 SER C CA 1
ATOM 6373 C C . SER C 1 111 ? 31.864 4.874 -4.544 1.00 42.42 104 SER C C 1
ATOM 6374 O O . SER C 1 111 ? 31.756 5.855 -5.288 1.00 43.61 104 SER C O 1
ATOM 6377 N N . THR C 1 112 ? 32.810 4.760 -3.626 1.00 39.96 105 THR C N 1
ATOM 6378 C CA . THR C 1 112 ? 33.658 5.884 -3.282 1.00 41.03 105 THR C CA 1
ATOM 6379 C C . THR C 1 112 ? 35.016 5.394 -2.830 1.00 48.73 105 THR C C 1
ATOM 6380 O O . THR C 1 112 ? 35.111 4.494 -1.992 1.00 56.45 105 THR C O 1
ATOM 6384 N N . LEU C 1 113 ? 36.065 5.972 -3.405 1.00 47.47 106 LEU C N 1
ATOM 6385 C CA . LEU C 1 113 ? 37.431 5.712 -2.961 1.00 44.86 106 LEU C CA 1
ATOM 6386 C C . LEU C 1 113 ? 38.045 6.998 -2.402 1.00 47.25 106 LEU C C 1
ATOM 6387 O O . LEU C 1 113 ? 37.984 8.056 -3.028 1.00 47.78 106 LEU C O 1
ATOM 6392 N N . LYS C 1 114 ? 38.614 6.906 -1.207 1.00 49.05 107 LYS C N 1
ATOM 6393 C CA . LYS C 1 114 ? 39.274 8.041 -0.579 1.00 46.32 107 LYS C CA 1
ATOM 6394 C C . LYS C 1 114 ? 40.678 7.611 -0.217 1.00 47.91 107 LYS C C 1
ATOM 6395 O O . LYS C 1 114 ? 40.873 6.525 0.341 1.00 43.83 107 LYS C O 1
ATOM 6401 N N . ILE C 1 115 ? 41.651 8.456 -0.554 1.00 46.21 108 ILE C N 1
ATOM 6402 C CA . ILE C 1 115 ? 43.050 8.201 -0.235 1.00 48.83 108 ILE C CA 1
ATOM 6403 C C . ILE C 1 115 ? 43.632 9.416 0.472 1.00 54.36 108 ILE C C 1
ATOM 6404 O O . ILE C 1 115 ? 43.533 10.537 -0.030 1.00 54.44 108 ILE C O 1
ATOM 6409 N N . GLY C 1 116 ? 44.258 9.195 1.623 1.00 56.58 109 GLY C N 1
ATOM 6410 C CA . GLY C 1 116 ? 44.878 10.279 2.359 1.00 57.09 109 GLY C CA 1
ATOM 6411 C C . GLY C 1 116 ? 44.445 10.280 3.810 1.00 56.60 109 GLY C C 1
ATOM 6412 O O . GLY C 1 116 ? 44.504 9.247 4.483 1.00 55.97 109 GLY C O 1
ATOM 6413 N N . THR C 1 117 ? 44.011 11.437 4.296 1.00 48.23 110 THR C N 1
ATOM 6414 C CA . THR C 1 117 ? 43.485 11.525 5.648 1.00 51.35 110 THR C CA 1
ATOM 6415 C C . THR C 1 117 ? 42.060 10.944 5.733 1.00 54.25 110 THR C C 1
ATOM 6416 O O . THR C 1 117 ? 41.178 11.284 4.939 1.00 48.52 110 THR C O 1
ATOM 6420 N N . LEU C 1 118 ? 41.846 10.056 6.695 1.00 57.88 111 LEU C N 1
ATOM 6421 C CA . LEU C 1 118 ? 40.572 9.365 6.812 1.00 56.70 111 LEU C CA 1
ATOM 6422 C C . LEU C 1 118 ? 40.052 9.354 8.241 1.00 55.87 111 LEU C C 1
ATOM 6423 O O . LEU C 1 118 ? 40.821 9.296 9.207 1.00 56.88 111 LEU C O 1
ATOM 6428 N N . THR C 1 119 ? 38.734 9.378 8.365 1.00 55.70 112 THR C N 1
ATOM 6429 C CA . THR C 1 119 ? 38.094 9.230 9.661 1.00 51.96 112 THR C CA 1
ATOM 6430 C C . THR C 1 119 ? 36.977 8.210 9.527 1.00 49.77 112 THR C C 1
ATOM 6431 O O . THR C 1 119 ? 35.801 8.557 9.488 1.00 53.31 112 THR C O 1
ATOM 6435 N N . PRO C 1 120 ? 37.342 6.933 9.418 1.00 48.61 113 PRO C N 1
ATOM 6436 C CA . PRO C 1 120 ? 36.301 5.950 9.116 1.00 46.01 113 PRO C CA 1
ATOM 6437 C C . PRO C 1 120 ? 35.449 5.654 10.343 1.00 44.14 113 PRO C C 1
ATOM 6438 O O . PRO C 1 120 ? 35.873 5.909 11.470 1.00 42.69 113 PRO C O 1
ATOM 6442 N N . LYS C 1 121 ? 34.240 5.151 10.123 1.00 39.69 114 LYS C N 1
ATOM 6443 C CA . LYS C 1 121 ? 33.327 4.925 11.228 1.00 43.31 114 LYS C CA 1
ATOM 6444 C C . LYS C 1 121 ? 32.715 3.525 11.161 1.00 43.11 114 LYS C C 1
ATOM 6445 O O . LYS C 1 121 ? 31.672 3.321 10.554 1.00 38.62 114 LYS C O 1
ATOM 6451 N N . LEU C 1 122 ? 33.377 2.557 11.778 1.00 40.99 115 LEU C N 1
ATOM 6452 C CA . LEU C 1 122 ? 32.942 1.173 11.664 1.00 36.70 115 LEU C CA 1
ATOM 6453 C C . LEU C 1 122 ? 33.048 0.461 12.997 1.00 39.49 115 LEU C C 1
ATOM 6454 O O . LEU C 1 122 ? 33.732 0.938 13.906 1.00 45.32 115 LEU C O 1
ATOM 6459 N N . PRO C 1 123 ? 32.355 -0.680 13.127 1.00 39.39 116 PRO C N 1
ATOM 6460 C CA . PRO C 1 123 ? 32.455 -1.479 14.355 1.00 38.01 116 PRO C CA 1
ATOM 6461 C C . PRO C 1 123 ? 33.896 -1.799 14.727 1.00 33.18 116 PRO C C 1
ATOM 6462 O O . PRO C 1 123 ? 34.193 -1.874 15.922 1.00 38.44 116 PRO C O 1
ATOM 6466 N N . VAL C 1 124 ? 34.775 -1.983 13.739 1.00 35.44 117 VAL C N 1
ATOM 6467 C CA . VAL C 1 124 ? 36.188 -2.259 14.039 1.00 43.25 117 VAL C CA 1
ATOM 6468 C C . VAL C 1 124 ? 37.078 -1.022 14.175 1.00 44.48 117 VAL C C 1
ATOM 6469 O O . VAL C 1 124 ? 38.261 -1.145 14.481 1.00 46.97 117 VAL C O 1
ATOM 6473 N N . ILE C 1 125 ? 36.520 0.162 13.949 1.00 45.00 118 ILE C N 1
ATOM 6474 C CA . ILE C 1 125 ? 37.284 1.396 14.153 1.00 43.41 118 ILE C CA 1
ATOM 6475 C C . ILE C 1 125 ? 36.378 2.627 14.321 1.00 38.05 118 ILE C C 1
ATOM 6476 O O . ILE C 1 125 ? 35.764 3.106 13.358 1.00 39.32 118 ILE C O 1
ATOM 6481 N N . MET C 1 126 ? 36.295 3.104 15.560 1.00 37.46 119 MET C N 1
ATOM 6482 C CA . MET C 1 126 ? 35.573 4.322 15.901 1.00 43.01 119 MET C CA 1
ATOM 6483 C C . MET C 1 126 ? 36.591 5.347 16.375 1.00 46.94 119 MET C C 1
ATOM 6484 O O . MET C 1 126 ? 36.953 5.369 17.551 1.00 41.46 119 MET C O 1
ATOM 6489 N N . PRO C 1 127 ? 37.084 6.181 15.446 1.00 51.08 120 PRO C N 1
ATOM 6490 C CA . PRO C 1 127 ? 38.014 7.271 15.755 1.00 49.08 120 PRO C CA 1
ATOM 6491 C C . PRO C 1 127 ? 37.486 8.154 16.873 1.00 49.75 120 PRO C C 1
ATOM 6492 O O . PRO C 1 127 ? 36.300 8.490 16.900 1.00 51.76 120 PRO C O 1
ATOM 6496 N N . ASN C 1 128 ? 38.366 8.524 17.791 1.00 48.05 121 ASN C N 1
ATOM 6497 C CA . ASN C 1 128 ? 37.975 9.372 18.907 1.00 50.44 121 ASN C CA 1
ATOM 6498 C C . ASN C 1 128 ? 37.799 10.820 18.480 1.00 52.93 121 ASN C C 1
ATOM 6499 O O . ASN C 1 128 ? 38.526 11.308 17.627 1.00 61.10 121 ASN C O 1
ATOM 6504 N N . ASP C 1 129 ? 36.816 11.496 19.054 1.00 55.08 122 ASP C N 1
ATOM 6505 C CA . ASP C 1 129 ? 36.656 12.927 18.838 1.00 62.65 122 ASP C CA 1
ATOM 6506 C C . ASP C 1 129 ? 35.984 13.548 20.043 1.00 61.31 122 ASP C C 1
ATOM 6507 O O . ASP C 1 129 ? 35.096 14.391 19.905 1.00 61.22 122 ASP C O 1
ATOM 6512 N N . SER C 1 130 ? 36.416 13.117 21.224 1.00 62.21 123 SER C N 1
ATOM 6513 C CA . SER C 1 130 ? 35.797 13.530 22.475 1.00 65.05 123 SER C CA 1
ATOM 6514 C C . SER C 1 130 ? 36.635 14.601 23.172 1.00 72.81 123 SER C C 1
ATOM 6515 O O . SER C 1 130 ? 36.198 15.213 24.148 1.00 75.32 123 SER C O 1
ATOM 6518 N N . ARG C 1 131 ? 37.847 14.813 22.670 1.00 78.90 124 ARG C N 1
ATOM 6519 C CA . ARG C 1 131 ? 38.707 15.882 23.170 1.00 86.08 124 ARG C CA 1
ATOM 6520 C C . ARG C 1 131 ? 38.662 17.071 22.211 1.00 82.03 124 ARG C C 1
ATOM 6521 O O . ARG C 1 131 ? 37.642 17.305 21.557 1.00 79.28 124 ARG C O 1
ATOM 6529 N N . LEU C 1 132 ? 39.766 17.809 22.120 1.00 82.98 125 LEU C N 1
ATOM 6530 C CA . LEU C 1 132 ? 39.833 18.999 21.270 1.00 82.48 125 LEU C CA 1
ATOM 6531 C C . LEU C 1 132 ? 39.891 18.666 19.778 1.00 79.79 125 LEU C C 1
ATOM 6532 O O . LEU C 1 132 ? 38.951 18.944 19.030 1.00 81.57 125 LEU C O 1
ATOM 6537 N N . LEU C 1 133 ? 41.001 18.084 19.340 1.00 76.18 126 LEU C N 1
ATOM 6538 C CA . LEU C 1 133 ? 41.157 17.747 17.929 1.00 70.29 126 LEU C CA 1
ATOM 6539 C C . LEU C 1 133 ? 40.915 16.260 17.692 1.00 65.37 126 LEU C C 1
ATOM 6540 O O . LEU C 1 133 ? 41.317 15.416 18.495 1.00 60.58 126 LEU C O 1
ATOM 6545 N N . PRO C 1 134 ? 40.262 15.931 16.572 1.00 62.93 127 PRO C N 1
ATOM 6546 C CA . PRO C 1 134 ? 39.884 14.539 16.315 1.00 59.81 127 PRO C CA 1
ATOM 6547 C C . PRO C 1 134 ? 41.086 13.686 15.962 1.00 64.14 127 PRO C C 1
ATOM 6548 O O . PRO C 1 134 ? 42.065 14.168 15.391 1.00 70.98 127 PRO C O 1
ATOM 6552 N N . GLN C 1 135 ? 41.009 12.416 16.323 1.00 59.28 128 GLN C N 1
ATOM 6553 C CA . GLN C 1 135 ? 41.972 11.441 15.874 1.00 55.86 128 GLN C CA 1
ATOM 6554 C C . GLN C 1 135 ? 41.674 11.191 14.405 1.00 57.34 128 GLN C C 1
ATOM 6555 O O . GLN C 1 135 ? 40.518 10.999 14.038 1.00 65.52 128 GLN C O 1
ATOM 6561 N N . THR C 1 136 ? 42.701 11.223 13.562 1.00 55.87 129 THR C N 1
ATOM 6562 C CA . THR C 1 136 ? 42.536 10.929 12.140 1.00 57.04 129 THR C CA 1
ATOM 6563 C C . THR C 1 136 ? 43.505 9.834 11.715 1.00 61.52 129 THR C C 1
ATOM 6564 O O . THR C 1 136 ? 44.408 9.461 12.464 1.00 65.91 129 THR C O 1
ATOM 6568 N N . PHE C 1 137 ? 43.318 9.317 10.510 1.00 58.75 130 PHE C N 1
ATOM 6569 C CA . PHE C 1 137 ? 44.196 8.270 10.016 1.00 57.93 130 PHE C CA 1
ATOM 6570 C C . PHE C 1 137 ? 44.710 8.582 8.615 1.00 59.92 130 PHE C C 1
ATOM 6571 O O . PHE C 1 137 ? 44.111 9.374 7.888 1.00 56.98 130 PHE C O 1
ATOM 6579 N N . GLN C 1 138 ? 45.840 7.972 8.266 1.00 59.67 131 GLN C N 1
ATOM 6580 C CA . GLN C 1 138 ? 46.348 7.999 6.905 1.00 63.96 131 GLN C CA 1
ATOM 6581 C C . GLN C 1 138 ? 46.126 6.629 6.278 1.00 64.62 131 GLN C C 1
ATOM 6582 O O . GLN C 1 138 ? 46.414 5.600 6.899 1.00 61.90 131 GLN C O 1
ATOM 6588 N N . GLY C 1 139 ? 45.599 6.610 5.055 1.00 50.13 132 GLY C N 1
ATOM 6589 C CA . GLY C 1 139 ? 45.352 5.354 4.381 1.00 49.05 132 GLY C CA 1
ATOM 6590 C C . GLY C 1 139 ? 44.490 5.493 3.143 1.00 58.25 132 GLY C C 1
ATOM 6591 O O . GLY C 1 139 ? 44.506 6.525 2.454 1.00 59.39 132 GLY C O 1
ATOM 6592 N N . GLY C 1 140 ? 43.746 4.432 2.851 1.00 51.58 133 GLY C N 1
ATOM 6593 C CA . GLY C 1 140 ? 42.822 4.411 1.733 1.00 54.37 133 GLY C CA 1
ATOM 6594 C C . GLY C 1 140 ? 41.589 3.611 2.103 1.00 50.83 133 GLY C C 1
ATOM 6595 O O . GLY C 1 140 ? 41.675 2.637 2.855 1.00 49.95 133 GLY C O 1
ATOM 6596 N N . ALA C 1 141 ? 40.438 4.020 1.585 1.00 46.08 134 ALA C N 1
ATOM 6597 C CA . ALA C 1 141 ? 39.192 3.338 1.918 1.00 41.37 134 ALA C CA 1
ATOM 6598 C C . ALA C 1 141 ? 38.217 3.294 0.760 1.00 45.74 134 ALA C C 1
ATOM 6599 O O . ALA C 1 141 ? 38.063 4.258 0.014 1.00 47.67 134 ALA C O 1
ATOM 6601 N N . LEU C 1 142 ? 37.563 2.147 0.629 1.00 44.93 135 LEU C N 1
ATOM 6602 C CA . LEU C 1 142 ? 36.550 1.953 -0.377 1.00 44.19 135 LEU C CA 1
ATOM 6603 C C . LEU C 1 142 ? 35.182 1.810 0.291 1.00 46.00 135 LEU C C 1
ATOM 6604 O O . LEU C 1 142 ? 35.016 1.061 1.265 1.00 42.03 135 LEU C O 1
ATOM 6609 N N . ASN C 1 143 ? 34.211 2.553 -0.229 1.00 46.57 136 ASN C N 1
ATOM 6610 C CA . ASN C 1 143 ? 32.831 2.419 0.194 1.00 42.87 136 ASN C CA 1
ATOM 6611 C C . ASN C 1 143 ? 31.942 2.143 -1.023 1.00 47.16 136 ASN C C 1
ATOM 6612 O O . ASN C 1 143 ? 32.022 2.851 -2.028 1.00 48.26 136 ASN C O 1
ATOM 6617 N N . SER C 1 144 ? 31.117 1.098 -0.942 1.00 46.66 137 SER C N 1
ATOM 6618 C CA . SER C 1 144 ? 30.249 0.721 -2.057 1.00 47.11 137 SER C CA 1
ATOM 6619 C C . SER C 1 144 ? 28.822 0.410 -1.602 1.00 41.50 137 SER C C 1
ATOM 6620 O O . SER C 1 144 ? 28.611 -0.269 -0.604 1.00 36.75 137 SER C O 1
ATOM 6623 N N . MET C 1 145 ? 27.851 0.901 -2.360 1.00 45.21 138 MET C N 1
ATOM 6624 C CA . MET C 1 145 ? 26.441 0.653 -2.083 1.00 43.66 138 MET C CA 1
ATOM 6625 C C . MET C 1 145 ? 25.745 0.256 -3.373 1.00 41.40 138 MET C C 1
ATOM 6626 O O . MET C 1 145 ? 24.575 0.571 -3.583 1.00 47.37 138 MET C O 1
ATOM 6631 N N . GLU C 1 146 ? 26.485 -0.419 -4.244 1.00 37.34 139 GLU C N 1
ATOM 6632 C CA . GLU C 1 146 ? 26.002 -0.747 -5.579 1.00 41.91 139 GLU C CA 1
ATOM 6633 C C . GLU C 1 146 ? 24.804 -1.696 -5.485 1.00 44.62 139 GLU C C 1
ATOM 6634 O O . GLU C 1 146 ? 23.772 -1.480 -6.119 1.00 42.81 139 GLU C O 1
ATOM 6640 N N . ILE C 1 147 ? 24.963 -2.736 -4.674 1.00 37.41 140 ILE C N 1
ATOM 6641 C CA . ILE C 1 147 ? 23.941 -3.746 -4.463 1.00 37.16 140 ILE C CA 1
ATOM 6642 C C . ILE C 1 147 ? 22.890 -3.230 -3.500 1.00 48.75 140 ILE C C 1
ATOM 6643 O O . ILE C 1 147 ? 23.219 -2.795 -2.395 1.00 52.37 140 ILE C O 1
ATOM 6648 N N . ASP C 1 148 ? 21.625 -3.283 -3.913 1.00 44.25 141 ASP C N 1
ATOM 6649 C CA . ASP C 1 148 ? 20.546 -2.689 -3.121 1.00 41.83 141 ASP C CA 1
ATOM 6650 C C . ASP C 1 148 ? 20.550 -3.161 -1.669 1.00 43.73 141 ASP C C 1
ATOM 6651 O O . ASP C 1 148 ? 20.557 -4.368 -1.380 1.00 34.44 141 ASP C O 1
ATOM 6656 N N . GLY C 1 149 ? 20.550 -2.198 -0.756 1.00 42.00 142 GLY C N 1
ATOM 6657 C CA . GLY C 1 149 ? 20.539 -2.500 0.661 1.00 38.29 142 GLY C CA 1
ATOM 6658 C C . GLY C 1 149 ? 21.835 -3.080 1.187 1.00 37.50 142 GLY C C 1
ATOM 6659 O O . GLY C 1 149 ? 21.912 -3.458 2.366 1.00 38.96 142 GLY C O 1
ATOM 6660 N N . LEU C 1 150 ? 22.856 -3.160 0.337 1.00 31.78 143 LEU C N 1
ATOM 6661 C CA . LEU C 1 150 ? 24.142 -3.711 0.785 1.00 42.76 143 LEU C CA 1
ATOM 6662 C C . LEU C 1 150 ? 25.269 -2.662 0.816 1.00 45.96 143 LEU C C 1
ATOM 6663 O O . LEU C 1 150 ? 25.716 -2.178 -0.225 1.00 45.71 143 LEU C O 1
ATOM 6668 N N . THR C 1 151 ? 25.713 -2.322 2.021 1.00 47.69 144 THR C N 1
ATOM 6669 C CA . THR C 1 151 ? 26.790 -1.357 2.221 1.00 42.04 144 THR C CA 1
ATOM 6670 C C . THR C 1 151 ? 28.072 -2.099 2.492 1.00 40.39 144 THR C C 1
ATOM 6671 O O . THR C 1 151 ? 28.170 -2.843 3.469 1.00 39.65 144 THR C O 1
ATOM 6675 N N . LEU C 1 152 ? 29.055 -1.900 1.625 1.00 38.71 145 LEU C N 1
ATOM 6676 C CA . LEU C 1 152 ? 30.347 -2.553 1.778 1.00 37.65 145 LEU C CA 1
ATOM 6677 C C . LEU C 1 152 ? 31.457 -1.529 2.066 1.00 42.23 145 LEU C C 1
ATOM 6678 O O . LEU C 1 152 ? 31.405 -0.375 1.612 1.00 43.08 145 LEU C O 1
ATOM 6683 N N . ASP C 1 153 ? 32.468 -1.958 2.812 1.00 41.51 146 ASP C N 1
ATOM 6684 C CA . ASP C 1 153 ? 33.599 -1.099 3.122 1.00 43.65 146 ASP C CA 1
ATOM 6685 C C . ASP C 1 153 ? 34.857 -1.946 3.129 1.00 47.18 146 ASP C C 1
ATOM 6686 O O . ASP C 1 153 ? 34.797 -3.166 3.292 1.00 48.50 146 ASP C O 1
ATOM 6691 N N . ALA C 1 154 ? 35.995 -1.290 2.959 1.00 42.62 147 ALA C N 1
ATOM 6692 C CA . ALA C 1 154 ? 37.272 -1.973 2.959 1.00 48.84 147 ALA C CA 1
ATOM 6693 C C . ALA C 1 154 ? 38.347 -0.921 2.854 1.00 46.60 147 ALA C C 1
ATOM 6694 O O . ALA C 1 154 ? 38.179 0.076 2.161 1.00 46.27 147 ALA C O 1
ATOM 6696 N N . GLY C 1 155 ? 39.450 -1.132 3.551 1.00 48.53 148 GLY C N 1
ATOM 6697 C CA . GLY C 1 155 ? 40.541 -0.182 3.487 1.00 48.73 148 GLY C CA 1
ATOM 6698 C C . GLY C 1 155 ? 41.736 -0.609 4.300 1.00 51.25 148 GLY C C 1
ATOM 6699 O O . GLY C 1 155 ? 41.732 -1.659 4.947 1.00 53.71 148 GLY C O 1
ATOM 6700 N N . ARG C 1 156 ? 42.765 0.224 4.261 1.00 52.10 149 ARG C N 1
ATOM 6701 C CA . ARG C 1 156 ? 43.991 -0.029 4.989 1.00 55.11 149 ARG C CA 1
ATOM 6702 C C . ARG C 1 156 ? 44.509 1.274 5.568 1.00 55.90 149 ARG C C 1
ATOM 6703 O O . ARG C 1 156 ? 44.718 2.246 4.840 1.00 58.08 149 ARG C O 1
ATOM 6711 N N . LEU C 1 157 ? 44.722 1.290 6.877 1.00 52.99 150 LEU C N 1
ATOM 6712 C CA . LEU C 1 157 ? 45.282 2.460 7.536 1.00 55.60 150 LEU C CA 1
ATOM 6713 C C . LEU C 1 157 ? 46.776 2.228 7.812 1.00 60.14 150 LEU C C 1
ATOM 6714 O O . LEU C 1 157 ? 47.167 1.159 8.288 1.00 57.40 150 LEU C O 1
ATOM 6719 N N . LYS C 1 158 ? 47.607 3.219 7.492 1.00 65.32 151 LYS C N 1
ATOM 6720 C CA . LYS C 1 158 ? 49.059 3.091 7.636 1.00 71.97 151 LYS C CA 1
ATOM 6721 C C . LYS C 1 158 ? 49.540 3.778 8.904 1.00 71.27 151 LYS C C 1
ATOM 6722 O O . LYS C 1 158 ? 50.433 3.284 9.599 1.00 72.03 151 LYS C O 1
ATOM 6728 N N . LYS C 1 159 ? 48.944 4.929 9.191 1.00 68.01 152 LYS C N 1
ATOM 6729 C CA . LYS C 1 159 ? 49.353 5.740 10.326 1.00 66.41 152 LYS C CA 1
ATOM 6730 C C . LYS C 1 159 ? 48.153 6.328 11.076 1.00 65.05 152 LYS C C 1
ATOM 6731 O O . LYS C 1 159 ? 47.075 6.528 10.509 1.00 61.18 152 LYS C O 1
ATOM 6737 N N . VAL C 1 160 ? 48.354 6.597 12.360 1.00 63.34 153 VAL C N 1
ATOM 6738 C CA . VAL C 1 160 ? 47.380 7.321 13.152 1.00 63.95 153 VAL C CA 1
ATOM 6739 C C . VAL C 1 160 ? 47.993 8.645 13.605 1.00 68.57 153 VAL C C 1
ATOM 6740 O O . VAL C 1 160 ? 49.119 8.679 14.109 1.00 72.35 153 VAL C O 1
ATOM 6744 N N . ASN C 1 161 ? 47.274 9.739 13.377 1.00 70.49 154 ASN C N 1
ATOM 6745 C CA . ASN C 1 161 ? 47.639 11.011 13.979 1.00 80.17 154 ASN C CA 1
ATOM 6746 C C . ASN C 1 161 ? 46.724 11.242 15.168 1.00 79.52 154 ASN C C 1
ATOM 6747 O O . ASN C 1 161 ? 45.544 11.566 14.996 1.00 75.71 154 ASN C O 1
ATOM 6752 N N . GLN C 1 162 ? 47.272 11.057 16.368 1.00 90.38 155 GLN C N 1
ATOM 6753 C CA . GLN C 1 162 ? 46.482 11.096 17.601 1.00 86.07 155 GLN C CA 1
ATOM 6754 C C . GLN C 1 162 ? 45.980 12.498 17.938 1.00 87.66 155 GLN C C 1
ATOM 6755 O O . GLN C 1 162 ? 46.582 13.504 17.541 1.00 92.66 155 GLN C O 1
ATOM 6761 N N . ARG C 1 163 ? 44.880 12.546 18.685 1.00 84.28 156 ARG C N 1
ATOM 6762 C CA . ARG C 1 163 ? 44.262 13.800 19.112 1.00 89.43 156 ARG C CA 1
ATOM 6763 C C . ARG C 1 163 ? 45.245 14.763 19.803 1.00 92.48 156 ARG C C 1
ATOM 6764 O O . ARG C 1 163 ? 45.083 15.983 19.727 1.00 89.21 156 ARG C O 1
ATOM 6772 N N . ASP C 1 164 ? 46.258 14.207 20.465 1.00 95.53 157 ASP C N 1
ATOM 6773 C CA . ASP C 1 164 ? 47.213 14.996 21.238 1.00 104.71 157 ASP C CA 1
ATOM 6774 C C . ASP C 1 164 ? 48.515 15.287 20.479 1.00 112.24 157 ASP C C 1
ATOM 6775 O O . ASP C 1 164 ? 49.181 16.293 20.736 1.00 113.88 157 ASP C O 1
ATOM 6780 N N . SER C 1 165 ? 48.870 14.402 19.549 1.00 114.78 158 SER C N 1
ATOM 6781 C CA . SER C 1 165 ? 50.160 14.476 18.864 1.00 119.44 158 SER C CA 1
ATOM 6782 C C . SER C 1 165 ? 50.096 15.232 17.538 1.00 117.60 158 SER C C 1
ATOM 6783 O O . SER C 1 165 ? 49.022 15.405 16.960 1.00 116.55 158 SER C O 1
ATOM 6786 N N . SER C 1 166 ? 51.258 15.667 17.061 1.00 115.92 159 SER C N 1
ATOM 6787 C CA . SER C 1 166 ? 51.345 16.434 15.822 1.00 112.91 159 SER C CA 1
ATOM 6788 C C . SER C 1 166 ? 51.742 15.574 14.623 1.00 112.40 159 SER C C 1
ATOM 6789 O O . SER C 1 166 ? 51.399 15.894 13.487 1.00 113.52 159 SER C O 1
ATOM 6791 N N . ASP C 1 167 ? 52.459 14.483 14.876 1.00 112.07 160 ASP C N 1
ATOM 6792 C CA . ASP C 1 167 ? 52.960 13.638 13.792 1.00 113.14 160 ASP C CA 1
ATOM 6793 C C . ASP C 1 167 ? 52.139 12.357 13.579 1.00 108.62 160 ASP C C 1
ATOM 6794 O O . ASP C 1 167 ? 51.506 11.842 14.508 1.00 109.22 160 ASP C O 1
ATOM 6796 N N . ASN C 1 168 ? 52.141 11.862 12.342 1.00 104.09 161 ASN C N 1
ATOM 6797 C CA . ASN C 1 168 ? 51.565 10.559 12.032 1.00 100.21 161 ASN C CA 1
ATOM 6798 C C . ASN C 1 168 ? 52.491 9.466 12.536 1.00 105.14 161 ASN C C 1
ATOM 6799 O O . ASN C 1 168 ? 53.662 9.397 12.152 1.00 114.37 161 ASN C O 1
ATOM 6804 N N . GLU C 1 169 ? 51.961 8.615 13.402 1.00 100.65 162 GLU C N 1
ATOM 6805 C CA . GLU C 1 169 ? 52.746 7.565 14.025 1.00 102.73 162 GLU C CA 1
ATOM 6806 C C . GLU C 1 169 ? 52.161 6.214 13.646 1.00 98.24 162 GLU C C 1
ATOM 6807 O O . GLU C 1 169 ? 51.072 6.140 13.079 1.00 92.54 162 GLU C O 1
ATOM 6813 N N . ASP C 1 170 ? 52.886 5.145 13.952 1.00 98.84 163 ASP C N 1
ATOM 6814 C CA . ASP C 1 170 ? 52.356 3.801 13.756 1.00 93.80 163 ASP C CA 1
ATOM 6815 C C . ASP C 1 170 ? 51.295 3.472 14.806 1.00 91.16 163 ASP C C 1
ATOM 6816 O O . ASP C 1 170 ? 51.134 4.195 15.796 1.00 88.63 163 ASP C O 1
ATOM 6821 N N . MET C 1 171 ? 50.566 2.382 14.591 1.00 90.29 164 MET C N 1
ATOM 6822 C CA . MET C 1 171 ? 49.455 2.039 15.473 1.00 85.76 164 MET C CA 1
ATOM 6823 C C . MET C 1 171 ? 49.834 0.990 16.510 1.00 84.36 164 MET C C 1
ATOM 6824 O O . MET C 1 171 ? 50.796 0.234 16.331 1.00 85.40 164 MET C O 1
ATOM 6829 N N . THR C 1 172 ? 49.068 0.973 17.598 1.00 78.38 165 THR C N 1
ATOM 6830 C CA . THR C 1 172 ? 49.201 -0.022 18.652 1.00 76.91 165 THR C CA 1
ATOM 6831 C C . THR C 1 172 ? 47.817 -0.339 19.206 1.00 72.80 165 THR C C 1
ATOM 6832 O O . THR C 1 172 ? 46.820 0.228 18.758 1.00 71.49 165 THR C O 1
ATOM 6836 N N . ILE C 1 173 ? 47.755 -1.242 20.178 1.00 70.61 166 ILE C N 1
ATOM 6837 C CA . ILE C 1 173 ? 46.483 -1.620 20.780 1.00 66.85 166 ILE C CA 1
ATOM 6838 C C . ILE C 1 173 ? 46.269 -0.928 22.123 1.00 68.01 166 ILE C C 1
ATOM 6839 O O . ILE C 1 173 ? 47.219 -0.651 22.852 1.00 67.62 166 ILE C O 1
ATOM 6844 N N . THR C 1 174 ? 45.012 -0.642 22.436 1.00 67.11 167 THR C N 1
ATOM 6845 C CA . THR C 1 174 ? 44.659 -0.101 23.733 1.00 64.79 167 THR C CA 1
ATOM 6846 C C . THR C 1 174 ? 44.990 -1.119 24.819 1.00 65.72 167 THR C C 1
ATOM 6847 O O . THR C 1 174 ? 44.379 -2.184 24.880 1.00 64.80 167 THR C O 1
ATOM 6851 N N . GLY C 1 175 ? 45.958 -0.790 25.669 1.00 65.75 168 GLY C N 1
ATOM 6852 C CA . GLY C 1 175 ? 46.357 -1.670 26.755 1.00 73.34 168 GLY C CA 1
ATOM 6853 C C . GLY C 1 175 ? 46.184 -1.031 28.126 1.00 79.97 168 GLY C C 1
ATOM 6854 O O . GLY C 1 175 ? 45.638 0.067 28.236 1.00 83.01 168 GLY C O 1
ATOM 6855 N N . GLY C 1 176 ? 46.635 -1.715 29.175 1.00 72.47 169 GLY C N 1
ATOM 6856 C CA . GLY C 1 176 ? 46.581 -1.162 30.516 1.00 73.99 169 GLY C CA 1
ATOM 6857 C C . GLY C 1 176 ? 45.339 -1.556 31.293 1.00 71.78 169 GLY C C 1
ATOM 6858 O O . GLY C 1 176 ? 44.546 -2.381 30.845 1.00 69.39 169 GLY C O 1
ATOM 6859 N N . GLY C 1 177 ? 45.169 -0.961 32.469 1.00 76.51 170 GLY C N 1
ATOM 6860 C CA . GLY C 1 177 ? 44.048 -1.290 33.334 1.00 73.71 170 GLY C CA 1
ATOM 6861 C C . GLY C 1 177 ? 44.062 -2.756 33.719 1.00 76.81 170 GLY C C 1
ATOM 6862 O O . GLY C 1 177 ? 45.100 -3.293 34.101 1.00 81.75 170 GLY C O 1
ATOM 6863 N N . LYS C 1 178 ? 42.907 -3.406 33.625 1.00 76.03 171 LYS C N 1
ATOM 6864 C CA . LYS C 1 178 ? 42.830 -4.846 33.855 1.00 72.06 171 LYS C CA 1
ATOM 6865 C C . LYS C 1 178 ? 42.322 -5.565 32.606 1.00 69.59 171 LYS C C 1
ATOM 6866 O O . LYS C 1 178 ? 41.554 -6.529 32.695 1.00 69.29 171 LYS C O 1
ATOM 6872 N N . ARG C 1 179 ? 42.757 -5.083 31.444 1.00 68.18 172 ARG C N 1
ATOM 6873 C CA . ARG C 1 179 ? 42.428 -5.716 30.175 1.00 68.87 172 ARG C CA 1
ATOM 6874 C C . ARG C 1 179 ? 43.285 -6.961 29.993 1.00 73.68 172 ARG C C 1
ATOM 6875 O O . ARG C 1 179 ? 42.974 -7.830 29.175 1.00 76.40 172 ARG C O 1
ATOM 6883 N N . GLN C 1 180 ? 44.368 -7.025 30.764 1.00 73.70 173 GLN C N 1
ATOM 6884 C CA . GLN C 1 180 ? 45.378 -8.073 30.647 1.00 79.86 173 GLN C CA 1
ATOM 6885 C C . GLN C 1 180 ? 45.836 -8.341 29.211 1.00 84.29 173 GLN C C 1
ATOM 6886 O O . GLN C 1 180 ? 45.860 -9.487 28.757 1.00 85.02 173 GLN C O 1
ATOM 6892 N N . ILE C 1 181 ? 46.208 -7.283 28.503 1.00 87.56 174 ILE C N 1
ATOM 6893 C CA . ILE C 1 181 ? 46.719 -7.429 27.146 1.00 86.92 174 ILE C CA 1
ATOM 6894 C C . ILE C 1 181 ? 48.236 -7.265 27.117 1.00 92.33 174 ILE C C 1
ATOM 6895 O O . ILE C 1 181 ? 48.767 -6.184 27.378 1.00 92.73 174 ILE C O 1
ATOM 6900 N N . VAL C 1 182 ? 48.919 -8.359 26.801 1.00 96.70 175 VAL C N 1
ATOM 6901 C CA . VAL C 1 182 ? 50.375 -8.406 26.798 1.00 100.09 175 VAL C CA 1
ATOM 6902 C C . VAL C 1 182 ? 50.918 -8.317 25.371 1.00 98.20 175 VAL C C 1
ATOM 6903 O O . VAL C 1 182 ? 50.605 -9.154 24.524 1.00 97.43 175 VAL C O 1
ATOM 6907 N N . VAL C 1 183 ? 51.715 -7.290 25.102 1.00 95.89 176 VAL C N 1
ATOM 6908 C CA . VAL C 1 183 ? 52.328 -7.143 23.788 1.00 96.07 176 VAL C CA 1
ATOM 6909 C C . VAL C 1 183 ? 53.852 -7.088 23.911 1.00 103.09 176 VAL C C 1
ATOM 6910 O O . VAL C 1 183 ? 54.381 -6.667 24.940 1.00 103.94 176 VAL C O 1
ATOM 6914 N N . ARG C 1 184 ? 54.551 -7.526 22.867 1.00 107.87 177 ARG C N 1
ATOM 6915 C CA . ARG C 1 184 ? 56.011 -7.508 22.864 1.00 116.00 177 ARG C CA 1
ATOM 6916 C C . ARG C 1 184 ? 56.553 -6.084 23.018 1.00 118.84 177 ARG C C 1
ATOM 6917 O O . ARG C 1 184 ? 55.840 -5.104 22.772 1.00 109.73 177 ARG C O 1
ATOM 6919 N N . SER C 1 185 ? 57.817 -5.985 23.423 1.00 128.84 178 SER C N 1
ATOM 6920 C CA . SER C 1 185 ? 58.443 -4.702 23.735 1.00 133.35 178 SER C CA 1
ATOM 6921 C C . SER C 1 185 ? 58.520 -3.748 22.545 1.00 132.54 178 SER C C 1
ATOM 6922 O O . SER C 1 185 ? 59.171 -4.040 21.539 1.00 133.48 178 SER C O 1
ATOM 6923 N N . GLY C 1 186 ? 57.856 -2.602 22.674 1.00 130.56 179 GLY C N 1
ATOM 6924 C CA . GLY C 1 186 ? 57.855 -1.593 21.630 1.00 130.06 179 GLY C CA 1
ATOM 6925 C C . GLY C 1 186 ? 57.248 -2.077 20.327 1.00 124.31 179 GLY C C 1
ATOM 6926 O O . GLY C 1 186 ? 57.546 -1.541 19.259 1.00 122.61 179 GLY C O 1
ATOM 6927 N N . LEU C 1 187 ? 56.399 -3.098 20.413 1.00 120.28 180 LEU C N 1
ATOM 6928 C CA . LEU C 1 187 ? 55.726 -3.632 19.236 1.00 114.64 180 LEU C CA 1
ATOM 6929 C C . LEU C 1 187 ? 54.804 -2.579 18.650 1.00 105.52 180 LEU C C 1
ATOM 6930 O O . LEU C 1 187 ? 54.158 -1.826 19.375 1.00 95.58 180 LEU C O 1
ATOM 6933 N N . THR C 1 188 ? 54.748 -2.540 17.327 1.00 108.84 181 THR C N 1
ATOM 6934 C CA . THR C 1 188 ? 54.044 -1.483 16.626 1.00 104.57 181 THR C CA 1
ATOM 6935 C C . THR C 1 188 ? 53.549 -2.008 15.283 1.00 104.67 181 THR C C 1
ATOM 6936 O O . THR C 1 188 ? 54.235 -2.797 14.630 1.00 110.91 181 THR C O 1
ATOM 6940 N N . SER C 1 189 ? 52.358 -1.577 14.873 1.00 99.08 182 SER C N 1
ATOM 6941 C CA . SER C 1 189 ? 51.761 -2.075 13.637 1.00 93.06 182 SER C CA 1
ATOM 6942 C C . SER C 1 189 ? 51.790 -1.061 12.495 1.00 91.23 182 SER C C 1
ATOM 6943 O O . SER C 1 189 ? 51.518 0.128 12.679 1.00 92.72 182 SER C O 1
ATOM 6946 N N . ASP C 1 190 ? 52.108 -1.561 11.310 1.00 88.64 183 ASP C N 1
ATOM 6947 C CA . ASP C 1 190 ? 52.156 -0.756 10.098 1.00 90.12 183 ASP C CA 1
ATOM 6948 C C . ASP C 1 190 ? 50.812 -0.755 9.386 1.00 85.05 183 ASP C C 1
ATOM 6949 O O . ASP C 1 190 ? 50.530 0.126 8.577 1.00 84.92 183 ASP C O 1
ATOM 6954 N N . LYS C 1 191 ? 49.989 -1.755 9.683 1.00 81.12 184 LYS C N 1
ATOM 6955 C CA . LYS C 1 191 ? 48.816 -2.026 8.863 1.00 80.41 184 LYS C CA 1
ATOM 6956 C C . LYS C 1 191 ? 47.577 -2.445 9.659 1.00 76.86 184 LYS C C 1
ATOM 6957 O O . LYS C 1 191 ? 47.598 -3.422 10.408 1.00 77.87 184 LYS C O 1
ATOM 6960 N N . PHE C 1 192 ? 46.504 -1.676 9.504 1.00 72.30 185 PHE C N 1
ATOM 6961 C CA . PHE C 1 192 ? 45.191 -2.099 9.960 1.00 61.67 185 PHE C CA 1
ATOM 6962 C C . PHE C 1 192 ? 44.324 -2.306 8.730 1.00 56.94 185 PHE C C 1
ATOM 6963 O O . PHE C 1 192 ? 43.981 -1.346 8.040 1.00 57.85 185 PHE C O 1
ATOM 6971 N N . ASP C 1 193 ? 44.006 -3.561 8.433 1.00 58.93 186 ASP C N 1
ATOM 697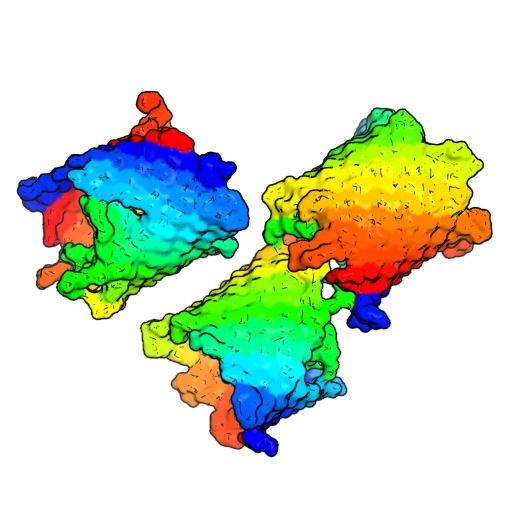2 C CA . ASP C 1 193 ? 43.124 -3.883 7.312 1.00 65.77 186 ASP C CA 1
ATOM 6973 C C . ASP C 1 193 ? 41.709 -4.077 7.825 1.00 65.29 186 ASP C C 1
ATOM 6974 O O . ASP C 1 193 ? 41.503 -4.657 8.899 1.00 68.06 186 ASP C O 1
ATOM 6979 N N . PHE C 1 194 ? 40.732 -3.596 7.064 1.00 56.28 187 PHE C N 1
ATOM 6980 C CA . PHE C 1 194 ? 39.334 -3.833 7.416 1.00 48.24 187 PHE C CA 1
ATOM 6981 C C . PHE C 1 194 ? 38.502 -4.082 6.170 1.00 48.42 187 PHE C C 1
ATOM 6982 O O . PHE C 1 194 ? 38.865 -3.682 5.062 1.00 49.86 187 PHE C O 1
ATOM 6990 N N . ALA C 1 195 ? 37.396 -4.780 6.361 1.00 47.75 188 ALA C N 1
ATOM 6991 C CA . ALA C 1 195 ? 36.487 -5.084 5.273 1.00 51.63 188 ALA C CA 1
ATOM 6992 C C . ALA C 1 195 ? 35.247 -5.547 5.977 1.00 55.53 188 ALA C C 1
ATOM 6993 O O . ALA C 1 195 ? 35.316 -6.314 6.942 1.00 60.93 188 ALA C O 1
ATOM 6995 N N . GLY C 1 196 ? 34.107 -5.051 5.537 1.00 47.38 189 GLY C N 1
ATOM 6996 C CA . GLY C 1 196 ? 32.905 -5.302 6.285 1.00 44.65 189 GLY C CA 1
ATOM 6997 C C . GLY C 1 196 ? 31.736 -5.025 5.397 1.00 49.12 189 GLY C C 1
ATOM 6998 O O . GLY C 1 196 ? 31.900 -4.647 4.235 1.00 44.47 189 GLY C O 1
ATOM 6999 N N . GLY C 1 197 ? 30.548 -5.211 5.947 1.00 50.37 190 GLY C N 1
ATOM 7000 C CA . GLY C 1 197 ? 29.351 -4.917 5.203 1.00 53.91 190 GLY C CA 1
ATOM 7001 C C . GLY C 1 197 ? 28.151 -4.936 6.105 1.00 53.96 190 GLY C C 1
ATOM 7002 O O . GLY C 1 197 ? 28.178 -5.497 7.196 1.00 57.32 190 GLY C O 1
ATOM 7003 N N . SER C 1 198 ? 27.084 -4.327 5.626 1.00 51.03 191 SER C N 1
ATOM 7004 C CA . SER C 1 198 ? 25.848 -4.259 6.362 1.00 48.96 191 SER C CA 1
ATOM 7005 C C . SER C 1 198 ? 24.743 -4.518 5.347 1.00 52.39 191 SER C C 1
ATOM 7006 O O . SER C 1 198 ? 24.763 -3.957 4.245 1.00 45.35 191 SER C O 1
ATOM 7009 N N . TYR C 1 199 ? 23.802 -5.394 5.698 1.00 54.63 192 TYR C N 1
ATOM 7010 C CA . TYR C 1 199 ? 22.687 -5.703 4.803 1.00 49.78 192 TYR C CA 1
ATOM 7011 C C . TYR C 1 199 ? 21.332 -5.411 5.445 1.00 58.70 192 TYR C C 1
ATOM 7012 O O . TYR C 1 199 ? 21.021 -5.903 6.530 1.00 51.75 192 TYR C O 1
ATOM 7021 N N . LYS C 1 200 ? 20.537 -4.593 4.768 1.00 57.30 193 LYS C N 1
ATOM 7022 C CA . LYS C 1 200 ? 19.170 -4.319 5.186 1.00 62.02 193 LYS C CA 1
ATOM 7023 C C . LYS C 1 200 ? 18.216 -5.428 4.720 1.00 68.46 193 LYS C C 1
ATOM 7024 O O . LYS C 1 200 ? 17.804 -5.443 3.554 1.00 65.64 193 LYS C O 1
ATOM 7030 N N . TRP C 1 201 ? 17.846 -6.342 5.618 1.00 68.36 194 TRP C N 1
ATOM 7031 C CA . TRP C 1 201 ? 16.874 -7.377 5.256 1.00 69.94 194 TRP C CA 1
ATOM 7032 C C . TRP C 1 201 ? 15.464 -6.790 5.130 1.00 66.86 194 TRP C C 1
ATOM 7033 O O . TRP C 1 201 ? 14.674 -7.247 4.305 1.00 73.53 194 TRP C O 1
ATOM 7044 N N . THR C 1 202 ? 15.160 -5.772 5.938 1.00 66.80 195 THR C N 1
ATOM 7045 C CA . THR C 1 202 ? 13.917 -5.002 5.805 1.00 70.27 195 THR C CA 1
ATOM 7046 C C . THR C 1 202 ? 14.177 -3.531 6.111 1.00 69.22 195 THR C C 1
ATOM 7047 O O . THR C 1 202 ? 15.312 -3.144 6.400 1.00 64.22 195 THR C O 1
ATOM 7051 N N . ASP C 1 203 ? 13.127 -2.713 6.062 1.00 74.70 196 ASP C N 1
ATOM 7052 C CA . ASP C 1 203 ? 13.248 -1.301 6.427 1.00 78.62 196 ASP C CA 1
ATOM 7053 C C . ASP C 1 203 ? 13.524 -1.136 7.908 1.00 77.96 196 ASP C C 1
ATOM 7054 O O . ASP C 1 203 ? 13.911 -0.063 8.369 1.00 79.27 196 ASP C O 1
ATOM 7059 N N . ASN C 1 204 ? 13.323 -2.213 8.650 1.00 76.11 197 ASN C N 1
ATOM 7060 C CA . ASN C 1 204 ? 13.480 -2.171 10.087 1.00 74.38 197 ASN C CA 1
ATOM 7061 C C . ASN C 1 204 ? 14.605 -3.069 10.578 1.00 67.78 197 ASN C C 1
ATOM 7062 O O . ASN C 1 204 ? 15.067 -2.923 11.702 1.00 62.01 197 ASN C O 1
ATOM 7067 N N . LEU C 1 205 ? 15.049 -3.994 9.732 1.00 66.04 198 LEU C N 1
ATOM 7068 C CA . LEU C 1 205 ? 16.090 -4.932 10.140 1.00 66.51 198 LEU C CA 1
ATOM 7069 C C . LEU C 1 205 ? 17.335 -4.969 9.239 1.00 68.40 198 LEU C C 1
ATOM 7070 O O . LEU C 1 205 ? 17.245 -4.991 8.004 1.00 65.75 198 LEU C O 1
ATOM 7075 N N . SER C 1 206 ? 18.498 -4.992 9.889 1.00 69.24 199 SER C N 1
ATOM 7076 C CA . SER C 1 206 ? 19.776 -5.110 9.205 1.00 66.86 199 SER C CA 1
ATOM 7077 C C . SER C 1 206 ? 20.753 -5.958 10.005 1.00 50.92 199 SER C C 1
ATOM 7078 O O . SER C 1 206 ? 20.640 -6.083 11.223 1.00 51.05 199 SER C O 1
ATOM 7081 N N . THR C 1 207 ? 21.719 -6.537 9.311 1.00 50.23 200 THR C N 1
ATOM 7082 C CA . THR C 1 207 ? 22.832 -7.206 9.963 1.00 51.54 200 THR C CA 1
ATOM 7083 C C . THR C 1 207 ? 24.168 -6.802 9.325 1.00 53.53 200 THR C C 1
ATOM 7084 O O . THR C 1 207 ? 24.233 -6.314 8.186 1.00 46.69 200 THR C O 1
ATOM 7088 N N . SER C 1 208 ? 25.238 -7.027 10.070 1.00 46.02 201 SER C N 1
ATOM 7089 C CA . SER C 1 208 ? 26.545 -6.585 9.649 1.00 44.29 201 SER C CA 1
ATOM 7090 C C . SER C 1 208 ? 27.576 -7.611 10.042 1.00 45.12 201 SER C C 1
ATOM 7091 O O . SER C 1 208 ? 27.421 -8.331 11.029 1.00 46.23 201 SER C O 1
ATOM 7094 N N . TYR C 1 209 ? 28.624 -7.668 9.234 1.00 49.01 202 TYR C N 1
ATOM 7095 C CA . TYR C 1 209 ? 29.826 -8.407 9.546 1.00 51.26 202 TYR C CA 1
ATOM 7096 C C . TYR C 1 209 ? 31.032 -7.540 9.188 1.00 49.64 202 TYR C C 1
ATOM 7097 O O . TYR C 1 209 ? 31.162 -7.050 8.063 1.00 48.75 202 TYR C O 1
ATOM 7106 N N . HIS C 1 210 ? 31.918 -7.342 10.146 1.00 50.82 203 HIS C N 1
ATOM 7107 C CA . HIS C 1 210 ? 33.080 -6.516 9.892 1.00 51.86 203 HIS C CA 1
ATOM 7108 C C . HIS C 1 210 ? 34.323 -7.213 10.375 1.00 56.05 203 HIS C C 1
ATOM 7109 O O . HIS C 1 210 ? 34.307 -7.924 11.381 1.00 52.14 203 HIS C O 1
ATOM 7116 N N . TYR C 1 211 ? 35.405 -6.993 9.645 1.00 57.70 204 TYR C N 1
ATOM 7117 C CA . TYR C 1 211 ? 36.665 -7.620 9.949 1.00 57.94 204 TYR C CA 1
ATOM 7118 C C . TYR C 1 211 ? 37.736 -6.546 10.064 1.00 54.96 204 TYR C C 1
ATOM 7119 O O . TYR C 1 211 ? 37.857 -5.680 9.201 1.00 53.59 204 TYR C O 1
ATOM 7128 N N . GLY C 1 212 ? 38.503 -6.609 11.143 1.00 56.12 205 GLY C N 1
ATOM 7129 C CA . GLY C 1 212 ? 39.639 -5.735 11.331 1.00 53.20 205 GLY C CA 1
ATOM 7130 C C . GLY C 1 212 ? 40.849 -6.569 11.708 1.00 57.94 205 GLY C C 1
ATOM 7131 O O . GLY C 1 212 ? 40.745 -7.514 12.486 1.00 60.24 205 GLY C O 1
ATOM 7132 N N . LYS C 1 213 ? 41.997 -6.225 11.140 1.00 59.89 206 LYS C N 1
ATOM 7133 C CA . LYS C 1 213 ? 43.253 -6.862 11.506 1.00 64.55 206 LYS C CA 1
ATOM 7134 C C . LYS C 1 213 ? 44.319 -5.796 11.735 1.00 58.70 206 LYS C C 1
ATOM 7135 O O . LYS C 1 213 ? 44.727 -5.110 10.805 1.00 59.17 206 LYS C O 1
ATOM 7139 N N . LEU C 1 214 ? 44.741 -5.640 12.985 1.00 59.53 207 LEU C N 1
ATOM 7140 C CA . LEU C 1 214 ? 45.909 -4.834 13.304 1.00 67.66 207 LEU C CA 1
ATOM 7141 C C . LEU C 1 214 ? 47.131 -5.751 13.232 1.00 74.46 207 LEU C C 1
ATOM 7142 O O . LEU C 1 214 ? 47.259 -6.699 14.005 1.00 77.95 207 LEU C O 1
ATOM 7147 N N . ASP C 1 215 ? 48.022 -5.470 12.293 1.00 78.02 208 ASP C N 1
ATOM 7148 C CA . ASP C 1 215 ? 49.108 -6.396 11.980 1.00 86.54 208 ASP C CA 1
ATOM 7149 C C . ASP C 1 215 ? 49.987 -6.787 13.166 1.00 83.87 208 ASP C C 1
ATOM 7150 O O . ASP C 1 215 ? 50.594 -5.932 13.809 1.00 83.01 208 ASP C O 1
ATOM 7155 N N . ASN C 1 216 ? 50.042 -8.093 13.426 1.00 82.99 209 ASN C N 1
ATOM 7156 C CA . ASN C 1 216 ? 50.805 -8.680 14.532 1.00 89.54 209 ASN C CA 1
ATOM 7157 C C . ASN C 1 216 ? 50.052 -8.680 15.875 1.00 86.95 209 ASN C C 1
ATOM 7158 O O . ASN C 1 216 ? 50.347 -9.492 16.759 1.00 84.33 209 ASN C O 1
ATOM 7163 N N . PHE C 1 217 ? 49.073 -7.787 16.013 1.00 76.39 210 PHE C N 1
ATOM 7164 C CA . PHE C 1 217 ? 48.380 -7.583 17.292 1.00 77.27 210 PHE C CA 1
ATOM 7165 C C . PHE C 1 217 ? 47.137 -8.451 17.469 1.00 75.81 210 PHE C C 1
ATOM 7166 O O . PHE C 1 217 ? 47.010 -9.193 18.449 1.00 75.62 210 PHE C O 1
ATOM 7174 N N . TYR C 1 218 ? 46.201 -8.329 16.535 1.00 72.36 211 TYR C N 1
ATOM 7175 C CA . TYR C 1 218 ? 44.963 -9.082 16.631 1.00 70.81 211 TYR C CA 1
ATOM 7176 C C . TYR C 1 218 ? 44.182 -9.109 15.339 1.00 73.41 211 TYR C C 1
ATOM 7177 O O . TYR C 1 218 ? 44.387 -8.284 14.451 1.00 68.72 211 TYR C O 1
ATOM 7186 N N . LYS C 1 219 ? 43.280 -10.078 15.255 1.00 80.66 212 LYS C N 1
ATOM 7187 C CA . LYS C 1 219 ? 42.314 -10.157 14.174 1.00 80.54 212 LYS C CA 1
ATOM 7188 C C . LYS C 1 219 ? 40.933 -10.261 14.811 1.00 75.93 212 LYS C C 1
ATOM 7189 O O . LYS C 1 219 ? 40.704 -11.088 15.701 1.00 76.85 212 LYS C O 1
ATOM 7191 N N . GLN C 1 220 ? 40.018 -9.414 14.358 1.00 65.96 213 GLN C N 1
ATOM 7192 C CA . GLN C 1 220 ? 38.714 -9.308 14.984 1.00 58.26 213 GLN C CA 1
ATOM 7193 C C . GLN C 1 220 ? 37.590 -9.565 13.990 1.00 56.56 213 GLN C C 1
ATOM 7194 O O . GLN C 1 220 ? 37.595 -9.030 12.884 1.00 56.50 213 GLN C O 1
ATOM 7200 N N . HIS C 1 221 ? 36.640 -10.408 14.384 1.00 58.71 214 HIS C N 1
ATOM 7201 C CA . HIS C 1 221 ? 35.415 -10.600 13.621 1.00 58.64 214 HIS C CA 1
ATOM 7202 C C . HIS C 1 221 ? 34.290 -9.915 14.381 1.00 57.27 214 HIS C C 1
ATOM 7203 O O . HIS C 1 221 ? 34.090 -10.178 15.563 1.00 60.83 214 HIS C O 1
ATOM 7210 N N . TYR C 1 222 ? 33.556 -9.035 13.714 1.00 54.16 215 TYR C N 1
ATOM 7211 C CA . TYR C 1 222 ? 32.465 -8.333 14.373 1.00 54.46 215 TYR C CA 1
ATOM 7212 C C . TYR C 1 222 ? 31.129 -8.670 13.738 1.00 59.04 215 TYR C C 1
ATOM 7213 O O . TYR C 1 222 ? 30.966 -8.577 12.517 1.00 63.84 215 TYR C O 1
ATOM 7222 N N . LEU C 1 223 ? 30.167 -9.055 14.566 1.00 50.98 216 LEU C N 1
ATOM 7223 C CA . LEU C 1 223 ? 28.808 -9.247 14.076 1.00 49.87 216 LEU C CA 1
ATOM 7224 C C . LEU C 1 223 ? 27.814 -8.384 14.853 1.00 47.59 216 LEU C C 1
ATOM 7225 O O . LEU C 1 223 ? 27.925 -8.212 16.066 1.00 45.84 216 LEU C O 1
ATOM 7230 N N . GLY C 1 224 ? 26.834 -7.853 14.140 1.00 46.11 217 GLY C N 1
ATOM 7231 C CA . GLY C 1 224 ? 25.766 -7.116 14.773 1.00 46.92 217 GLY C CA 1
ATOM 7232 C C . GLY C 1 224 ? 24.433 -7.362 14.091 1.00 53.59 217 GLY C C 1
ATOM 7233 O O . GLY C 1 224 ? 24.366 -7.850 12.954 1.00 52.72 217 GLY C O 1
ATOM 7234 N N . LEU C 1 225 ? 23.362 -7.044 14.806 1.00 54.41 218 LEU C N 1
ATOM 7235 C CA . LEU C 1 225 ? 22.051 -6.935 14.197 1.00 61.76 218 LEU C CA 1
ATOM 7236 C C . LEU C 1 225 ? 21.419 -5.695 14.787 1.00 57.01 218 LEU C C 1
ATOM 7237 O O . LEU C 1 225 ? 21.641 -5.379 15.955 1.00 59.62 218 LEU C O 1
ATOM 7242 N N . VAL C 1 226 ? 20.655 -4.974 13.981 1.00 54.47 219 VAL C N 1
ATOM 7243 C CA . VAL C 1 226 ? 19.949 -3.806 14.486 1.00 57.52 219 VAL C CA 1
ATOM 7244 C C . VAL C 1 226 ? 18.485 -3.846 14.052 1.00 64.16 219 VAL C C 1
ATOM 7245 O O . VAL C 1 226 ? 18.173 -3.870 12.856 1.00 64.21 219 VAL C O 1
ATOM 7249 N N . HIS C 1 227 ? 17.591 -3.867 15.035 1.00 68.36 220 HIS C N 1
ATOM 7250 C CA . HIS C 1 227 ? 16.159 -3.950 14.770 1.00 69.69 220 HIS C CA 1
ATOM 7251 C C . HIS C 1 227 ? 15.399 -2.779 15.388 1.00 67.03 220 HIS C C 1
ATOM 7252 O O . HIS C 1 227 ? 15.524 -2.503 16.583 1.00 63.51 220 HIS C O 1
ATOM 7259 N N . THR C 1 228 ? 14.618 -2.091 14.563 1.00 69.26 221 THR C N 1
ATOM 7260 C CA . THR C 1 228 ? 13.792 -0.986 15.029 1.00 79.37 221 THR C CA 1
ATOM 7261 C C . THR C 1 228 ? 12.301 -1.352 14.960 1.00 85.16 221 THR C C 1
ATOM 7262 O O . THR C 1 228 ? 11.775 -1.651 13.892 1.00 91.55 221 THR C O 1
ATOM 7266 N N . LEU C 1 229 ? 11.630 -1.326 16.107 1.00 85.18 222 LEU C N 1
ATOM 7267 C CA . LEU C 1 229 ? 10.219 -1.694 16.194 1.00 92.11 222 LEU C CA 1
ATOM 7268 C C . LEU C 1 229 ? 9.341 -0.461 16.401 1.00 95.34 222 LEU C C 1
ATOM 7269 O O . LEU C 1 229 ? 9.318 0.106 17.499 1.00 96.78 222 LEU C O 1
ATOM 7274 N N . PRO C 1 230 ? 8.622 -0.034 15.347 1.00 94.65 223 PRO C N 1
ATOM 7275 C CA . PRO C 1 230 ? 7.618 1.024 15.508 1.00 98.31 223 PRO C CA 1
ATOM 7276 C C . PRO C 1 230 ? 6.341 0.465 16.136 1.00 102.04 223 PRO C C 1
ATOM 7277 O O . PRO C 1 230 ? 5.540 -0.160 15.445 1.00 105.41 223 PRO C O 1
ATOM 7281 N N . ILE C 1 231 ? 6.164 0.684 17.436 1.00 102.69 224 ILE C N 1
ATOM 7282 C CA . ILE C 1 231 ? 5.052 0.096 18.172 1.00 113.68 224 ILE C CA 1
ATOM 7283 C C . ILE C 1 231 ? 3.811 0.991 18.153 1.00 125.00 224 ILE C C 1
ATOM 7284 O O . ILE C 1 231 ? 2.683 0.519 18.328 1.00 128.74 224 ILE C O 1
ATOM 7289 N N . ALA C 1 232 ? 4.032 2.285 17.942 1.00 126.60 225 ALA C N 1
ATOM 7290 C CA . ALA C 1 232 ? 2.947 3.252 17.851 1.00 131.49 225 ALA C CA 1
ATOM 7291 C C . ALA C 1 232 ? 3.467 4.558 17.262 1.00 128.56 225 ALA C C 1
ATOM 7292 O O . ALA C 1 232 ? 4.582 4.612 16.741 1.00 122.03 225 ALA C O 1
ATOM 7294 N N . ASP C 1 233 ? 2.657 5.609 17.346 1.00 126.17 226 ASP C N 1
ATOM 7295 C CA . ASP C 1 233 ? 3.061 6.926 16.866 1.00 125.95 226 ASP C CA 1
ATOM 7296 C C . ASP C 1 233 ? 4.128 7.536 17.776 1.00 121.66 226 ASP C C 1
ATOM 7297 O O . ASP C 1 233 ? 3.888 7.769 18.962 1.00 122.33 226 ASP C O 1
ATOM 7298 N N . LYS C 1 234 ? 5.306 7.793 17.216 1.00 115.47 227 LYS C N 1
ATOM 7299 C CA . LYS C 1 234 ? 6.404 8.360 17.988 1.00 109.90 227 LYS C CA 1
ATOM 7300 C C . LYS C 1 234 ? 6.720 7.472 19.189 1.00 107.57 227 LYS C C 1
ATOM 7301 O O . LYS C 1 234 ? 7.230 7.941 20.203 1.00 107.55 227 LYS C O 1
ATOM 7302 N N . GLN C 1 235 ? 6.400 6.188 19.066 1.00 106.79 228 GLN C N 1
ATOM 7303 C CA . GLN C 1 235 ? 6.686 5.211 20.109 1.00 102.24 228 GLN C CA 1
ATOM 7304 C C . GLN C 1 235 ? 7.434 4.036 19.483 1.00 98.73 228 GLN C C 1
ATOM 7305 O O . GLN C 1 235 ? 6.863 3.276 18.703 1.00 103.73 228 GLN C O 1
ATOM 7311 N N . SER C 1 236 ? 8.709 3.885 19.829 1.00 90.07 229 SER C N 1
ATOM 7312 C CA . SER C 1 236 ? 9.595 2.998 19.082 1.00 84.18 229 SER C CA 1
ATOM 7313 C C . SER C 1 236 ? 10.587 2.222 19.957 1.00 82.47 229 SER C C 1
ATOM 7314 O O . SER C 1 236 ? 11.093 2.744 20.952 1.00 87.45 229 SER C O 1
ATOM 7317 N N . LEU C 1 237 ? 10.870 0.977 19.575 1.00 76.51 230 LEU C N 1
ATOM 7318 C CA . LEU C 1 237 ? 11.876 0.164 20.263 1.00 71.32 230 LEU C CA 1
ATOM 7319 C C . LEU C 1 237 ? 13.039 -0.206 19.334 1.00 67.35 230 LEU C C 1
ATOM 7320 O O . LEU C 1 237 ? 12.826 -0.668 18.211 1.00 63.44 230 LEU C O 1
ATOM 7325 N N . LYS C 1 238 ? 14.265 -0.005 19.811 1.00 66.58 231 LYS C N 1
ATOM 7326 C CA . LYS C 1 238 ? 15.460 -0.317 19.023 1.00 65.74 231 LYS C CA 1
ATOM 7327 C C . LYS C 1 238 ? 16.312 -1.389 19.697 1.00 57.48 231 LYS C C 1
ATOM 7328 O O . LYS C 1 238 ? 16.643 -1.275 20.881 1.00 53.43 231 LYS C O 1
ATOM 7334 N N . SER C 1 239 ? 16.655 -2.428 18.942 1.00 55.46 232 SER C N 1
ATOM 7335 C CA . SER C 1 239 ? 17.462 -3.530 19.460 1.00 57.78 232 SER C CA 1
ATOM 7336 C C . SER C 1 239 ? 18.797 -3.637 18.732 1.00 56.63 232 SER C C 1
ATOM 7337 O O . SER C 1 239 ? 18.861 -4.011 17.564 1.00 60.52 232 SER C O 1
ATOM 7340 N N . ASP C 1 240 ? 19.864 -3.316 19.443 1.00 54.59 233 ASP C N 1
ATOM 7341 C CA . ASP C 1 240 ? 21.202 -3.314 18.892 1.00 48.44 233 ASP C CA 1
ATOM 7342 C C . ASP C 1 240 ? 21.971 -4.456 19.538 1.00 43.91 233 ASP C C 1
ATOM 7343 O O . ASP C 1 240 ? 22.369 -4.360 20.692 1.00 51.16 233 ASP C O 1
ATOM 7348 N N . ILE C 1 241 ? 22.175 -5.541 18.801 1.00 55.10 234 ILE C N 1
ATOM 7349 C CA . ILE C 1 241 ? 22.855 -6.719 19.350 1.00 54.00 234 ILE C CA 1
ATOM 7350 C C . ILE C 1 241 ? 24.197 -6.943 18.669 1.00 47.61 234 ILE C C 1
ATOM 7351 O O . ILE C 1 241 ? 24.297 -6.944 17.442 1.00 46.59 234 ILE C O 1
ATOM 7356 N N . ARG C 1 242 ? 25.239 -7.129 19.466 1.00 43.94 235 ARG C N 1
ATOM 7357 C CA . ARG C 1 242 ? 26.577 -7.236 18.900 1.00 48.05 235 ARG C CA 1
ATOM 7358 C C . ARG C 1 242 ? 27.356 -8.351 19.548 1.00 48.74 235 ARG C C 1
ATOM 7359 O O . ARG C 1 242 ? 27.114 -8.714 20.704 1.00 48.82 235 ARG C O 1
ATOM 7367 N N . TRP C 1 243 ? 28.317 -8.868 18.797 1.00 48.56 236 TRP C N 1
ATOM 7368 C CA . TRP C 1 243 ? 29.199 -9.913 19.277 1.00 56.06 236 TRP C CA 1
ATOM 7369 C C . TRP C 1 243 ? 30.498 -9.847 18.492 1.00 61.43 236 TRP C C 1
ATOM 7370 O O . TRP C 1 243 ? 30.496 -9.848 17.259 1.00 63.47 236 TRP C O 1
ATOM 7381 N N . ALA C 1 244 ? 31.610 -9.763 19.208 1.00 60.39 237 ALA C N 1
ATOM 7382 C CA . ALA C 1 244 ? 32.901 -9.691 18.553 1.00 55.36 237 ALA C CA 1
ATOM 7383 C C . ALA C 1 244 ? 33.813 -10.788 19.074 1.00 58.63 237 ALA C C 1
ATOM 7384 O O . ALA C 1 244 ? 33.744 -11.165 20.240 1.00 58.36 237 ALA C O 1
ATOM 7386 N N . ARG C 1 245 ? 34.647 -11.304 18.179 1.00 62.60 238 ARG C N 1
ATOM 7387 C CA . ARG C 1 245 ? 35.613 -12.349 18.481 1.00 66.14 238 ARG C CA 1
ATOM 7388 C C . ARG C 1 245 ? 36.986 -11.818 18.094 1.00 63.32 238 ARG C C 1
ATOM 7389 O O . ARG C 1 245 ? 37.242 -11.529 16.928 1.00 60.91 238 ARG C O 1
ATOM 7397 N N . SER C 1 246 ? 37.864 -11.671 19.073 1.00 67.25 239 SER C N 1
ATOM 7398 C CA . SER C 1 246 ? 39.193 -11.155 18.807 1.00 66.62 239 SER C CA 1
ATOM 7399 C C . SER C 1 246 ? 40.210 -12.208 19.200 1.00 71.99 239 SER C C 1
ATOM 7400 O O . SER C 1 246 ? 40.141 -12.768 20.293 1.00 77.00 239 SER C O 1
ATOM 7403 N N . THR C 1 247 ? 41.140 -12.487 18.293 1.00 71.75 240 THR C N 1
ATOM 7404 C CA . THR C 1 247 ? 42.259 -13.380 18.569 1.00 76.89 240 THR C CA 1
ATOM 7405 C C . THR C 1 247 ? 43.539 -12.641 18.212 1.00 79.56 240 THR C C 1
ATOM 7406 O O . THR C 1 247 ? 43.493 -11.563 17.620 1.00 83.92 240 THR C O 1
ATOM 7410 N N . ASP C 1 248 ? 44.681 -13.214 18.565 1.00 78.35 241 ASP C N 1
ATOM 7411 C CA . ASP C 1 248 ? 45.953 -12.547 18.330 1.00 82.46 241 ASP C CA 1
ATOM 7412 C C . ASP C 1 248 ? 46.460 -12.780 16.913 1.00 89.80 241 ASP C C 1
ATOM 7413 O O . ASP C 1 248 ? 45.993 -13.673 16.200 1.00 86.99 241 ASP C O 1
ATOM 7418 N N . ASP C 1 249 ? 47.439 -11.978 16.513 1.00 94.63 242 ASP C N 1
ATOM 7419 C CA . ASP C 1 249 ? 48.042 -12.151 15.209 1.00 97.59 242 ASP C CA 1
ATOM 7420 C C . ASP C 1 249 ? 49.517 -12.523 15.307 1.00 100.82 242 ASP C C 1
ATOM 7421 O O . ASP C 1 249 ? 50.292 -12.257 14.389 1.00 104.08 242 ASP C O 1
ATOM 7426 N N . GLY C 1 250 ? 49.901 -13.140 16.421 1.00 101.47 243 GLY C N 1
ATOM 7427 C CA . GLY C 1 250 ? 51.232 -13.704 16.547 1.00 106.07 243 GLY C CA 1
ATOM 7428 C C . GLY C 1 250 ? 52.123 -13.041 17.575 1.00 109.50 243 GLY C C 1
ATOM 7429 O O . GLY C 1 250 ? 52.957 -13.701 18.189 1.00 118.82 243 GLY C O 1
ATOM 7430 N N . SER C 1 251 ? 51.954 -11.739 17.771 1.00 107.21 244 SER C N 1
ATOM 7431 C CA . SER C 1 251 ? 52.809 -10.999 18.694 1.00 110.58 244 SER C CA 1
ATOM 7432 C C . SER C 1 251 ? 52.062 -10.492 19.940 1.00 106.03 244 SER C C 1
ATOM 7433 O O . SER C 1 251 ? 52.526 -9.571 20.621 1.00 106.58 244 SER C O 1
ATOM 7436 N N . SER C 1 252 ? 50.916 -11.105 20.236 1.00 99.18 245 SER C N 1
ATOM 7437 C CA . SER C 1 252 ? 50.131 -10.751 21.421 1.00 92.70 245 SER C CA 1
ATOM 7438 C C . SER C 1 252 ? 49.407 -11.962 22.020 1.00 92.65 245 SER C C 1
ATOM 7439 O O . SER C 1 252 ? 49.558 -13.088 21.546 1.00 95.93 245 SER C O 1
ATOM 7442 N N . ASN C 1 253 ? 48.625 -11.720 23.068 1.00 88.88 246 ASN C N 1
ATOM 7443 C CA . ASN C 1 253 ? 47.809 -12.763 23.683 1.00 88.08 246 ASN C CA 1
ATOM 7444 C C . ASN C 1 253 ? 46.310 -12.446 23.601 1.00 81.98 246 ASN C C 1
ATOM 7445 O O . ASN C 1 253 ? 45.518 -12.967 24.385 1.00 81.38 246 ASN C O 1
ATOM 7450 N N . VAL C 1 254 ? 45.927 -11.589 22.658 1.00 79.33 247 VAL C N 1
ATOM 7451 C CA . VAL C 1 254 ? 44.522 -11.214 22.480 1.00 75.69 247 VAL C CA 1
ATOM 7452 C C . VAL C 1 254 ? 43.594 -12.428 22.307 1.00 77.70 247 VAL C C 1
ATOM 7453 O O . VAL C 1 254 ? 43.711 -13.184 21.343 1.00 84.31 247 VAL C O 1
ATOM 7457 N N . ASP C 1 255 ? 42.681 -12.609 23.255 1.00 75.51 248 ASP C N 1
ATOM 7458 C CA . ASP C 1 255 ? 41.673 -13.668 23.185 1.00 74.26 248 ASP C CA 1
ATOM 7459 C C . ASP C 1 255 ? 40.407 -13.219 23.893 1.00 69.36 248 ASP C C 1
ATOM 7460 O O . ASP C 1 255 ? 40.261 -13.417 25.106 1.00 68.84 248 ASP C O 1
ATOM 7465 N N . ASN C 1 256 ? 39.492 -12.626 23.133 1.00 65.29 249 ASN C N 1
ATOM 7466 C CA . ASN C 1 256 ? 38.284 -12.050 23.704 1.00 60.65 249 ASN C CA 1
ATOM 7467 C C . ASN C 1 256 ? 37.014 -12.312 22.900 1.00 59.02 249 ASN C C 1
ATOM 7468 O O . ASN C 1 256 ? 36.986 -12.152 21.677 1.00 58.12 249 ASN C O 1
ATOM 7473 N N . LYS C 1 257 ? 35.971 -12.744 23.602 1.00 61.15 250 LYS C N 1
ATOM 7474 C CA . LYS C 1 257 ? 34.615 -12.703 23.065 1.00 65.00 250 LYS C CA 1
ATOM 7475 C C . LYS C 1 257 ? 33.916 -11.520 23.720 1.00 61.52 250 LYS C C 1
ATOM 7476 O O . LYS C 1 257 ? 33.889 -11.404 24.949 1.00 66.76 250 LYS C O 1
ATOM 7480 N N . ALA C 1 258 ? 33.379 -10.627 22.901 1.00 54.75 251 ALA C N 1
ATOM 7481 C CA . ALA C 1 258 ? 32.712 -9.441 23.417 1.00 54.25 251 ALA C CA 1
ATOM 7482 C C . ALA C 1 258 ? 31.245 -9.472 23.050 1.00 54.85 251 ALA C C 1
ATOM 7483 O O . ALA C 1 258 ? 30.864 -9.090 21.940 1.00 58.51 251 ALA C O 1
ATOM 7485 N N . LEU C 1 259 ? 30.422 -9.946 23.977 1.00 51.11 252 LEU C N 1
ATOM 7486 C CA . LEU C 1 259 ? 28.982 -9.927 23.774 1.00 53.92 252 LEU C CA 1
ATOM 7487 C C . LEU C 1 259 ? 28.391 -8.663 24.387 1.00 53.43 252 LEU C C 1
ATOM 7488 O O . LEU C 1 259 ? 28.443 -8.470 25.601 1.00 56.07 252 LEU C O 1
ATOM 7493 N N . ASN C 1 260 ? 27.819 -7.804 23.555 1.00 49.66 253 ASN C N 1
ATOM 7494 C CA . ASN C 1 260 ? 27.141 -6.630 24.079 1.00 49.69 253 ASN C CA 1
ATOM 7495 C C . ASN C 1 260 ? 25.869 -6.260 23.304 1.00 53.33 253 ASN C C 1
ATOM 7496 O O . ASN C 1 260 ? 25.783 -6.463 22.096 1.00 57.66 253 ASN C O 1
ATOM 7501 N N . ALA C 1 261 ? 24.869 -5.751 24.014 1.00 55.47 254 ALA C N 1
ATOM 7502 C CA . ALA C 1 261 ? 23.610 -5.366 23.380 1.00 55.60 254 ALA C CA 1
ATOM 7503 C C . ALA C 1 261 ? 22.940 -4.232 24.146 1.00 54.47 254 ALA C C 1
ATOM 7504 O O . ALA C 1 261 ? 23.072 -4.129 25.367 1.00 48.54 254 ALA C O 1
ATOM 7506 N N . MET C 1 262 ? 22.209 -3.392 23.424 1.00 53.44 255 MET C N 1
ATOM 7507 C CA . MET C 1 262 ? 21.445 -2.330 24.055 1.00 52.74 255 MET C CA 1
ATOM 7508 C C . MET C 1 262 ? 20.048 -2.208 23.450 1.00 51.95 255 MET C C 1
ATOM 7509 O O . MET C 1 262 ? 19.878 -2.235 22.227 1.00 46.48 255 MET C O 1
ATOM 7514 N N . PHE C 1 263 ? 19.056 -2.060 24.324 1.00 56.65 256 PHE C N 1
ATOM 7515 C CA . PHE C 1 263 ? 17.664 -1.896 23.916 1.00 60.29 256 PHE C CA 1
ATOM 7516 C C . PHE C 1 263 ? 17.126 -0.548 24.366 1.00 60.40 256 PHE C C 1
ATOM 7517 O O . PHE C 1 263 ? 17.213 -0.199 25.543 1.00 61.94 256 PHE C O 1
ATOM 7525 N N . THR C 1 264 ? 16.551 0.194 23.427 1.00 51.90 257 THR C N 1
ATOM 7526 C CA . THR C 1 264 ? 16.133 1.568 23.675 1.00 59.40 257 THR C CA 1
ATOM 7527 C C . THR C 1 264 ? 14.704 1.829 23.213 1.00 65.16 257 THR C C 1
ATOM 7528 O O . THR C 1 264 ? 14.396 1.761 22.017 1.00 68.35 257 THR C O 1
ATOM 7532 N N . TYR C 1 265 ? 13.838 2.129 24.177 1.00 70.53 258 TYR C N 1
ATOM 7533 C CA . TYR C 1 265 ? 12.442 2.459 23.915 1.00 72.79 258 TYR C CA 1
ATOM 7534 C C . TYR C 1 265 ? 12.246 3.978 23.858 1.00 75.16 258 TYR C C 1
ATOM 7535 O O . TYR C 1 265 ? 12.427 4.671 24.866 1.00 77.62 258 TYR C O 1
ATOM 7544 N N . SER C 1 266 ? 11.885 4.488 22.678 1.00 72.15 259 SER C N 1
ATOM 7545 C CA . SER C 1 266 ? 11.642 5.921 22.488 1.00 74.48 259 SER C CA 1
ATOM 7546 C C . SER C 1 266 ? 10.153 6.236 22.377 1.00 88.04 259 SER C C 1
ATOM 7547 O O . SER C 1 266 ? 9.411 5.577 21.642 1.00 90.28 259 SER C O 1
ATOM 7550 N N . LEU C 1 267 ? 9.723 7.258 23.102 1.00 93.42 260 LEU C N 1
ATOM 7551 C CA . LEU C 1 267 ? 8.379 7.781 22.939 1.00 100.09 260 LEU C CA 1
ATOM 7552 C C . LEU C 1 267 ? 8.368 9.263 23.281 1.00 101.48 260 LEU C C 1
ATOM 7553 O O . LEU C 1 267 ? 8.840 9.675 24.343 1.00 83.55 260 LEU C O 1
ATOM 7558 N N . GLY C 1 268 ? 7.847 10.063 22.357 1.00 98.40 261 GLY C N 1
ATOM 7559 C CA . GLY C 1 268 ? 7.913 11.503 22.489 1.00 100.87 261 GLY C CA 1
ATOM 7560 C C . GLY C 1 268 ? 9.366 11.930 22.538 1.00 98.98 261 GLY C C 1
ATOM 7561 O O . GLY C 1 268 ? 10.196 11.444 21.769 1.00 91.31 261 GLY C O 1
ATOM 7562 N N . TYR C 1 269 ? 9.682 12.829 23.460 1.00 104.15 262 TYR C N 1
ATOM 7563 C CA . TYR C 1 269 ? 11.039 13.339 23.578 1.00 99.76 262 TYR C CA 1
ATOM 7564 C C . TYR C 1 269 ? 11.843 12.553 24.607 1.00 88.70 262 TYR C C 1
ATOM 7565 O O . TYR C 1 269 ? 12.931 12.968 24.998 1.00 68.28 262 TYR C O 1
ATOM 7574 N N . HIS C 1 270 ? 11.296 11.418 25.038 1.00 83.04 263 HIS C N 1
ATOM 7575 C CA . HIS C 1 270 ? 11.929 10.596 26.062 1.00 79.48 263 HIS C CA 1
ATOM 7576 C C . HIS C 1 270 ? 12.505 9.320 25.476 1.00 76.42 263 HIS C C 1
ATOM 7577 O O . HIS C 1 270 ? 12.055 8.841 24.438 1.00 79.26 263 HIS C O 1
ATOM 7584 N N . ALA C 1 271 ? 13.496 8.766 26.162 1.00 71.53 264 ALA C N 1
ATOM 7585 C CA . ALA C 1 271 ? 14.031 7.462 25.808 1.00 68.53 264 ALA C CA 1
ATOM 7586 C C . ALA C 1 271 ? 14.671 6.820 27.026 1.00 65.65 264 ALA C C 1
ATOM 7587 O O . ALA C 1 271 ? 15.352 7.486 27.813 1.00 62.20 264 ALA C O 1
ATOM 7589 N N . PHE C 1 272 ? 14.431 5.523 27.182 1.00 66.49 265 PHE C N 1
ATOM 7590 C CA . PHE C 1 272 ? 15.001 4.755 28.278 1.00 62.61 265 PHE C CA 1
ATOM 7591 C C . PHE C 1 272 ? 15.738 3.568 27.674 1.00 65.48 265 PHE C C 1
ATOM 7592 O O . PHE C 1 272 ? 15.142 2.765 26.953 1.00 67.54 265 PHE C O 1
ATOM 7600 N N . GLY C 1 273 ? 17.035 3.467 27.952 1.00 60.64 266 GLY C N 1
ATOM 7601 C CA . GLY C 1 273 ? 17.830 2.366 27.446 1.00 53.99 266 GLY C CA 1
ATOM 7602 C C . GLY C 1 273 ? 18.341 1.394 28.500 1.00 53.87 266 GLY C C 1
ATOM 7603 O O . GLY C 1 273 ? 18.525 1.746 29.673 1.00 56.25 266 GLY C O 1
ATOM 7604 N N . VAL C 1 274 ? 18.552 0.154 28.070 1.00 49.39 267 VAL C N 1
ATOM 7605 C CA . VAL C 1 274 ? 19.199 -0.869 28.878 1.00 49.49 267 VAL C CA 1
ATOM 7606 C C . VAL C 1 274 ? 20.340 -1.474 28.074 1.00 51.03 267 VAL C C 1
ATOM 7607 O O . VAL C 1 274 ? 20.227 -1.670 26.859 1.00 56.45 267 VAL C O 1
ATOM 7611 N N . GLY C 1 275 ? 21.453 -1.750 28.739 1.00 46.61 268 GLY C N 1
ATOM 7612 C CA . GLY C 1 275 ? 22.626 -2.258 28.050 1.00 41.61 268 GLY C CA 1
ATOM 7613 C C . GLY C 1 275 ? 23.261 -3.423 28.779 1.00 50.36 268 GLY C C 1
ATOM 7614 O O . GLY C 1 275 ? 23.261 -3.494 30.008 1.00 49.45 268 GLY C O 1
ATOM 7615 N N . TYR C 1 276 ? 23.813 -4.354 28.019 1.00 51.79 269 TYR C N 1
ATOM 7616 C CA . TYR C 1 276 ? 24.470 -5.498 28.622 1.00 52.03 269 TYR C CA 1
ATOM 7617 C C . TYR C 1 276 ? 25.773 -5.796 27.903 1.00 48.70 269 TYR C C 1
ATOM 7618 O O . TYR C 1 276 ? 25.852 -5.715 26.677 1.00 51.60 269 TYR C O 1
ATOM 7627 N N . GLN C 1 277 ? 26.792 -6.156 28.668 1.00 44.38 270 GLN C N 1
ATOM 7628 C CA . GLN C 1 277 ? 28.113 -6.355 28.100 1.00 45.81 270 GLN C CA 1
ATOM 7629 C C . GLN C 1 277 ? 28.867 -7.401 28.911 1.00 49.27 270 GLN C C 1
ATOM 7630 O O . GLN C 1 277 ? 28.899 -7.349 30.142 1.00 50.08 270 GLN C O 1
ATOM 7636 N N . LYS C 1 278 ? 29.451 -8.366 28.212 1.00 43.93 271 LYS C N 1
ATOM 7637 C CA . LYS C 1 278 ? 30.269 -9.383 28.857 1.00 54.83 271 LYS C CA 1
ATOM 7638 C C . LYS C 1 278 ? 31.563 -9.577 28.082 1.00 55.07 271 LYS C C 1
ATOM 7639 O O . LYS C 1 278 ? 31.555 -9.772 26.863 1.00 52.51 271 LYS C O 1
ATOM 7645 N N . MET C 1 279 ? 32.678 -9.491 28.792 1.00 55.33 272 MET C N 1
ATOM 7646 C CA . MET C 1 279 ? 33.951 -9.873 28.219 1.00 55.92 272 MET C CA 1
ATOM 7647 C C . MET C 1 279 ? 34.129 -11.347 28.545 1.00 60.92 272 MET C C 1
ATOM 7648 O O . MET C 1 279 ? 33.907 -11.759 29.682 1.00 59.20 272 MET C O 1
ATOM 7653 N N . SER C 1 280 ? 34.478 -12.146 27.539 1.00 66.19 273 SER C N 1
ATOM 7654 C CA . SER C 1 280 ? 34.877 -13.541 27.756 1.00 66.59 273 SER C CA 1
ATOM 7655 C C . SER C 1 280 ? 36.265 -13.760 27.187 1.00 65.39 273 SER C C 1
ATOM 7656 O O . SER C 1 280 ? 36.702 -13.033 26.294 1.00 63.34 273 SER C O 1
ATOM 7659 N N . GLY C 1 281 ? 36.957 -14.768 27.697 1.00 60.77 274 GLY C N 1
ATOM 7660 C CA . GLY C 1 281 ? 38.275 -15.095 27.196 1.00 68.56 274 GLY C CA 1
ATOM 7661 C C . GLY C 1 281 ? 39.400 -14.544 28.048 1.00 63.46 274 GLY C C 1
ATOM 7662 O O . GLY C 1 281 ? 39.172 -13.858 29.037 1.00 62.08 274 GLY C O 1
ATOM 7663 N N . ASP C 1 282 ? 40.627 -14.844 27.645 1.00 69.46 275 ASP C N 1
ATOM 7664 C CA . ASP C 1 282 ? 41.798 -14.511 28.437 1.00 67.62 275 ASP C CA 1
ATOM 7665 C C . ASP C 1 282 ? 42.043 -13.007 28.523 1.00 64.82 275 ASP C C 1
ATOM 7666 O O . ASP C 1 282 ? 42.673 -12.531 29.458 1.00 69.41 275 ASP C O 1
ATOM 7671 N N . THR C 1 283 ? 41.540 -12.253 27.555 1.00 60.99 276 THR C N 1
ATOM 7672 C CA . THR C 1 283 ? 41.777 -10.815 27.546 1.00 64.64 276 THR C CA 1
ATOM 7673 C C . THR C 1 283 ? 40.484 -10.031 27.380 1.00 62.68 276 THR C C 1
ATOM 7674 O O . THR C 1 283 ? 39.484 -10.568 26.898 1.00 62.78 276 THR C O 1
ATOM 7678 N N . GLY C 1 284 ? 40.512 -8.760 27.774 1.00 61.78 277 GLY C N 1
ATOM 7679 C CA . GLY C 1 284 ? 39.410 -7.847 27.512 1.00 55.59 277 GLY C CA 1
ATOM 7680 C C . GLY C 1 284 ? 39.325 -7.490 26.036 1.00 56.72 277 GLY C C 1
ATOM 7681 O O . GLY C 1 284 ? 39.973 -8.118 25.195 1.00 59.89 277 GLY C O 1
ATOM 7682 N N . PHE C 1 285 ? 38.538 -6.467 25.714 1.00 53.33 278 PHE C N 1
ATOM 7683 C CA . PHE C 1 285 ? 38.276 -6.110 24.317 1.00 49.87 278 PHE C CA 1
ATOM 7684 C C . PHE C 1 285 ? 39.478 -5.494 23.603 1.00 55.06 278 PHE C C 1
ATOM 7685 O O . PHE C 1 285 ? 40.232 -4.707 24.178 1.00 60.66 278 PHE C O 1
ATOM 7693 N N . ALA C 1 286 ? 39.661 -5.867 22.342 1.00 57.52 279 ALA C N 1
ATOM 7694 C CA . ALA C 1 286 ? 40.768 -5.339 21.551 1.00 58.44 279 ALA C CA 1
ATOM 7695 C C . ALA C 1 286 ? 40.310 -4.167 20.681 1.00 57.48 279 ALA C C 1
ATOM 7696 O O . ALA C 1 286 ? 39.362 -4.291 19.898 1.00 56.32 279 ALA C O 1
ATOM 7698 N N . TYR C 1 287 ? 40.969 -3.023 20.837 1.00 51.90 280 TYR C N 1
ATOM 7699 C CA . TYR C 1 287 ? 40.759 -1.909 19.918 1.00 50.84 280 TYR C CA 1
ATOM 7700 C C . TYR C 1 287 ? 41.983 -1.030 19.794 1.00 54.16 280 TYR C C 1
ATOM 7701 O O . TYR C 1 287 ? 42.802 -0.935 20.717 1.00 58.13 280 TYR C O 1
ATOM 7710 N N . ILE C 1 288 ? 42.089 -0.389 18.639 1.00 48.85 281 ILE C N 1
ATOM 7711 C CA . ILE C 1 288 ? 43.204 0.487 18.341 1.00 51.74 281 ILE C CA 1
ATOM 7712 C C . ILE C 1 288 ? 43.383 1.516 19.440 1.00 50.98 281 ILE C C 1
ATOM 7713 O O . ILE C 1 288 ? 42.413 2.143 19.898 1.00 46.98 281 ILE C O 1
ATOM 7718 N N . ASN C 1 289 ? 44.630 1.668 19.871 1.00 50.76 282 ASN C N 1
ATOM 7719 C CA . ASN C 1 289 ? 44.964 2.648 20.887 1.00 58.02 282 ASN C CA 1
ATOM 7720 C C . ASN C 1 289 ? 44.614 4.060 20.428 1.00 55.83 282 ASN C C 1
ATOM 7721 O O . ASN C 1 289 ? 44.943 4.450 19.314 1.00 57.45 282 ASN C O 1
ATOM 7726 N N . GLY C 1 290 ? 43.940 4.818 21.288 1.00 56.86 283 GLY C N 1
ATOM 7727 C CA . GLY C 1 290 ? 43.444 6.136 20.924 1.00 53.27 283 GLY C CA 1
ATOM 7728 C C . GLY C 1 290 ? 42.019 6.131 20.375 1.00 54.05 283 GLY C C 1
ATOM 7729 O O . GLY C 1 290 ? 41.312 7.145 20.444 1.00 50.26 283 GLY C O 1
ATOM 7730 N N . ALA C 1 291 ? 41.586 4.997 19.824 1.00 51.08 284 ALA C N 1
ATOM 7731 C CA . ALA C 1 291 ? 40.247 4.913 19.236 1.00 47.52 284 ALA C CA 1
ATOM 7732 C C . ALA C 1 291 ? 39.172 4.597 20.280 1.00 47.74 284 ALA C C 1
ATOM 7733 O O . ALA C 1 291 ? 39.472 4.117 21.369 1.00 48.35 284 ALA C O 1
ATOM 7735 N N . ASP C 1 292 ? 37.914 4.868 19.958 1.00 46.35 285 ASP C N 1
ATOM 7736 C CA . ASP C 1 292 ? 36.842 4.443 20.849 1.00 42.26 285 ASP C CA 1
ATOM 7737 C C . ASP C 1 292 ? 36.514 2.989 20.574 1.00 41.65 285 ASP C C 1
ATOM 7738 O O . ASP C 1 292 ? 36.548 2.551 19.430 1.00 40.80 285 ASP C O 1
ATOM 7743 N N . PRO C 1 293 ? 36.223 2.217 21.630 1.00 43.78 286 PRO C N 1
ATOM 7744 C CA . PRO C 1 293 ? 35.827 0.833 21.368 1.00 41.79 286 PRO C CA 1
ATOM 7745 C C . PRO C 1 293 ? 34.344 0.840 21.009 1.00 42.23 286 PRO C C 1
ATOM 7746 O O . PRO C 1 293 ? 33.580 1.578 21.621 1.00 42.53 286 PRO C O 1
ATOM 7750 N N . TYR C 1 294 ? 33.938 0.059 20.018 1.00 39.88 287 TYR C N 1
ATOM 7751 C CA . TYR C 1 294 ? 32.525 -0.016 19.676 1.00 33.65 287 TYR C CA 1
ATOM 7752 C C . TYR C 1 294 ? 31.822 -0.946 20.683 1.00 38.72 287 TYR C C 1
ATOM 7753 O O . TYR C 1 294 ? 31.535 -2.099 20.371 1.00 38.08 287 TYR C O 1
ATOM 7762 N N . LEU C 1 295 ? 31.579 -0.433 21.894 1.00 36.40 288 LEU C N 1
ATOM 7763 C CA . LEU C 1 295 ? 30.902 -1.177 22.963 1.00 41.16 288 LEU C CA 1
ATOM 7764 C C . LEU C 1 295 ? 29.761 -0.367 23.591 1.00 42.08 288 LEU C C 1
ATOM 7765 O O . LEU C 1 295 ? 29.943 0.784 23.990 1.00 40.86 288 LEU C O 1
ATOM 7770 N N . VAL C 1 296 ? 28.587 -0.980 23.689 1.00 41.72 289 VAL C N 1
ATOM 7771 C CA . VAL C 1 296 ? 27.413 -0.280 24.187 1.00 41.39 289 VAL C CA 1
ATOM 7772 C C . VAL C 1 296 ? 27.649 0.333 25.571 1.00 44.07 289 VAL C C 1
ATOM 7773 O O . VAL C 1 296 ? 27.145 1.417 25.865 1.00 51.73 289 VAL C O 1
ATOM 7777 N N . ASN C 1 297 ? 28.426 -0.348 26.411 1.00 36.58 290 ASN C N 1
ATOM 7778 C CA . ASN C 1 297 ? 28.674 0.133 27.771 1.00 37.76 290 ASN C CA 1
ATOM 7779 C C . ASN C 1 297 ? 29.955 0.947 27.931 1.00 40.99 290 ASN C C 1
ATOM 7780 O O . ASN C 1 297 ? 30.341 1.285 29.050 1.00 42.45 290 ASN C O 1
ATOM 7785 N N . PHE C 1 298 ? 30.602 1.256 26.812 1.00 37.13 291 PHE C N 1
ATOM 7786 C CA . PHE C 1 298 ? 31.663 2.255 26.792 1.00 41.07 291 PHE C CA 1
ATOM 7787 C C . PHE C 1 298 ? 31.086 3.662 26.965 1.00 39.77 291 PHE C C 1
ATOM 7788 O O . PHE C 1 298 ? 30.408 4.172 26.082 1.00 41.18 291 PHE C O 1
ATOM 7796 N N . ILE C 1 299 ? 31.344 4.290 28.104 1.00 43.02 292 ILE C N 1
ATOM 7797 C CA . ILE C 1 299 ? 30.770 5.607 28.362 1.00 45.15 292 ILE C CA 1
ATOM 7798 C C . ILE C 1 299 ? 31.849 6.674 28.598 1.00 47.96 292 ILE C C 1
ATOM 7799 O O . ILE C 1 299 ? 32.952 6.559 28.080 1.00 49.22 292 ILE C O 1
ATOM 7804 N N . GLN C 1 300 ? 31.529 7.710 29.365 1.00 51.46 293 GLN C N 1
ATOM 7805 C CA . GLN C 1 300 ? 32.409 8.869 29.479 1.00 46.05 293 GLN C CA 1
ATOM 7806 C C . GLN C 1 300 ? 33.798 8.533 30.020 1.00 49.42 293 GLN C C 1
ATOM 7807 O O . GLN C 1 300 ? 34.815 8.872 29.405 1.00 50.20 293 GLN C O 1
ATOM 7813 N N . ILE C 1 301 ? 33.851 7.871 31.169 1.00 49.96 294 ILE C N 1
ATOM 7814 C CA . ILE C 1 301 ? 35.141 7.507 31.738 1.00 51.44 294 ILE C CA 1
ATOM 7815 C C . ILE C 1 301 ? 35.555 6.075 31.421 1.00 53.68 294 ILE C C 1
ATOM 7816 O O . ILE C 1 301 ? 36.637 5.858 30.880 1.00 56.50 294 ILE C O 1
ATOM 7821 N N . GLY C 1 302 ? 34.700 5.106 31.738 1.00 48.36 295 GLY C N 1
ATOM 7822 C CA . GLY C 1 302 ? 35.065 3.704 31.588 1.00 44.80 295 GLY C CA 1
ATOM 7823 C C . GLY C 1 302 ? 34.581 3.055 30.307 1.00 45.42 295 GLY C C 1
ATOM 7824 O O . GLY C 1 302 ? 33.625 3.520 29.680 1.00 45.17 295 GLY C O 1
ATOM 7825 N N . ASP C 1 303 ? 35.249 1.979 29.907 1.00 37.90 296 ASP C N 1
ATOM 7826 C CA . ASP C 1 303 ? 34.796 1.185 28.771 1.00 40.41 296 ASP C CA 1
ATOM 7827 C C . ASP C 1 303 ? 34.292 -0.166 29.263 1.00 37.23 296 ASP C C 1
ATOM 7828 O O . ASP C 1 303 ? 33.765 -0.974 28.483 1.00 40.66 296 ASP C O 1
ATOM 7833 N N . PHE C 1 304 ? 34.471 -0.397 30.558 1.00 38.55 297 PHE C N 1
ATOM 7834 C CA . PHE C 1 304 ? 34.014 -1.612 31.203 1.00 47.60 297 PHE C CA 1
ATOM 7835 C C . PHE C 1 304 ? 34.400 -2.869 30.426 1.00 50.17 297 PHE C C 1
ATOM 7836 O O . PHE C 1 304 ? 33.626 -3.826 30.334 1.00 53.34 297 PHE C O 1
ATOM 7844 N N . ALA C 1 305 ? 35.614 -2.868 29.883 1.00 48.47 298 ALA C N 1
ATOM 7845 C CA . ALA C 1 305 ? 36.028 -3.923 28.972 1.00 49.02 298 ALA C CA 1
ATOM 7846 C C . ALA C 1 305 ? 37.234 -4.726 29.479 1.00 51.70 298 ALA C C 1
ATOM 7847 O O . ALA C 1 305 ? 37.951 -5.353 28.695 1.00 52.38 298 ALA C O 1
ATOM 7849 N N . ASN C 1 306 ? 37.433 -4.718 30.794 1.00 51.76 299 ASN C N 1
ATOM 7850 C CA . ASN C 1 306 ? 38.489 -5.509 31.428 1.00 55.74 299 ASN C CA 1
ATOM 7851 C C . ASN C 1 306 ? 38.189 -7.022 31.360 1.00 57.73 299 ASN C C 1
ATOM 7852 O O . ASN C 1 306 ? 37.074 -7.419 31.011 1.00 53.26 299 ASN C O 1
ATOM 7857 N N . LYS C 1 307 ? 39.174 -7.860 31.698 1.00 61.37 300 LYS C N 1
ATOM 7858 C CA . LYS C 1 307 ? 39.005 -9.323 31.644 1.00 60.63 300 LYS C CA 1
ATOM 7859 C C . LYS C 1 307 ? 37.779 -9.861 32.386 1.00 60.81 300 LYS C C 1
ATOM 7860 O O . LYS C 1 307 ? 37.619 -9.641 33.584 1.00 63.06 300 LYS C O 1
ATOM 7866 N N . ASP C 1 308 ? 36.935 -10.589 31.660 1.00 63.68 301 ASP C N 1
ATOM 7867 C CA . ASP C 1 308 ? 35.739 -11.236 32.214 1.00 66.29 301 ASP C CA 1
ATOM 7868 C C . ASP C 1 308 ? 34.680 -10.285 32.767 1.00 60.86 301 ASP C C 1
ATOM 7869 O O . ASP C 1 308 ? 33.648 -10.729 33.292 1.00 57.48 301 ASP C O 1
ATOM 7874 N N . GLU C 1 309 ? 34.923 -8.984 32.634 1.00 54.14 302 GLU C N 1
ATOM 7875 C CA . GLU C 1 309 ? 34.011 -8.000 33.196 1.00 55.25 302 GLU C CA 1
ATOM 7876 C C . GLU C 1 309 ? 32.595 -8.151 32.651 1.00 55.40 302 GLU C C 1
ATOM 7877 O O . GLU C 1 309 ? 32.390 -8.275 31.438 1.00 55.68 302 GLU C O 1
ATOM 7883 N N . LYS C 1 310 ? 31.625 -8.161 33.562 1.00 50.57 303 LYS C N 1
ATOM 7884 C CA . LYS C 1 310 ? 30.214 -8.117 33.190 1.00 50.74 303 LYS C CA 1
ATOM 7885 C C . LYS C 1 310 ? 29.634 -6.775 33.630 1.00 50.66 303 LYS C C 1
ATOM 7886 O O . LYS C 1 310 ? 29.900 -6.309 34.741 1.00 59.60 303 LYS C O 1
ATOM 7888 N N . SER C 1 311 ? 28.838 -6.150 32.779 1.00 45.93 304 SER C N 1
ATOM 7889 C CA . SER C 1 311 ? 28.307 -4.831 33.117 1.00 52.07 304 SER C CA 1
ATOM 7890 C C . SER C 1 311 ? 26.873 -4.596 32.628 1.00 53.38 304 SER C C 1
ATOM 7891 O O . SER C 1 311 ? 26.492 -5.039 31.542 1.00 52.14 304 SER C O 1
ATOM 7894 N N . TRP C 1 312 ? 26.091 -3.893 33.443 1.00 50.95 305 TRP C N 1
ATOM 7895 C CA . TRP C 1 312 ? 24.726 -3.524 33.088 1.00 51.54 305 TRP C CA 1
ATOM 7896 C C . TRP C 1 312 ? 24.576 -2.008 33.029 1.00 51.44 305 TRP C C 1
ATOM 7897 O O . TRP C 1 312 ? 25.158 -1.278 33.842 1.00 47.92 305 TRP C O 1
ATOM 7908 N N . GLN C 1 313 ? 23.775 -1.532 32.084 1.00 42.43 306 GLN C N 1
ATOM 7909 C CA . GLN C 1 313 ? 23.587 -0.100 31.934 1.00 42.49 306 GLN C CA 1
ATOM 7910 C C . GLN C 1 313 ? 22.120 0.297 31.970 1.00 48.41 306 GLN C C 1
ATOM 7911 O O . GLN C 1 313 ? 21.272 -0.389 31.405 1.00 52.81 306 GLN C O 1
ATOM 7917 N N . ALA C 1 314 ? 21.840 1.418 32.627 1.00 47.22 307 ALA C N 1
ATOM 7918 C CA . ALA C 1 314 ? 20.543 2.072 32.552 1.00 50.00 307 ALA C CA 1
ATOM 7919 C C . ALA C 1 314 ? 20.742 3.482 32.012 1.00 52.04 307 ALA C C 1
ATOM 7920 O O . ALA C 1 314 ? 21.650 4.196 32.436 1.00 54.75 307 ALA C O 1
ATOM 7922 N N . ARG C 1 315 ? 19.901 3.888 31.072 1.00 51.52 308 ARG C N 1
ATOM 7923 C CA . ARG C 1 315 ? 20.101 5.178 30.434 1.00 54.91 308 ARG C CA 1
ATOM 7924 C C . ARG C 1 315 ? 18.806 5.916 30.208 1.00 55.32 308 ARG C C 1
ATOM 7925 O O . ARG C 1 315 ? 17.784 5.314 29.872 1.00 57.46 308 ARG C O 1
ATOM 7933 N N . TYR C 1 316 ? 18.871 7.231 30.380 1.00 55.98 309 TYR C N 1
ATOM 7934 C CA . TYR C 1 316 ? 17.735 8.099 30.138 1.00 58.36 309 TYR C CA 1
ATOM 7935 C C . TYR C 1 316 ? 18.104 9.299 29.259 1.00 61.00 309 TYR C C 1
ATOM 7936 O O . TYR C 1 316 ? 19.172 9.895 29.405 1.00 64.29 309 TYR C O 1
ATOM 7945 N N . ASP C 1 317 ? 17.213 9.647 28.340 1.00 62.76 310 ASP C N 1
ATOM 7946 C CA . ASP C 1 317 ? 17.428 10.793 27.465 1.00 58.77 310 ASP C CA 1
ATOM 7947 C C . ASP C 1 317 ? 16.173 11.636 27.420 1.00 61.23 310 ASP C C 1
ATOM 7948 O O . ASP C 1 317 ? 15.056 11.109 27.371 1.00 62.38 310 ASP C O 1
ATOM 7953 N N . TYR C 1 318 ? 16.355 12.949 27.435 1.00 62.07 311 TYR C N 1
ATOM 7954 C CA . TYR C 1 318 ? 15.250 13.854 27.167 1.00 65.74 311 TYR C CA 1
ATOM 7955 C C . TYR C 1 318 ? 15.687 15.061 26.332 1.00 70.42 311 TYR C C 1
ATOM 7956 O O . TYR C 1 318 ? 16.761 15.638 26.544 1.00 64.90 311 TYR C O 1
ATOM 7965 N N . ASN C 1 319 ? 14.843 15.413 25.365 1.00 79.57 312 ASN C N 1
ATOM 7966 C CA . ASN C 1 319 ? 15.053 16.572 24.507 1.00 78.19 312 ASN C CA 1
ATOM 7967 C C . ASN C 1 319 ? 14.008 17.631 24.836 1.00 76.40 312 ASN C C 1
ATOM 7968 O O . ASN C 1 319 ? 12.821 17.326 24.963 1.00 79.01 312 ASN C O 1
ATOM 7973 N N . PHE C 1 320 ? 14.447 18.873 24.985 1.00 77.17 313 PHE C N 1
ATOM 7974 C CA . PHE C 1 320 ? 13.557 19.921 25.482 1.00 82.04 313 PHE C CA 1
ATOM 7975 C C . PHE C 1 320 ? 12.669 20.579 24.434 1.00 89.30 313 PHE C C 1
ATOM 7976 O O . PHE C 1 320 ? 11.818 21.406 24.779 1.00 99.25 313 PHE C O 1
ATOM 7984 N N . ALA C 1 321 ? 12.853 20.224 23.165 1.00 85.90 314 ALA C N 1
ATOM 7985 C CA . ALA C 1 321 ? 12.008 20.776 22.111 1.00 94.20 314 ALA C CA 1
ATOM 7986 C C . ALA C 1 321 ? 10.542 20.508 22.438 1.00 102.58 314 ALA C C 1
ATOM 7987 O O . ALA C 1 321 ? 9.646 21.209 21.961 1.00 107.94 314 ALA C O 1
ATOM 7989 N N . GLY C 1 322 ? 10.314 19.493 23.268 1.00 102.39 315 GLY C N 1
ATOM 7990 C CA . GLY C 1 322 ? 8.978 19.144 23.713 1.00 105.24 315 GLY C CA 1
ATOM 7991 C C . GLY C 1 322 ? 8.360 20.185 24.627 1.00 109.49 315 GLY C C 1
ATOM 7992 O O . GLY C 1 322 ? 7.160 20.445 24.563 1.00 114.62 315 GLY C O 1
ATOM 7993 N N . VAL C 1 323 ? 9.175 20.780 25.488 1.00 107.75 316 VAL C N 1
ATOM 7994 C CA . VAL C 1 323 ? 8.688 21.821 26.390 1.00 109.68 316 VAL C CA 1
ATOM 7995 C C . VAL C 1 323 ? 9.026 23.208 25.853 1.00 113.72 316 VAL C C 1
ATOM 7996 O O . VAL C 1 323 ? 8.819 24.212 26.532 1.00 118.24 316 VAL C O 1
ATOM 8000 N N . GLY C 1 324 ? 9.554 23.254 24.633 1.00 113.86 317 GLY C N 1
ATOM 8001 C CA . GLY C 1 324 ? 9.855 24.515 23.977 1.00 117.46 317 GLY C CA 1
ATOM 8002 C C . GLY C 1 324 ? 11.255 25.041 24.235 1.00 114.16 317 GLY C C 1
ATOM 8003 O O . GLY C 1 324 ? 11.478 26.256 24.226 1.00 115.26 317 GLY C O 1
ATOM 8004 N N . ILE C 1 325 ? 12.199 24.134 24.469 1.00 97.83 318 ILE C N 1
ATOM 8005 C CA . ILE C 1 325 ? 13.591 24.515 24.680 1.00 94.93 318 ILE C CA 1
ATOM 8006 C C . ILE C 1 325 ? 14.473 23.785 23.674 1.00 96.77 318 ILE C C 1
ATOM 8007 O O . ILE C 1 325 ? 15.315 22.965 24.056 1.00 95.89 318 ILE C O 1
ATOM 8008 N N . PRO C 1 326 ? 14.281 24.087 22.380 1.00 94.78 319 PRO C N 1
ATOM 8009 C CA . PRO C 1 326 ? 14.931 23.396 21.258 1.00 91.22 319 PRO C CA 1
ATOM 8010 C C . PRO C 1 326 ? 16.447 23.552 21.277 1.00 85.27 319 PRO C C 1
ATOM 8011 O O . PRO C 1 326 ? 16.951 24.671 21.333 1.00 88.34 319 PRO C O 1
ATOM 8015 N N . GLY C 1 327 ? 17.166 22.439 21.231 1.00 79.43 320 GLY C N 1
ATOM 8016 C CA . GLY C 1 327 ? 18.613 22.489 21.264 1.00 77.10 320 GLY C CA 1
ATOM 8017 C C . GLY C 1 327 ? 19.164 22.244 22.650 1.00 77.53 320 GLY C C 1
ATOM 8018 O O . GLY C 1 327 ? 20.375 22.217 22.849 1.00 76.15 320 GLY C O 1
ATOM 8019 N N . LEU C 1 328 ? 18.278 22.069 23.622 1.00 82.26 321 LEU C N 1
ATOM 8020 C CA . LEU C 1 328 ? 18.715 21.740 24.970 1.00 79.34 321 LEU C CA 1
ATOM 8021 C C . LEU C 1 328 ? 18.389 20.285 25.296 1.00 75.69 321 LEU C C 1
ATOM 8022 O O . LEU C 1 328 ? 17.220 19.904 25.388 1.00 71.84 321 LEU C O 1
ATOM 8027 N N . THR C 1 329 ? 19.422 19.472 25.468 1.00 66.12 322 THR C N 1
ATOM 8028 C CA . THR C 1 329 ? 19.214 18.055 25.738 1.00 68.49 322 THR C CA 1
ATOM 8029 C C . THR C 1 329 ? 19.818 17.607 27.066 1.00 68.44 322 THR C C 1
ATOM 8030 O O . THR C 1 329 ? 20.846 18.127 27.507 1.00 71.31 322 THR C O 1
ATOM 8034 N N . PHE C 1 330 ? 19.172 16.629 27.693 1.00 64.60 323 PHE C N 1
ATOM 8035 C CA . PHE C 1 330 ? 19.673 16.050 28.933 1.00 65.69 323 PHE C CA 1
ATOM 8036 C C . PHE C 1 330 ? 19.875 14.542 28.798 1.00 60.80 323 PHE C C 1
ATOM 8037 O O . PHE C 1 330 ? 19.069 13.833 28.188 1.00 60.24 323 PHE C O 1
ATOM 8045 N N . MET C 1 331 ? 20.953 14.045 29.377 1.00 54.45 324 MET C N 1
ATOM 8046 C CA . MET C 1 331 ? 21.169 12.614 29.368 1.00 53.04 324 MET C CA 1
ATOM 8047 C C . MET C 1 331 ? 21.787 12.173 30.684 1.00 55.31 324 MET C C 1
ATOM 8048 O O . MET C 1 331 ? 22.760 12.766 31.145 1.00 58.94 324 MET C O 1
ATOM 8053 N N . THR C 1 332 ? 21.206 11.144 31.291 1.00 53.57 325 THR C N 1
ATOM 8054 C CA . THR C 1 332 ? 21.839 10.491 32.425 1.00 55.75 325 THR C CA 1
ATOM 8055 C C . THR C 1 332 ? 21.923 8.984 32.202 1.00 53.65 325 THR C C 1
ATOM 8056 O O . THR C 1 332 ? 21.015 8.391 31.626 1.00 52.01 325 THR C O 1
ATOM 8060 N N . ARG C 1 333 ? 23.020 8.377 32.652 1.00 51.97 326 ARG C N 1
ATOM 8061 C CA . ARG C 1 333 ? 23.221 6.936 32.508 1.00 50.67 326 ARG C CA 1
ATOM 8062 C C . ARG C 1 333 ? 24.077 6.336 33.631 1.00 55.64 326 ARG C C 1
ATOM 8063 O O . ARG C 1 333 ? 24.918 7.008 34.235 1.00 53.00 326 ARG C O 1
ATOM 8071 N N . TYR C 1 334 ? 23.867 5.052 33.884 1.00 52.93 327 TYR C N 1
ATOM 8072 C CA . TYR C 1 334 ? 24.528 4.374 34.981 1.00 49.59 327 TYR C CA 1
ATOM 8073 C C . TYR C 1 334 ? 24.987 2.994 34.524 1.00 48.83 327 TYR C C 1
ATOM 8074 O O . TYR C 1 334 ? 24.222 2.256 33.907 1.00 51.80 327 TYR C O 1
ATOM 8083 N N . VAL C 1 335 ? 26.245 2.662 34.807 1.00 46.66 328 VAL C N 1
ATOM 8084 C CA . VAL C 1 335 ? 26.789 1.345 34.474 1.00 42.84 328 VAL C CA 1
ATOM 8085 C C . VAL C 1 335 ? 27.492 0.754 35.685 1.00 44.26 328 VAL C C 1
ATOM 8086 O O . VAL C 1 335 ? 28.321 1.411 36.320 1.00 44.23 328 VAL C O 1
ATOM 8090 N N . LYS C 1 336 ? 27.135 -0.481 36.014 1.00 43.80 329 LYS C N 1
ATOM 8091 C CA . LYS C 1 336 ? 27.776 -1.211 37.096 1.00 45.40 329 LYS C CA 1
ATOM 8092 C C . LYS C 1 336 ? 28.461 -2.419 36.485 1.00 50.53 329 LYS C C 1
ATOM 8093 O O . LYS C 1 336 ? 27.884 -3.106 35.634 1.00 49.33 329 LYS C O 1
ATOM 8095 N N . GLY C 1 337 ? 29.693 -2.668 36.912 1.00 50.48 330 GLY C N 1
ATOM 8096 C CA . GLY C 1 337 ? 30.496 -3.728 36.332 1.00 52.58 330 GLY C CA 1
ATOM 8097 C C . GLY C 1 337 ? 31.196 -4.563 37.382 1.00 57.30 330 GLY C C 1
ATOM 8098 O O . GLY C 1 337 ? 31.762 -4.033 38.342 1.00 56.58 330 GLY C O 1
ATOM 8099 N N . ASP C 1 338 ? 31.158 -5.878 37.19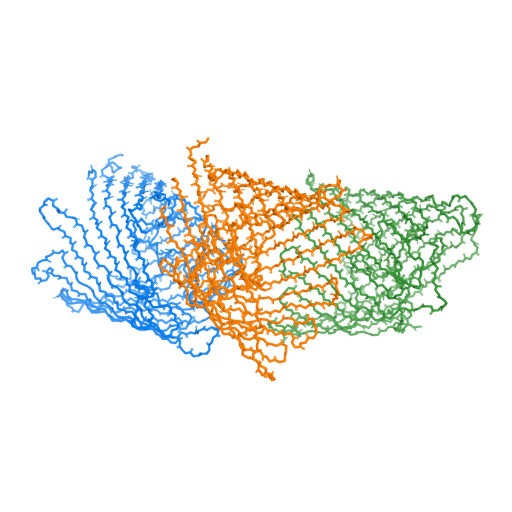8 1.00 61.60 331 ASP C N 1
ATOM 8100 C CA . ASP C 1 338 ? 31.773 -6.794 38.150 1.00 64.48 331 ASP C CA 1
ATOM 8101 C C . ASP C 1 338 ? 32.476 -7.939 37.435 1.00 68.24 331 ASP C C 1
ATOM 8102 O O . ASP C 1 338 ? 32.708 -7.882 36.224 1.00 65.94 331 ASP C O 1
ATOM 8107 N N . ASN C 1 339 ? 32.819 -8.973 38.197 1.00 71.95 332 ASN C N 1
ATOM 8108 C CA . ASN C 1 339 ? 33.455 -10.163 37.650 1.00 73.51 332 ASN C CA 1
ATOM 8109 C C . ASN C 1 339 ? 34.832 -9.880 37.065 1.00 70.14 332 ASN C C 1
ATOM 8110 O O . ASN C 1 339 ? 35.421 -10.736 36.404 1.00 73.10 332 ASN C O 1
ATOM 8115 N N . ILE C 1 340 ? 35.344 -8.678 37.314 1.00 66.04 333 ILE C N 1
ATOM 8116 C CA . ILE C 1 340 ? 36.651 -8.286 36.800 1.00 64.54 333 ILE C CA 1
ATOM 8117 C C . ILE C 1 340 ? 37.760 -9.130 37.408 1.00 68.19 333 ILE C C 1
ATOM 8118 O O . ILE C 1 340 ? 37.889 -9.208 38.636 1.00 66.30 333 ILE C O 1
ATOM 8123 N N . ASP C 1 341 ? 38.567 -9.754 36.553 1.00 71.56 334 ASP C N 1
ATOM 8124 C CA . ASP C 1 341 ? 39.695 -10.555 37.029 1.00 76.42 334 ASP C CA 1
ATOM 8125 C C . ASP C 1 341 ? 40.885 -9.652 37.364 1.00 75.59 334 ASP C C 1
ATOM 8126 O O . ASP C 1 341 ? 41.519 -9.095 36.467 1.00 76.07 334 ASP C O 1
ATOM 8131 N N . LEU C 1 342 ? 41.174 -9.507 38.657 1.00 73.27 335 LEU C N 1
ATOM 8132 C CA . LEU C 1 342 ? 42.269 -8.654 39.120 1.00 74.03 335 LEU C CA 1
ATOM 8133 C C . LEU C 1 342 ? 43.636 -9.181 38.684 1.00 76.08 335 LEU C C 1
ATOM 8134 O O . LEU C 1 342 ? 43.787 -10.365 38.369 1.00 76.15 335 LEU C O 1
ATOM 8139 N N . LEU C 1 343 ? 44.625 -8.294 38.657 1.00 79.57 336 LEU C N 1
ATOM 8140 C CA . LEU C 1 343 ? 45.919 -8.617 38.062 1.00 90.42 336 LEU C CA 1
ATOM 8141 C C . LEU C 1 343 ? 46.968 -8.924 39.124 1.00 103.63 336 LEU C C 1
ATOM 8142 O O . LEU C 1 343 ? 47.604 -8.015 39.666 1.00 108.18 336 LEU C O 1
ATOM 8143 N N . THR C 1 344 ? 47.148 -10.212 39.401 1.00 105.80 337 THR C N 1
ATOM 8144 C CA . THR C 1 344 ? 48.024 -10.677 40.470 1.00 111.42 337 THR C CA 1
ATOM 8145 C C . THR C 1 344 ? 47.207 -10.987 41.721 1.00 114.05 337 THR C C 1
ATOM 8146 O O . THR C 1 344 ? 47.334 -12.063 42.303 1.00 118.40 337 THR C O 1
ATOM 8148 N N . THR C 1 345 ? 46.361 -10.046 42.127 1.00 112.56 338 THR C N 1
ATOM 8149 C CA . THR C 1 345 ? 45.516 -10.249 43.296 1.00 116.74 338 THR C CA 1
ATOM 8150 C C . THR C 1 345 ? 44.419 -11.253 42.974 1.00 114.44 338 THR C C 1
ATOM 8151 O O . THR C 1 345 ? 44.157 -11.551 41.809 1.00 113.55 338 THR C O 1
ATOM 8155 N N . SER C 1 346 ? 43.787 -11.777 44.018 1.00 113.74 339 SER C N 1
ATOM 8156 C CA . SER C 1 346 ? 42.614 -12.621 43.860 1.00 107.80 339 SER C CA 1
ATOM 8157 C C . SER C 1 346 ? 41.389 -11.811 44.260 1.00 100.56 339 SER C C 1
ATOM 8158 O O . SER C 1 346 ? 41.509 -10.731 44.845 1.00 99.29 339 SER C O 1
ATOM 8159 N N . GLY C 1 347 ? 40.211 -12.333 43.948 1.00 95.73 340 GLY C N 1
ATOM 8160 C CA . GLY C 1 347 ? 38.984 -11.616 44.228 1.00 91.44 340 GLY C CA 1
ATOM 8161 C C . GLY C 1 347 ? 38.400 -10.973 42.986 1.00 85.27 340 GLY C C 1
ATOM 8162 O O . GLY C 1 347 ? 39.008 -10.981 41.911 1.00 80.49 340 GLY C O 1
ATOM 8163 N N . GLU C 1 348 ? 37.207 -10.413 43.145 1.00 82.52 341 GLU C N 1
ATOM 8164 C CA . GLU C 1 348 ? 36.449 -9.860 42.036 1.00 75.69 341 GLU C CA 1
ATOM 8165 C C . GLU C 1 348 ? 36.512 -8.347 42.064 1.00 73.64 341 GLU C C 1
ATOM 8166 O O . GLU C 1 348 ? 36.197 -7.729 43.070 1.00 74.99 341 GLU C O 1
ATOM 8172 N N . GLY C 1 349 ? 36.918 -7.750 40.954 1.00 74.88 342 GLY C N 1
ATOM 8173 C CA . GLY C 1 349 ? 37.006 -6.308 40.868 1.00 73.27 342 GLY C CA 1
ATOM 8174 C C . GLY C 1 349 ? 35.677 -5.726 40.452 1.00 69.88 342 GLY C C 1
ATOM 8175 O O . GLY C 1 349 ? 35.014 -6.257 39.563 1.00 66.56 342 GLY C O 1
ATOM 8176 N N . LYS C 1 350 ? 35.287 -4.634 41.102 1.00 69.23 343 LYS C N 1
ATOM 8177 C CA . LYS C 1 350 ? 34.033 -3.961 40.782 1.00 63.76 343 LYS C CA 1
ATOM 8178 C C . LYS C 1 350 ? 34.240 -2.478 40.508 1.00 59.71 343 LYS C C 1
ATOM 8179 O O . LYS C 1 350 ? 35.150 -1.844 41.052 1.00 55.07 343 LYS C O 1
ATOM 8185 N N . GLU C 1 351 ? 33.366 -1.926 39.674 1.00 57.36 344 GLU C N 1
ATOM 8186 C CA . GLU C 1 351 ? 33.377 -0.497 39.399 1.00 55.69 344 GLU C CA 1
ATOM 8187 C C . GLU C 1 351 ? 32.002 -0.056 38.941 1.00 51.85 344 GLU C C 1
ATOM 8188 O O . GLU C 1 351 ? 31.247 -0.840 38.371 1.00 52.12 344 GLU C O 1
ATOM 8194 N N . TRP C 1 352 ? 31.676 1.203 39.191 1.00 51.75 345 TRP C N 1
ATOM 8195 C CA . TRP C 1 352 ? 30.442 1.778 38.663 1.00 59.48 345 TRP C CA 1
ATOM 8196 C C . TRP C 1 352 ? 30.642 3.232 38.266 1.00 55.83 345 TRP C C 1
ATOM 8197 O O . TRP C 1 352 ? 31.482 3.937 38.826 1.00 50.80 345 TRP C O 1
ATOM 8208 N N . GLU C 1 353 ? 29.849 3.678 37.303 1.00 49.76 346 GLU C N 1
ATOM 8209 C CA . GLU C 1 353 ? 29.965 5.032 36.812 1.00 48.98 346 GLU C CA 1
ATOM 8210 C C . GLU C 1 353 ? 28.593 5.652 36.555 1.00 49.82 346 GLU C C 1
ATOM 8211 O O . GLU C 1 353 ? 27.693 4.998 36.033 1.00 50.09 346 GLU C O 1
ATOM 8217 N N . ARG C 1 354 ? 28.441 6.913 36.936 1.00 50.70 347 ARG C N 1
ATOM 8218 C CA . ARG C 1 354 ? 27.257 7.676 36.579 1.00 57.99 347 ARG C CA 1
ATOM 8219 C C . ARG C 1 354 ? 27.670 8.860 35.699 1.00 56.60 347 ARG C C 1
ATOM 8220 O O . ARG C 1 354 ? 28.553 9.636 36.066 1.00 56.99 347 ARG C O 1
ATOM 8228 N N . ASP C 1 355 ? 27.054 8.972 34.525 1.00 49.86 348 ASP C N 1
ATOM 8229 C CA . ASP C 1 355 ? 27.301 10.095 33.629 1.00 56.60 348 ASP C CA 1
ATOM 8230 C C . ASP C 1 355 ? 26.105 11.020 33.631 1.00 58.36 348 ASP C C 1
ATOM 8231 O O . ASP C 1 355 ? 25.002 10.616 33.969 1.00 59.16 348 ASP C O 1
ATOM 8236 N N . MET C 1 356 ? 26.329 12.262 33.227 1.00 64.22 349 MET C N 1
ATOM 8237 C CA . MET C 1 356 ? 25.247 13.224 33.093 1.00 66.25 349 MET C CA 1
ATOM 8238 C C . MET C 1 356 ? 25.640 14.252 32.048 1.00 67.04 349 MET C C 1
ATOM 8239 O O . MET C 1 356 ? 26.616 14.978 32.227 1.00 68.06 349 MET C O 1
ATOM 8244 N N . ASP C 1 357 ? 24.891 14.294 30.950 1.00 69.77 350 ASP C N 1
ATOM 8245 C CA . ASP C 1 357 ? 25.150 15.248 29.877 1.00 71.67 350 ASP C CA 1
ATOM 8246 C C . ASP C 1 357 ? 24.071 16.336 29.837 1.00 68.87 350 ASP C C 1
ATOM 8247 O O . ASP C 1 357 ? 22.869 16.043 29.904 1.00 68.26 350 ASP C O 1
ATOM 8252 N N . ILE C 1 358 ? 24.516 17.591 29.753 1.00 68.01 351 ILE C N 1
ATOM 8253 C CA . ILE C 1 358 ? 23.632 18.740 29.468 1.00 71.35 351 ILE C CA 1
ATOM 8254 C C . ILE C 1 358 ? 24.292 19.444 28.308 1.00 71.91 351 ILE C C 1
ATOM 8255 O O . ILE C 1 358 ? 25.502 19.702 28.380 1.00 74.43 351 ILE C O 1
ATOM 8260 N N . ALA C 1 359 ? 23.562 19.723 27.238 1.00 71.39 352 ALA C N 1
ATOM 8261 C CA . ALA C 1 359 ? 24.192 20.299 26.061 1.00 70.48 352 ALA C CA 1
ATOM 8262 C C . ALA C 1 359 ? 23.227 21.276 25.432 1.00 78.25 352 ALA C C 1
ATOM 8263 O O . ALA C 1 359 ? 22.015 21.064 25.457 1.00 80.38 352 ALA C O 1
ATOM 8265 N N . TYR C 1 360 ? 23.753 22.362 24.888 1.00 80.04 353 TYR C N 1
ATOM 8266 C CA . TYR C 1 360 ? 22.877 23.357 24.296 1.00 82.00 353 TYR C CA 1
ATOM 8267 C C . TYR C 1 360 ? 23.387 23.942 22.976 1.00 80.99 353 TYR C C 1
ATOM 8268 O O . TYR C 1 360 ? 24.587 24.166 22.790 1.00 75.95 353 TYR C O 1
ATOM 8277 N N . VAL C 1 361 ? 22.451 24.167 22.059 1.00 80.99 354 VAL C N 1
ATOM 8278 C CA . VAL C 1 361 ? 22.738 24.840 20.805 1.00 79.01 354 VAL C CA 1
ATOM 8279 C C . VAL C 1 361 ? 21.825 26.046 20.650 1.00 82.56 354 VAL C C 1
ATOM 8280 O O . VAL C 1 361 ? 20.643 25.905 20.335 1.00 81.17 354 VAL C O 1
ATOM 8284 N N . PHE C 1 362 ? 22.375 27.231 20.881 1.00 88.57 355 PHE C N 1
ATOM 8285 C CA . PHE C 1 362 ? 21.619 28.459 20.698 1.00 96.21 355 PHE C CA 1
ATOM 8286 C C . PHE C 1 362 ? 21.002 28.446 19.299 1.00 102.42 355 PHE C C 1
ATOM 8287 O O . PHE C 1 362 ? 21.700 28.240 18.302 1.00 100.77 355 PHE C O 1
ATOM 8289 N N . GLN C 1 363 ? 19.688 28.644 19.234 1.00 107.09 356 GLN C N 1
ATOM 8290 C CA . GLN C 1 363 ? 18.957 28.493 17.980 1.00 108.40 356 GLN C CA 1
ATOM 8291 C C . GLN C 1 363 ? 18.611 29.817 17.302 1.00 112.93 356 GLN C C 1
ATOM 8292 O O . GLN C 1 363 ? 17.720 29.862 16.452 1.00 114.05 356 GLN C O 1
ATOM 8298 N N . SER C 1 364 ? 19.313 30.887 17.672 1.00 115.60 357 SER C N 1
ATOM 8299 C CA . SER C 1 364 ? 19.088 32.200 17.066 1.00 119.51 357 SER C CA 1
ATOM 8300 C C . SER C 1 364 ? 19.952 33.294 17.690 1.00 119.40 357 SER C C 1
ATOM 8301 O O . SER C 1 364 ? 20.631 33.073 18.694 1.00 114.94 357 SER C O 1
ATOM 8304 N N . GLY C 1 365 ? 19.908 34.480 17.086 1.00 123.11 358 GLY C N 1
ATOM 8305 C CA . GLY C 1 365 ? 20.614 35.639 17.601 1.00 124.99 358 GLY C CA 1
ATOM 8306 C C . GLY C 1 365 ? 22.079 35.693 17.213 1.00 123.13 358 GLY C C 1
ATOM 8307 O O . GLY C 1 365 ? 22.485 35.103 16.207 1.00 120.30 358 GLY C O 1
ATOM 8308 N N . PRO C 1 366 ? 22.883 36.415 18.009 1.00 122.95 359 PRO C N 1
ATOM 8309 C CA . PRO C 1 366 ? 24.334 36.506 17.816 1.00 122.17 359 PRO C CA 1
ATOM 8310 C C . PRO C 1 366 ? 25.025 35.163 18.052 1.00 116.43 359 PRO C C 1
ATOM 8311 O O . PRO C 1 366 ? 25.059 34.331 17.143 1.00 112.07 359 PRO C O 1
ATOM 8315 N N . ASN C 1 369 ? 24.581 29.501 16.028 1.00 89.09 362 ASN C N 1
ATOM 8316 C CA . ASN C 1 369 ? 24.651 28.052 16.200 1.00 85.77 362 ASN C CA 1
ATOM 8317 C C . ASN C 1 369 ? 25.839 27.602 17.051 1.00 84.94 362 ASN C C 1
ATOM 8318 O O . ASN C 1 369 ? 26.456 26.574 16.777 1.00 84.22 362 ASN C O 1
ATOM 8319 N N . LEU C 1 370 ? 26.153 28.378 18.083 1.00 86.40 363 LEU C N 1
ATOM 8320 C CA . LEU C 1 370 ? 27.246 28.049 18.999 1.00 90.19 363 LEU C CA 1
ATOM 8321 C C . LEU C 1 370 ? 26.934 26.815 19.859 1.00 87.62 363 LEU C C 1
ATOM 8322 O O . LEU C 1 370 ? 25.843 26.695 20.424 1.00 83.83 363 LEU C O 1
ATOM 8327 N N . GLY C 1 371 ? 27.899 25.903 19.954 1.00 82.76 364 GLY C N 1
ATOM 8328 C CA . GLY C 1 371 ? 27.737 24.711 20.761 1.00 71.93 364 GLY C CA 1
ATOM 8329 C C . GLY C 1 371 ? 28.382 24.799 22.132 1.00 70.57 364 GLY C C 1
ATOM 8330 O O . GLY C 1 371 ? 29.502 25.293 22.283 1.00 74.70 364 GLY C O 1
ATOM 8331 N N . VAL C 1 372 ? 27.659 24.316 23.136 1.00 69.79 365 VAL C N 1
ATOM 8332 C CA . VAL C 1 372 ? 28.177 24.203 24.493 1.00 72.80 365 VAL C CA 1
ATOM 8333 C C . VAL C 1 372 ? 27.624 22.931 25.136 1.00 74.16 365 VAL C C 1
ATOM 8334 O O . VAL C 1 372 ? 26.414 22.703 25.145 1.00 75.87 365 VAL C O 1
ATOM 8338 N N . LYS C 1 373 ? 28.512 22.094 25.662 1.00 73.82 366 LYS C N 1
ATOM 8339 C CA . LYS C 1 373 ? 28.095 20.811 26.219 1.00 75.19 366 LYS C CA 1
ATOM 8340 C C . LYS C 1 373 ? 28.805 20.533 27.535 1.00 78.15 366 LYS C C 1
ATOM 8341 O O . LYS C 1 373 ? 30.032 20.605 27.608 1.00 81.22 366 LYS C O 1
ATOM 8347 N N . TRP C 1 374 ? 28.024 20.232 28.571 1.00 77.59 367 TRP C N 1
ATOM 8348 C CA . TRP C 1 374 ? 28.559 19.842 29.873 1.00 72.79 367 TRP C CA 1
ATOM 8349 C C . TRP C 1 374 ? 28.521 18.323 30.044 1.00 69.04 367 TRP C C 1
ATOM 8350 O O . TRP C 1 374 ? 27.480 17.684 29.831 1.00 57.02 367 TRP C O 1
ATOM 8361 N N . ARG C 1 375 ? 29.655 17.745 30.432 1.00 65.74 368 ARG C N 1
ATOM 8362 C CA . ARG C 1 375 ? 29.747 16.301 30.603 1.00 63.51 368 ARG C CA 1
ATOM 8363 C C . ARG C 1 375 ? 30.284 15.940 31.975 1.00 65.91 368 ARG C C 1
ATOM 8364 O O . ARG C 1 375 ? 31.478 16.077 32.240 1.00 69.61 368 ARG C O 1
ATOM 8366 N N . ASN C 1 376 ? 29.388 15.462 32.833 1.00 65.20 369 ASN C N 1
ATOM 8367 C CA . ASN C 1 376 ? 29.723 15.104 34.204 1.00 64.17 369 ASN C CA 1
ATOM 8368 C C . ASN C 1 376 ? 29.710 13.589 34.453 1.00 60.41 369 ASN C C 1
ATOM 8369 O O . ASN C 1 376 ? 28.707 12.912 34.197 1.00 58.50 369 ASN C O 1
ATOM 8374 N N . ALA C 1 377 ? 30.823 13.061 34.954 1.00 55.55 370 ALA C N 1
ATOM 8375 C CA . ALA C 1 377 ? 30.928 11.630 35.230 1.00 51.08 370 ALA C CA 1
ATOM 8376 C C . ALA C 1 377 ? 31.519 11.341 36.609 1.00 51.65 370 ALA C C 1
ATOM 8377 O O . ALA C 1 377 ? 32.427 12.032 37.067 1.00 52.95 370 ALA C O 1
ATOM 8379 N N . THR C 1 378 ? 30.986 10.317 37.266 1.00 52.76 371 THR C N 1
ATOM 8380 C CA . THR C 1 378 ? 31.608 9.772 38.462 1.00 54.35 371 THR C CA 1
ATOM 8381 C C . THR C 1 378 ? 31.917 8.319 38.221 1.00 48.63 371 THR C C 1
ATOM 8382 O O . THR C 1 378 ? 31.111 7.597 37.649 1.00 49.50 371 THR C O 1
ATOM 8386 N N . MET C 1 379 ? 33.085 7.892 38.662 1.00 49.03 372 MET C N 1
ATOM 8387 C CA . MET C 1 379 ? 33.461 6.500 38.539 1.00 50.78 372 MET C CA 1
ATOM 8388 C C . MET C 1 379 ? 34.072 6.025 39.857 1.00 51.49 372 MET C C 1
ATOM 8389 O O . MET C 1 379 ? 34.958 6.667 40.407 1.00 50.40 372 MET C O 1
ATOM 8394 N N . ARG C 1 380 ? 33.582 4.899 40.365 1.00 49.94 373 ARG C N 1
ATOM 8395 C CA . ARG C 1 380 ? 34.046 4.385 41.649 1.00 48.03 373 ARG C CA 1
ATOM 8396 C C . ARG C 1 380 ? 34.380 2.910 41.503 1.00 46.96 373 ARG C C 1
ATOM 8397 O O . ARG C 1 380 ? 33.755 2.199 40.719 1.00 45.57 373 ARG C O 1
ATOM 8405 N N . THR C 1 381 ? 35.392 2.460 42.236 1.00 48.04 374 THR C N 1
ATOM 8406 C CA . THR C 1 381 ? 35.861 1.083 42.122 1.00 51.03 374 THR C CA 1
ATOM 8407 C C . THR C 1 381 ? 36.319 0.555 43.475 1.00 54.18 374 THR C C 1
ATOM 8408 O O . THR C 1 381 ? 36.660 1.329 44.380 1.00 55.70 374 THR C O 1
ATOM 8412 N N . ASN C 1 382 ? 36.353 -0.767 43.600 1.00 54.71 375 ASN C N 1
ATOM 8413 C CA . ASN C 1 382 ? 36.896 -1.411 44.791 1.00 53.93 375 ASN C CA 1
ATOM 8414 C C . ASN C 1 382 ? 38.345 -1.818 44.627 1.00 53.85 375 ASN C C 1
ATOM 8415 O O . ASN C 1 382 ? 38.928 -2.409 45.535 1.00 57.28 375 ASN C O 1
ATOM 8420 N N . TYR C 1 383 ? 38.926 -1.530 43.464 1.00 55.91 376 TYR C N 1
ATOM 8421 C CA . TYR C 1 383 ? 40.248 -2.067 43.142 1.00 57.08 376 TYR C CA 1
ATOM 8422 C C . TYR C 1 383 ? 41.237 -1.057 42.569 1.00 61.62 376 TYR C C 1
ATOM 8423 O O . TYR C 1 383 ? 42.360 -1.424 42.242 1.00 65.92 376 TYR C O 1
ATOM 8432 N N . THR C 1 384 ? 40.838 0.203 42.434 1.00 64.70 377 THR C N 1
ATOM 8433 C CA . THR C 1 384 ? 41.760 1.199 41.895 1.00 67.28 377 THR C CA 1
ATOM 8434 C C . THR C 1 384 ? 41.357 2.646 42.183 1.00 72.03 377 THR C C 1
ATOM 8435 O O . THR C 1 384 ? 40.612 2.922 43.121 1.00 74.55 377 THR C O 1
ATOM 8439 N N . ASN C 1 385 ? 41.874 3.563 41.373 1.00 80.32 378 ASN C N 1
ATOM 8440 C CA . ASN C 1 385 ? 41.611 4.989 41.521 1.00 83.95 378 ASN C CA 1
ATOM 8441 C C . ASN C 1 385 ? 40.142 5.318 41.281 1.00 78.93 378 ASN C C 1
ATOM 8442 O O . ASN C 1 385 ? 39.460 4.627 40.525 1.00 83.72 378 ASN C O 1
ATOM 8447 N N . ASP C 1 386 ? 39.655 6.377 41.916 1.00 68.21 379 ASP C N 1
ATOM 8448 C CA . ASP C 1 386 ? 38.327 6.892 41.613 1.00 60.67 379 ASP C CA 1
ATOM 8449 C C . ASP C 1 386 ? 38.477 8.208 40.867 1.00 60.56 379 ASP C C 1
ATOM 8450 O O . ASP C 1 386 ? 39.468 8.918 41.059 1.00 62.99 379 ASP C O 1
ATOM 8455 N N . TYR C 1 387 ? 37.507 8.541 40.021 1.00 55.57 380 TYR C N 1
ATOM 8456 C CA . TYR C 1 387 ? 37.598 9.765 39.243 1.00 66.74 380 TYR C CA 1
ATOM 8457 C C . TYR C 1 387 ? 36.259 10.440 39.097 1.00 59.51 380 TYR C C 1
ATOM 8458 O O . TYR C 1 387 ? 35.273 9.808 38.723 1.00 56.68 380 TYR C O 1
ATOM 8467 N N . ASP C 1 388 ? 36.229 11.732 39.387 1.00 59.49 381 ASP C N 1
ATOM 8468 C CA . ASP C 1 388 ? 35.143 12.578 38.922 1.00 63.04 381 ASP C CA 1
ATOM 8469 C C . ASP C 1 388 ? 35.729 13.311 37.743 1.00 62.23 381 ASP C C 1
ATOM 8470 O O . ASP C 1 388 ? 36.949 13.393 37.620 1.00 64.34 381 ASP C O 1
ATOM 8475 N N . GLU C 1 389 ? 34.874 13.866 36.895 1.00 59.94 382 GLU C N 1
ATOM 8476 C CA . GLU C 1 389 ? 35.341 14.504 35.675 1.00 64.98 382 GLU C CA 1
ATOM 8477 C C . GLU C 1 389 ? 34.324 15.481 35.100 1.00 69.67 382 GLU C C 1
ATOM 8478 O O . GLU C 1 389 ? 33.122 15.202 35.056 1.00 69.99 382 GLU C O 1
ATOM 8484 N N . ASN C 1 390 ? 34.817 16.633 34.660 1.00 71.18 383 ASN C N 1
ATOM 8485 C CA . ASN C 1 390 ? 33.993 17.572 33.919 1.00 71.62 383 ASN C CA 1
ATOM 8486 C C . ASN C 1 390 ? 34.663 18.020 32.625 1.00 70.64 383 ASN C C 1
ATOM 8487 O O . ASN C 1 390 ? 35.823 18.434 32.623 1.00 72.40 383 ASN C O 1
ATOM 8492 N N . ARG C 1 391 ? 33.929 17.925 31.524 1.00 70.07 384 ARG C N 1
ATOM 8493 C CA . ARG C 1 391 ? 34.407 18.455 30.256 1.00 76.04 384 ARG C CA 1
ATOM 8494 C C . ARG C 1 391 ? 33.503 19.603 29.834 1.00 78.68 384 ARG C C 1
ATOM 8495 O O . ARG C 1 391 ? 32.279 19.520 29.973 1.00 78.12 384 ARG C O 1
ATOM 8503 N N . LEU C 1 392 ? 34.105 20.680 29.338 1.00 77.94 385 LEU C N 1
ATOM 8504 C CA . LEU C 1 392 ? 33.331 21.806 28.842 1.00 76.86 385 LEU C CA 1
ATOM 8505 C C . LEU C 1 392 ? 33.688 22.074 27.386 1.00 74.85 385 LEU C C 1
ATOM 8506 O O . LEU C 1 392 ? 34.762 22.588 27.090 1.00 84.56 385 LEU C O 1
ATOM 8508 N N . ILE C 1 393 ? 32.780 21.719 26.483 1.00 65.67 386 ILE C N 1
ATOM 8509 C CA . ILE C 1 393 ? 33.025 21.835 25.048 1.00 68.06 386 ILE C CA 1
ATOM 8510 C C . ILE C 1 393 ? 32.259 23.002 24.418 1.00 73.00 386 ILE C C 1
ATOM 8511 O O . ILE C 1 393 ? 31.045 22.929 24.233 1.00 78.35 386 ILE C O 1
ATOM 8513 N N . VAL C 1 394 ? 32.966 24.079 24.091 1.00 73.32 387 VAL C N 1
ATOM 8514 C CA . VAL C 1 394 ? 32.348 25.208 23.402 1.00 72.99 387 VAL C CA 1
ATOM 8515 C C . VAL C 1 394 ? 32.709 25.163 21.933 1.00 73.97 387 VAL C C 1
ATOM 8516 O O . VAL C 1 394 ? 33.864 25.371 21.568 1.00 77.79 387 VAL C O 1
ATOM 8520 N N . SER C 1 395 ? 31.723 24.896 21.087 1.00 70.28 388 SER C N 1
ATOM 8521 C CA . SER C 1 395 ? 31.990 24.723 19.665 1.00 74.59 388 SER C CA 1
ATOM 8522 C C . SER C 1 395 ? 31.210 25.708 18.793 1.00 76.64 388 SER C C 1
ATOM 8523 O O . SER C 1 395 ? 30.054 26.028 19.084 1.00 76.71 388 SER C O 1
ATOM 8526 N N . TYR C 1 396 ? 31.849 26.188 17.728 1.00 72.67 389 TYR C N 1
ATOM 8527 C CA . TYR C 1 396 ? 31.184 27.069 16.773 1.00 75.25 389 TYR C CA 1
ATOM 8528 C C . TYR C 1 396 ? 31.795 26.935 15.388 1.00 75.74 389 TYR C C 1
ATOM 8529 O O . TYR C 1 396 ? 33.011 27.018 15.231 1.00 77.32 389 TYR C O 1
ATOM 8538 N N . THR C 1 397 ? 30.952 26.735 14.383 1.00 74.64 390 THR C N 1
ATOM 8539 C CA . THR C 1 397 ? 31.443 26.540 13.024 1.00 73.87 390 THR C CA 1
ATOM 8540 C C . THR C 1 397 ? 30.877 27.559 12.050 1.00 80.35 390 THR C C 1
ATOM 8541 O O . THR C 1 397 ? 29.663 27.631 11.844 1.00 82.75 390 THR C O 1
ATOM 8545 N N . LEU C 1 398 ? 31.771 28.337 11.447 1.00 84.71 391 LEU C N 1
ATOM 8546 C CA . LEU C 1 398 ? 31.382 29.382 10.513 1.00 83.92 391 LEU C CA 1
ATOM 8547 C C . LEU C 1 398 ? 31.711 28.980 9.083 1.00 87.98 391 LEU C C 1
ATOM 8548 O O . LEU C 1 398 ? 32.884 28.872 8.716 1.00 86.85 391 LEU C O 1
ATOM 8550 N N . PRO C 1 399 ? 30.668 28.740 8.274 1.00 91.17 392 PRO C N 1
ATOM 8551 C CA . PRO C 1 399 ? 30.819 28.447 6.844 1.00 88.58 392 PRO C CA 1
ATOM 8552 C C . PRO C 1 399 ? 31.565 29.567 6.144 1.00 83.81 392 PRO C C 1
ATOM 8553 O O . PRO C 1 399 ? 31.138 30.718 6.209 1.00 83.74 392 PRO C O 1
ATOM 8557 N N . LEU C 1 400 ? 32.675 29.238 5.497 1.00 82.61 393 LEU C N 1
ATOM 8558 C CA . LEU C 1 400 ? 33.407 30.225 4.714 1.00 86.88 393 LEU C CA 1
ATOM 8559 C C . LEU C 1 400 ? 32.710 30.427 3.374 1.00 92.44 393 LEU C C 1
ATOM 8560 O O . LEU C 1 400 ? 32.918 31.436 2.691 1.00 92.70 393 LEU C O 1
ATOM 8565 N N . TRP C 1 401 ? 31.880 29.451 3.015 1.00 96.98 394 TRP C N 1
ATOM 8566 C CA . TRP C 1 401 ? 31.039 29.518 1.825 1.00 103.25 394 TRP C CA 1
ATOM 8567 C C . TRP C 1 401 ? 30.363 28.170 1.586 1.00 110.56 394 TRP C C 1
ATOM 8568 O O . TRP C 1 401 ? 29.742 27.949 0.546 1.00 116.18 394 TRP C O 1
#

Secondary structure (DSSP, 8-state):
-HHHHHT-EEEEEEEEEEEEEEEEETTEEEEEEEEEEEEEEEEEE----SSSEEEEEEEEEEEEEEEE---EEEEEEEEEEEEETTEEEEEEEE---BTTBB---SSSS--EEEEEEEEE--STTEEEEEEEEEEEE-TT-SS-B-B-B---TT----B-TT--BS-EEEEEEEEEEETTEEEEEEEEEETTTEEEEEEEEEEEEEEETTEEEEEEEEEEEEEE-SSB--EEEEEEEEEEEEETTEEEEEEEEEEESSS----BTTSB---TT--SS----STT-EEEEEEEEEEGGGSS-TTEEEEEEEEEEEEEE-SSSSSEEEEEEEEEEEEEE--SSTTTT-EEEEEEEEEEESSS-EEEEEEEEEEEEEE--/--S-EEEEEEEEEEEEEEE---EEEEEEEEEEEEEEEPPPPSSSEEEEEEEEEEEEEEEE--EEEEEEEEEEEEEETTEEEEEEEE---BTTBB---SSSS--EEEEEEEEE--STTEEEEEEEEEEEE------B-B-B---TT----B-TT--BS-EEEEEEEEEEETTEEEEEEEEEETTTEEEEEEEEEEEEE-SSSEEEEEEEEEEEEEE-SSB--EEEEEEEEEEEEETTEEEEEEEEEEESSS----BTTSBP--TT--SS----STT-EEEEEEEEEETTTTT-TTEEEEEEEEEEEEE--TTSSS-EEEEEEEEEEEEE--SSTTTT-EEEEEEEEEEESSS--EEEEEEEEEEEEE--/-HHHHT-EEEEEEEEEEEEEEEEETTEE-S--EEEEEEEEEEEE--PPSSSEEEEEEEEEEE---EEEEEEEEEEETTEEEEEEEE---BTTBB---SSSSPPEEEEEEEEE--STTEEEEEEEEEEEE-SS-SS-B-B-B---TTS---B-TT--BS-EEEEEEEEESSSSEEEEEEEEEETTTEEEEEEEEEEEEEEETTEEEEEEEEEEEEEE-SSB--EEEEEEEEEEEEETTEEEEEEEEEEESSS----BTTSBP--TT--SS----STT-EEEEEEEEEEGGGTT-TTEEEEEEEEEEEEEE-SSS-SEEEEEEEEEEEEEE--S----EEEEEEEEEEESSS-EEEEEEEEEEEEEE--

Solvent-accessible surface area: 51858 Å² total; per-residue (Å²): 150,81,45,46,113,163,86,8,88,9,21,35,16,84,36,29,9,64,8,51,8,23,9,65,74,151,63,41,51,67,21,144,16,63,52,100,6,38,0,77,2,92,68,61,51,4,4,32,46,145,42,123,88,0,109,10,52,26,34,33,25,8,82,0,37,49,65,78,92,185,90,89,33,10,22,94,7,108,9,45,13,52,88,41,84,121,26,25,65,80,84,17,19,9,93,17,157,27,26,9,5,43,19,9,74,49,46,3,4,18,0,7,0,41,9,16,20,71,60,14,93,76,110,132,33,49,39,79,15,36,18,107,0,113,66,0,3,29,60,100,23,54,53,48,41,49,2,33,15,16,35,16,38,44,37,38,20,92,42,162,31,29,14,61,4,88,38,0,33,8,44,16,11,37,82,113,148,75,130,56,48,31,41,28,117,9,61,0,50,0,39,59,1,1,67,2,65,3,76,14,62,48,58,44,88,74,78,57,128,148,68,28,66,88,17,14,54,24,93,0,64,0,45,55,28,69,25,20,45,2,42,0,80,0,76,0,10,35,84,36,77,38,72,50,108,66,18,96,5,76,0,66,0,54,0,41,26,64,0,0,2,0,22,1,58,33,11,33,4,61,9,9,0,70,8,21,30,12,13,1,0,14,27,31,0,26,0,150,6,55,81,65,32,35,54,69,34,29,94,52,83,69,21,34,56,55,15,37,25,78,0,53,1,52,65,2,46,16,62,110,84,113,57,80,0,102,13,88,0,125,0,49,5,60,16,58,64,59,82,80,48,137,89,99,85,35,13,48,74,91,62,38,0,33,11,62,27,86,57,55,32,26,13,35,2,43,19,72,16,48,27,69,62,90,76,91,170,114,82,121,11,78,7,26,15,18,81,32,75,8,56,22,40,16,25,47,125,74,113,60,153,46,60,20,108,8,107,2,74,3,71,73,57,64,17,31,69,80,183,63,128,88,4,118,14,63,24,36,28,19,2,111,7,59,41,92,74,110,88,71,113,23,12,33,85,3,104,9,58,14,63,102,38,90,112,24,17,65,81,87,15,13,11,78,19,168,23,22,9,4,32,28,9,71,49,75,4,8,13,1,0,0,49,14,16,21,81,56,18,87,70,106,121,30,41,46,75,19,36,20,114,0,63,68,0,6,29,65,92,75,102,65,78,24,1,42,13,18,33,53,66,70,34,46,21,90,39,103,55,26,10,28,0,45,37,0,32,8,42,12,12,40,76,116,147,77,136,61,46,28,41,27,102,7,55,0,43,0,24,20,3,2,56,2,69,3,75,13,64,52,66,42,67,74,67,61,83,68,66,28,68,98,15,15,66,27,46,0,50,0,45,45,26,26,12,17,48,2,21,0,46,0,19,0,10,32,79,31,88,39,25,54,112,77,13,98,4,66,0,20,0,38,2,24,4,27,0,0,2,0,20,1,58,31,11,32,5,57,8,12,0,65,7,25,37,9,12,0,0,11,20,28,0,71,1,120,5,55,83,60,33,33,54,56,36,34,99,56,71,65,22,39,57,52,15,38,38,90,0,78,1,58,62,1,50,18,53,39,55,114,55,84,0,68,9,95,0,76,0,46,10,62,16,64,61,81,92,97,50,147,22,29,110,43,16,49,67,98,72,28,0,23,12,51,24,87,52,79,57,37,61,26,3,40,21,73,12,38,28,62,70,64,94,93,170,116,59,48,110,84,83,11,65,8,19,41,27,70,47,61,9,85,13,40,64,26,48,58,78,180,59,51,61,96,64,80,56,70,42,82,40,72,0,98,9,87,93,53,61,5,4,42,53,139,35,124,106,0,93,0,34,23,35,30,21,24,31,30,188,43,14,73,80,14,114,8,42,13,74,69,36,93,109,25,29,65,66,81,15,20,9,97,18,167,26,20,10,4,33,22,13,80,54,63,19,16,30,1,15,0,40,2,17,19,84,46,19,93,66,30,73,37,31,48,72,17,39,18,128,0,97,70,2,12,24,77,108,29,48,66,54,69,44,0,45,14,15,34,49,71,56,36,81,23,96,44,60,82,81,25,64,0,78,14,0,39,7,46,10,12,38,22,105,81,72,133,60,55,25,47,24,91,12,61,0,31,0,41,57,2,3,18,3,50,2,83,15,62,50,58,49,74,84,92,56,77,62,57,32,64,85,20,14,50,23,87,0,70,0,53,62,54,69,37,21,44,2,45,0,57,0,76,0,12,34,84,33,70,42,52,62,103,66,13,103,4,76,0,66,0,48,0,36,30,62,0,0,2,1,21,1,57,32,8,30,4,57,8,11,0,63,6,31,29,9,13,1,0,12,36,32,0,18,0,154,6,55,80,61,35,34,45,60,38,42,109,59,21,51,19,56,53,56,15,41,37,76,0,41,4,56,67,1,65,24,43,115,98,62,60,81,0,104,14,88,0,133,0,65,25,64,12,84,70,40,116,100,64,176,70,83,15,72,94,110,14,34,0,33,10,56,25,95,54,59,48,26,45,40,1,52,28,42,23,54,27,88,65,34,107,95,163

InterPro domains:
  IPR005318 Outer membrane porin, bacterial [PF03573] (28-419)
  IPR005318 Outer membrane porin, bacterial [PTHR34596] (9-421)
  IPR023614 Porin domain superfamily [G3DSA:2.40.160.10] (3-421)

B-factor: mean 56.87, std 22.5, range [15.51, 134.68]

Radius of gyration: 37.1 Å; Cα contacts (8 Å, |Δi|>4): 3433; chains: 3; bounding box: 94×93×112 Å

Foldseek 3Di:
DVQQAVVKWKWKKKKKKKKKKFWDDDNDGPDMAIWIKIKIKIWIWTGFDDDQKTKTKIKIDIWMATPDSVRIADEIWMWIWIDGDFKIKIFIKDQDPDLAFFWDDPGGFTKIFGWMKMWGDNDVQKIKMWIKTFWIAFRVHHDTDFWDKDDDDQQQKFFAPPDTARIKIKIWMKGDPDPFKMKIWMWIDRAQAKIKIKIWIWGWACPDVPKIKIKIWIWMFICGRNTMGDGKIKTKIKIWIDHQQKIKMKMKIWIEDNGWDIHIPNGFNSHPCCDDPDPQGHYGKIKMKIKMKGQCVSDPAGQKIKIKMKMWIKQHDPPPDDDMKIKMKIKIKIKGAACDDPCHRWIKMKIWMWMDIDRDITMIMIMIMTMDMGIPD/DDPKWKKKKWKWKKKWKPWVVPDIKIKTKIKIKIWIWHDFDDDQKTKTKIKIWMWMDMDMCDDTAIEIWMWIWIDHDQKIKIATKDQDPDLAFFWDDPDDATKIFGWMKMWGCNDPQKIKMWIKTQWIDFSVHDTHFWDKDDDDQQLKDFDPPDTFRIKIKIWMKGPPDPFKIKIWMWIDRAQAKIKIKIWIWGKDAPDDFWIKIKIWMWMFIQGNHGIGDTKIKTKMKIWITDDQKIKMKMKIWIEDSGFDIHIPNTQNSHPPCDDPDHQGHYGKIKMKIKMKGACVVVPQHFWIKMKMKMKIWQHDNVPDPHIKIKMKIKIKIKGADPDDPRHRWIWMKIWMWMDIDPDITMIMIMIMTMDMDIPD/DQQAVVKWWWKKKKKKWKKKFWDDPRDGDDIDIDIWIKIKIWIWTGFDDDQKTKTKIKIFIPTVATGIWIWIWIDHDFKIKIAIKAQDPDLQFFWDDPGTATKIFGWMKMWGCPDPQKIKIKIKTQFIQFPPHHDTHFWDKDDDDQQPKDFPDPDTFRIKIKIKMKGDPDPFKIKMWMWIDGAQAKIKIKIWMWGKADPDVQWIKIKIWIWMFMQGNHGIGDGWIKTKIKMWITHDQKIKMKMKIWIEDPGWDIHIPNTQNSHPCCDDPDHQGHYGKIKMKIKMKGACVVVPQHFWIKIKMKMKIKQHQDDPDHDMKIKMKIKIKIWGQDPDDPRKIWIWIWMWMDIPHDITMTMIMIMIMDMDIPD

CATH classification: 2.40.160.10

GO terms:
  GO:0010167 response to nitrate (P, IDA)
  GO:0071453 cellular response to oxygen levels (P, IDA)

Nearest PDB structures (foldseek):
  3t24-assembly4_A-2  TM=1.003E+00  e=1.743E-69  Pseudomonas aeruginosa
  3t24-assembly4_C  TM=9.956E-01  e=3.818E-59  Pseudomonas aeruginosa
  3t24-assembly4_B  TM=9.935E-01  e=3.476E-59  Pseudomonas aeruginosa
  4frt-assembly2_B  TM=9.381E-01  e=3.742E-45  Pseudomonas aeruginosa PAO1
  2y0h-assembly1_A  TM=9.619E-01  e=1.148E-40  Pseudomonas aeruginosa PAO1